Protein AF-A0A212FI56-F1 (afdb_monomer_lite)

Foldseek 3Di:
DLVVVLVLLLLCLQLQVLLVLLLVLLVVQDPDPCLSVVSQVVQLVCCVPVVRCFFDDCVLVVDDPVVSLVVLCVVCVLVQVLAPLNVPFDPVLSSQQSVQKDKDKDAAFDWDCDDPCVQFKKKAWQAAKKFKAFQVVRPHGDFIFGHSAIRNRLCNVPPDPDDGIIMGTRHIIIMIMGTSVSVVVSCVVVVVSVVSSVVVSVVVVVVVVLLVVVCVVCVVPPVPVPDDPVVVVVVVVVVVVVVVVVVVPDDDDDDPSPDPPVCPPSDRPPSCSNTHGDDPLLSPLQDQFSDPDPVTAGECPYPVNVVLLVVLLVLLVVCLVPLLVQLLAPDRDPVVVVSVVVSLVSLVVVLVNQLRYFDQDSSDTDPDSVVSNVVLVPDPLSVLSVQLNDQVLVVCVVVVNNLCNSVSNCSVNSNVVSNQDDDGSVDDSLVSLVVVLVSLVVSLLSNVLSVVSSCVLVDVQFDCCLQPNDQDADPPDDPNNGDRPDDDSSVSSVCLLVVVPDPDDDGDDPVNVVSSVVSNVVSVVSVCSSVVSNVSSVCSNCVLLVVLVVVVVVVVVVCVVVVDDVVVVVQVVLVSVLCCVPPVVVCVVCVCSCVRHDPSSVCSSFQVSQLVLQCLELLNVPPPSVLSSLQSSQKGKDKDGAFDWPADFQAQDFKWKFWAQAKKWKWAADLVRDIDIDIDGGSYTPDDPRLLQVGTDRIIITGNHTTMMIIHGSVSSLVSQVVVVVSVVLSVVVNVVCNVVVVVVRVVSVVSVVCVVVPDDDDDDDDDDPPPDPDPVCVVPDDSNVVSVVVVVCVVVVVVVVVVVVPDDD

Structure (mmCIF, N/CA/C/O backbone):
data_AF-A0A212FI56-F1
#
_entry.id   AF-A0A212FI56-F1
#
loop_
_atom_site.group_PDB
_atom_site.id
_atom_site.type_symbol
_atom_site.label_atom_id
_atom_site.label_alt_id
_atom_site.label_comp_id
_atom_site.label_asym_id
_atom_site.label_entity_id
_atom_site.label_seq_id
_atom_site.pdbx_PDB_ins_code
_atom_site.Cartn_x
_atom_site.Cartn_y
_atom_site.Cartn_z
_atom_site.occupancy
_atom_site.B_iso_or_equiv
_atom_site.auth_seq_id
_atom_site.auth_comp_id
_atom_site.auth_asym_id
_atom_site.auth_atom_id
_atom_site.pdbx_PDB_model_num
ATOM 1 N N . MET A 1 1 ? -1.222 4.341 -26.241 1.00 60.09 1 MET A N 1
ATOM 2 C CA . MET A 1 1 ? 0.041 4.120 -25.494 1.00 60.09 1 MET A CA 1
ATOM 3 C C . MET A 1 1 ? 0.453 5.323 -24.640 1.00 60.09 1 MET A C 1
ATOM 5 O O . MET A 1 1 ? 0.587 5.147 -23.437 1.00 60.09 1 MET A O 1
ATOM 9 N N . VAL A 1 2 ? 0.586 6.540 -25.193 1.00 65.31 2 VAL A N 1
ATOM 10 C CA . VAL A 1 2 ? 0.968 7.745 -24.412 1.00 65.31 2 VAL A CA 1
ATOM 11 C C . VAL A 1 2 ? -0.014 8.051 -23.272 1.00 65.31 2 VAL A C 1
ATOM 13 O O . VAL A 1 2 ? 0.404 8.219 -22.130 1.00 65.31 2 VAL A O 1
ATOM 16 N N . ALA A 1 3 ? -1.323 8.022 -23.544 1.00 72.44 3 ALA A N 1
ATOM 17 C CA . ALA A 1 3 ? -2.349 8.231 -22.517 1.00 72.44 3 ALA A CA 1
ATOM 18 C C . ALA A 1 3 ? -2.266 7.204 -21.372 1.00 72.44 3 ALA A C 1
ATOM 20 O O . ALA A 1 3 ? -2.387 7.552 -20.202 1.00 72.44 3 ALA A O 1
ATOM 21 N N . GLU A 1 4 ? -1.995 5.938 -21.688 1.00 77.00 4 GLU A N 1
ATOM 22 C CA . GLU A 1 4 ? -1.852 4.880 -20.685 1.00 77.00 4 GLU A CA 1
ATOM 23 C C . GLU A 1 4 ? -0.595 5.075 -19.821 1.00 77.00 4 GLU A C 1
ATOM 25 O O . GLU A 1 4 ? -0.636 4.858 -18.610 1.00 77.00 4 GLU A O 1
ATOM 30 N N . ALA A 1 5 ? 0.513 5.524 -20.421 1.00 71.12 5 ALA A N 1
ATOM 31 C CA . ALA A 1 5 ? 1.734 5.869 -19.697 1.00 71.12 5 ALA A CA 1
ATOM 32 C C . ALA A 1 5 ? 1.509 7.049 -18.739 1.00 71.12 5 ALA A C 1
ATOM 34 O O . ALA A 1 5 ? 1.916 6.973 -17.579 1.00 71.12 5 ALA A O 1
ATOM 35 N N . LEU A 1 6 ? 0.787 8.084 -19.180 1.00 77.12 6 LEU A N 1
ATOM 36 C CA . LEU A 1 6 ? 0.404 9.228 -18.347 1.00 77.12 6 LEU A CA 1
ATOM 37 C C . LEU A 1 6 ? -0.535 8.822 -17.204 1.00 77.12 6 LEU A C 1
ATOM 39 O O . LEU A 1 6 ? -0.331 9.233 -16.064 1.00 77.12 6 LEU A O 1
ATOM 43 N N . LEU A 1 7 ? -1.525 7.964 -17.466 1.00 81.00 7 LEU A N 1
ATOM 44 C CA . LEU A 1 7 ? -2.417 7.435 -16.429 1.00 81.00 7 LEU A CA 1
ATOM 45 C C . LEU A 1 7 ? -1.659 6.579 -15.409 1.00 81.00 7 LEU A C 1
ATOM 47 O O . LEU A 1 7 ? -1.900 6.694 -14.207 1.00 81.00 7 LEU A O 1
ATOM 51 N N . LYS A 1 8 ? -0.710 5.754 -15.864 1.00 78.75 8 LYS A N 1
ATOM 52 C CA . LYS A 1 8 ? 0.192 4.999 -14.983 1.00 78.75 8 LYS A CA 1
ATOM 53 C C . LYS A 1 8 ? 1.054 5.937 -14.140 1.00 78.75 8 LYS A C 1
ATOM 55 O O . LYS A 1 8 ? 1.156 5.708 -12.939 1.00 78.75 8 LYS A O 1
ATOM 60 N N . CYS A 1 9 ? 1.611 6.988 -14.748 1.00 80.00 9 CYS A N 1
ATOM 61 C CA . CYS A 1 9 ? 2.371 8.033 -14.059 1.00 80.00 9 CYS A CA 1
ATOM 62 C C . CYS A 1 9 ? 1.546 8.693 -12.960 1.00 80.00 9 CYS A C 1
ATOM 64 O O . CYS A 1 9 ? 1.953 8.722 -11.800 1.00 80.00 9 CYS A O 1
ATOM 66 N N . ARG A 1 10 ? 0.321 9.103 -13.298 1.00 84.56 10 ARG A N 1
ATOM 67 C CA . ARG A 1 10 ? -0.623 9.670 -12.341 1.00 84.56 10 ARG A CA 1
ATOM 68 C C . ARG A 1 10 ? -0.855 8.743 -11.153 1.00 84.56 10 ARG A C 1
ATOM 70 O O . ARG A 1 10 ? -0.747 9.206 -10.028 1.00 84.56 10 ARG A O 1
ATOM 77 N N . ARG A 1 11 ? -1.114 7.453 -11.390 1.00 82.50 11 ARG A N 1
ATOM 78 C CA . ARG A 1 11 ? -1.412 6.484 -10.321 1.00 82.50 11 ARG A CA 1
ATOM 79 C C . ARG A 1 11 ? -0.294 6.356 -9.289 1.00 82.50 11 ARG A C 1
ATOM 81 O O . ARG A 1 11 ? -0.574 6.443 -8.100 1.00 82.50 11 ARG A O 1
ATOM 88 N N . PHE A 1 12 ? 0.958 6.150 -9.708 1.00 83.81 12 PHE A N 1
ATOM 89 C CA . PHE A 1 12 ? 2.040 6.020 -8.724 1.00 83.81 12 PHE A CA 1
ATOM 90 C C . PHE A 1 12 ? 2.403 7.364 -8.080 1.00 83.81 12 PHE A C 1
ATOM 92 O O . PHE A 1 12 ? 2.741 7.391 -6.902 1.00 83.81 12 PHE A O 1
ATOM 99 N N . CYS A 1 13 ? 2.287 8.480 -8.809 1.00 82.31 13 CYS A N 1
ATOM 100 C CA . CYS A 1 13 ? 2.539 9.813 -8.260 1.00 82.31 13 CYS A CA 1
ATOM 101 C C . CYS A 1 13 ? 1.473 10.264 -7.251 1.00 82.31 13 CYS A C 1
ATOM 103 O O . CYS A 1 13 ? 1.797 11.077 -6.395 1.00 82.31 13 CYS A O 1
ATOM 105 N N . THR A 1 14 ? 0.235 9.758 -7.323 1.00 82.62 14 THR A N 1
ATOM 106 C CA . THR A 1 14 ? -0.798 10.017 -6.302 1.00 82.62 14 THR A CA 1
ATOM 107 C C . THR A 1 14 ? -0.684 9.068 -5.115 1.00 82.62 14 THR A C 1
ATOM 109 O O . THR A 1 14 ? -0.765 9.511 -3.980 1.00 82.62 14 THR A O 1
ATOM 112 N N . PHE A 1 15 ? -0.437 7.781 -5.371 1.00 85.00 15 PHE A N 1
ATOM 113 C CA . PHE A 1 15 ? -0.358 6.759 -4.324 1.00 85.00 15 PHE A CA 1
ATOM 114 C C . PHE A 1 15 ? 0.872 6.927 -3.418 1.00 85.00 15 PHE A C 1
ATOM 116 O O . PHE A 1 15 ? 0.784 6.783 -2.204 1.00 85.00 15 PHE A O 1
ATOM 123 N N . TYR A 1 16 ? 2.032 7.253 -3.995 1.00 87.38 16 TYR A N 1
ATOM 124 C CA . TYR A 1 16 ? 3.284 7.383 -3.247 1.00 87.38 16 TYR A CA 1
ATOM 125 C C . TYR A 1 16 ? 3.246 8.412 -2.095 1.00 87.38 16 TYR A C 1
ATOM 127 O O . TYR A 1 16 ? 3.601 8.023 -0.985 1.00 87.38 16 TYR A O 1
ATOM 135 N N . PRO A 1 17 ? 2.839 9.686 -2.289 1.00 83.75 17 PRO A N 1
ATOM 136 C CA . PRO A 1 17 ? 2.844 10.673 -1.205 1.00 83.75 17 PRO A CA 1
ATOM 137 C C . PRO A 1 17 ? 1.861 10.333 -0.077 1.00 83.75 17 PRO A C 1
ATOM 139 O O . PRO A 1 17 ? 2.185 10.564 1.085 1.00 83.75 17 PRO A O 1
ATOM 142 N N . GLU A 1 18 ? 0.697 9.756 -0.395 1.00 83.12 18 GLU A N 1
ATOM 143 C CA . GLU A 1 18 ? -0.282 9.305 0.606 1.00 83.12 18 GLU A CA 1
ATOM 144 C C . GLU A 1 18 ? 0.313 8.205 1.494 1.00 83.12 18 GLU A C 1
ATOM 146 O O . GLU A 1 18 ? 0.299 8.304 2.719 1.00 83.12 18 GLU A O 1
ATOM 151 N N . VAL A 1 19 ? 0.922 7.193 0.877 1.00 87.75 19 VAL A N 1
ATOM 152 C CA . VAL A 1 19 ? 1.544 6.069 1.585 1.00 87.75 19 VAL A CA 1
ATOM 153 C C . VAL A 1 19 ? 2.774 6.503 2.375 1.00 87.75 19 VAL A C 1
ATOM 155 O O . VAL A 1 19 ? 2.936 6.101 3.525 1.00 87.75 19 VAL A O 1
ATOM 158 N N . HIS A 1 20 ? 3.637 7.331 1.782 1.00 86.62 20 HIS A N 1
ATOM 159 C CA . HIS A 1 20 ? 4.832 7.846 2.447 1.00 86.62 20 HIS A CA 1
ATOM 160 C C . HIS A 1 20 ? 4.468 8.605 3.720 1.00 86.62 20 HIS A C 1
ATOM 162 O O . HIS A 1 20 ? 5.085 8.388 4.758 1.00 86.62 20 HIS A O 1
ATOM 168 N N . ARG A 1 21 ? 3.409 9.419 3.667 1.00 84.38 21 ARG A N 1
ATOM 169 C CA . ARG A 1 21 ? 2.883 10.120 4.836 1.00 84.38 21 ARG A CA 1
ATOM 170 C C . ARG A 1 21 ? 2.449 9.151 5.933 1.00 84.38 21 ARG A C 1
ATOM 172 O O . ARG A 1 21 ? 2.842 9.336 7.076 1.00 84.38 21 ARG A O 1
ATOM 179 N N . ILE A 1 22 ? 1.672 8.119 5.600 1.00 87.75 22 ILE A N 1
ATOM 180 C CA . ILE A 1 22 ? 1.220 7.123 6.587 1.00 87.75 22 ILE A CA 1
ATOM 181 C C . ILE A 1 22 ? 2.429 6.412 7.217 1.00 87.75 22 ILE A C 1
ATOM 183 O O . ILE A 1 22 ? 2.459 6.182 8.424 1.00 87.75 22 ILE A O 1
ATOM 187 N N . ILE A 1 23 ? 3.464 6.111 6.427 1.00 88.81 23 ILE A N 1
ATOM 188 C CA . ILE A 1 23 ? 4.712 5.521 6.928 1.00 88.81 23 ILE A CA 1
ATOM 189 C C . ILE A 1 23 ? 5.445 6.498 7.864 1.00 88.81 23 ILE A C 1
ATOM 191 O O . ILE A 1 23 ? 5.864 6.099 8.950 1.00 88.81 23 ILE A O 1
ATOM 195 N N . GLU A 1 24 ? 5.570 7.775 7.505 1.00 86.00 24 GLU A N 1
ATOM 196 C CA . GLU A 1 24 ? 6.185 8.797 8.365 1.00 86.00 24 GLU A CA 1
ATOM 197 C C . GLU A 1 24 ? 5.403 9.016 9.666 1.00 86.00 24 GLU A C 1
ATOM 199 O O . GLU A 1 24 ? 6.006 9.072 10.739 1.00 86.00 24 GLU A O 1
ATOM 204 N N . GLU A 1 25 ? 4.071 9.058 9.596 1.00 84.50 25 GLU A N 1
ATOM 205 C CA . GLU A 1 25 ? 3.181 9.138 10.758 1.00 84.50 25 GLU A CA 1
ATOM 206 C C . GLU A 1 25 ? 3.369 7.925 11.676 1.00 84.50 25 GLU A C 1
ATOM 208 O O . GLU A 1 25 ? 3.594 8.091 12.874 1.00 84.50 25 GLU A O 1
ATOM 213 N N . THR A 1 26 ? 3.396 6.703 11.128 1.00 86.88 26 THR A N 1
ATOM 214 C CA . THR A 1 26 ? 3.641 5.490 11.933 1.00 86.88 26 THR A CA 1
ATOM 215 C C . THR A 1 26 ? 5.013 5.499 12.592 1.00 86.88 26 THR A C 1
ATOM 217 O O . THR A 1 26 ? 5.148 5.045 13.725 1.00 86.88 26 THR A O 1
ATOM 220 N N . LYS A 1 27 ? 6.032 6.034 11.912 1.00 86.44 27 LYS A N 1
ATOM 221 C CA . LYS A 1 27 ? 7.388 6.158 12.453 1.00 86.44 27 LYS A CA 1
ATOM 222 C C . LYS A 1 27 ? 7.463 7.195 13.575 1.00 86.44 27 LYS A C 1
ATOM 224 O O . LYS A 1 27 ? 8.252 7.022 14.498 1.00 86.44 27 LYS A O 1
ATOM 229 N N . ARG A 1 28 ? 6.670 8.267 13.495 1.00 81.50 28 ARG A N 1
ATOM 230 C CA . ARG A 1 28 ? 6.613 9.323 14.514 1.00 81.50 28 ARG A CA 1
ATOM 231 C C . ARG A 1 28 ? 5.836 8.887 15.756 1.00 81.50 28 ARG A C 1
ATOM 233 O O . ARG A 1 28 ? 6.242 9.216 16.866 1.00 81.50 28 ARG A O 1
ATOM 240 N N . HIS A 1 29 ? 4.710 8.207 15.565 1.00 78.81 29 HIS A N 1
ATOM 241 C CA . HIS A 1 29 ? 3.770 7.877 16.637 1.00 78.81 29 HIS A CA 1
ATOM 242 C C . HIS A 1 29 ? 4.125 6.592 17.381 1.00 78.81 29 HIS A C 1
ATOM 244 O O . HIS A 1 29 ? 3.950 6.530 18.599 1.00 78.81 29 HIS A O 1
ATOM 250 N N . ASN A 1 30 ? 4.629 5.569 16.685 1.00 75.19 30 ASN A N 1
ATOM 251 C CA . ASN A 1 30 ? 4.833 4.275 17.319 1.00 75.19 30 ASN A CA 1
ATOM 252 C C . ASN A 1 30 ? 6.200 4.148 17.986 1.00 75.19 30 ASN A C 1
ATOM 254 O O . ASN A 1 30 ? 7.225 4.419 17.360 1.00 75.19 30 ASN A O 1
ATOM 258 N N . PRO A 1 31 ? 6.244 3.608 19.215 1.00 66.88 31 PRO A N 1
ATOM 259 C CA . PRO A 1 31 ? 7.496 3.221 19.849 1.00 66.88 31 PRO A CA 1
ATOM 260 C C . PRO A 1 31 ? 8.081 1.936 19.239 1.00 66.88 31 PRO A C 1
ATOM 262 O O . PRO A 1 31 ? 9.265 1.656 19.415 1.00 66.88 31 PRO A O 1
ATOM 265 N N . SER A 1 32 ? 7.265 1.129 18.546 1.00 75.06 32 SER A N 1
ATOM 266 C CA . SER A 1 32 ? 7.696 -0.138 17.962 1.00 75.06 32 SER A CA 1
ATOM 267 C C . SER A 1 32 ? 8.474 0.104 16.653 1.00 75.06 32 SER A C 1
ATOM 269 O O . SER A 1 32 ? 7.938 0.663 15.692 1.00 75.06 32 SER A O 1
ATOM 271 N N . PRO A 1 33 ? 9.737 -0.357 16.539 1.00 76.62 33 PRO A N 1
ATOM 272 C CA . PRO A 1 33 ? 10.528 -0.149 15.325 1.00 76.62 33 PRO A CA 1
ATOM 273 C C . PRO A 1 33 ? 10.035 -0.996 14.141 1.00 76.62 33 PRO A C 1
ATOM 275 O O . PRO A 1 33 ? 10.517 -0.827 13.030 1.00 76.62 33 PRO A O 1
ATOM 278 N N . ILE A 1 34 ? 9.086 -1.912 14.353 1.00 85.62 34 ILE A N 1
ATOM 279 C CA . ILE A 1 34 ? 8.614 -2.860 13.335 1.00 85.62 34 ILE A CA 1
ATOM 280 C C . ILE A 1 34 ? 7.331 -2.362 12.647 1.00 85.62 34 ILE A C 1
ATOM 282 O O . ILE A 1 34 ? 7.123 -2.653 11.471 1.00 85.62 34 ILE A O 1
ATOM 286 N N . ALA A 1 35 ? 6.492 -1.560 13.317 1.00 82.75 35 ALA A N 1
ATOM 287 C CA . ALA A 1 35 ? 5.176 -1.187 12.789 1.00 82.75 35 ALA A CA 1
ATOM 288 C C . ALA A 1 35 ? 5.246 -0.461 11.435 1.00 82.75 35 ALA A C 1
ATOM 290 O O . ALA A 1 35 ? 4.507 -0.811 10.516 1.00 82.75 35 ALA A O 1
ATOM 291 N N . HIS A 1 36 ? 6.169 0.493 11.276 1.00 86.94 36 HIS A N 1
ATOM 292 C CA . HIS A 1 36 ? 6.341 1.216 10.011 1.00 86.94 36 HIS A CA 1
ATOM 293 C C . HIS A 1 36 ? 6.825 0.300 8.871 1.00 86.94 36 HIS A C 1
ATOM 295 O O . HIS A 1 36 ? 6.389 0.456 7.731 1.00 86.94 36 HIS A O 1
ATOM 301 N N . ILE A 1 37 ? 7.665 -0.696 9.182 1.00 86.94 37 ILE A N 1
ATOM 302 C CA . ILE A 1 37 ? 8.143 -1.703 8.221 1.00 86.94 37 ILE A CA 1
ATOM 303 C C . ILE A 1 37 ? 6.976 -2.577 7.764 1.00 86.94 37 ILE A C 1
ATOM 305 O O . ILE A 1 37 ? 6.851 -2.885 6.581 1.00 86.94 37 ILE A O 1
ATOM 309 N N . ASP A 1 38 ? 6.090 -2.960 8.679 1.00 84.06 38 ASP A N 1
ATOM 310 C CA . ASP A 1 38 ? 4.917 -3.755 8.332 1.00 84.06 38 ASP A CA 1
ATOM 311 C C . ASP A 1 38 ? 3.915 -2.980 7.472 1.00 84.06 38 ASP A C 1
ATOM 313 O O . ASP A 1 38 ? 3.329 -3.555 6.555 1.00 84.06 38 ASP A O 1
ATOM 317 N N . VAL A 1 39 ? 3.724 -1.686 7.746 1.00 87.69 39 VAL A N 1
ATOM 318 C CA . VAL A 1 39 ? 2.876 -0.801 6.933 1.00 87.69 39 VAL A CA 1
ATOM 319 C C . VAL A 1 39 ? 3.489 -0.597 5.544 1.00 87.69 39 VAL A C 1
ATOM 321 O O . VAL A 1 39 ? 2.788 -0.711 4.537 1.00 87.69 39 VAL A O 1
ATOM 324 N N . GLU A 1 40 ? 4.806 -0.399 5.448 1.00 88.31 40 GLU A N 1
ATOM 325 C CA . GLU A 1 40 ? 5.512 -0.356 4.162 1.00 88.31 40 GLU A CA 1
ATOM 326 C C . GLU A 1 40 ? 5.356 -1.685 3.400 1.00 88.31 40 GLU A C 1
ATOM 328 O O . GLU A 1 40 ? 5.001 -1.706 2.217 1.00 88.31 40 GLU A O 1
ATOM 333 N N . ASN A 1 41 ? 5.549 -2.819 4.075 1.00 86.62 41 ASN A N 1
ATOM 334 C CA . ASN A 1 41 ? 5.364 -4.147 3.492 1.00 86.62 41 ASN A CA 1
ATOM 335 C C . ASN A 1 41 ? 3.922 -4.356 3.009 1.00 86.62 41 ASN A C 1
ATOM 337 O O . ASN A 1 41 ? 3.715 -4.901 1.925 1.00 86.62 41 ASN A O 1
ATOM 341 N N . PHE A 1 42 ? 2.928 -3.871 3.753 1.00 85.56 42 PHE A N 1
ATOM 342 C CA . PHE A 1 42 ? 1.533 -3.899 3.326 1.00 85.56 42 PHE A CA 1
ATOM 343 C C . PHE A 1 42 ? 1.335 -3.132 2.015 1.00 85.56 42 PHE A C 1
ATOM 345 O O . PHE A 1 42 ? 0.868 -3.708 1.029 1.00 85.56 42 PHE A O 1
ATOM 352 N N . TYR A 1 43 ? 1.740 -1.862 1.953 1.00 86.88 43 TYR A N 1
ATOM 353 C CA . TYR A 1 43 ? 1.508 -1.045 0.762 1.00 86.88 43 TYR A CA 1
ATOM 354 C C . TYR A 1 43 ? 2.349 -1.489 -0.439 1.00 86.88 43 TYR A C 1
ATOM 356 O O . TYR A 1 43 ? 1.882 -1.408 -1.578 1.00 86.88 43 TYR A O 1
ATOM 364 N N . THR A 1 44 ? 3.554 -2.031 -0.226 1.00 86.50 44 THR A N 1
ATOM 365 C CA . THR A 1 44 ? 4.336 -2.642 -1.315 1.00 86.50 44 THR A CA 1
ATOM 366 C C . THR A 1 44 ? 3.639 -3.870 -1.899 1.00 86.50 44 THR A C 1
ATOM 368 O O . THR A 1 44 ? 3.635 -4.041 -3.121 1.00 86.50 44 THR A O 1
ATOM 371 N N . LEU A 1 45 ? 3.024 -4.712 -1.062 1.00 81.50 45 LEU A N 1
ATOM 372 C CA . LEU A 1 45 ? 2.240 -5.863 -1.509 1.00 81.50 45 LEU A CA 1
ATOM 373 C C . LEU A 1 45 ? 0.970 -5.416 -2.238 1.00 81.50 45 LEU A C 1
ATOM 375 O O . LEU A 1 45 ? 0.719 -5.885 -3.349 1.00 81.50 45 LEU A O 1
ATOM 379 N N . MET A 1 46 ? 0.231 -4.452 -1.686 1.00 83.19 46 MET A N 1
ATOM 380 C CA . MET A 1 46 ? -0.962 -3.894 -2.331 1.00 83.19 46 MET A CA 1
ATOM 381 C C . MET A 1 46 ? -0.644 -3.257 -3.683 1.00 83.19 46 MET A C 1
ATOM 383 O O . MET A 1 46 ? -1.386 -3.443 -4.647 1.00 83.19 46 MET A O 1
ATOM 387 N N . TRP A 1 47 ? 0.493 -2.572 -3.812 1.00 84.75 47 TRP A N 1
ATOM 388 C CA . TRP A 1 47 ? 0.936 -2.039 -5.097 1.00 84.75 47 TRP A CA 1
ATOM 389 C C . TRP A 1 47 ? 1.246 -3.143 -6.114 1.00 84.75 47 TRP A C 1
ATOM 391 O O . TRP A 1 47 ? 0.858 -3.050 -7.281 1.00 84.75 47 TRP A O 1
ATOM 401 N N . LYS A 1 48 ? 1.925 -4.212 -5.681 1.00 79.88 48 LYS A N 1
ATOM 402 C CA . LYS A 1 48 ? 2.259 -5.354 -6.543 1.00 79.88 48 LYS A CA 1
ATOM 403 C C . LYS A 1 48 ? 1.021 -6.119 -7.018 1.00 79.88 48 LYS A C 1
ATOM 405 O O . LYS A 1 48 ? 1.041 -6.617 -8.142 1.00 79.88 48 LYS A O 1
ATOM 410 N N . LYS A 1 49 ? -0.011 -6.236 -6.177 1.00 77.88 49 LYS A N 1
ATOM 411 C CA . LYS A 1 49 ? -1.205 -7.062 -6.428 1.00 77.88 49 LYS A CA 1
ATOM 412 C C . LYS A 1 49 ? -2.346 -6.286 -7.083 1.00 77.88 49 LYS A C 1
ATOM 414 O O . LYS A 1 49 ? -2.877 -6.736 -8.090 1.00 77.88 49 LYS A O 1
ATOM 419 N N . HIS A 1 50 ? -2.660 -5.105 -6.554 1.00 76.94 50 HIS A N 1
ATOM 420 C CA . HIS A 1 50 ? -3.841 -4.306 -6.914 1.00 76.94 50 HIS A CA 1
ATOM 421 C C . HIS A 1 50 ? -3.501 -2.921 -7.467 1.00 76.94 50 HIS A C 1
ATOM 423 O O . HIS A 1 50 ? -4.382 -2.076 -7.605 1.00 76.94 50 HIS A O 1
ATOM 429 N N . HIS A 1 51 ? -2.228 -2.649 -7.774 1.00 76.25 51 HIS A N 1
ATOM 430 C CA . HIS A 1 51 ? -1.783 -1.336 -8.254 1.00 76.25 51 HIS A CA 1
ATOM 431 C C . HIS A 1 51 ? -2.200 -0.173 -7.332 1.00 76.25 51 HIS A C 1
ATOM 433 O O . HIS A 1 51 ? -2.475 0.927 -7.811 1.00 76.25 51 HIS A O 1
ATOM 439 N N . GLY A 1 52 ? -2.242 -0.421 -6.016 1.00 71.00 52 GLY A N 1
ATOM 440 C CA . GLY A 1 52 ? -2.513 0.599 -4.999 1.00 71.00 52 GLY A CA 1
ATOM 441 C C . GLY A 1 52 ? -3.991 0.874 -4.721 1.00 71.00 52 GLY A C 1
ATOM 442 O O . GLY A 1 52 ? -4.295 1.830 -4.019 1.00 71.00 52 GLY A O 1
ATOM 443 N N . ILE A 1 53 ? -4.915 0.061 -5.241 1.00 73.19 53 ILE A N 1
ATOM 444 C CA . ILE A 1 53 ? -6.339 0.168 -4.899 1.00 73.19 53 ILE A CA 1
ATOM 445 C C . ILE A 1 53 ? -6.569 -0.544 -3.559 1.00 73.19 53 ILE A C 1
ATOM 447 O O . ILE A 1 53 ? -6.563 -1.773 -3.503 1.00 73.19 53 ILE A O 1
ATOM 451 N N . THR A 1 54 ? -6.731 0.221 -2.477 1.00 64.62 54 THR A N 1
ATOM 452 C CA . THR A 1 54 ? -6.997 -0.308 -1.124 1.00 64.62 54 THR A CA 1
ATOM 453 C C . THR A 1 54 ? -8.484 -0.492 -0.847 1.00 64.62 54 THR A C 1
ATOM 455 O O . THR A 1 54 ? -8.876 -1.465 -0.205 1.00 64.62 54 THR A O 1
ATOM 458 N N . SER A 1 55 ? -9.325 0.391 -1.385 1.00 65.19 55 SER A N 1
ATOM 459 C CA . SER A 1 55 ? -10.772 0.393 -1.170 1.00 65.19 55 SER A CA 1
ATOM 460 C C . SER A 1 55 ? -11.555 0.473 -2.480 1.00 65.19 55 SER A C 1
ATOM 462 O O . SER A 1 55 ? -11.047 0.866 -3.533 1.00 65.19 55 SER A O 1
ATOM 464 N N . ILE A 1 56 ? -12.816 0.050 -2.409 1.00 68.75 56 ILE A N 1
ATOM 465 C CA . ILE A 1 56 ? -13.770 0.130 -3.514 1.00 68.75 56 ILE A CA 1
ATOM 466 C C . ILE A 1 56 ? -14.059 1.621 -3.771 1.00 68.75 56 ILE A C 1
ATOM 468 O O . ILE A 1 56 ? -14.505 2.298 -2.844 1.00 68.75 56 ILE A O 1
ATOM 472 N N . PRO A 1 57 ? -13.840 2.144 -4.994 1.00 71.62 57 PRO A N 1
ATOM 473 C CA . PRO A 1 57 ? -14.108 3.545 -5.306 1.00 71.62 57 PRO A CA 1
ATOM 474 C C . PRO A 1 57 ? -15.533 3.972 -4.944 1.00 71.62 57 PRO A C 1
ATOM 476 O O . PRO A 1 57 ? -16.491 3.247 -5.224 1.00 71.62 57 PRO A O 1
ATOM 479 N N . GLU A 1 58 ? -15.688 5.191 -4.419 1.00 72.75 58 GLU A N 1
ATOM 480 C CA . GLU A 1 58 ? -16.995 5.744 -4.029 1.00 72.75 58 GLU A CA 1
ATOM 481 C C . GLU A 1 58 ? -18.009 5.750 -5.184 1.00 72.75 58 GLU A C 1
ATOM 483 O O . GLU A 1 58 ? -19.205 5.593 -4.955 1.00 72.75 58 GLU A O 1
ATOM 488 N N . VAL A 1 59 ? -17.549 5.820 -6.437 1.00 81.06 59 VAL A N 1
ATOM 489 C CA . VAL A 1 59 ? -18.401 5.742 -7.637 1.00 81.06 59 VAL A CA 1
ATOM 490 C C . VAL A 1 59 ? -19.252 4.468 -7.660 1.00 81.06 59 VAL A C 1
ATOM 492 O O . VAL A 1 59 ? -20.405 4.507 -8.080 1.00 81.06 59 VAL A O 1
ATOM 495 N N . ILE A 1 60 ? -18.749 3.342 -7.145 1.00 80.00 60 ILE A N 1
ATOM 496 C CA . ILE A 1 60 ? -19.522 2.089 -7.080 1.00 80.00 60 ILE A CA 1
ATOM 497 C C . ILE A 1 60 ? -20.726 2.235 -6.138 1.00 80.00 60 ILE A C 1
ATOM 499 O O . ILE A 1 60 ? -21.776 1.638 -6.380 1.00 80.00 60 ILE A O 1
ATOM 503 N N . SER A 1 61 ? -20.620 3.075 -5.103 1.00 80.06 61 SER A N 1
ATOM 504 C CA . SER A 1 61 ? -21.747 3.398 -4.219 1.00 80.06 61 SER A CA 1
ATOM 505 C C . SER A 1 61 ? -22.803 4.292 -4.884 1.00 80.06 61 SER A C 1
ATOM 507 O O . SER A 1 61 ? -23.959 4.269 -4.463 1.00 80.06 61 SER A O 1
ATOM 509 N N . GLN A 1 62 ? -22.437 5.016 -5.946 1.00 86.50 62 GLN A N 1
ATOM 510 C CA . GLN A 1 62 ? -23.339 5.864 -6.734 1.00 86.50 62 GLN A CA 1
ATOM 511 C C . GLN A 1 62 ? -24.013 5.105 -7.889 1.00 86.50 62 GLN A C 1
ATOM 513 O O . GLN A 1 62 ? -25.037 5.549 -8.401 1.00 86.50 62 GLN A O 1
ATOM 518 N N . MET A 1 63 ? -23.476 3.948 -8.295 1.00 88.00 63 MET A N 1
ATOM 519 C CA . MET A 1 63 ? -24.082 3.116 -9.340 1.00 88.00 63 MET A CA 1
ATOM 520 C C . MET A 1 63 ? -25.471 2.603 -8.924 1.00 88.00 63 MET A C 1
ATOM 522 O O . MET A 1 63 ? -25.677 2.320 -7.735 1.00 88.00 63 MET A O 1
ATOM 526 N N . PRO A 1 64 ? -26.398 2.389 -9.884 1.00 93.00 64 PRO A N 1
ATOM 527 C CA . PRO A 1 64 ? -27.678 1.742 -9.616 1.00 93.00 64 PRO A CA 1
ATOM 528 C C . PRO A 1 64 ? -27.498 0.439 -8.832 1.00 93.00 64 PRO A C 1
ATOM 530 O O . PRO A 1 64 ? -26.594 -0.352 -9.121 1.00 93.00 64 PRO A O 1
ATOM 533 N N . ARG A 1 65 ? -28.366 0.205 -7.839 1.00 88.31 65 ARG A N 1
ATOM 534 C CA . ARG A 1 65 ? -28.252 -0.946 -6.926 1.00 88.31 65 ARG A CA 1
ATOM 535 C C . ARG A 1 65 ? -28.171 -2.277 -7.679 1.00 88.31 65 ARG A C 1
ATOM 537 O O . ARG A 1 65 ? -27.329 -3.096 -7.335 1.00 88.31 65 ARG A O 1
ATOM 544 N N . TYR A 1 66 ? -28.983 -2.459 -8.720 1.00 88.50 66 TYR A N 1
ATOM 545 C CA . TYR A 1 66 ? -28.991 -3.685 -9.526 1.00 88.50 66 TYR A CA 1
ATOM 546 C C . TYR A 1 66 ? -27.640 -3.961 -10.193 1.00 88.50 66 TYR A C 1
ATOM 548 O O . TYR A 1 66 ? -27.065 -5.017 -9.959 1.00 88.50 66 TYR A O 1
ATOM 556 N N . LEU A 1 67 ? -27.062 -2.977 -10.892 1.00 90.25 67 LEU A N 1
ATOM 557 C CA . LEU A 1 67 ? -25.744 -3.123 -11.520 1.00 90.25 67 LEU A CA 1
ATOM 558 C C . LEU A 1 67 ? -24.653 -3.459 -10.491 1.00 90.25 67 LEU A C 1
ATOM 560 O O . LEU A 1 67 ? -23.780 -4.288 -10.736 1.00 90.25 67 LEU A O 1
ATOM 564 N N . ARG A 1 68 ? -24.711 -2.836 -9.309 1.00 88.19 68 ARG A N 1
ATOM 565 C CA . ARG A 1 68 ? -23.776 -3.114 -8.212 1.00 88.19 68 ARG A CA 1
ATOM 566 C C . ARG A 1 68 ? -23.896 -4.551 -7.707 1.00 88.19 68 ARG A C 1
ATOM 568 O O . ARG A 1 68 ? -22.874 -5.172 -7.425 1.00 88.19 68 ARG A O 1
ATOM 575 N N . ILE A 1 69 ? -25.121 -5.055 -7.565 1.00 87.88 69 ILE A N 1
ATOM 576 C CA . ILE A 1 69 ? -25.384 -6.433 -7.139 1.00 87.88 69 ILE A CA 1
ATOM 577 C C . ILE A 1 69 ? -24.905 -7.412 -8.205 1.00 87.88 69 ILE A C 1
ATOM 579 O O . ILE A 1 69 ? -24.239 -8.370 -7.838 1.00 87.88 69 ILE A O 1
ATOM 583 N N . ASP A 1 70 ? -25.152 -7.153 -9.488 1.00 89.12 70 ASP A N 1
ATOM 584 C CA . ASP A 1 70 ? -24.717 -8.036 -10.577 1.00 89.12 70 ASP A CA 1
ATOM 585 C C . ASP A 1 70 ? -23.186 -8.143 -10.635 1.00 89.12 70 ASP A C 1
ATOM 587 O O . ASP A 1 70 ? -22.637 -9.245 -10.668 1.00 89.12 70 ASP A O 1
ATOM 591 N N . ILE A 1 71 ? -22.480 -7.010 -10.528 1.00 88.94 71 ILE A N 1
ATOM 592 C CA . ILE A 1 71 ? -21.009 -6.987 -10.450 1.00 88.94 71 ILE A CA 1
ATOM 593 C C . ILE A 1 71 ? -20.519 -7.761 -9.219 1.00 88.94 71 ILE A C 1
ATOM 595 O O . ILE A 1 71 ? -19.584 -8.556 -9.304 1.00 88.94 71 ILE A O 1
ATOM 599 N N . LYS A 1 72 ? -21.139 -7.541 -8.053 1.00 86.56 72 LYS A N 1
ATOM 600 C CA . LYS A 1 72 ? -20.790 -8.272 -6.827 1.00 86.56 72 LYS A CA 1
ATOM 601 C C . LYS A 1 72 ? -21.075 -9.769 -6.960 1.00 86.56 72 LYS A C 1
ATOM 603 O O . LYS A 1 72 ? -20.269 -10.574 -6.504 1.00 86.56 72 LYS A O 1
ATOM 608 N N . GLN A 1 73 ? -22.191 -10.142 -7.579 1.00 89.06 73 GLN A N 1
ATOM 609 C CA . GLN A 1 73 ? -22.586 -11.528 -7.786 1.00 89.06 73 GLN A CA 1
ATOM 610 C C . GLN A 1 73 ? -21.546 -12.265 -8.624 1.00 89.06 73 GLN A C 1
ATOM 612 O O . GLN A 1 73 ? -21.148 -13.354 -8.224 1.00 89.06 73 GLN A O 1
ATOM 617 N N . ASP A 1 74 ? -21.056 -11.661 -9.706 1.00 88.69 74 ASP A N 1
ATOM 618 C CA . ASP A 1 74 ? -20.007 -12.256 -10.541 1.00 88.69 74 ASP A CA 1
ATOM 619 C C . ASP A 1 74 ? -18.699 -12.471 -9.753 1.00 88.69 74 ASP A C 1
ATOM 621 O O . ASP A 1 74 ? -18.096 -13.544 -9.787 1.00 88.69 74 ASP A O 1
ATOM 625 N N . LEU A 1 75 ? -18.313 -11.496 -8.921 1.00 84.12 75 LEU A N 1
ATOM 626 C CA . LEU A 1 75 ? -17.116 -11.590 -8.075 1.00 84.12 75 LEU A CA 1
ATOM 627 C C . LEU A 1 75 ? -17.221 -12.651 -6.964 1.00 84.12 75 LEU A C 1
ATOM 629 O O . LEU A 1 75 ? -16.207 -13.240 -6.579 1.00 84.12 75 LEU A O 1
ATOM 633 N N . ILE A 1 76 ? -18.418 -12.865 -6.411 1.00 87.81 76 ILE A N 1
ATOM 634 C CA . ILE A 1 76 ? -18.663 -13.711 -5.228 1.00 87.81 76 ILE A CA 1
ATOM 635 C C . ILE A 1 76 ? -19.178 -15.104 -5.619 1.00 87.81 76 ILE A C 1
ATOM 637 O O . ILE A 1 76 ? -19.153 -16.018 -4.795 1.00 87.81 76 ILE A O 1
ATOM 641 N N . TRP A 1 77 ? -19.574 -15.321 -6.876 1.00 86.31 77 TRP A N 1
ATOM 642 C CA . TRP A 1 77 ? -20.131 -16.588 -7.358 1.00 86.31 77 TRP A CA 1
ATOM 643 C C . TRP A 1 77 ? -19.364 -17.851 -6.918 1.00 86.31 77 TRP A C 1
ATOM 645 O O . TRP A 1 77 ? -20.011 -18.808 -6.471 1.00 86.31 77 TRP A O 1
ATOM 655 N N . PRO A 1 78 ? -18.010 -17.875 -6.928 1.00 84.56 78 PRO A N 1
ATOM 656 C CA . PRO A 1 78 ? -17.250 -19.030 -6.453 1.00 84.56 78 PRO A CA 1
ATOM 657 C C . PRO A 1 78 ? -17.570 -19.442 -5.007 1.00 84.56 78 PRO A C 1
ATOM 659 O O . PRO A 1 78 ? -17.545 -20.630 -4.697 1.00 84.56 78 PRO A O 1
ATOM 662 N N . VAL A 1 79 ? -17.933 -18.502 -4.125 1.00 85.00 79 VAL A N 1
ATOM 663 C CA . VAL A 1 79 ? -18.292 -18.784 -2.722 1.00 85.00 79 VAL A CA 1
ATOM 664 C C . VAL A 1 79 ? -19.494 -19.721 -2.640 1.00 85.00 79 VAL A C 1
ATOM 666 O O . VAL A 1 79 ? -19.466 -20.713 -1.909 1.00 85.00 79 VAL A O 1
ATOM 669 N N . PHE A 1 80 ? -20.542 -19.435 -3.416 1.00 86.69 80 PHE A N 1
ATOM 670 C CA . PHE A 1 80 ? -21.752 -20.257 -3.446 1.00 86.69 80 PHE A CA 1
ATOM 671 C C . PHE A 1 80 ? -21.499 -21.595 -4.128 1.00 86.69 80 PHE A C 1
ATOM 673 O O . PHE A 1 80 ? -22.039 -22.612 -3.700 1.00 86.69 80 PHE A O 1
ATOM 680 N N . TYR A 1 81 ? -20.643 -21.617 -5.152 1.00 84.25 81 TYR A N 1
ATOM 681 C CA . TYR A 1 81 ? -20.252 -22.864 -5.794 1.00 84.25 81 TYR A CA 1
ATOM 682 C C . TYR A 1 81 ? -19.477 -23.770 -4.831 1.00 84.25 81 TYR A C 1
ATOM 684 O O . TYR A 1 81 ? -19.799 -24.949 -4.714 1.00 84.25 81 TYR A O 1
ATOM 692 N N . HIS A 1 82 ? -18.495 -23.254 -4.094 1.00 82.69 82 HIS A N 1
ATOM 693 C CA . HIS A 1 82 ? -17.678 -24.065 -3.189 1.00 82.69 82 HIS A CA 1
ATOM 694 C C . HIS A 1 82 ? -18.397 -24.442 -1.887 1.00 82.69 82 HIS A C 1
ATOM 696 O O . HIS A 1 82 ? -18.094 -25.495 -1.331 1.00 82.69 82 HIS A O 1
ATOM 702 N N . SER A 1 83 ? -19.368 -23.650 -1.418 1.00 84.00 83 SER A N 1
ATOM 703 C CA . SER A 1 83 ? -20.103 -23.925 -0.175 1.00 84.00 83 SER A CA 1
ATOM 704 C C . SER A 1 83 ? -21.092 -25.083 -0.327 1.00 84.00 83 SER A C 1
ATOM 706 O O . SER A 1 83 ? -22.073 -24.955 -1.059 1.00 84.00 83 SER A O 1
ATOM 708 N N . PRO A 1 84 ? -20.937 -26.192 0.419 1.00 81.56 84 PRO A N 1
ATOM 709 C CA . PRO A 1 84 ? -21.931 -27.262 0.423 1.00 81.56 84 PRO A CA 1
ATOM 710 C C . PRO A 1 84 ? -23.302 -26.823 0.956 1.00 81.56 84 PRO A C 1
ATOM 712 O O . PRO A 1 84 ? -24.314 -27.380 0.535 1.00 81.56 84 PRO A O 1
ATOM 715 N N . THR A 1 85 ? -23.347 -25.858 1.884 1.00 85.62 85 THR A N 1
ATOM 716 C CA . THR A 1 85 ? -24.604 -25.379 2.485 1.00 85.62 85 THR A CA 1
ATOM 717 C C . THR A 1 85 ? -25.324 -24.374 1.589 1.00 85.62 85 THR A C 1
ATOM 719 O O . THR A 1 85 ? -26.542 -24.453 1.455 1.00 85.62 85 THR A O 1
ATOM 722 N N . LEU A 1 86 ? -24.585 -23.469 0.937 1.00 86.69 86 LEU A N 1
ATOM 723 C CA . LEU A 1 86 ? -25.156 -22.385 0.132 1.00 86.69 86 LEU A CA 1
ATOM 724 C C . LEU A 1 86 ? -25.330 -22.737 -1.354 1.00 86.69 86 LEU A C 1
ATOM 726 O O . LEU A 1 86 ? -26.037 -22.028 -2.059 1.00 86.69 86 LEU A O 1
ATOM 730 N N . ARG A 1 87 ? -24.727 -23.818 -1.871 1.00 86.75 87 ARG A N 1
ATOM 731 C CA . ARG A 1 87 ? -24.828 -24.172 -3.303 1.00 86.75 87 ARG A CA 1
ATOM 732 C C . ARG A 1 87 ? -26.271 -24.385 -3.772 1.00 86.75 87 ARG A C 1
ATOM 734 O O . ARG A 1 87 ? -26.609 -24.021 -4.896 1.00 86.75 87 ARG A O 1
ATOM 741 N N . LYS A 1 88 ? -27.106 -24.984 -2.918 1.00 86.88 88 LYS A N 1
ATOM 742 C CA . LYS A 1 88 ? -28.484 -25.403 -3.230 1.00 86.88 88 LYS A CA 1
ATOM 743 C C . LYS A 1 88 ? -29.560 -24.363 -2.902 1.00 86.88 88 LYS A C 1
ATOM 745 O O . LYS A 1 88 ? -30.734 -24.651 -3.095 1.00 86.88 88 LYS A O 1
ATOM 750 N N . THR A 1 89 ? -29.181 -23.194 -2.396 1.00 91.31 89 THR A N 1
ATOM 751 C CA . THR A 1 89 ? -30.144 -22.129 -2.089 1.00 91.31 89 THR A CA 1
ATOM 752 C C . THR A 1 89 ? -30.634 -21.431 -3.356 1.00 91.31 89 THR A C 1
ATOM 754 O O . THR A 1 89 ? -30.024 -21.550 -4.428 1.00 91.31 89 THR A O 1
ATOM 757 N N . SER A 1 90 ? -31.735 -20.694 -3.229 1.00 93.38 90 SER A N 1
ATOM 758 C CA . SER A 1 90 ? -32.322 -19.903 -4.305 1.00 93.38 90 SER A CA 1
ATOM 759 C C . SER A 1 90 ? -31.380 -18.796 -4.800 1.00 93.38 90 SER A C 1
ATOM 761 O O . SER A 1 90 ? -30.575 -18.234 -4.052 1.00 93.38 90 SER A O 1
ATOM 763 N N . ASP A 1 91 ? -31.491 -18.429 -6.077 1.00 90.25 91 ASP A N 1
ATOM 764 C CA . ASP A 1 91 ? -30.666 -17.352 -6.642 1.00 90.25 91 ASP A CA 1
ATOM 765 C C . ASP A 1 91 ? -31.041 -15.974 -6.081 1.00 90.25 91 ASP A C 1
ATOM 767 O O . ASP A 1 91 ? -30.184 -15.096 -5.966 1.00 90.25 91 ASP A O 1
ATOM 771 N N . ALA A 1 92 ? -32.299 -15.794 -5.661 1.00 90.69 92 ALA A N 1
ATOM 772 C CA . ALA A 1 92 ? -32.747 -14.599 -4.950 1.00 90.69 92 ALA A CA 1
ATOM 773 C C . ALA A 1 92 ? -31.997 -14.432 -3.620 1.00 90.69 92 ALA A C 1
ATOM 775 O O . ALA A 1 92 ? -31.491 -13.348 -3.321 1.00 90.69 92 ALA A O 1
ATOM 776 N N . TYR A 1 93 ? -31.852 -15.523 -2.866 1.00 92.00 93 TYR A N 1
ATOM 777 C CA . TYR A 1 93 ? -31.101 -15.534 -1.619 1.00 92.00 93 TYR A CA 1
ATOM 778 C C . TYR A 1 93 ? -29.608 -15.266 -1.832 1.00 92.00 93 TYR A C 1
ATOM 780 O O . TYR A 1 93 ? -29.017 -14.443 -1.130 1.00 92.00 93 TYR A O 1
ATOM 788 N N . LYS A 1 94 ? -28.996 -15.887 -2.849 1.00 91.12 94 LYS A N 1
ATOM 789 C CA . LYS A 1 94 ? -27.587 -15.637 -3.207 1.00 91.12 94 LYS A CA 1
ATOM 790 C C . LYS A 1 94 ? -27.344 -14.172 -3.568 1.00 91.12 94 LYS A C 1
ATOM 792 O O . LYS A 1 94 ? -26.408 -13.572 -3.048 1.00 91.12 94 LYS A O 1
ATOM 797 N N . ARG A 1 95 ? -28.207 -13.572 -4.399 1.00 90.12 95 ARG A N 1
ATOM 798 C CA . ARG A 1 95 ? -28.141 -12.143 -4.764 1.00 90.12 95 ARG A CA 1
ATOM 799 C C . ARG A 1 95 ? -28.203 -11.232 -3.549 1.00 90.12 95 ARG A C 1
ATOM 801 O O . ARG A 1 95 ? -27.436 -10.277 -3.468 1.00 90.12 95 ARG A O 1
ATOM 808 N N . TRP A 1 96 ? -29.092 -11.543 -2.610 1.00 90.25 96 TRP A N 1
ATOM 809 C CA . TRP A 1 96 ? -29.202 -10.794 -1.366 1.00 90.25 96 TRP A CA 1
ATOM 810 C C . TRP A 1 96 ? -27.915 -10.905 -0.539 1.00 90.25 96 TRP A C 1
ATOM 812 O O . TRP A 1 96 ? -27.355 -9.891 -0.128 1.00 90.25 96 TRP A O 1
ATOM 822 N N . LEU A 1 97 ? -27.381 -12.120 -0.371 1.00 90.38 97 LEU A N 1
ATOM 823 C CA . LEU A 1 97 ? -26.134 -12.350 0.366 1.00 90.38 97 LEU A CA 1
ATOM 824 C C . LEU A 1 97 ? -24.933 -11.617 -0.245 1.00 90.38 97 LEU A C 1
ATOM 826 O O . LEU A 1 97 ? -24.098 -11.115 0.505 1.00 90.38 97 LEU A O 1
ATOM 830 N N . CYS A 1 98 ? -24.847 -11.509 -1.576 1.00 89.44 98 CYS A N 1
ATOM 831 C CA . CYS A 1 98 ? -23.768 -10.783 -2.257 1.00 89.44 98 CYS A CA 1
ATOM 832 C C . CYS A 1 98 ? -23.615 -9.336 -1.774 1.00 89.44 98 CYS A C 1
ATOM 834 O O . CYS A 1 98 ? -22.507 -8.800 -1.773 1.00 89.44 98 CYS A O 1
ATOM 836 N N . GLU A 1 99 ? -24.705 -8.684 -1.366 1.00 85.88 99 GLU A N 1
ATOM 837 C CA . GLU A 1 99 ? -24.671 -7.295 -0.911 1.00 85.88 99 GLU A CA 1
ATOM 838 C C . GLU A 1 99 ? -23.870 -7.133 0.392 1.00 85.88 99 GLU A C 1
ATOM 840 O O . GLU A 1 99 ? -23.124 -6.154 0.513 1.00 85.88 99 GLU A O 1
ATOM 845 N N . TYR A 1 100 ? -23.946 -8.132 1.280 1.00 87.88 100 TYR A N 1
ATOM 846 C CA . TYR A 1 100 ? -23.360 -8.166 2.630 1.00 87.88 100 TYR A CA 1
ATOM 847 C C . TYR A 1 100 ? -22.011 -8.892 2.715 1.00 87.88 100 TYR A C 1
ATOM 849 O O . TYR A 1 100 ? -21.430 -9.024 3.792 1.00 87.88 100 TYR A O 1
ATOM 857 N N . VAL A 1 101 ? -21.492 -9.385 1.592 1.00 87.62 101 VAL A N 1
ATOM 858 C CA . VAL A 1 101 ? -20.147 -9.964 1.547 1.00 87.62 101 VAL A CA 1
ATOM 859 C C . VAL A 1 101 ? -19.123 -8.838 1.479 1.00 87.62 101 VAL A C 1
ATOM 861 O O . VAL A 1 101 ? -19.160 -7.980 0.590 1.00 87.62 101 VAL A O 1
ATOM 864 N N . HIS A 1 102 ? -18.174 -8.876 2.406 1.00 85.38 102 HIS A N 1
ATOM 865 C CA . HIS A 1 102 ? -17.068 -7.935 2.489 1.00 85.38 102 HIS A CA 1
ATOM 866 C C . HIS A 1 102 ? -15.758 -8.596 2.060 1.00 85.38 102 HIS A C 1
ATOM 868 O O . HIS A 1 102 ? -15.548 -9.789 2.275 1.00 85.38 102 HIS A O 1
ATOM 874 N N . ILE A 1 103 ? -14.875 -7.809 1.446 1.00 83.06 103 ILE A N 1
ATOM 875 C CA . ILE A 1 103 ? -13.520 -8.228 1.074 1.00 83.06 103 ILE A CA 1
ATOM 876 C C . ILE A 1 103 ? -12.565 -7.728 2.155 1.00 83.06 103 ILE A C 1
ATOM 878 O O . ILE A 1 103 ? -12.605 -6.552 2.511 1.00 83.06 103 ILE A O 1
ATOM 882 N N . ASP A 1 104 ? -11.718 -8.615 2.660 1.00 81.94 104 ASP A N 1
ATOM 883 C CA . ASP A 1 104 ? -10.665 -8.323 3.626 1.00 81.94 104 ASP A CA 1
ATOM 884 C C . ASP A 1 104 ? -9.315 -8.815 3.099 1.00 81.94 104 ASP A C 1
ATOM 886 O O . ASP A 1 104 ? -9.224 -9.814 2.375 1.00 81.94 104 ASP A O 1
ATOM 890 N N . TYR A 1 105 ? -8.253 -8.120 3.487 1.00 82.56 105 TYR A N 1
ATOM 891 C CA . TYR A 1 105 ? -6.890 -8.404 3.062 1.00 82.56 105 TYR A CA 1
ATOM 892 C C . TYR A 1 105 ? -6.058 -8.776 4.280 1.00 82.56 105 TYR A C 1
ATOM 894 O O . TYR A 1 105 ? -5.886 -7.970 5.193 1.00 82.56 105 TYR A O 1
ATOM 902 N N . LYS A 1 106 ? -5.519 -9.997 4.286 1.00 82.00 106 LYS A N 1
ATOM 903 C CA . LYS A 1 106 ? -4.676 -10.499 5.372 1.00 82.00 106 LYS A CA 1
ATOM 904 C C . LYS A 1 106 ? -3.230 -10.647 4.929 1.00 82.00 106 LYS A C 1
ATOM 906 O O . LYS A 1 106 ? -2.931 -11.200 3.872 1.00 82.00 106 LYS A O 1
ATOM 911 N N . LEU A 1 107 ? -2.321 -10.152 5.758 1.00 81.25 107 LEU A N 1
ATOM 912 C CA . LEU A 1 107 ? -0.882 -10.218 5.531 1.00 81.25 107 LEU A CA 1
ATOM 913 C C . LEU A 1 107 ? -0.295 -11.578 5.941 1.00 81.25 107 LEU A C 1
ATOM 915 O O . LEU A 1 107 ? -0.851 -12.256 6.810 1.00 81.25 107 LEU A O 1
ATOM 919 N N . PRO A 1 108 ? 0.872 -11.956 5.384 1.00 81.50 108 PRO A N 1
ATOM 920 C CA . PRO A 1 108 ? 1.642 -13.097 5.870 1.00 81.50 108 PRO A CA 1
ATOM 921 C C . PRO A 1 108 ? 1.870 -13.035 7.389 1.00 81.50 108 PRO A C 1
ATOM 923 O O . PRO A 1 108 ? 2.231 -11.994 7.931 1.00 81.50 108 PRO A O 1
ATOM 926 N N . GLY A 1 109 ? 1.674 -14.155 8.081 1.00 79.81 109 GLY A N 1
ATOM 927 C CA . GLY A 1 109 ? 1.841 -14.292 9.530 1.00 79.81 109 GLY A CA 1
ATOM 928 C C . GLY A 1 109 ? 0.629 -13.873 10.366 1.00 79.81 109 GLY A C 1
ATOM 929 O O . GLY A 1 109 ? 0.531 -14.294 11.523 1.00 79.81 109 GLY A O 1
ATOM 930 N N . GLN A 1 110 ? -0.319 -13.115 9.804 1.00 80.94 110 GLN A N 1
ATOM 931 C CA . GLN A 1 110 ? -1.539 -12.750 10.519 1.00 80.94 110 GLN A CA 1
ATOM 932 C C . GLN A 1 110 ? -2.395 -13.980 10.812 1.00 80.94 110 GLN A C 1
ATOM 934 O O . GLN A 1 110 ? -2.492 -14.918 10.018 1.00 80.94 110 GLN A O 1
ATOM 939 N N . LYS A 1 111 ? -3.028 -13.963 11.982 1.00 84.94 111 LYS A N 1
ATOM 940 C CA . LYS A 1 111 ? -3.933 -15.013 12.438 1.00 84.94 111 LYS A CA 1
ATOM 941 C C . LYS A 1 111 ? -5.361 -14.508 12.303 1.00 84.94 111 LYS A C 1
ATOM 943 O O . LYS A 1 111 ? -5.667 -13.416 12.771 1.00 84.94 111 LYS A O 1
ATOM 948 N N . PHE A 1 112 ? -6.233 -15.302 11.700 1.00 81.69 112 PHE A N 1
ATOM 949 C CA . PHE A 1 112 ? -7.666 -15.019 11.657 1.00 81.69 112 PHE A CA 1
ATOM 950 C C . PHE A 1 112 ? -8.447 -16.271 12.051 1.00 81.69 112 PHE A C 1
ATOM 952 O O . PHE A 1 112 ? -7.863 -17.341 12.243 1.00 81.69 112 PHE A O 1
ATOM 959 N N . TYR A 1 113 ? -9.759 -16.138 12.256 1.00 78.19 113 TYR A N 1
ATOM 960 C CA . TYR A 1 113 ? -10.611 -17.270 12.633 1.00 78.19 113 TYR A CA 1
ATOM 961 C C . TYR A 1 113 ? -10.077 -18.030 13.873 1.00 78.19 113 TYR A C 1
ATOM 963 O O . TYR A 1 113 ? -9.851 -19.240 13.863 1.00 78.19 113 TYR A O 1
ATOM 971 N N . ALA A 1 114 ? -9.828 -17.271 14.945 1.00 73.69 114 ALA A N 1
ATOM 972 C CA . ALA A 1 114 ? -9.160 -17.708 16.168 1.00 73.69 114 ALA A CA 1
ATOM 973 C C . ALA A 1 114 ? -10.061 -17.546 17.404 1.00 73.69 114 ALA A C 1
ATOM 975 O O . ALA A 1 114 ? -10.813 -16.574 17.504 1.00 73.69 114 ALA A O 1
ATOM 976 N N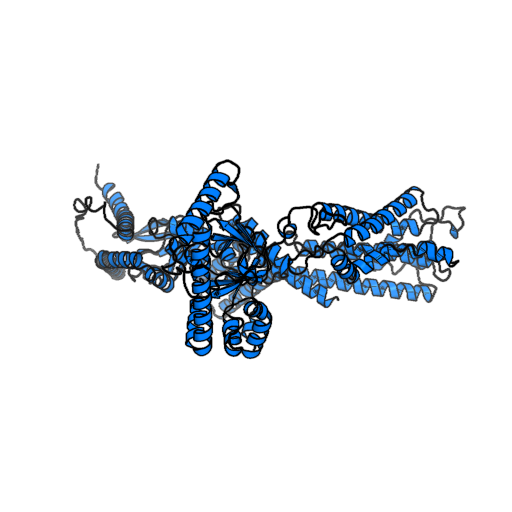 . GLY A 1 115 ? -9.940 -18.458 18.375 1.00 69.25 115 GLY A N 1
ATOM 977 C CA . GLY A 1 115 ? -10.540 -18.309 19.707 1.00 69.25 115 GLY A CA 1
ATOM 978 C C . GLY A 1 115 ? -12.074 -18.136 19.701 1.00 69.25 115 GLY A C 1
ATOM 979 O O . GLY A 1 115 ? -12.757 -18.787 18.904 1.00 69.25 115 GLY A O 1
ATOM 980 N N . PRO A 1 116 ? -12.649 -17.285 20.575 1.00 59.78 116 PRO A N 1
ATOM 981 C CA . PRO A 1 116 ? -14.103 -17.110 20.693 1.00 59.78 116 PRO A CA 1
ATOM 982 C C . PRO A 1 116 ? -14.744 -16.452 19.457 1.00 59.78 116 PRO A C 1
ATOM 984 O O . PRO A 1 116 ? -15.923 -16.679 19.180 1.00 59.78 116 PRO A O 1
ATOM 987 N N . TYR A 1 117 ? -13.962 -15.714 18.661 1.00 62.44 117 TYR A N 1
ATOM 988 C CA . TYR A 1 117 ? -14.420 -14.997 17.464 1.00 62.44 117 TYR A CA 1
ATOM 989 C C . TYR A 1 117 ? -14.568 -15.887 16.219 1.00 62.44 117 TYR A C 1
ATOM 991 O O . TYR A 1 117 ? -15.014 -15.434 15.172 1.00 62.44 117 TYR A O 1
ATOM 999 N N . CYS A 1 118 ? -14.270 -17.188 16.294 1.00 65.56 118 CYS A N 1
ATOM 1000 C CA . CYS A 1 118 ? -14.460 -18.103 15.158 1.00 65.56 118 CYS A CA 1
ATOM 1001 C C . CYS A 1 118 ? -15.935 -18.308 14.741 1.00 65.56 118 CYS A C 1
ATOM 1003 O O . CYS A 1 118 ? -16.210 -18.921 13.711 1.00 65.56 118 CYS A O 1
ATOM 1005 N N . LYS A 1 119 ? -16.891 -17.830 15.546 1.00 69.56 119 LYS A N 1
ATOM 1006 C CA . LYS A 1 119 ? -18.341 -17.992 15.333 1.00 69.56 119 LYS A CA 1
ATOM 1007 C C . LYS A 1 119 ? -18.994 -16.773 14.683 1.00 69.56 119 LYS A C 1
ATOM 1009 O O . LYS A 1 119 ? -20.169 -16.851 14.326 1.00 69.56 119 LYS A O 1
ATOM 1014 N N . THR A 1 120 ? -18.279 -15.653 14.586 1.00 78.50 120 THR A N 1
ATOM 1015 C CA . THR A 1 120 ? -18.858 -14.369 14.170 1.00 78.50 120 THR A CA 1
ATOM 1016 C C . THR A 1 120 ? -18.908 -14.211 12.660 1.00 78.50 120 THR A C 1
ATOM 1018 O O . THR A 1 120 ? -19.781 -13.499 12.171 1.00 78.50 120 THR A O 1
ATOM 1021 N N . HIS A 1 121 ? -18.024 -14.888 11.922 1.00 86.81 121 HIS A N 1
ATOM 1022 C CA . HIS A 1 121 ? -17.911 -14.732 10.476 1.00 86.81 121 HIS A CA 1
ATOM 1023 C C . HIS A 1 121 ? -17.782 -16.071 9.746 1.00 86.81 121 HIS A C 1
ATOM 1025 O O . HIS A 1 121 ? -17.154 -17.016 10.234 1.00 86.81 121 HIS A O 1
ATOM 1031 N N . LEU A 1 122 ? -18.366 -16.123 8.552 1.00 88.00 122 LEU A N 1
ATOM 1032 C CA . LEU A 1 122 ? -18.077 -17.120 7.526 1.00 88.00 122 LEU A CA 1
ATOM 1033 C C . LEU A 1 122 ? -16.976 -16.545 6.634 1.00 88.00 122 LEU A C 1
ATOM 1035 O O . LEU A 1 122 ? -17.169 -15.460 6.094 1.00 88.00 122 LEU A O 1
ATOM 1039 N N . TYR A 1 123 ? -15.855 -17.246 6.481 1.00 89.19 123 TYR A N 1
ATOM 1040 C CA . TYR A 1 123 ? -14.732 -16.806 5.653 1.00 89.19 123 TYR A CA 1
ATOM 1041 C C . TYR A 1 123 ? -14.581 -17.702 4.425 1.00 89.19 123 TYR A C 1
ATOM 1043 O O . TYR A 1 123 ? -14.595 -18.927 4.537 1.00 89.19 123 TYR A O 1
ATOM 1051 N N . TYR A 1 124 ? -14.358 -17.093 3.270 1.00 89.56 124 TYR A N 1
ATOM 1052 C CA . TYR A 1 124 ? -13.967 -17.755 2.037 1.00 89.56 124 TYR A CA 1
ATOM 1053 C C . TYR A 1 124 ? -12.603 -17.239 1.589 1.00 89.56 124 TYR A C 1
ATOM 1055 O O . TYR A 1 124 ? -12.408 -16.036 1.409 1.00 89.56 124 TYR A O 1
ATOM 1063 N N . LEU A 1 125 ? -11.656 -18.149 1.391 1.00 88.88 125 LEU A N 1
ATOM 1064 C CA . LEU A 1 125 ? -10.329 -17.826 0.889 1.00 88.88 125 LEU A CA 1
ATOM 1065 C C . LEU A 1 125 ? -10.385 -17.711 -0.634 1.00 88.88 125 LEU A C 1
ATOM 1067 O O . LEU A 1 125 ? -10.426 -18.716 -1.343 1.00 88.88 125 LEU A O 1
ATOM 1071 N N . LYS A 1 126 ? -10.384 -16.478 -1.141 1.00 84.56 126 LYS A N 1
ATOM 1072 C CA . LYS A 1 126 ? -10.391 -16.205 -2.582 1.00 84.56 126 LYS A CA 1
ATOM 1073 C C . LYS A 1 126 ? -9.016 -16.439 -3.194 1.00 84.56 126 LYS A C 1
ATOM 1075 O O . LYS A 1 126 ? -8.922 -17.050 -4.252 1.00 84.56 126 LYS A O 1
ATOM 1080 N N . SER A 1 127 ? -7.967 -15.967 -2.526 1.00 82.19 127 SER A N 1
ATOM 1081 C CA . SER A 1 127 ? -6.579 -16.098 -2.968 1.00 82.19 127 SER A CA 1
ATOM 1082 C C . SER A 1 127 ? -5.655 -16.199 -1.759 1.00 82.19 127 SER A C 1
ATOM 1084 O O . SER A 1 127 ? -5.930 -15.571 -0.737 1.00 82.19 127 SER A O 1
ATOM 1086 N N . GLY A 1 128 ? -4.577 -16.970 -1.879 1.00 81.38 128 GLY A N 1
ATOM 1087 C CA . GLY A 1 128 ? -3.540 -17.104 -0.856 1.00 81.38 128 GLY A CA 1
ATOM 1088 C C . GLY A 1 128 ? -3.482 -18.485 -0.207 1.00 81.38 128 GLY A C 1
ATOM 1089 O O . GLY A 1 128 ? -4.264 -19.383 -0.523 1.00 81.38 128 GLY A O 1
ATOM 1090 N N . ILE A 1 129 ? -2.513 -18.650 0.695 1.00 84.12 129 ILE A N 1
ATOM 1091 C CA . ILE A 1 129 ? -2.235 -19.894 1.415 1.00 84.12 129 ILE A CA 1
ATOM 1092 C C . ILE A 1 129 ? -2.382 -19.651 2.912 1.00 84.12 129 ILE A C 1
ATOM 1094 O O . ILE A 1 129 ? -1.735 -18.767 3.487 1.00 84.12 129 ILE A O 1
ATOM 1098 N N . VAL A 1 130 ? -3.188 -20.489 3.557 1.00 88.06 130 VAL A N 1
ATOM 1099 C CA . VAL A 1 130 ? -3.473 -20.436 4.991 1.00 88.06 130 VAL A CA 1
ATOM 1100 C C . VAL A 1 130 ? -3.098 -21.764 5.636 1.00 88.06 130 VAL A C 1
ATOM 1102 O O . VAL A 1 130 ? -3.399 -22.838 5.122 1.00 88.06 130 VAL A O 1
ATOM 1105 N N . GLN A 1 131 ? -2.436 -21.690 6.784 1.00 88.62 131 GLN A N 1
ATOM 1106 C CA . GLN A 1 131 ? -2.072 -22.827 7.616 1.00 88.62 131 GLN A CA 1
ATOM 1107 C C . GLN A 1 131 ? -3.028 -22.933 8.801 1.00 88.62 131 GLN A C 1
ATOM 1109 O O . GLN A 1 131 ? -3.220 -21.981 9.560 1.00 88.62 131 GLN A O 1
ATOM 1114 N N . LEU A 1 132 ? -3.615 -24.112 8.963 1.00 87.06 132 LEU A N 1
ATOM 1115 C CA . LEU A 1 132 ? -4.332 -24.519 10.159 1.00 87.06 132 LEU A CA 1
ATOM 1116 C C . LEU A 1 132 ? -3.303 -24.997 11.182 1.00 87.06 132 LEU A C 1
ATOM 1118 O O . LEU A 1 132 ? -2.570 -25.941 10.914 1.00 87.06 132 LEU A O 1
ATOM 1122 N N . ILE A 1 133 ? -3.235 -24.341 12.331 1.00 86.06 133 ILE A N 1
ATOM 1123 C CA . ILE A 1 133 ? -2.260 -24.578 13.395 1.00 86.06 133 ILE A CA 1
ATOM 1124 C C . ILE A 1 133 ? -2.987 -25.137 14.618 1.00 86.06 133 ILE A C 1
ATOM 1126 O O . ILE A 1 133 ? -4.115 -24.722 14.904 1.00 86.06 133 ILE A O 1
ATOM 1130 N N . SER A 1 134 ? -2.353 -26.062 15.341 1.00 81.81 134 SER A N 1
ATOM 1131 C CA . SER A 1 134 ? -2.884 -26.551 16.618 1.00 81.81 134 SER A CA 1
ATOM 1132 C C . SER A 1 134 ? -2.964 -25.423 17.652 1.00 81.81 134 SER A C 1
ATOM 1134 O O . SER A 1 134 ? -2.034 -24.624 17.784 1.00 81.81 134 SER A O 1
ATOM 1136 N N . CYS A 1 135 ? -4.069 -25.344 18.397 1.00 74.50 135 CYS A N 1
ATOM 1137 C CA . CYS A 1 135 ? -4.193 -24.407 19.516 1.00 74.50 135 CYS A CA 1
ATOM 1138 C C . CYS A 1 135 ? -3.278 -24.762 20.696 1.00 74.50 135 CYS A C 1
ATOM 1140 O O . CYS A 1 135 ? -2.965 -23.854 21.460 1.00 74.50 135 CYS A O 1
ATOM 1142 N N . ASP A 1 136 ? -2.863 -26.027 20.833 1.00 73.94 136 ASP A N 1
ATOM 1143 C CA . ASP A 1 136 ? -2.098 -26.498 21.996 1.00 73.94 136 ASP A CA 1
ATOM 1144 C C . ASP A 1 136 ? -0.692 -25.874 22.020 1.00 73.94 136 ASP A C 1
ATOM 1146 O O . ASP A 1 136 ? -0.299 -25.278 23.019 1.00 73.94 136 ASP A O 1
ATOM 1150 N N . ASP A 1 137 ? 0.008 -25.891 20.877 1.00 74.19 137 ASP A N 1
ATOM 1151 C CA . ASP A 1 137 ? 1.346 -25.291 20.747 1.00 74.19 137 ASP A CA 1
ATOM 1152 C C . ASP A 1 137 ? 1.322 -23.899 20.095 1.00 74.19 137 ASP A C 1
ATOM 1154 O O . ASP A 1 137 ? 2.288 -23.141 20.165 1.00 74.19 137 ASP A O 1
ATOM 1158 N N . GLY A 1 138 ? 0.263 -23.562 19.347 1.00 72.75 138 GLY A N 1
ATOM 1159 C CA . GLY A 1 138 ? 0.157 -22.306 18.592 1.00 72.75 138 GLY A CA 1
ATOM 1160 C C . GLY A 1 138 ? 1.174 -22.135 17.449 1.00 72.75 138 GLY A C 1
ATOM 1161 O O . GLY A 1 138 ? 1.203 -21.068 16.812 1.00 72.75 138 GLY A O 1
ATOM 1162 N N . VAL A 1 139 ? 1.984 -23.164 17.165 1.00 75.88 139 VAL A N 1
ATOM 1163 C CA . VAL A 1 139 ? 3.082 -23.156 16.179 1.00 75.88 139 VAL A CA 1
ATOM 1164 C C . VAL A 1 139 ? 2.988 -24.305 15.171 1.00 75.88 139 VAL A C 1
ATOM 1166 O O . VAL A 1 139 ? 3.267 -24.074 13.996 1.00 75.88 139 VAL A O 1
ATOM 1169 N N . THR A 1 140 ? 2.568 -25.502 15.586 1.00 79.94 140 THR A N 1
ATOM 1170 C CA . THR A 1 140 ? 2.564 -26.718 14.756 1.00 79.94 140 THR A CA 1
ATOM 1171 C C . THR A 1 140 ? 1.499 -26.663 13.644 1.00 79.94 140 THR A C 1
ATOM 1173 O O . THR A 1 140 ? 0.299 -26.624 13.944 1.00 79.94 140 THR A O 1
ATOM 1176 N N . PRO A 1 141 ? 1.889 -26.625 12.349 1.00 79.38 141 PRO A N 1
ATOM 1177 C CA . PRO A 1 141 ? 0.934 -26.629 11.246 1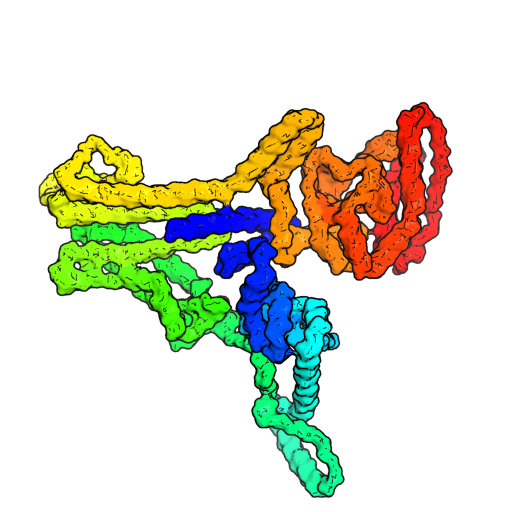.00 79.38 141 PRO A CA 1
ATOM 1178 C C . PRO A 1 141 ? 0.353 -28.037 11.064 1.00 79.38 141 PRO A C 1
ATOM 1180 O O . PRO A 1 141 ? 1.081 -28.998 10.840 1.00 79.38 141 PRO A O 1
ATOM 1183 N N . LEU A 1 142 ? -0.970 -28.149 11.142 1.00 80.69 142 LEU A N 1
ATOM 1184 C CA . LEU A 1 142 ? -1.718 -29.384 10.915 1.00 80.69 142 LEU A CA 1
ATOM 1185 C C . LEU A 1 142 ? -1.957 -29.608 9.420 1.00 80.69 142 LEU A C 1
ATOM 1187 O O . LEU A 1 142 ? -1.685 -30.677 8.888 1.00 80.69 142 LEU A O 1
ATOM 1191 N N . ILE A 1 143 ? -2.515 -28.598 8.746 1.00 83.75 143 ILE A N 1
ATOM 1192 C CA . ILE A 1 143 ? -2.931 -28.675 7.341 1.00 83.75 143 ILE A CA 1
ATOM 1193 C C . ILE A 1 143 ? -2.709 -27.312 6.695 1.00 83.75 143 ILE A C 1
ATOM 1195 O O . ILE A 1 143 ? -3.000 -26.279 7.297 1.00 83.75 143 ILE A O 1
ATOM 1199 N N . SER A 1 144 ? -2.236 -27.306 5.452 1.00 86.00 144 SER A N 1
ATOM 1200 C CA . SER A 1 144 ? -2.142 -26.091 4.645 1.00 86.00 144 SER A CA 1
ATOM 1201 C C . SER A 1 144 ? -3.166 -26.104 3.520 1.00 86.00 144 SER A C 1
ATOM 1203 O O . SER A 1 144 ? -3.386 -27.127 2.872 1.00 86.00 144 SER A O 1
ATOM 1205 N N . VAL A 1 145 ? -3.787 -24.955 3.296 1.00 86.50 145 VAL A N 1
ATOM 1206 C CA . VAL A 1 145 ? -5.010 -24.807 2.514 1.00 86.50 145 VAL A CA 1
ATOM 1207 C C . VAL A 1 145 ? -4.872 -23.617 1.558 1.00 86.50 145 VAL A C 1
ATOM 1209 O O . VAL A 1 145 ? -4.233 -22.623 1.908 1.00 86.50 145 VAL A O 1
ATOM 1212 N N . THR A 1 146 ? -5.452 -23.714 0.362 1.00 85.06 146 THR A N 1
ATOM 1213 C CA . THR A 1 146 ? -5.339 -22.714 -0.719 1.00 85.06 146 THR A CA 1
ATOM 1214 C C . THR A 1 146 ? -6.691 -22.097 -1.104 1.00 85.06 146 THR A C 1
ATOM 1216 O O . THR A 1 146 ? -7.705 -22.295 -0.430 1.00 85.06 146 THR A O 1
ATOM 1219 N N . SER A 1 147 ? -6.711 -21.294 -2.171 1.00 83.75 147 SER A N 1
ATOM 1220 C CA . SER A 1 147 ? -7.909 -20.660 -2.733 1.00 83.75 147 SER A CA 1
ATOM 1221 C C . SER A 1 147 ? -9.067 -21.643 -2.956 1.00 83.75 147 SER A C 1
ATOM 1223 O O . SER A 1 147 ? -8.856 -22.746 -3.459 1.00 83.75 147 SER A O 1
ATOM 1225 N N . GLY A 1 148 ? -10.293 -21.210 -2.660 1.00 82.44 148 GLY A N 1
ATOM 1226 C CA . GLY A 1 148 ? -11.520 -22.003 -2.809 1.00 82.44 148 GLY A CA 1
ATOM 1227 C C . GLY A 1 148 ? -12.039 -22.597 -1.500 1.00 82.44 148 GLY A C 1
ATOM 1228 O O . GLY A 1 148 ? -13.003 -23.360 -1.508 1.00 82.44 148 GLY A O 1
ATOM 1229 N N . THR A 1 149 ? -11.417 -22.264 -0.367 1.00 86.44 149 THR A N 1
ATOM 1230 C CA . THR A 1 149 ? -11.739 -22.870 0.928 1.00 86.44 149 THR A CA 1
ATOM 1231 C C . THR A 1 149 ? -12.644 -22.038 1.798 1.00 86.44 149 THR A C 1
ATOM 1233 O O . THR A 1 149 ? -12.545 -20.814 1.841 1.00 86.44 149 THR A O 1
ATOM 1236 N N . ILE A 1 150 ? -13.542 -22.726 2.506 1.00 87.06 150 ILE A N 1
ATOM 1237 C CA . ILE A 1 150 ? -14.552 -22.093 3.352 1.00 87.06 150 ILE A CA 1
ATOM 1238 C C . ILE A 1 150 ? -14.332 -22.486 4.804 1.00 87.06 150 ILE A C 1
ATOM 1240 O O . ILE A 1 150 ? -14.478 -23.651 5.193 1.00 87.06 150 ILE A O 1
ATOM 1244 N N . PHE A 1 151 ? -14.072 -21.478 5.627 1.00 86.50 151 PHE A N 1
ATOM 1245 C CA . PHE A 1 151 ? -14.031 -21.581 7.076 1.00 86.50 151 PHE A CA 1
ATOM 1246 C C . PHE A 1 151 ? -15.343 -21.054 7.647 1.00 86.50 151 PHE A C 1
ATOM 1248 O O . PHE A 1 151 ? -15.821 -19.997 7.252 1.00 86.50 151 PHE A O 1
ATOM 1255 N N . GLY A 1 152 ? -15.932 -21.764 8.604 1.00 79.75 152 GLY A N 1
ATOM 1256 C CA . GLY A 1 152 ? -17.162 -21.309 9.258 1.00 79.75 152 GLY A CA 1
ATOM 1257 C C . GLY A 1 152 ? -18.415 -22.089 8.891 1.00 79.75 152 GLY A C 1
ATOM 1258 O O . GLY A 1 152 ? -19.346 -22.061 9.678 1.00 79.75 152 GLY A O 1
ATOM 1259 N N . ASP A 1 153 ? -18.426 -22.838 7.787 1.00 79.88 153 ASP A N 1
ATOM 1260 C CA . ASP A 1 153 ? -19.654 -23.338 7.142 1.00 79.88 153 ASP A CA 1
ATOM 1261 C C . ASP A 1 153 ? -20.682 -23.993 8.094 1.00 79.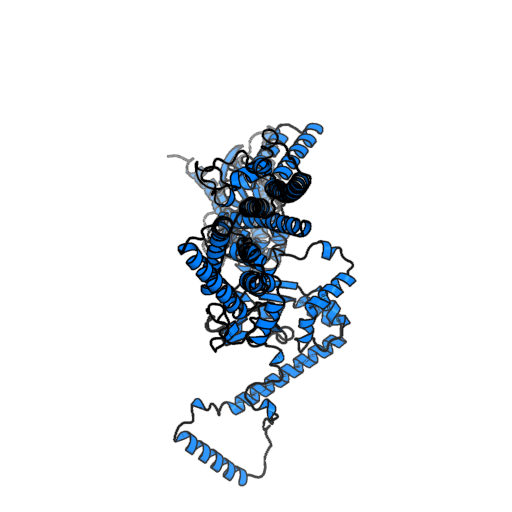88 153 ASP A C 1
ATOM 1263 O O . ASP A 1 153 ? -21.834 -23.585 8.132 1.00 79.88 153 ASP A O 1
ATOM 1267 N N . ILE A 1 154 ? -20.271 -24.945 8.945 1.00 79.75 154 ILE A N 1
ATOM 1268 C CA . ILE A 1 154 ? -21.157 -25.521 9.983 1.00 79.75 154 ILE A CA 1
ATOM 1269 C C . ILE A 1 154 ? -21.117 -24.703 11.278 1.00 79.75 154 ILE A C 1
ATOM 1271 O O . ILE A 1 154 ? -22.154 -24.447 11.891 1.00 79.75 154 ILE A O 1
ATOM 1275 N N . SER A 1 155 ? -19.914 -24.309 11.714 1.00 74.81 155 SER A N 1
ATOM 1276 C CA . SER A 1 155 ? -19.689 -23.665 13.018 1.00 74.81 155 SER A CA 1
ATOM 1277 C C . SER A 1 155 ? -20.416 -22.330 13.167 1.00 74.81 155 SER A C 1
ATOM 1279 O O . SER A 1 155 ? -20.630 -21.842 14.273 1.00 74.81 155 SER A O 1
ATOM 1281 N N . PHE A 1 156 ? -20.770 -21.728 12.040 1.00 76.81 156 PHE A N 1
ATOM 1282 C CA . PHE A 1 156 ? -21.532 -20.507 11.946 1.00 76.81 156 PHE A CA 1
ATOM 1283 C C . PHE A 1 156 ? -23.018 -20.725 12.227 1.00 76.81 156 PHE A C 1
ATOM 1285 O O . PHE A 1 156 ? -23.627 -19.895 12.880 1.00 76.81 156 PHE A O 1
ATOM 1292 N N . TYR A 1 157 ? -23.628 -21.835 11.815 1.00 80.44 157 TYR A N 1
ATOM 1293 C CA . TYR A 1 157 ? -25.024 -22.107 12.173 1.00 80.44 157 TYR A CA 1
ATOM 1294 C C . TYR A 1 157 ? -25.108 -22.687 13.583 1.00 80.44 157 TYR A C 1
ATOM 1296 O O . TYR A 1 157 ? -25.863 -22.186 14.419 1.00 80.44 157 TYR A O 1
ATOM 1304 N N . LEU A 1 158 ? -24.244 -23.663 13.875 1.00 78.50 158 LEU A N 1
ATOM 1305 C CA . LEU A 1 158 ? -24.161 -24.338 15.165 1.00 78.50 158 LEU A CA 1
ATOM 1306 C C . LEU A 1 158 ? -22.769 -24.135 15.789 1.00 78.50 158 LEU A C 1
ATOM 1308 O O . LEU A 1 158 ? -21.817 -24.824 15.413 1.00 78.50 158 LEU A O 1
ATOM 1312 N N . PRO A 1 159 ? -22.619 -23.187 16.730 1.00 70.38 159 PRO A N 1
ATOM 1313 C CA . PRO A 1 159 ? -21.326 -22.884 17.325 1.00 70.38 159 PRO A CA 1
ATOM 1314 C C . PRO A 1 159 ? -20.814 -24.056 18.182 1.00 70.38 159 PRO A C 1
ATOM 1316 O O . PRO A 1 159 ? -21.463 -24.403 19.169 1.00 70.38 159 PRO A O 1
ATOM 1319 N N . PRO A 1 160 ? -19.639 -24.645 17.881 1.00 67.31 160 PRO A N 1
ATOM 1320 C CA . PRO A 1 160 ? -19.079 -25.714 18.704 1.00 67.31 160 PRO A CA 1
ATOM 1321 C C . PRO A 1 160 ? -18.657 -25.186 20.085 1.00 67.31 160 PRO A C 1
ATOM 1323 O O . PRO A 1 160 ? -18.298 -24.012 20.235 1.00 67.31 160 PRO A O 1
ATOM 1326 N N . SER A 1 161 ? -18.693 -26.049 21.103 1.00 59.12 161 SER A N 1
ATOM 1327 C CA . SER A 1 161 ? -18.318 -25.705 22.483 1.00 59.12 161 SER A CA 1
ATOM 1328 C C . SER A 1 161 ? -16.803 -25.586 22.681 1.00 59.12 161 SER A C 1
ATOM 1330 O O . SER A 1 161 ? -16.364 -24.714 23.423 1.00 59.12 161 SER A O 1
ATOM 1332 N N . LYS A 1 162 ? -15.998 -26.404 21.985 1.00 64.31 162 LYS A N 1
ATOM 1333 C CA . LYS A 1 162 ? -14.525 -26.376 22.019 1.00 64.31 162 LYS A CA 1
ATOM 1334 C C . LYS A 1 162 ? -13.953 -26.499 20.606 1.00 64.31 162 LYS A C 1
ATOM 1336 O O . LYS A 1 162 ? -14.440 -27.304 19.812 1.00 64.31 162 LYS A O 1
ATOM 1341 N N . ARG A 1 163 ? -12.941 -25.692 20.281 1.00 66.31 163 ARG A N 1
ATOM 1342 C CA . ARG A 1 163 ? -12.220 -25.746 19.002 1.00 66.31 163 ARG A CA 1
ATOM 1343 C C . ARG A 1 163 ? -10.720 -25.625 19.247 1.00 66.31 163 ARG A C 1
ATOM 1345 O O . ARG A 1 163 ? -10.294 -24.696 19.923 1.00 66.31 163 ARG A O 1
ATOM 1352 N N . ASN A 1 164 ? -9.949 -26.507 18.613 1.00 68.12 164 ASN A N 1
ATOM 1353 C CA . ASN A 1 164 ? -8.505 -26.644 18.843 1.00 68.12 164 ASN A CA 1
ATOM 1354 C C . ASN A 1 164 ? -7.662 -26.227 17.624 1.00 68.12 164 ASN A C 1
ATOM 1356 O O . ASN A 1 164 ? -6.513 -26.636 17.503 1.00 68.12 164 ASN A O 1
ATOM 1360 N N . VAL A 1 165 ? -8.236 -25.469 16.684 1.00 72.69 165 VAL A N 1
ATOM 1361 C CA . VAL A 1 165 ? -7.549 -25.099 15.439 1.00 72.69 165 VAL A CA 1
ATOM 1362 C C . VAL A 1 165 ? -7.605 -23.594 15.229 1.00 72.69 165 VAL A C 1
ATOM 1364 O O . VAL A 1 165 ? -8.689 -23.006 15.205 1.00 72.69 165 VAL A O 1
ATOM 1367 N N . LEU A 1 166 ? -6.427 -23.017 15.030 1.00 82.62 166 LEU A N 1
ATOM 1368 C CA . LEU A 1 166 ? -6.153 -21.627 14.698 1.00 82.62 166 LEU A CA 1
ATOM 1369 C C . LEU A 1 166 ? -5.809 -21.513 13.209 1.00 82.62 166 LEU A C 1
ATOM 1371 O O . LEU A 1 166 ? -5.183 -22.417 12.668 1.00 82.62 166 LEU A O 1
ATOM 1375 N N . THR A 1 167 ? -6.145 -20.409 12.542 1.00 87.50 167 THR A N 1
ATOM 1376 C CA . THR A 1 167 ? -5.697 -20.182 11.155 1.00 87.50 167 THR A CA 1
ATOM 1377 C C . THR A 1 167 ? -4.664 -19.066 11.096 1.00 87.50 167 THR A C 1
ATOM 1379 O O . THR A 1 167 ? -4.807 -18.036 11.758 1.00 87.50 167 THR A O 1
ATOM 1382 N N . ARG A 1 168 ? -3.594 -19.283 10.331 1.00 88.06 168 ARG A N 1
ATOM 1383 C CA . ARG A 1 168 ? -2.509 -18.328 10.097 1.00 88.06 168 ARG A CA 1
ATOM 1384 C C . ARG A 1 168 ? -2.265 -18.203 8.601 1.00 88.06 168 ARG A C 1
ATOM 1386 O O . ARG A 1 168 ? -2.067 -19.205 7.925 1.00 88.06 168 ARG A O 1
ATOM 1393 N N . CYS A 1 169 ? -2.216 -16.986 8.088 1.00 86.88 169 CYS A N 1
ATOM 1394 C CA . CYS A 1 169 ? -1.818 -16.727 6.711 1.00 86.88 169 CYS A CA 1
ATOM 1395 C C . CYS A 1 169 ? -0.328 -17.041 6.530 1.00 86.88 169 CYS A C 1
ATOM 1397 O O . CYS A 1 169 ? 0.506 -16.521 7.270 1.00 86.88 169 CYS A O 1
ATOM 1399 N N . LEU A 1 170 ? 0.028 -17.864 5.546 1.00 82.88 170 LEU A N 1
ATOM 1400 C CA . LEU A 1 170 ? 1.424 -18.049 5.138 1.00 82.88 170 LEU A CA 1
ATOM 1401 C C . LEU A 1 170 ? 1.836 -16.968 4.133 1.00 82.88 170 LEU A C 1
ATOM 1403 O O . LEU A 1 170 ? 2.944 -16.441 4.195 1.00 82.88 170 LEU A O 1
ATOM 1407 N N . THR A 1 171 ? 0.926 -16.630 3.222 1.00 80.12 171 THR A N 1
ATOM 1408 C CA . THR A 1 171 ? 1.107 -15.608 2.188 1.00 80.12 171 THR A CA 1
ATOM 1409 C C . THR A 1 171 ? 0.135 -14.453 2.405 1.00 80.12 171 THR A C 1
ATOM 1411 O O . THR A 1 171 ? -0.692 -14.482 3.314 1.00 80.12 171 THR A O 1
ATOM 1414 N N . TYR A 1 172 ? 0.214 -13.432 1.551 1.00 83.06 172 TYR A N 1
ATOM 1415 C CA . TYR A 1 172 ? -0.894 -12.495 1.393 1.00 83.06 172 TYR A CA 1
ATOM 1416 C C . TYR A 1 172 ? -2.153 -13.289 1.025 1.00 83.06 172 TYR A C 1
ATOM 1418 O O . TYR A 1 172 ? -2.068 -14.201 0.198 1.00 83.06 172 TYR A O 1
ATOM 1426 N N . CYS A 1 173 ? -3.265 -12.999 1.695 1.00 83.31 173 CYS A N 1
ATOM 1427 C CA . CYS A 1 173 ? -4.529 -13.696 1.510 1.00 83.31 173 CYS A CA 1
ATOM 1428 C C . CYS A 1 173 ? -5.660 -12.690 1.281 1.00 83.31 173 CYS A C 1
ATOM 1430 O O . CYS A 1 173 ? -5.852 -11.765 2.072 1.00 83.31 173 CYS A O 1
ATOM 1432 N N . GLU A 1 174 ? -6.436 -12.911 0.225 1.00 86.12 174 GLU A N 1
ATOM 1433 C CA . GLU A 1 174 ? -7.706 -12.228 -0.014 1.00 86.12 174 GLU A CA 1
ATOM 1434 C C . GLU A 1 174 ? -8.824 -13.091 0.552 1.00 86.12 174 GLU A C 1
ATOM 1436 O O . GLU A 1 174 ? -9.057 -14.214 0.086 1.00 86.12 174 GLU A O 1
ATOM 1441 N N . VAL A 1 175 ? -9.521 -12.569 1.554 1.00 88.38 175 VAL A N 1
ATOM 1442 C CA . VAL A 1 175 ? -10.563 -13.304 2.260 1.00 88.38 175 VAL A CA 1
ATOM 1443 C C . VAL A 1 175 ? -11.881 -12.565 2.102 1.00 88.38 175 VAL A C 1
ATOM 1445 O O . VAL A 1 175 ? -11.994 -11.386 2.417 1.00 88.38 175 VAL A O 1
ATOM 1448 N N . LEU A 1 176 ? -12.896 -13.265 1.613 1.00 89.50 176 LEU A N 1
ATOM 1449 C CA . LEU A 1 176 ? -14.270 -12.784 1.635 1.00 89.50 176 LEU A CA 1
ATOM 1450 C C . LEU A 1 176 ? -14.891 -13.199 2.962 1.00 89.50 176 LEU A C 1
ATOM 1452 O O . LEU A 1 176 ? -14.725 -14.348 3.374 1.00 89.50 176 LEU A O 1
ATOM 1456 N N . TYR A 1 177 ? -15.606 -12.303 3.632 1.00 89.56 177 TYR A N 1
ATOM 1457 C CA . TYR A 1 177 ? -16.296 -12.645 4.867 1.00 89.56 177 TYR A CA 1
ATOM 1458 C C . TYR A 1 177 ? -17.723 -12.114 4.915 1.00 89.56 177 TYR A C 1
ATOM 1460 O O . TYR A 1 177 ? -18.047 -11.085 4.325 1.00 89.56 177 TYR A O 1
ATOM 1468 N N . ILE A 1 178 ? -18.571 -12.842 5.638 1.00 90.69 178 ILE A N 1
ATOM 1469 C CA . ILE A 1 178 ? -19.959 -12.466 5.926 1.00 90.69 178 ILE A CA 1
ATOM 1470 C C . ILE A 1 178 ? -20.173 -12.565 7.433 1.00 90.69 178 ILE A C 1
ATOM 1472 O O . ILE A 1 178 ? -19.679 -13.504 8.068 1.00 90.69 178 ILE A O 1
ATOM 1476 N N . THR A 1 179 ? -20.884 -11.607 8.029 1.00 89.19 179 THR A N 1
ATOM 1477 C CA . THR A 1 179 ? -21.152 -11.618 9.471 1.00 89.19 179 THR A CA 1
ATOM 1478 C C . THR A 1 179 ? -22.315 -12.535 9.849 1.00 89.19 179 THR A C 1
ATOM 1480 O O . THR A 1 179 ? -23.220 -12.812 9.060 1.00 89.19 179 THR A O 1
ATOM 1483 N N . ARG A 1 180 ? -22.299 -13.013 11.099 1.00 87.25 180 ARG A N 1
ATOM 1484 C CA . ARG A 1 180 ? -23.347 -13.877 11.653 1.00 87.25 180 ARG A CA 1
ATOM 1485 C C . ARG A 1 180 ? -24.715 -13.244 11.657 1.00 87.25 180 ARG A C 1
ATOM 1487 O O . ARG A 1 180 ? -25.702 -13.914 11.360 1.00 87.25 180 ARG A O 1
ATOM 1494 N N . ILE A 1 181 ? -24.752 -11.971 11.994 1.00 86.94 181 ILE A N 1
ATOM 1495 C CA . ILE A 1 181 ? -25.989 -11.225 12.140 1.00 86.94 181 ILE A CA 1
ATOM 1496 C C . ILE A 1 181 ? -26.681 -11.131 10.777 1.00 86.94 181 ILE A C 1
ATOM 1498 O O . ILE A 1 181 ? -27.851 -11.497 10.679 1.00 86.94 181 ILE A O 1
ATOM 1502 N N . ASP A 1 182 ? -25.934 -10.785 9.725 1.00 89.69 182 ASP A N 1
ATOM 1503 C CA . ASP A 1 182 ? -26.486 -10.582 8.381 1.00 89.69 182 ASP A CA 1
ATOM 1504 C C . ASP A 1 182 ? -27.078 -11.871 7.799 1.00 89.69 182 ASP A C 1
ATOM 1506 O O . ASP A 1 182 ? -28.201 -11.875 7.296 1.00 89.69 182 ASP A O 1
ATOM 1510 N N . VAL A 1 183 ? -26.377 -13.006 7.919 1.00 88.19 183 VAL A N 1
ATOM 1511 C CA . VAL A 1 183 ? -26.910 -14.281 7.405 1.00 88.19 183 VAL A CA 1
ATOM 1512 C C . VAL A 1 183 ? -28.111 -14.740 8.226 1.00 88.19 183 VAL A C 1
ATOM 1514 O O . VAL A 1 183 ? -29.085 -15.210 7.649 1.00 88.19 183 VAL A O 1
ATOM 1517 N N . LEU A 1 184 ? -28.101 -14.612 9.556 1.00 87.75 184 LEU A N 1
ATOM 1518 C CA . LEU A 1 184 ? -29.269 -15.010 10.350 1.00 87.75 184 LEU A CA 1
ATOM 1519 C C . LEU A 1 184 ? -30.497 -14.168 9.992 1.00 87.75 184 LEU A C 1
ATOM 1521 O O . LEU A 1 184 ? -31.567 -14.735 9.780 1.00 87.75 184 LEU A O 1
ATOM 1525 N N . GLN A 1 185 ? -30.336 -12.851 9.840 1.00 89.00 185 GLN A N 1
ATOM 1526 C CA . GLN A 1 185 ? -31.399 -11.967 9.357 1.00 89.00 185 GLN A CA 1
ATOM 1527 C C . GLN A 1 185 ? -31.891 -12.389 7.968 1.00 89.00 185 GLN A C 1
ATOM 1529 O O . GLN A 1 185 ? -33.096 -12.506 7.752 1.00 89.00 185 GLN A O 1
ATOM 1534 N N . SER A 1 186 ? -30.975 -12.719 7.056 1.00 90.12 186 SER A N 1
ATOM 1535 C CA . SER A 1 186 ? -31.315 -13.209 5.717 1.00 90.12 186 SER A CA 1
ATOM 1536 C C . SER A 1 186 ? -32.153 -14.486 5.750 1.00 90.12 186 SER A C 1
ATOM 1538 O O . SER A 1 186 ? -33.152 -14.595 5.050 1.00 90.12 186 SER A O 1
ATOM 1540 N N . LEU A 1 187 ? -31.806 -15.438 6.619 1.00 90.31 187 LEU A N 1
ATOM 1541 C CA . LEU A 1 187 ? -32.530 -16.699 6.755 1.00 90.31 187 LEU A CA 1
ATOM 1542 C C . LEU A 1 187 ? -33.919 -16.500 7.368 1.00 90.31 187 LEU A C 1
ATOM 1544 O O . LEU A 1 187 ? -34.822 -17.289 7.110 1.00 90.31 187 LEU A O 1
ATOM 1548 N N . HIS A 1 188 ? -34.114 -15.456 8.175 1.00 90.94 188 HIS A N 1
ATOM 1549 C CA . HIS A 1 188 ? -35.450 -15.079 8.632 1.00 90.94 188 HIS A CA 1
ATOM 1550 C C . HIS A 1 188 ? -36.312 -14.508 7.500 1.00 90.94 188 HIS A C 1
ATOM 1552 O O . HIS A 1 188 ? -37.513 -14.758 7.494 1.00 90.94 188 HIS A O 1
ATOM 1558 N N . MET A 1 189 ? -35.716 -13.797 6.537 1.00 91.88 189 MET A N 1
ATOM 1559 C CA . MET A 1 189 ? -36.440 -13.268 5.373 1.00 91.88 189 MET A CA 1
ATOM 1560 C C . MET A 1 189 ? -36.736 -14.328 4.303 1.00 91.88 189 MET A C 1
ATOM 1562 O O . MET A 1 189 ? -37.751 -14.228 3.621 1.00 91.88 189 MET A O 1
ATOM 1566 N N . PHE A 1 190 ? -35.881 -15.346 4.167 1.00 94.12 190 PHE A N 1
ATOM 1567 C CA . PHE A 1 190 ? -36.025 -16.438 3.197 1.00 94.12 190 PHE A CA 1
ATOM 1568 C C . PHE A 1 190 ? -36.257 -17.784 3.918 1.00 94.12 190 PHE A C 1
ATOM 1570 O O . PHE A 1 190 ? -35.306 -18.543 4.139 1.00 94.12 190 PHE A O 1
ATOM 1577 N N . PRO A 1 191 ? -37.506 -18.104 4.316 1.00 93.69 191 PRO A N 1
ATOM 1578 C CA . PRO A 1 191 ? -37.797 -19.265 5.161 1.00 93.69 191 PRO A CA 1
ATOM 1579 C C . PRO A 1 191 ? -37.518 -20.610 4.474 1.00 93.69 191 PRO A C 1
ATOM 1581 O O . PRO A 1 191 ? -36.989 -21.516 5.117 1.00 93.69 191 PRO A O 1
ATOM 1584 N N . GLU A 1 192 ? -37.795 -20.738 3.175 1.00 93.19 192 GLU A N 1
ATOM 1585 C CA . GLU A 1 192 ? -37.525 -21.967 2.409 1.00 93.19 192 GLU A CA 1
ATOM 1586 C C . GLU A 1 192 ? -36.027 -22.303 2.382 1.00 93.19 192 GLU A C 1
ATOM 1588 O O . GLU A 1 192 ? -35.607 -23.410 2.733 1.00 93.19 192 GLU A O 1
ATOM 1593 N N . ASP A 1 193 ? -35.194 -21.305 2.071 1.00 93.12 193 ASP A N 1
ATOM 1594 C CA . ASP A 1 193 ? -33.737 -21.444 2.088 1.00 93.12 193 ASP A CA 1
ATOM 1595 C C . ASP A 1 193 ? -33.221 -21.753 3.501 1.00 93.12 193 ASP A C 1
ATOM 1597 O O . ASP A 1 193 ? -32.303 -22.558 3.673 1.00 93.12 193 ASP A O 1
ATOM 1601 N N . ARG A 1 194 ? -33.852 -21.197 4.544 1.00 92.38 194 ARG A N 1
ATOM 1602 C CA . ARG A 1 194 ? -33.551 -21.534 5.942 1.00 92.38 194 ARG A CA 1
ATOM 1603 C C . ARG A 1 194 ? -33.824 -22.991 6.270 1.00 92.38 194 ARG A C 1
ATOM 1605 O O . ARG A 1 194 ? -32.977 -23.615 6.914 1.00 92.38 194 ARG A O 1
ATOM 1612 N N . HIS A 1 195 ? -34.959 -23.545 5.857 1.00 92.12 195 HIS A N 1
ATOM 1613 C CA . HIS A 1 195 ? -35.248 -24.963 6.069 1.00 92.12 195 HIS A CA 1
ATOM 1614 C C . HIS A 1 195 ? -34.213 -25.846 5.367 1.00 92.12 195 HIS A C 1
ATOM 1616 O O . HIS A 1 195 ? -33.676 -26.770 5.984 1.00 92.12 195 HIS A O 1
ATOM 1622 N N . LEU A 1 196 ? -33.858 -25.508 4.127 1.00 91.81 196 LEU A N 1
ATOM 1623 C CA . LEU A 1 196 ? -32.860 -26.229 3.341 1.00 91.81 196 LEU A CA 1
ATOM 1624 C C . LEU A 1 196 ? -31.469 -26.195 3.995 1.00 91.81 196 LEU A C 1
ATOM 1626 O O . LEU A 1 196 ? -30.853 -27.244 4.206 1.00 91.81 196 LEU A O 1
ATOM 1630 N N . VAL A 1 197 ? -30.992 -25.009 4.383 1.00 90.88 197 VAL A N 1
ATOM 1631 C CA . VAL A 1 197 ? -29.685 -24.831 5.035 1.00 90.88 197 VAL A CA 1
ATOM 1632 C C . VAL A 1 197 ? -29.638 -25.573 6.372 1.00 90.88 197 VAL A C 1
ATOM 1634 O O . VAL A 1 197 ? -28.683 -26.306 6.638 1.00 90.88 197 VAL A O 1
ATOM 1637 N N . LEU A 1 198 ? -30.672 -25.447 7.212 1.00 89.75 198 LEU A N 1
ATOM 1638 C CA . LEU A 1 198 ? -30.709 -26.108 8.520 1.00 89.75 198 LEU A CA 1
ATOM 1639 C C . LEU A 1 198 ? -30.787 -27.633 8.408 1.00 89.75 198 LEU A C 1
ATOM 1641 O O . LEU A 1 198 ? -30.144 -28.322 9.202 1.00 89.75 198 LEU A O 1
ATOM 1645 N N . ASN A 1 199 ? -31.527 -28.168 7.435 1.00 90.88 199 ASN A N 1
ATOM 1646 C CA . ASN A 1 199 ? -31.578 -29.609 7.187 1.00 90.88 199 ASN A CA 1
ATOM 1647 C C . ASN A 1 199 ? -30.204 -30.135 6.753 1.00 90.88 199 ASN A C 1
ATOM 1649 O O . ASN A 1 199 ? -29.696 -31.074 7.362 1.00 90.88 199 ASN A O 1
ATOM 1653 N N . HIS A 1 200 ? -29.525 -29.450 5.827 1.00 87.62 200 HIS A N 1
ATOM 1654 C CA . HIS A 1 200 ? -28.160 -29.812 5.440 1.00 87.62 200 HIS A CA 1
ATOM 1655 C C . HIS A 1 200 ? -27.167 -29.767 6.606 1.00 87.62 200 HIS A C 1
ATOM 1657 O O . HIS A 1 200 ? -26.315 -30.650 6.731 1.00 87.62 200 HIS A O 1
ATOM 1663 N N . VAL A 1 201 ? -27.271 -28.771 7.487 1.00 87.62 201 VAL A N 1
ATOM 1664 C CA . VAL A 1 201 ? -26.433 -28.692 8.693 1.00 87.62 201 VAL A CA 1
ATOM 1665 C C . VAL A 1 201 ? -26.714 -29.869 9.634 1.00 87.62 201 VAL A C 1
ATOM 1667 O O . VAL A 1 201 ? -25.768 -30.501 10.111 1.00 87.62 201 VAL A O 1
ATOM 1670 N N . LYS A 1 202 ? -27.989 -30.208 9.873 1.00 88.62 202 LYS A N 1
ATOM 1671 C CA . LYS A 1 202 ? -28.385 -31.357 10.707 1.00 88.62 202 LYS A CA 1
ATOM 1672 C C . LYS A 1 202 ? -27.851 -32.675 10.148 1.00 88.62 202 LYS A C 1
ATOM 1674 O O . LYS A 1 202 ? -27.264 -33.447 10.907 1.00 88.62 202 LYS A O 1
ATOM 1679 N N . ASP A 1 203 ? -27.980 -32.899 8.844 1.00 87.06 203 ASP A N 1
ATOM 1680 C CA . ASP A 1 203 ? -27.515 -34.121 8.180 1.00 87.06 203 ASP A CA 1
ATOM 1681 C C . ASP A 1 203 ? -25.999 -34.288 8.296 1.00 87.06 203 ASP A C 1
ATOM 1683 O O . ASP A 1 203 ? -25.506 -35.366 8.635 1.00 87.06 203 ASP A O 1
ATOM 1687 N N . ARG A 1 204 ? -25.243 -33.201 8.099 1.00 83.25 204 ARG A N 1
ATOM 1688 C CA . ARG A 1 204 ? -23.780 -33.210 8.243 1.00 83.25 204 ARG A CA 1
ATOM 1689 C C . ARG A 1 204 ? -23.343 -33.494 9.675 1.00 83.25 204 ARG A C 1
ATOM 1691 O O . ARG A 1 204 ? -22.385 -34.237 9.881 1.00 83.25 204 ARG A O 1
ATOM 1698 N N . ILE A 1 205 ? -24.040 -32.942 10.669 1.00 83.38 205 ILE A N 1
ATOM 1699 C CA . ILE A 1 205 ? -23.760 -33.223 12.085 1.00 83.38 205 ILE A CA 1
ATOM 1700 C C . ILE A 1 205 ? -24.098 -34.677 12.421 1.00 83.38 205 ILE A C 1
ATOM 1702 O O . ILE A 1 205 ? -23.298 -35.341 13.080 1.00 83.38 205 ILE A O 1
ATOM 1706 N N . LYS A 1 206 ? -25.244 -35.192 11.957 1.00 86.56 206 LYS A N 1
ATOM 1707 C CA . LYS A 1 206 ? -25.634 -36.597 12.144 1.00 86.56 206 LYS A CA 1
ATOM 1708 C C . LYS A 1 206 ? -24.578 -37.529 11.551 1.00 86.56 206 LYS A C 1
ATOM 1710 O O . LYS A 1 206 ? -24.103 -38.422 12.244 1.00 86.56 206 LYS A O 1
ATOM 1715 N N . HIS A 1 207 ? -24.146 -37.265 10.322 1.00 83.06 207 HIS A N 1
ATOM 1716 C CA . HIS A 1 207 ? -23.098 -38.034 9.659 1.00 83.06 207 HIS A CA 1
ATOM 1717 C C . HIS A 1 207 ? -21.747 -37.945 10.392 1.00 83.06 207 HIS A C 1
ATOM 1719 O O . HIS A 1 207 ? -21.102 -38.964 10.606 1.00 83.06 207 HIS A O 1
ATOM 1725 N N . SER A 1 208 ? -21.345 -36.758 10.859 1.00 77.88 208 SER A N 1
ATOM 1726 C CA . SER A 1 208 ? -20.129 -36.581 11.670 1.00 77.88 208 SER A CA 1
ATOM 1727 C C . SER A 1 208 ? -20.169 -37.379 12.981 1.00 77.88 208 SER A C 1
ATOM 1729 O O . SER A 1 208 ? -19.181 -38.013 13.347 1.00 77.88 208 SER A O 1
ATOM 1731 N N . ARG A 1 209 ? -21.319 -37.410 13.670 1.00 82.56 209 ARG A N 1
ATOM 1732 C CA . ARG A 1 209 ? -21.507 -38.228 14.880 1.00 82.56 209 ARG A CA 1
ATOM 1733 C C . ARG A 1 209 ? -21.364 -39.715 14.581 1.00 82.56 209 ARG A C 1
ATOM 1735 O O . ARG A 1 209 ? -20.651 -40.380 15.319 1.00 82.56 209 ARG A O 1
ATOM 1742 N N . ILE A 1 210 ? -21.973 -40.192 13.493 1.00 81.81 210 ILE A N 1
ATOM 1743 C CA . ILE A 1 210 ? -21.852 -41.585 13.039 1.00 81.81 210 ILE A CA 1
ATOM 1744 C C . ILE A 1 210 ? -20.383 -41.922 12.759 1.00 81.81 210 ILE A C 1
ATOM 1746 O O . ILE A 1 210 ? -19.863 -42.899 13.285 1.00 81.81 210 ILE A O 1
ATOM 1750 N N . LEU A 1 211 ? -19.666 -41.078 12.012 1.00 74.44 211 LEU A N 1
ATOM 1751 C CA . LEU A 1 211 ? -18.238 -41.284 11.755 1.00 74.44 211 LEU A CA 1
ATOM 1752 C C . LEU A 1 211 ? -17.412 -41.307 13.045 1.00 74.44 211 LEU A C 1
ATOM 1754 O O . LEU A 1 211 ? -16.518 -42.137 13.188 1.00 74.44 211 LEU A O 1
ATOM 1758 N N . HIS A 1 212 ? -17.703 -40.418 13.997 1.00 75.25 212 HIS A N 1
ATOM 1759 C CA . HIS A 1 212 ? -17.015 -40.390 15.284 1.00 75.25 212 HIS A CA 1
ATOM 1760 C C . HIS A 1 212 ? -17.276 -41.660 16.101 1.00 75.25 212 HIS A C 1
ATOM 1762 O O . HIS A 1 212 ? -16.331 -42.236 16.639 1.00 75.25 212 HIS A O 1
ATOM 1768 N N . THR A 1 213 ? -18.528 -42.122 16.175 1.00 76.88 213 THR A N 1
ATOM 1769 C CA . THR A 1 213 ? -18.868 -43.369 16.868 1.00 76.88 213 THR A CA 1
ATOM 1770 C C . THR A 1 213 ? -18.202 -44.555 16.190 1.00 76.88 213 THR A C 1
ATOM 1772 O O . THR A 1 213 ? -17.534 -45.325 16.873 1.00 76.88 213 THR A O 1
ATOM 1775 N N . CYS A 1 214 ? -18.262 -44.669 14.861 1.00 70.19 214 CYS A N 1
ATOM 1776 C CA . CYS A 1 214 ? -17.589 -45.756 14.150 1.00 70.19 214 CYS A CA 1
ATOM 1777 C C . CYS A 1 214 ? -16.060 -45.687 14.348 1.00 70.19 214 CYS A C 1
ATOM 1779 O O . CYS A 1 214 ? -15.429 -46.709 14.594 1.00 70.19 214 CYS A O 1
ATOM 1781 N N . LYS A 1 215 ? -15.454 -44.488 14.367 1.00 65.81 215 LYS A N 1
ATOM 1782 C CA . LYS A 1 215 ? -14.025 -44.310 14.682 1.00 65.81 215 LYS A CA 1
ATOM 1783 C C . LYS A 1 215 ? -13.670 -44.779 16.093 1.00 65.81 215 LYS A C 1
ATOM 1785 O O . LYS A 1 215 ? -12.607 -45.359 16.274 1.00 65.81 215 LYS A O 1
ATOM 1790 N N . GLN A 1 216 ? -14.519 -44.535 17.091 1.00 64.44 216 GLN A N 1
ATOM 1791 C CA . GLN A 1 216 ? -14.298 -45.044 18.449 1.00 64.44 216 GLN A CA 1
ATOM 1792 C C . GLN A 1 216 ? -14.357 -46.574 18.505 1.00 64.44 216 GLN A C 1
ATOM 1794 O O . GLN A 1 216 ? -13.550 -47.169 19.207 1.00 64.44 216 GLN A O 1
ATOM 1799 N N . HIS A 1 217 ? -15.243 -47.198 17.724 1.00 63.59 217 HIS A N 1
ATOM 1800 C CA . HIS A 1 217 ? -15.316 -48.658 17.616 1.00 63.59 217 HIS A CA 1
ATOM 1801 C C . HIS A 1 217 ? -14.096 -49.246 16.884 1.00 63.59 217 HIS A C 1
ATOM 1803 O O . HIS A 1 217 ? -13.643 -50.332 17.223 1.00 63.59 217 HIS A O 1
ATOM 1809 N N . ILE A 1 218 ? -13.527 -48.516 15.916 1.00 53.31 218 ILE A N 1
ATOM 1810 C CA . ILE A 1 218 ? -12.359 -48.946 15.125 1.00 53.31 218 ILE A CA 1
ATOM 1811 C C . ILE A 1 218 ? -11.025 -48.610 15.817 1.00 53.31 218 ILE A C 1
ATOM 1813 O O . ILE A 1 218 ? -10.004 -49.194 15.482 1.00 53.31 218 ILE A O 1
ATOM 1817 N N . ARG A 1 219 ? -10.986 -47.713 16.810 1.00 45.12 219 ARG A N 1
ATOM 1818 C CA . ARG A 1 219 ? -9.750 -47.233 17.472 1.00 45.12 219 ARG A CA 1
ATOM 1819 C C . ARG A 1 219 ? -8.915 -48.302 18.202 1.00 45.12 219 ARG A C 1
ATOM 1821 O O . ARG A 1 219 ? -7.884 -47.963 18.761 1.00 45.12 219 ARG A O 1
ATOM 1828 N N . GLY A 1 220 ? -9.325 -49.571 18.175 1.00 44.66 220 GLY A N 1
ATOM 1829 C CA . GLY A 1 220 ? -8.477 -50.715 18.526 1.00 44.66 220 GLY A CA 1
ATOM 1830 C C . GLY A 1 220 ? -7.548 -51.211 17.402 1.00 44.66 220 GLY A C 1
ATOM 1831 O O . GLY A 1 220 ? -6.857 -52.199 17.628 1.00 44.66 220 GLY A O 1
ATOM 1832 N N . LEU A 1 221 ? -7.551 -50.568 16.224 1.00 45.75 221 LEU A N 1
ATOM 1833 C CA . LEU A 1 221 ? -6.822 -50.939 14.995 1.00 45.75 221 LEU A CA 1
ATOM 1834 C C . LEU A 1 221 ? -5.737 -49.909 14.593 1.00 45.75 221 LEU A C 1
ATOM 1836 O O . LEU A 1 221 ? -5.516 -49.666 13.404 1.00 45.75 221 LEU A O 1
ATOM 1840 N N . ASP A 1 222 ? -5.062 -49.270 15.555 1.00 41.09 222 ASP A N 1
ATOM 1841 C CA . ASP A 1 222 ? -3.830 -48.528 15.246 1.00 41.09 222 ASP A CA 1
ATOM 1842 C C . ASP A 1 222 ? -2.718 -49.539 14.913 1.00 41.09 222 ASP A C 1
ATOM 1844 O O . ASP A 1 222 ? -2.080 -50.122 15.785 1.00 41.09 222 ASP A O 1
ATOM 1848 N N . ARG A 1 223 ? -2.491 -49.743 13.608 1.00 48.53 223 ARG A N 1
ATOM 1849 C CA . ARG A 1 223 ? -1.486 -50.654 13.022 1.00 48.53 223 ARG A CA 1
ATOM 1850 C C . ARG A 1 223 ? -0.046 -50.432 13.505 1.00 48.53 223 ARG A C 1
ATOM 1852 O O . ARG A 1 223 ? 0.816 -51.242 13.190 1.00 48.53 223 ARG A O 1
ATOM 1859 N N . SER A 1 224 ? 0.241 -49.344 14.218 1.00 46.84 224 SER A N 1
ATOM 1860 C CA . SER A 1 224 ? 1.580 -49.043 14.730 1.00 46.84 224 SER A CA 1
ATOM 1861 C C . SER A 1 224 ? 1.965 -49.822 15.994 1.00 46.84 224 SER A C 1
ATOM 1863 O O . SER A 1 224 ? 3.125 -49.755 16.380 1.00 46.84 224 SER A O 1
ATOM 1865 N N . GLU A 1 225 ? 1.041 -50.559 16.626 1.00 45.41 225 GLU A N 1
ATOM 1866 C CA . GLU A 1 225 ? 1.343 -51.428 17.784 1.00 45.41 225 GLU A CA 1
ATOM 1867 C C . GLU A 1 225 ? 1.352 -52.936 17.451 1.00 45.41 225 GLU A C 1
ATOM 1869 O O . GLU A 1 225 ? 1.616 -53.762 18.324 1.00 45.41 225 GLU A O 1
ATOM 1874 N N . ASP A 1 226 ? 1.114 -53.321 16.193 1.00 46.09 226 ASP A N 1
ATOM 1875 C CA . ASP A 1 226 ? 0.935 -54.724 15.791 1.00 46.09 226 ASP A CA 1
ATOM 1876 C C . ASP A 1 226 ? 2.216 -55.370 15.221 1.00 46.09 226 ASP A C 1
ATOM 1878 O O . ASP A 1 226 ? 2.213 -55.934 14.126 1.00 46.09 226 ASP A O 1
ATOM 1882 N N . GLU A 1 227 ? 3.311 -55.362 15.985 1.00 51.38 227 GLU A N 1
ATOM 1883 C CA . GLU A 1 227 ? 4.421 -56.302 15.769 1.00 51.38 227 GLU A CA 1
ATOM 1884 C C . GLU A 1 227 ? 4.620 -57.186 17.012 1.00 51.38 227 GLU A C 1
ATOM 1886 O O . GLU A 1 227 ? 4.976 -56.719 18.093 1.00 51.38 227 GLU A O 1
ATOM 1891 N N . GLY A 1 228 ? 4.379 -58.497 16.862 1.00 63.00 228 GLY A N 1
ATOM 1892 C CA . GLY A 1 228 ? 4.744 -59.519 17.850 1.00 63.00 228 GLY A CA 1
ATOM 1893 C C . GLY A 1 228 ? 3.604 -60.403 18.379 1.00 63.00 228 GLY A C 1
ATOM 1894 O O . GLY A 1 228 ? 2.517 -60.511 17.813 1.00 63.00 228 GLY A O 1
ATOM 1895 N N . ILE A 1 229 ? 3.876 -61.074 19.505 1.00 57.41 229 ILE A N 1
ATOM 1896 C CA . ILE A 1 229 ? 3.044 -62.123 20.140 1.00 57.41 229 ILE A CA 1
ATOM 1897 C C . ILE A 1 229 ? 1.637 -61.628 20.542 1.00 57.41 229 ILE A C 1
ATOM 1899 O O . ILE A 1 229 ? 0.705 -62.427 20.673 1.00 57.41 229 ILE A O 1
ATOM 1903 N N . ALA A 1 230 ? 1.454 -60.315 20.705 1.00 55.69 230 ALA A N 1
ATOM 1904 C CA . ALA A 1 230 ? 0.160 -59.705 21.007 1.00 55.69 230 ALA A CA 1
ATOM 1905 C C . ALA A 1 230 ? -0.859 -59.890 19.867 1.00 55.69 230 ALA A C 1
ATOM 1907 O O . ALA A 1 230 ? -2.020 -60.194 20.144 1.00 55.69 230 ALA A O 1
ATOM 1908 N N . TRP A 1 231 ? -0.420 -59.822 18.604 1.00 59.03 231 TRP A N 1
ATOM 1909 C CA . TRP A 1 231 ? -1.266 -60.071 17.431 1.00 59.03 231 TRP A CA 1
ATOM 1910 C C . TRP A 1 231 ? -1.798 -61.510 17.414 1.00 59.03 231 TRP A C 1
ATOM 1912 O O . TRP A 1 231 ? -2.994 -61.739 17.234 1.00 59.03 231 TRP A O 1
ATOM 1922 N N . VAL A 1 232 ? -0.927 -62.483 17.709 1.00 61.84 232 VAL A N 1
ATOM 1923 C CA . VAL A 1 232 ? -1.285 -63.909 17.794 1.00 61.84 232 VAL A CA 1
ATOM 1924 C C . VAL A 1 232 ? -2.302 -64.147 18.909 1.00 61.84 232 VAL A C 1
ATOM 1926 O O . VAL A 1 232 ? -3.316 -64.806 18.684 1.00 61.84 232 VAL A O 1
ATOM 1929 N N . LYS A 1 233 ? -2.086 -63.561 20.097 1.00 62.34 233 LYS A N 1
ATOM 1930 C CA . LYS A 1 233 ? -3.046 -63.638 21.211 1.00 62.34 233 LYS A CA 1
ATOM 1931 C C . LYS A 1 233 ? -4.395 -63.020 20.851 1.00 62.34 233 LYS A C 1
ATOM 1933 O O . LYS A 1 233 ? -5.424 -63.595 21.195 1.00 62.34 233 LYS A O 1
ATOM 1938 N N . ARG A 1 234 ? -4.406 -61.885 20.148 1.00 59.53 234 ARG A N 1
ATOM 1939 C CA . ARG A 1 234 ? -5.636 -61.193 19.738 1.00 59.53 234 ARG A CA 1
ATOM 1940 C C . ARG A 1 234 ? -6.413 -61.992 18.697 1.00 59.53 234 ARG A C 1
ATOM 1942 O O . ARG A 1 234 ? -7.620 -62.148 18.838 1.00 59.53 234 ARG A O 1
ATOM 1949 N N . ARG A 1 235 ? -5.722 -62.601 17.729 1.00 60.50 235 ARG A N 1
ATOM 1950 C CA . ARG A 1 235 ? -6.344 -63.480 16.731 1.00 60.50 235 ARG A CA 1
ATOM 1951 C C . ARG A 1 235 ? -6.900 -64.758 17.354 1.00 60.50 235 ARG A C 1
ATOM 1953 O O . ARG A 1 235 ? -7.977 -65.201 16.970 1.00 60.50 235 ARG A O 1
ATOM 1960 N N . TRP A 1 236 ? -6.220 -65.303 18.363 1.00 65.50 236 TRP A N 1
ATOM 1961 C CA . TRP A 1 236 ? -6.746 -66.414 19.159 1.00 65.50 236 TRP A CA 1
ATOM 1962 C C . TRP A 1 236 ? -7.980 -66.021 19.970 1.00 65.50 236 TRP A C 1
ATOM 1964 O O . TRP A 1 236 ? -8.908 -66.818 20.069 1.00 65.50 236 TRP A O 1
ATOM 1974 N N . TRP A 1 237 ? -8.018 -64.801 20.513 1.00 62.22 237 TRP A N 1
ATOM 1975 C CA . TRP A 1 237 ? -9.194 -64.259 21.194 1.00 62.22 237 TRP A CA 1
ATOM 1976 C C . TRP A 1 237 ? -10.375 -64.077 20.243 1.00 62.22 237 TRP A C 1
ATOM 1978 O O . TRP A 1 237 ? -11.466 -64.512 20.581 1.00 62.22 237 TRP A O 1
ATOM 1988 N N . GLU A 1 238 ? -10.158 -63.543 19.040 1.00 64.12 238 GLU A N 1
ATOM 1989 C CA . GLU A 1 238 ? -11.200 -63.407 18.012 1.00 64.12 238 GLU A CA 1
ATOM 1990 C C . GLU A 1 238 ? -11.719 -64.764 17.520 1.00 64.12 238 GLU A C 1
ATOM 1992 O O . GLU A 1 238 ? -12.918 -64.923 17.313 1.00 64.12 238 GLU A O 1
ATOM 1997 N N . ILE A 1 239 ? -10.844 -65.765 17.370 1.00 67.44 239 ILE A N 1
ATOM 1998 C CA . ILE A 1 239 ? -11.250 -67.142 17.048 1.00 67.44 239 ILE A CA 1
ATOM 1999 C C . ILE A 1 239 ? -12.037 -67.746 18.217 1.00 67.44 239 ILE A C 1
ATOM 2001 O O . ILE A 1 239 ? -13.068 -68.374 17.999 1.00 67.44 239 ILE A O 1
ATOM 2005 N N . CYS A 1 240 ? -11.604 -67.525 19.459 1.00 65.31 240 CYS A N 1
ATOM 2006 C CA . CYS A 1 240 ? -12.311 -67.988 20.651 1.00 65.31 240 CYS A CA 1
ATOM 2007 C C . CYS A 1 240 ? -13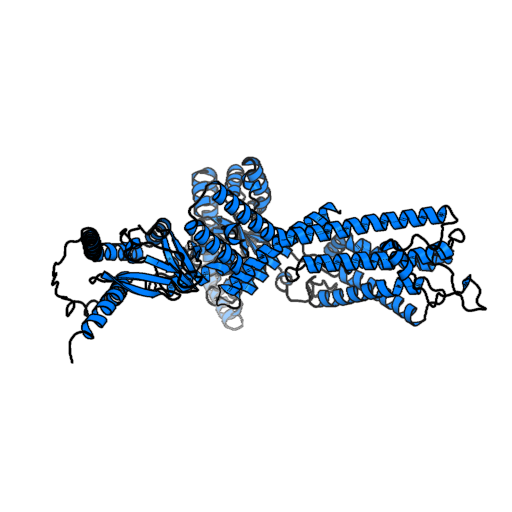.684 -67.305 20.795 1.00 65.31 240 CYS A C 1
ATOM 2009 O O . CYS A 1 240 ? -14.670 -67.962 21.116 1.00 65.31 240 CYS A O 1
ATOM 2011 N N . GLU A 1 241 ? -13.796 -66.012 20.481 1.00 63.56 241 GLU A N 1
ATOM 2012 C CA . GLU A 1 241 ? -15.063 -65.275 20.419 1.00 63.56 241 GLU A CA 1
ATOM 2013 C C . GLU A 1 241 ? -15.949 -65.731 19.256 1.00 63.56 241 GLU A C 1
ATOM 2015 O O . GLU A 1 241 ? -17.161 -65.851 19.428 1.00 63.56 241 GLU A O 1
ATOM 2020 N N . ALA A 1 242 ? -15.378 -66.045 18.091 1.00 61.44 242 ALA A N 1
ATOM 2021 C CA . ALA A 1 242 ? -16.104 -66.608 16.955 1.00 61.44 242 ALA A CA 1
ATOM 2022 C C . ALA A 1 242 ? -16.667 -68.001 17.285 1.00 61.44 242 ALA A C 1
ATOM 2024 O O . ALA A 1 242 ? -17.820 -68.292 16.982 1.00 61.44 242 ALA A O 1
ATOM 2025 N N . VAL A 1 243 ? -15.899 -68.836 17.988 1.00 65.06 243 VAL A N 1
ATOM 2026 C CA . VAL A 1 243 ? -16.347 -70.150 18.479 1.00 65.06 243 VAL A CA 1
ATOM 2027 C C . VAL A 1 243 ? -17.394 -69.999 19.594 1.00 65.06 243 VAL A C 1
ATOM 2029 O O . VAL A 1 243 ? -18.412 -70.691 19.591 1.00 65.06 243 VAL A O 1
ATOM 2032 N N . ASN A 1 244 ? -17.217 -69.044 20.510 1.00 59.25 244 ASN A N 1
ATOM 2033 C CA . ASN A 1 244 ? -18.177 -68.771 21.586 1.00 59.25 244 ASN A CA 1
ATOM 2034 C C . ASN A 1 244 ? -19.484 -68.131 21.086 1.00 59.25 244 ASN A C 1
ATOM 2036 O O . ASN A 1 244 ? -20.543 -68.368 21.669 1.00 59.25 244 ASN A O 1
ATOM 2040 N N . SER A 1 245 ? -19.432 -67.336 20.015 1.00 53.06 245 SER A N 1
ATOM 2041 C CA . SER A 1 245 ? -20.610 -66.750 19.361 1.00 53.06 245 SER A CA 1
ATOM 2042 C C . SER A 1 245 ? -21.327 -67.742 18.445 1.00 53.06 245 SER A C 1
ATOM 2044 O O . SER A 1 245 ? -22.550 -67.671 18.342 1.00 53.06 245 SER A O 1
ATOM 2046 N N . TRP A 1 246 ? -20.623 -68.737 17.890 1.00 51.25 246 TRP A N 1
ATOM 2047 C CA . TRP A 1 246 ? -21.244 -69.887 17.219 1.00 51.25 246 TRP A CA 1
ATOM 2048 C C . TRP A 1 246 ? -22.150 -70.675 18.178 1.00 51.25 246 TRP A C 1
ATOM 2050 O O . TRP A 1 246 ? -23.259 -71.060 17.816 1.00 51.25 246 TRP A O 1
ATOM 2060 N N . ASN A 1 247 ? -21.728 -70.825 19.438 1.00 53.28 247 ASN A N 1
ATOM 2061 C CA . ASN A 1 247 ? -22.509 -71.486 20.491 1.00 53.28 247 ASN A CA 1
ATOM 2062 C C . ASN A 1 247 ? -23.579 -70.589 21.149 1.00 53.28 247 ASN A C 1
ATOM 2064 O O . ASN A 1 247 ? -24.329 -71.050 22.008 1.00 53.28 247 ASN A O 1
ATOM 2068 N N . LYS A 1 248 ? -23.691 -69.318 20.745 1.00 46.44 248 LYS A N 1
ATOM 2069 C CA . LYS A 1 248 ? -24.736 -68.379 21.184 1.00 46.44 248 LYS A CA 1
ATOM 2070 C C . LYS A 1 248 ? -25.462 -67.791 19.976 1.00 46.44 248 LYS A C 1
ATOM 2072 O O . LYS A 1 248 ? -25.538 -66.576 19.799 1.00 46.44 248 LYS A O 1
ATOM 2077 N N . SER A 1 249 ? -26.063 -68.655 19.163 1.00 45.06 249 SER A N 1
ATOM 2078 C CA . SER A 1 249 ? -27.050 -68.261 18.156 1.00 45.06 249 SER A CA 1
ATOM 2079 C C . SER A 1 249 ? -28.367 -67.831 18.822 1.00 45.06 249 SER A C 1
ATOM 2081 O O . SER A 1 249 ? -29.368 -68.535 18.816 1.00 45.06 249 SER A O 1
ATOM 2083 N N . SER A 1 250 ? -28.354 -66.663 19.464 1.00 44.69 250 SER A N 1
ATOM 2084 C CA . SER A 1 250 ? -29.487 -65.734 19.604 1.00 44.69 250 SER A CA 1
ATOM 2085 C C . SER A 1 250 ? -29.186 -64.711 20.699 1.00 44.69 250 SER A C 1
ATOM 2087 O O . SER A 1 250 ? -29.395 -64.966 21.882 1.00 44.69 250 SER A O 1
ATOM 2089 N N . ARG A 1 251 ? -28.730 -63.512 20.309 1.00 34.25 251 ARG A N 1
ATOM 2090 C CA . ARG A 1 251 ? -29.234 -62.228 20.842 1.00 34.25 251 ARG A CA 1
ATOM 2091 C C . ARG A 1 251 ? -28.485 -61.023 20.257 1.00 34.25 251 ARG A C 1
ATOM 2093 O O . ARG A 1 251 ? -27.313 -60.823 20.534 1.00 34.25 251 ARG A O 1
ATOM 2100 N N . ARG A 1 252 ? -29.285 -60.191 19.575 1.00 39.94 252 ARG A N 1
ATOM 2101 C CA . ARG A 1 252 ? -29.154 -58.750 19.284 1.00 39.94 252 ARG A CA 1
ATOM 2102 C C . ARG A 1 252 ? -27.990 -58.319 18.383 1.00 39.94 252 ARG A C 1
ATOM 2104 O O . ARG A 1 252 ? -26.870 -58.121 18.835 1.00 39.94 252 ARG A O 1
ATOM 2111 N N . GLU A 1 253 ? -28.338 -58.044 17.123 1.00 39.28 253 GLU A N 1
ATOM 2112 C CA . GLU A 1 253 ? -27.647 -57.072 16.271 1.00 39.28 253 GLU A CA 1
ATOM 2113 C C . GLU A 1 253 ? -27.600 -55.715 16.990 1.00 39.28 253 GLU A C 1
ATOM 2115 O O . GLU A 1 253 ? -28.553 -54.941 16.975 1.00 39.28 253 GLU A O 1
ATOM 2120 N N . GLY A 1 254 ? -26.499 -55.454 17.690 1.00 39.31 254 GLY A N 1
ATOM 2121 C CA . GLY A 1 254 ? -26.060 -54.096 17.978 1.00 39.31 254 GLY A CA 1
ATOM 2122 C C . GLY A 1 254 ? -25.311 -53.586 16.754 1.00 39.31 254 GLY A C 1
ATOM 2123 O O . GLY A 1 254 ? -24.338 -54.219 16.348 1.00 39.31 254 GLY A O 1
ATOM 2124 N N . ASP A 1 255 ? -25.815 -52.500 16.164 1.00 44.38 255 ASP A N 1
ATOM 2125 C CA . ASP A 1 255 ? -25.272 -51.722 15.044 1.00 44.38 255 ASP A CA 1
ATOM 2126 C C . ASP A 1 255 ? -23.808 -52.034 14.686 1.00 44.38 255 ASP A C 1
ATOM 2128 O O . ASP A 1 255 ? -22.865 -51.373 15.133 1.00 44.38 255 ASP A O 1
ATOM 2132 N N . LYS A 1 256 ? -23.598 -53.003 13.789 1.00 46.78 256 LYS A N 1
ATOM 2133 C CA . LYS A 1 256 ? -22.379 -52.999 12.981 1.00 46.78 256 LYS A CA 1
ATOM 2134 C C . LYS A 1 256 ? -22.481 -51.758 12.100 1.00 46.78 256 LYS A C 1
ATOM 2136 O O . LYS A 1 256 ? -23.314 -51.731 11.201 1.00 46.78 256 LYS A O 1
ATOM 2141 N N . CYS A 1 257 ? -21.664 -50.737 12.373 1.00 49.34 257 CYS A N 1
ATOM 2142 C CA . CYS A 1 257 ? -21.473 -49.580 11.493 1.00 49.34 257 CYS A CA 1
ATOM 2143 C C . CYS A 1 257 ? -21.109 -50.069 10.077 1.00 49.34 257 CYS A C 1
ATOM 2145 O O . CYS A 1 257 ? -19.932 -50.224 9.754 1.00 49.34 257 CYS A O 1
ATOM 2147 N N . GLN A 1 258 ? -22.099 -50.331 9.225 1.00 45.59 258 GLN A N 1
ATOM 2148 C CA . GLN A 1 258 ? -21.881 -50.579 7.807 1.00 45.59 258 GLN A CA 1
ATOM 2149 C C . GLN A 1 258 ? -21.701 -49.217 7.139 1.00 45.59 258 GLN A C 1
ATOM 2151 O O . GLN A 1 258 ? -22.656 -48.575 6.708 1.00 45.59 258 GLN A O 1
ATOM 2156 N N . LEU A 1 259 ? -20.461 -48.735 7.125 1.00 50.16 259 LEU A N 1
ATOM 2157 C CA . LEU A 1 259 ? -20.068 -47.662 6.220 1.00 50.16 259 LEU A CA 1
ATOM 2158 C C . LEU A 1 259 ? -19.958 -48.263 4.808 1.00 50.16 259 LEU A C 1
ATOM 2160 O O . LEU A 1 259 ? -19.409 -49.361 4.672 1.00 50.16 259 LEU A O 1
ATOM 2164 N N . PRO A 1 260 ? -20.463 -47.593 3.758 1.00 48.31 260 PRO A N 1
ATOM 2165 C CA . PRO A 1 260 ? -20.220 -48.026 2.387 1.00 48.31 260 PRO A CA 1
ATOM 2166 C C . PRO A 1 260 ? -18.710 -48.141 2.136 1.00 48.31 260 PRO A C 1
ATOM 2168 O O . PRO A 1 260 ? -17.925 -47.381 2.701 1.00 48.31 260 PRO A O 1
ATOM 2171 N N . ALA A 1 261 ? -18.289 -49.100 1.304 1.00 47.66 261 ALA A N 1
ATOM 2172 C CA . ALA A 1 261 ? -16.871 -49.432 1.111 1.00 47.66 261 ALA A CA 1
ATOM 2173 C C . ALA A 1 261 ? -16.007 -48.217 0.706 1.00 47.66 261 ALA A C 1
ATOM 2175 O O . ALA A 1 261 ? -14.856 -48.118 1.126 1.00 47.66 261 ALA A O 1
ATOM 2176 N N . GLU A 1 262 ? -16.585 -47.247 -0.006 1.00 46.41 262 GLU A N 1
ATOM 2177 C CA . GLU A 1 262 ? -15.948 -45.976 -0.390 1.00 46.41 262 GLU A CA 1
ATOM 2178 C C . GLU A 1 262 ? -15.661 -45.031 0.801 1.00 46.41 262 GLU A C 1
ATOM 2180 O O . GLU A 1 262 ? -14.774 -44.184 0.728 1.00 46.41 262 GLU A O 1
ATOM 2185 N N . GLU A 1 263 ? -16.379 -45.178 1.920 1.00 44.34 263 GLU A N 1
ATOM 2186 C CA . GLU A 1 263 ? -16.245 -44.381 3.153 1.00 44.34 263 GLU A CA 1
ATOM 2187 C C . GLU A 1 263 ? -15.452 -45.118 4.258 1.00 44.34 263 GLU A C 1
ATOM 2189 O O . GLU A 1 263 ? -15.226 -44.562 5.335 1.00 44.34 263 GLU A O 1
ATOM 2194 N N . SER A 1 264 ? -15.026 -46.364 3.998 1.00 41.50 264 SER A N 1
ATOM 2195 C CA . SER A 1 264 ? -14.297 -47.232 4.942 1.00 41.50 264 SER A CA 1
ATOM 2196 C C . SER A 1 264 ? -12.792 -46.940 5.024 1.00 41.50 264 SER A C 1
ATOM 2198 O O . SER A 1 264 ? -12.145 -47.229 6.031 1.00 41.50 264 SER A O 1
ATOM 2200 N N . SER A 1 265 ? -12.227 -46.302 3.997 1.00 39.03 265 SER A N 1
ATOM 2201 C CA . SER A 1 265 ? -10.910 -45.672 4.070 1.00 39.03 265 SER A CA 1
ATOM 2202 C C . SER A 1 265 ? -11.004 -44.431 4.959 1.00 39.03 265 SER A C 1
ATOM 2204 O O . SER A 1 265 ? -11.866 -43.591 4.732 1.00 39.03 265 SER A O 1
ATOM 2206 N N . TYR A 1 266 ? -10.112 -44.315 5.947 1.00 41.00 266 TYR A N 1
ATOM 2207 C CA . TYR A 1 266 ? -10.059 -43.370 7.084 1.00 41.00 266 TYR A CA 1
ATOM 2208 C C . TYR A 1 266 ? -10.201 -41.846 6.804 1.00 41.00 266 TYR A C 1
ATOM 2210 O O . TYR A 1 266 ? -10.002 -41.026 7.704 1.00 41.00 266 TYR A O 1
ATOM 2218 N N . HIS A 1 267 ? -10.589 -41.441 5.595 1.00 42.62 267 HIS A N 1
ATOM 2219 C CA . HIS A 1 267 ? -10.824 -40.072 5.157 1.00 42.62 267 HIS A CA 1
ATOM 2220 C C . HIS A 1 267 ? -12.179 -39.964 4.438 1.00 42.62 267 HIS A C 1
ATOM 2222 O O . HIS A 1 267 ? -12.371 -40.499 3.352 1.00 42.62 267 HIS A O 1
ATOM 2228 N N . CYS A 1 268 ? -13.132 -39.234 5.027 1.00 43.91 268 CYS A N 1
ATOM 2229 C CA . CYS A 1 268 ? -14.443 -39.004 4.419 1.00 43.91 268 CYS A CA 1
ATOM 2230 C C . CYS A 1 268 ? -14.314 -38.093 3.179 1.00 43.91 268 CYS A C 1
ATOM 2232 O O . CYS A 1 268 ? -14.286 -36.867 3.307 1.00 43.91 268 CYS A O 1
ATOM 2234 N N . ALA A 1 269 ? -14.253 -38.682 1.979 1.00 50.91 269 ALA A N 1
ATOM 2235 C CA . ALA A 1 269 ? -14.118 -37.959 0.708 1.00 50.91 269 ALA A CA 1
ATOM 2236 C C . ALA A 1 269 ? -15.293 -37.010 0.407 1.00 50.91 269 ALA A C 1
ATOM 2238 O O . ALA A 1 269 ? -15.131 -35.990 -0.263 1.00 50.91 269 ALA A O 1
ATOM 2239 N N . LYS A 1 270 ? -16.467 -37.294 0.983 1.00 57.31 270 LYS A N 1
ATOM 2240 C CA . LYS A 1 270 ? -17.734 -36.589 0.746 1.00 57.31 270 LYS A CA 1
ATOM 2241 C C . LYS A 1 270 ? -17.693 -35.078 1.007 1.00 57.31 270 LYS A C 1
ATOM 2243 O O . LYS A 1 270 ? -18.405 -34.330 0.344 1.00 57.31 270 LYS A O 1
ATOM 2248 N N . TYR A 1 271 ? -16.865 -34.617 1.950 1.00 64.25 271 TYR A N 1
ATOM 2249 C CA . TYR A 1 271 ? -16.738 -33.191 2.295 1.00 64.25 271 TYR A CA 1
ATOM 2250 C C . TYR A 1 271 ? -15.340 -32.617 2.036 1.00 64.25 271 TYR A C 1
ATOM 2252 O O . TYR A 1 271 ? -15.091 -31.461 2.383 1.00 64.25 271 TYR A O 1
ATOM 2260 N N . ILE A 1 272 ? -14.443 -33.382 1.398 1.00 58.47 272 ILE A N 1
ATOM 2261 C CA . ILE A 1 272 ? -13.091 -32.917 1.039 1.00 58.47 272 ILE A CA 1
ATOM 2262 C C . ILE A 1 272 ? -13.155 -31.691 0.122 1.00 58.47 272 ILE A C 1
ATOM 2264 O O . ILE A 1 272 ? -12.328 -30.798 0.249 1.00 58.47 272 ILE A O 1
ATOM 2268 N N . GLY A 1 273 ? -14.197 -31.563 -0.707 1.00 60.38 273 GLY A N 1
ATOM 2269 C CA . GLY A 1 273 ? -14.400 -30.396 -1.574 1.00 60.38 273 GLY A CA 1
ATOM 2270 C C . GLY A 1 273 ? -14.556 -29.046 -0.853 1.00 60.38 273 GLY A C 1
ATOM 2271 O O . GLY A 1 273 ? -14.528 -28.016 -1.519 1.00 60.38 273 GLY A O 1
ATOM 2272 N N . GLN A 1 274 ? -14.710 -29.023 0.479 1.00 72.00 274 GLN A N 1
ATOM 2273 C CA . GLN A 1 274 ? -14.712 -27.785 1.271 1.00 72.00 274 GLN A CA 1
ATOM 2274 C C . GLN A 1 274 ? -13.292 -27.247 1.529 1.00 72.00 274 GLN A C 1
ATOM 2276 O O . GLN A 1 274 ? -13.112 -26.039 1.711 1.00 72.00 274 GLN A O 1
ATOM 2281 N N . LEU A 1 275 ? -12.295 -28.138 1.585 1.00 77.44 275 LEU A N 1
ATOM 2282 C CA . LEU A 1 275 ? -10.903 -27.800 1.853 1.00 77.44 275 LEU A CA 1
ATOM 2283 C C . LEU A 1 275 ? -10.021 -28.199 0.666 1.00 77.44 275 LEU A C 1
ATOM 2285 O O . LEU A 1 275 ? -9.689 -29.362 0.472 1.00 77.44 275 LEU A O 1
ATOM 2289 N N . VAL A 1 276 ? -9.598 -27.206 -0.105 1.00 76.50 276 VAL A N 1
ATOM 2290 C CA . VAL A 1 276 ? -8.584 -27.331 -1.146 1.00 76.50 276 VAL A CA 1
ATOM 2291 C C . VAL A 1 276 ? -7.214 -27.391 -0.474 1.00 76.50 276 VAL A C 1
ATOM 2293 O O . VAL A 1 276 ? -6.712 -26.395 0.050 1.00 76.50 276 VAL A O 1
ATOM 2296 N N . LEU A 1 277 ? -6.641 -28.592 -0.432 1.00 79.75 277 LEU A N 1
ATOM 2297 C CA . LEU A 1 277 ? -5.318 -28.826 0.137 1.00 79.75 277 LEU A CA 1
ATOM 2298 C C . LEU A 1 277 ? -4.240 -28.160 -0.721 1.00 79.75 277 LEU A C 1
ATOM 2300 O O . LEU A 1 277 ? -4.299 -28.163 -1.951 1.00 79.75 277 LEU A O 1
ATOM 2304 N N . CYS A 1 278 ? -3.245 -27.593 -0.047 1.00 73.19 278 CYS A N 1
ATOM 2305 C CA . CYS A 1 278 ? -2.079 -27.014 -0.696 1.00 73.19 278 CYS A CA 1
ATOM 2306 C C . CYS A 1 278 ? -1.179 -28.114 -1.272 1.00 73.19 278 CYS A C 1
ATOM 2308 O O . CYS A 1 278 ? -0.965 -29.143 -0.630 1.00 73.19 278 CYS A O 1
ATOM 2310 N N . SER A 1 279 ? -0.615 -27.877 -2.457 1.00 69.31 279 SER A N 1
ATOM 2311 C CA . SER A 1 279 ? 0.452 -28.731 -2.989 1.00 69.31 279 SER A CA 1
ATOM 2312 C C . SER A 1 279 ? 1.783 -28.430 -2.287 1.00 69.31 279 SER A C 1
ATOM 2314 O O . SER A 1 279 ? 2.035 -27.301 -1.861 1.00 69.31 279 SER A O 1
ATOM 2316 N N . ASN A 1 280 ? 2.671 -29.424 -2.187 1.00 65.81 280 ASN A N 1
ATOM 2317 C CA . ASN A 1 280 ? 3.979 -29.249 -1.535 1.00 65.81 280 ASN A CA 1
ATOM 2318 C C . ASN A 1 280 ? 4.834 -28.145 -2.193 1.00 65.81 280 ASN A C 1
ATOM 2320 O O . ASN A 1 280 ? 5.591 -27.461 -1.508 1.00 65.81 280 ASN A O 1
ATOM 2324 N N . VAL A 1 281 ? 4.662 -27.915 -3.500 1.00 60.47 281 VAL A N 1
ATOM 2325 C CA . VAL A 1 281 ? 5.350 -26.863 -4.268 1.00 60.47 281 VAL A CA 1
ATOM 2326 C C . VAL A 1 281 ? 4.963 -25.460 -3.790 1.00 60.47 281 VAL A C 1
ATOM 2328 O O . VAL A 1 281 ? 5.816 -24.597 -3.583 1.00 60.47 281 VAL A O 1
ATOM 2331 N N . GLN A 1 282 ? 3.673 -25.235 -3.542 1.00 62.25 282 GLN A N 1
ATOM 2332 C CA . GLN A 1 282 ? 3.138 -23.938 -3.118 1.00 62.25 282 GLN A CA 1
ATOM 2333 C C . GLN A 1 282 ? 3.585 -23.537 -1.700 1.00 62.25 282 GLN A C 1
ATOM 2335 O O . GLN A 1 282 ? 3.644 -22.347 -1.386 1.00 62.25 282 GLN A O 1
ATOM 2340 N N . LEU A 1 283 ? 3.941 -24.503 -0.847 1.00 63.69 283 LEU A N 1
ATOM 2341 C CA . LEU A 1 283 ? 4.444 -24.246 0.509 1.00 63.69 283 LEU A CA 1
ATOM 2342 C C . LEU A 1 283 ? 5.886 -23.728 0.518 1.00 63.69 283 LEU A C 1
ATOM 2344 O O . LEU A 1 283 ? 6.248 -22.915 1.372 1.00 63.69 283 LEU A O 1
ATOM 2348 N N . ASN A 1 284 ? 6.688 -24.119 -0.473 1.00 62.19 284 ASN A N 1
ATOM 2349 C CA . ASN A 1 284 ? 8.102 -23.774 -0.572 1.00 62.19 284 ASN A CA 1
ATOM 2350 C C . ASN A 1 284 ? 8.349 -22.516 -1.426 1.00 62.19 284 ASN A C 1
ATOM 2352 O O . ASN A 1 284 ? 9.268 -22.475 -2.238 1.00 62.19 284 ASN A O 1
ATOM 2356 N N . MET A 1 285 ? 7.606 -21.429 -1.189 1.00 56.25 285 MET A N 1
ATOM 2357 C CA . MET A 1 285 ? 7.787 -20.134 -1.886 1.00 56.25 285 MET A CA 1
ATOM 2358 C C . MET A 1 285 ? 9.201 -19.524 -1.745 1.00 56.25 285 MET A C 1
ATOM 2360 O O . MET A 1 285 ? 9.576 -18.647 -2.520 1.00 56.25 285 MET A O 1
ATOM 2364 N N . LYS A 1 286 ? 9.986 -19.947 -0.741 1.00 56.66 286 LYS A N 1
ATOM 2365 C CA . LYS A 1 286 ? 11.378 -19.497 -0.526 1.00 56.66 286 LYS A CA 1
ATOM 2366 C C . LYS A 1 286 ? 12.419 -20.321 -1.288 1.00 56.66 286 LYS A C 1
ATOM 2368 O O . LYS A 1 286 ? 13.588 -19.933 -1.310 1.00 56.66 286 LYS A O 1
ATOM 2373 N N . SER A 1 287 ? 12.024 -21.456 -1.855 1.00 65.69 287 SER A N 1
ATOM 2374 C CA . SER A 1 287 ? 12.924 -22.303 -2.629 1.00 65.69 287 SER A CA 1
ATOM 2375 C C . SER A 1 287 ? 13.208 -21.680 -4.002 1.00 65.69 287 SER A C 1
ATOM 2377 O O . SER A 1 287 ? 12.449 -20.852 -4.510 1.00 65.69 287 SER A O 1
ATOM 2379 N N . MET A 1 288 ? 14.356 -22.026 -4.587 1.00 65.44 288 MET A N 1
ATOM 2380 C CA . MET A 1 288 ? 14.744 -21.537 -5.915 1.00 65.44 288 MET A CA 1
ATOM 2381 C C . MET A 1 288 ? 13.897 -22.189 -7.028 1.00 65.44 288 MET A C 1
ATOM 2383 O O . MET A 1 288 ? 13.674 -21.569 -8.071 1.00 65.44 288 MET A O 1
ATOM 2387 N N . PHE A 1 289 ? 13.394 -23.402 -6.778 1.00 69.38 289 PHE A N 1
ATOM 2388 C CA . PHE A 1 289 ? 12.700 -24.256 -7.737 1.00 69.38 289 PHE A CA 1
ATOM 2389 C C . PHE A 1 289 ? 11.264 -24.533 -7.288 1.00 69.38 289 PHE A C 1
ATOM 2391 O O . PHE A 1 289 ? 11.038 -24.967 -6.167 1.00 69.38 289 PHE A O 1
ATOM 2398 N N . ALA A 1 290 ? 10.299 -24.323 -8.180 1.00 67.62 290 ALA A N 1
ATOM 2399 C CA . ALA A 1 290 ? 8.930 -24.793 -8.005 1.00 67.62 290 ALA A CA 1
ATOM 2400 C C . ALA A 1 290 ? 8.841 -26.307 -8.259 1.00 67.62 290 ALA A C 1
ATOM 2402 O O . ALA A 1 290 ? 8.233 -27.037 -7.488 1.00 67.62 290 ALA A O 1
ATOM 2403 N N . ASN A 1 291 ? 9.508 -26.797 -9.306 1.00 72.50 291 ASN A N 1
ATOM 2404 C CA . ASN A 1 291 ? 9.644 -28.227 -9.558 1.00 72.50 291 ASN A CA 1
ATOM 2405 C C . ASN A 1 291 ? 11.122 -28.614 -9.514 1.00 72.50 291 ASN A C 1
ATOM 2407 O O . ASN A 1 291 ? 11.927 -28.095 -10.291 1.00 72.50 291 ASN A O 1
ATOM 2411 N N . GLU A 1 292 ? 11.462 -29.511 -8.592 1.00 70.38 292 GLU A N 1
ATOM 2412 C CA . GLU A 1 292 ? 12.820 -30.034 -8.412 1.00 70.38 292 GLU A CA 1
ATOM 2413 C C . GLU A 1 292 ? 13.168 -31.095 -9.470 1.00 70.38 292 GLU A C 1
ATOM 2415 O O . GLU A 1 292 ? 14.341 -31.310 -9.776 1.00 70.38 292 GLU A O 1
ATOM 2420 N N . LYS A 1 293 ? 12.160 -31.736 -10.079 1.00 76.62 293 LYS A N 1
ATOM 2421 C CA . LYS A 1 293 ? 12.362 -32.724 -11.146 1.00 76.62 293 LYS A CA 1
ATOM 2422 C C . LYS A 1 293 ? 12.540 -32.024 -12.487 1.00 76.62 293 LYS A C 1
ATOM 2424 O O . LYS A 1 293 ? 11.803 -31.097 -12.805 1.00 76.62 293 LYS A O 1
ATOM 2429 N N . PHE A 1 294 ? 13.494 -32.496 -13.289 1.00 75.56 294 PHE A N 1
ATOM 2430 C CA . PHE A 1 294 ? 13.704 -31.980 -14.639 1.00 75.56 294 PHE A CA 1
ATOM 2431 C C . PHE A 1 294 ? 12.443 -32.198 -15.504 1.00 75.56 294 PHE A C 1
ATOM 2433 O O . PHE A 1 294 ? 11.916 -33.315 -15.509 1.00 75.56 294 PHE A O 1
ATOM 2440 N N . PRO A 1 295 ? 11.956 -31.180 -16.244 1.00 76.12 295 PRO A N 1
ATOM 2441 C CA . PRO A 1 295 ? 12.524 -29.837 -16.420 1.00 76.12 295 PRO A CA 1
ATOM 2442 C C . PRO A 1 295 ? 12.359 -28.928 -15.190 1.00 76.12 295 PRO A C 1
ATOM 2444 O O . PRO A 1 295 ? 11.267 -28.796 -14.642 1.00 76.12 295 PRO A O 1
ATOM 2447 N N . TRP A 1 296 ? 13.450 -28.264 -14.791 1.00 83.44 296 TRP A N 1
ATOM 2448 C CA . TRP A 1 296 ? 13.460 -27.360 -13.638 1.00 83.44 296 TRP A CA 1
ATOM 2449 C C . TRP A 1 296 ? 12.563 -26.151 -13.873 1.00 83.44 296 TRP A C 1
ATOM 2451 O O . TRP A 1 296 ? 12.703 -25.459 -14.878 1.00 83.44 296 TRP A O 1
ATOM 2461 N N . ILE A 1 297 ? 11.682 -25.852 -12.920 1.00 81.69 297 ILE A N 1
ATOM 2462 C CA . ILE A 1 297 ? 10.819 -24.671 -13.003 1.00 81.69 297 ILE A CA 1
ATOM 2463 C C . ILE A 1 297 ? 11.251 -23.666 -11.944 1.00 81.69 297 ILE A C 1
ATOM 2465 O O . ILE A 1 297 ? 11.193 -23.956 -10.753 1.00 81.69 297 ILE A O 1
ATOM 2469 N N . PHE A 1 298 ? 11.663 -22.472 -12.361 1.00 80.75 298 PHE A N 1
ATOM 2470 C CA . PHE A 1 298 ? 12.105 -21.406 -11.466 1.00 80.75 298 PHE A CA 1
ATOM 2471 C C . PHE A 1 298 ? 10.940 -20.554 -10.959 1.00 80.75 298 PHE A C 1
ATOM 2473 O O . PHE A 1 298 ? 9.979 -20.265 -11.682 1.00 80.75 298 PHE A O 1
ATOM 2480 N N . VAL A 1 299 ? 11.066 -20.068 -9.725 1.00 77.62 299 VAL A N 1
ATOM 2481 C CA . VAL A 1 299 ? 10.181 -19.035 -9.167 1.00 77.62 299 VAL A CA 1
ATOM 2482 C C . VAL A 1 299 ? 10.660 -17.645 -9.638 1.00 77.62 299 VAL A C 1
ATOM 2484 O O . VAL A 1 299 ? 11.853 -17.346 -9.509 1.00 77.62 299 VAL A O 1
ATOM 2487 N N . PRO A 1 300 ? 9.778 -16.767 -10.166 1.00 70.25 300 PRO A N 1
ATOM 2488 C CA . PRO A 1 300 ? 10.176 -15.520 -10.836 1.00 70.25 300 PRO A CA 1
ATOM 2489 C C . PRO A 1 300 ? 10.853 -14.477 -9.931 1.00 70.25 300 PRO A C 1
ATOM 2491 O O . PRO A 1 300 ? 11.678 -13.714 -10.422 1.00 70.25 300 PRO A O 1
ATOM 2494 N N . ASP A 1 301 ? 10.563 -14.467 -8.624 1.00 72.12 301 ASP A N 1
ATOM 2495 C CA . ASP A 1 301 ? 11.178 -13.550 -7.643 1.00 72.12 301 ASP A CA 1
ATOM 2496 C C . ASP A 1 301 ? 12.322 -14.206 -6.834 1.00 72.12 301 ASP A C 1
ATOM 2498 O O . ASP A 1 301 ? 12.770 -13.666 -5.817 1.00 72.12 301 ASP A O 1
ATOM 2502 N N . SER A 1 302 ? 12.820 -15.366 -7.274 1.00 81.38 302 SER A N 1
ATOM 2503 C CA . SER A 1 302 ? 13.929 -16.067 -6.618 1.00 81.38 302 SER A CA 1
ATOM 2504 C C . SER A 1 302 ? 15.234 -15.259 -6.644 1.00 81.38 302 SER A C 1
ATOM 2506 O O . SER A 1 302 ? 15.462 -14.413 -7.514 1.00 81.38 302 SER A O 1
ATOM 2508 N N . LYS A 1 303 ? 16.150 -15.555 -5.707 1.00 83.38 303 LYS A N 1
ATOM 2509 C CA . LYS A 1 303 ? 17.497 -14.950 -5.695 1.00 83.38 303 LYS A CA 1
ATOM 2510 C C . LYS A 1 303 ? 18.228 -15.169 -7.027 1.00 83.38 303 LYS A C 1
ATOM 2512 O O . LYS A 1 303 ? 18.892 -14.253 -7.502 1.00 83.38 303 LYS A O 1
ATOM 2517 N N . PHE A 1 304 ? 18.053 -16.342 -7.643 1.00 86.00 304 PHE A N 1
ATOM 2518 C CA . PHE A 1 304 ? 18.584 -16.642 -8.973 1.00 86.00 304 PHE A CA 1
ATOM 2519 C C . PHE A 1 304 ? 18.018 -15.706 -10.036 1.00 86.00 304 PHE A C 1
ATOM 2521 O O . PHE A 1 304 ? 18.788 -15.036 -10.713 1.00 86.00 304 PHE A O 1
ATOM 2528 N N . GLY A 1 305 ? 16.687 -15.600 -10.130 1.00 83.31 305 GLY A N 1
ATOM 2529 C CA . GLY A 1 305 ? 16.029 -14.732 -11.107 1.00 83.31 305 GLY A CA 1
ATOM 2530 C C . GLY A 1 305 ? 16.459 -13.269 -10.981 1.00 83.31 305 GLY A C 1
ATOM 2531 O O . GLY A 1 305 ? 16.667 -12.595 -11.986 1.00 83.31 305 GLY A O 1
ATOM 2532 N N . GLN A 1 306 ? 16.688 -12.784 -9.756 1.00 84.31 306 GLN A N 1
ATOM 2533 C CA . GLN A 1 306 ? 17.199 -11.430 -9.521 1.00 84.31 306 GLN A CA 1
ATOM 2534 C C . GLN A 1 306 ? 18.650 -11.245 -9.987 1.00 84.31 306 GLN A C 1
ATOM 2536 O O . GLN A 1 306 ? 18.974 -10.206 -10.561 1.00 84.31 306 GLN A O 1
ATOM 2541 N N . ILE A 1 307 ? 19.530 -12.220 -9.735 1.00 89.69 307 ILE A N 1
ATOM 2542 C CA . ILE A 1 307 ? 20.933 -12.173 -10.179 1.00 89.69 307 ILE A CA 1
ATOM 2543 C C . ILE A 1 307 ? 21.006 -12.300 -11.702 1.00 89.69 307 ILE A C 1
ATOM 2545 O O . ILE A 1 307 ? 21.652 -11.478 -12.346 1.00 89.69 307 ILE A O 1
ATOM 2549 N N . TRP A 1 308 ? 20.291 -13.265 -12.280 1.00 90.81 308 TRP A N 1
ATOM 2550 C CA . TRP A 1 308 ? 20.208 -13.468 -13.723 1.00 90.81 308 TRP A CA 1
ATOM 2551 C C . TRP A 1 308 ? 19.664 -12.227 -14.432 1.00 90.81 308 TRP A C 1
ATOM 2553 O O . TRP A 1 308 ? 20.285 -11.720 -15.361 1.00 90.81 308 TRP A O 1
ATOM 2563 N N . GLY A 1 309 ? 18.571 -11.654 -13.921 1.00 88.50 309 GLY A N 1
ATOM 2564 C CA . GLY A 1 309 ? 18.022 -10.403 -14.434 1.00 88.50 309 GLY A CA 1
ATOM 2565 C C . GLY A 1 309 ? 19.041 -9.260 -14.409 1.00 88.50 309 GLY A C 1
ATOM 2566 O O . GLY A 1 309 ? 19.139 -8.522 -15.384 1.00 88.50 309 GLY A O 1
ATOM 2567 N N . LYS A 1 310 ? 19.857 -9.140 -13.349 1.00 90.19 310 LYS A N 1
ATOM 2568 C CA . LYS A 1 310 ? 20.945 -8.147 -13.294 1.00 90.19 310 LYS A CA 1
ATOM 2569 C C . LYS A 1 310 ? 22.009 -8.393 -14.363 1.00 90.19 310 LYS A C 1
ATOM 2571 O O . LYS A 1 310 ? 22.406 -7.433 -15.021 1.00 90.19 310 LYS A O 1
ATOM 2576 N N . ILE A 1 311 ? 22.426 -9.646 -14.563 1.00 92.81 311 ILE A N 1
ATOM 2577 C CA . ILE A 1 311 ? 23.381 -10.026 -15.616 1.00 92.81 311 ILE A CA 1
ATOM 2578 C C . ILE A 1 311 ? 22.828 -9.602 -16.977 1.00 92.81 311 ILE A C 1
ATOM 2580 O O . ILE A 1 311 ? 23.478 -8.835 -17.681 1.00 92.81 311 ILE A O 1
ATOM 2584 N N . VAL A 1 312 ? 21.591 -9.989 -17.303 1.00 91.81 312 VAL A N 1
ATOM 2585 C CA . VAL A 1 312 ? 20.943 -9.621 -18.570 1.00 91.81 312 VAL A CA 1
ATOM 2586 C C . VAL A 1 312 ? 20.846 -8.100 -18.716 1.00 91.81 312 VAL A C 1
ATOM 2588 O O . VAL A 1 312 ? 21.235 -7.571 -19.753 1.00 91.81 312 VAL A O 1
ATOM 2591 N N . THR A 1 313 ? 20.430 -7.356 -17.686 1.00 91.56 313 THR A N 1
ATOM 2592 C CA . THR A 1 313 ? 20.381 -5.883 -17.774 1.00 91.56 313 THR A CA 1
ATOM 2593 C C . THR A 1 313 ? 21.754 -5.246 -17.993 1.00 91.56 313 THR A C 1
ATOM 2595 O O . THR A 1 313 ? 21.856 -4.302 -18.772 1.00 91.56 313 THR A O 1
ATOM 2598 N N . ALA A 1 314 ? 22.813 -5.776 -17.372 1.00 93.44 314 ALA A N 1
ATOM 2599 C CA . ALA A 1 314 ? 24.177 -5.307 -17.598 1.00 93.44 314 ALA A CA 1
ATOM 2600 C C . ALA A 1 314 ? 24.624 -5.592 -19.039 1.00 93.44 314 ALA A C 1
ATOM 2602 O O . ALA A 1 314 ? 25.199 -4.724 -19.688 1.00 93.44 314 ALA A O 1
ATOM 2603 N N . THR A 1 315 ? 24.284 -6.767 -19.578 1.00 93.00 315 THR A N 1
ATOM 2604 C CA . THR A 1 315 ? 24.597 -7.119 -20.972 1.00 93.00 315 THR A CA 1
ATOM 2605 C C . THR A 1 315 ? 23.904 -6.193 -21.959 1.00 93.00 315 THR A C 1
ATOM 2607 O O . THR A 1 315 ? 24.545 -5.692 -22.872 1.00 93.00 315 THR A O 1
ATOM 2610 N N . VAL A 1 316 ? 22.622 -5.889 -21.740 1.00 93.06 316 VAL A N 1
ATOM 2611 C CA . VAL A 1 316 ? 21.842 -4.978 -22.586 1.00 93.06 316 VAL A CA 1
ATOM 2612 C C . VAL A 1 316 ? 22.397 -3.554 -22.509 1.00 93.06 316 VAL A C 1
ATOM 2614 O O . VAL A 1 316 ? 22.439 -2.860 -23.521 1.00 93.06 316 VAL A O 1
ATOM 2617 N N . PHE A 1 317 ? 22.867 -3.123 -21.335 1.00 93.06 317 PHE A N 1
ATOM 2618 C CA . PHE A 1 317 ? 23.538 -1.833 -21.184 1.00 93.06 317 PHE A CA 1
ATOM 2619 C C . PHE A 1 317 ? 24.833 -1.765 -22.008 1.00 93.06 317 PHE A C 1
ATOM 2621 O O . PHE A 1 317 ? 25.026 -0.811 -22.759 1.00 93.06 317 PHE A O 1
ATOM 2628 N N . PHE A 1 318 ? 25.680 -2.798 -21.943 1.00 93.12 318 PHE A N 1
ATOM 2629 C CA . PHE A 1 318 ? 26.887 -2.877 -22.771 1.00 93.12 318 PHE A CA 1
ATOM 2630 C C . PHE A 1 318 ? 26.575 -3.009 -24.264 1.00 93.12 318 PHE A C 1
ATOM 2632 O O . PHE A 1 318 ? 27.278 -2.425 -25.081 1.00 93.12 318 PHE A O 1
ATOM 2639 N N . VAL A 1 319 ? 25.507 -3.721 -24.633 1.00 92.00 319 VAL A N 1
ATOM 2640 C CA . VAL A 1 319 ? 25.027 -3.797 -26.018 1.00 92.00 319 VAL A CA 1
ATOM 2641 C C . VAL A 1 319 ? 24.666 -2.404 -26.524 1.00 92.00 319 VAL A C 1
ATOM 2643 O O . VAL A 1 319 ? 25.151 -2.004 -27.573 1.00 92.00 319 VAL A O 1
ATOM 2646 N N . MET A 1 320 ? 23.899 -1.627 -25.756 1.00 90.62 320 MET A N 1
ATOM 2647 C CA . MET A 1 320 ? 23.523 -0.265 -26.141 1.00 90.62 320 MET A CA 1
ATOM 2648 C C . MET A 1 320 ? 24.742 0.651 -26.341 1.00 90.62 320 MET A C 1
ATOM 2650 O O . MET A 1 320 ? 24.728 1.457 -27.264 1.00 90.62 320 MET A O 1
ATOM 2654 N N . LEU A 1 321 ? 25.800 0.490 -25.539 1.00 88.75 321 LEU A N 1
ATOM 2655 C CA . LEU A 1 321 ? 27.003 1.326 -25.600 1.00 88.75 321 LEU A CA 1
ATOM 2656 C C . LEU A 1 321 ? 28.026 0.875 -26.656 1.00 88.75 321 LEU A C 1
ATOM 2658 O O . LEU A 1 321 ? 28.696 1.712 -27.246 1.00 88.75 321 LEU A O 1
ATOM 2662 N N . PHE A 1 322 ? 28.184 -0.428 -26.898 1.00 88.56 322 PHE A N 1
ATOM 2663 C CA . PHE A 1 322 ? 29.230 -0.936 -27.791 1.00 88.56 322 PHE A CA 1
ATOM 2664 C C . PHE A 1 322 ? 28.721 -1.320 -29.182 1.00 88.56 322 PHE A C 1
ATOM 2666 O O . PHE A 1 322 ? 29.458 -1.155 -30.147 1.00 88.56 322 PHE A O 1
ATOM 2673 N N . TYR A 1 323 ? 27.484 -1.799 -29.346 1.00 88.12 323 TYR A N 1
ATOM 2674 C CA . TYR A 1 323 ? 27.029 -2.249 -30.669 1.00 88.12 323 TYR A CA 1
ATOM 2675 C C . TYR A 1 323 ? 27.010 -1.128 -31.717 1.00 88.12 323 TYR A C 1
ATOM 2677 O O . TYR A 1 323 ? 27.645 -1.308 -32.756 1.00 88.12 323 TYR A O 1
ATOM 2685 N N . PRO A 1 324 ? 26.347 0.022 -31.477 1.00 87.88 324 PRO A N 1
ATOM 2686 C CA . PRO A 1 324 ? 26.256 1.074 -32.484 1.00 87.88 324 PRO A CA 1
ATOM 2687 C C . PRO A 1 324 ? 27.618 1.547 -33.032 1.00 87.88 324 PRO A C 1
ATOM 2689 O O . PRO A 1 324 ? 27.782 1.475 -34.244 1.00 87.88 324 PRO A O 1
ATOM 2692 N N . PRO A 1 325 ? 28.630 1.924 -32.221 1.00 84.06 325 PRO A N 1
ATOM 2693 C CA . PRO A 1 325 ? 29.895 2.435 -32.756 1.00 84.06 325 PRO A CA 1
ATOM 2694 C C . PRO A 1 325 ? 30.738 1.382 -33.480 1.00 84.06 325 PRO A C 1
ATOM 2696 O O . PRO A 1 325 ? 31.390 1.706 -34.468 1.00 84.06 325 PRO A O 1
ATOM 2699 N N . TYR A 1 326 ? 30.765 0.130 -33.014 1.00 84.12 326 TYR A N 1
ATOM 2700 C CA . TYR A 1 326 ? 31.631 -0.894 -33.615 1.00 84.12 326 TYR A CA 1
ATOM 2701 C C . TYR A 1 326 ? 31.046 -1.507 -34.887 1.00 84.12 326 TYR A C 1
ATOM 2703 O O . TYR A 1 326 ? 31.809 -1.936 -35.745 1.00 84.12 326 TYR A O 1
ATOM 2711 N N . ILE A 1 327 ? 29.720 -1.503 -35.043 1.00 81.88 327 ILE A N 1
ATOM 2712 C CA . ILE A 1 327 ? 29.052 -1.948 -36.276 1.00 81.88 327 ILE A CA 1
ATOM 2713 C C . ILE A 1 327 ? 29.270 -0.954 -37.420 1.00 81.88 327 ILE A C 1
ATOM 2715 O O . ILE A 1 327 ? 29.327 -1.354 -38.580 1.00 81.88 327 ILE A O 1
ATOM 2719 N N . THR A 1 328 ? 29.385 0.338 -37.108 1.00 76.25 328 THR A N 1
ATOM 2720 C CA . THR A 1 328 ? 29.557 1.381 -38.124 1.00 76.25 328 THR A CA 1
ATOM 2721 C C . THR A 1 328 ? 30.988 1.526 -38.644 1.00 76.25 328 THR A C 1
ATOM 2723 O O . THR A 1 328 ? 31.208 2.180 -39.665 1.00 76.25 328 THR A O 1
ATOM 2726 N N . ARG A 1 329 ? 31.970 0.942 -37.947 1.00 74.12 329 ARG A N 1
ATOM 2727 C CA . ARG A 1 329 ? 33.381 0.972 -38.350 1.00 74.12 329 ARG A CA 1
ATOM 2728 C C . ARG A 1 329 ? 33.673 -0.080 -39.411 1.00 74.12 329 ARG A C 1
ATOM 2730 O O . ARG A 1 329 ? 33.037 -1.127 -39.458 1.00 74.12 329 ARG A O 1
ATOM 2737 N N . ASN A 1 330 ? 34.679 0.197 -40.235 1.00 67.69 330 ASN A N 1
ATOM 2738 C CA . ASN A 1 330 ? 35.193 -0.779 -41.199 1.00 67.69 330 ASN A CA 1
ATOM 2739 C C . ASN A 1 330 ? 35.897 -1.947 -40.531 1.00 67.69 330 ASN A C 1
ATOM 2741 O O . ASN A 1 330 ? 35.657 -3.104 -40.871 1.00 67.69 330 ASN A O 1
ATOM 2745 N N . ASP A 1 331 ? 36.748 -1.623 -39.561 1.00 72.12 331 ASP A N 1
ATOM 2746 C CA . ASP A 1 331 ? 37.591 -2.602 -38.906 1.00 72.12 331 ASP A CA 1
ATOM 2747 C C . ASP A 1 331 ? 36.954 -3.013 -37.584 1.00 72.12 331 ASP A C 1
ATOM 2749 O O . ASP A 1 331 ? 36.957 -2.278 -36.594 1.00 72.12 331 ASP A O 1
ATOM 2753 N N . ILE A 1 332 ? 36.382 -4.217 -37.578 1.00 77.06 332 ILE A N 1
ATOM 2754 C CA . ILE A 1 332 ? 35.775 -4.799 -36.384 1.00 77.06 332 ILE A CA 1
ATOM 2755 C C . ILE A 1 332 ? 36.892 -5.403 -35.519 1.00 77.06 332 ILE A C 1
ATOM 2757 O O . ILE A 1 332 ? 37.495 -6.407 -35.925 1.00 77.06 332 ILE A O 1
ATOM 2761 N N . PRO A 1 333 ? 37.165 -4.860 -34.317 1.00 83.69 333 PRO A N 1
ATOM 2762 C CA . PRO A 1 333 ? 38.230 -5.373 -33.471 1.00 83.69 333 PRO A CA 1
ATOM 2763 C C . PRO A 1 333 ? 37.916 -6.792 -32.981 1.00 83.69 333 PRO A C 1
ATOM 2765 O O . PRO A 1 333 ? 36.764 -7.164 -32.747 1.00 83.69 333 PRO A O 1
ATOM 2768 N N . THR A 1 334 ? 38.961 -7.596 -32.782 1.00 85.94 334 THR A N 1
ATOM 2769 C CA . THR A 1 334 ? 38.840 -9.008 -32.377 1.00 85.94 334 THR A CA 1
ATOM 2770 C C . THR A 1 334 ? 38.104 -9.180 -31.050 1.00 85.94 334 THR A C 1
ATOM 2772 O O . THR A 1 334 ? 37.266 -10.072 -30.932 1.00 85.94 334 THR A O 1
ATOM 2775 N N . TRP A 1 335 ? 38.333 -8.292 -30.077 1.00 88.50 335 TRP A N 1
ATOM 2776 C CA . TRP A 1 335 ? 37.634 -8.333 -28.789 1.00 88.50 335 TRP A CA 1
ATOM 2777 C C . TRP A 1 335 ? 36.114 -8.135 -28.936 1.00 88.50 335 TRP A C 1
ATOM 2779 O O . TRP A 1 335 ? 35.344 -8.734 -28.186 1.00 88.50 335 TRP A O 1
ATOM 2789 N N . PHE A 1 336 ? 35.662 -7.341 -29.915 1.00 88.94 336 PHE A N 1
ATOM 2790 C CA . PHE A 1 336 ? 34.236 -7.093 -30.136 1.00 88.94 336 PHE A CA 1
ATOM 2791 C C . PHE A 1 336 ? 33.534 -8.322 -30.720 1.00 88.94 336 PHE A C 1
ATOM 2793 O O . PHE A 1 336 ? 32.400 -8.606 -30.349 1.00 88.94 336 PHE A O 1
ATOM 2800 N N . LYS A 1 337 ? 34.222 -9.127 -31.542 1.00 86.25 337 LYS A N 1
ATOM 2801 C CA . LYS A 1 337 ? 33.702 -10.438 -31.975 1.00 86.25 337 LYS A CA 1
ATOM 2802 C C . LYS A 1 337 ? 33.482 -11.374 -30.781 1.00 86.25 337 LYS A C 1
ATOM 2804 O O . LYS A 1 337 ? 32.447 -12.030 -30.696 1.00 86.25 337 LYS A O 1
ATOM 2809 N N . SER A 1 338 ? 34.400 -11.381 -29.810 1.00 89.50 338 SER A N 1
ATOM 2810 C CA . SER A 1 338 ? 34.208 -12.119 -28.551 1.00 89.50 338 SER A CA 1
ATOM 2811 C C . SER A 1 338 ? 33.012 -11.591 -27.752 1.00 89.50 338 SER A C 1
ATOM 2813 O O . SER A 1 338 ? 32.265 -12.369 -27.161 1.00 89.50 338 SER A O 1
ATOM 2815 N N . PHE A 1 339 ? 32.794 -10.273 -27.762 1.00 91.56 339 PHE A N 1
ATOM 2816 C CA . PHE A 1 339 ? 31.628 -9.659 -27.134 1.00 91.56 339 PHE A CA 1
ATOM 2817 C C . PHE A 1 339 ? 30.312 -10.048 -27.829 1.00 91.56 339 PHE A C 1
ATOM 2819 O O . PHE A 1 339 ? 29.349 -10.362 -27.135 1.00 91.56 339 PHE A O 1
ATOM 2826 N N . GLN A 1 340 ? 30.271 -10.116 -29.165 1.00 89.19 340 GLN A N 1
ATOM 2827 C CA . GLN A 1 340 ? 29.100 -10.589 -29.920 1.00 89.19 340 GLN A CA 1
ATOM 2828 C C . GLN A 1 340 ? 28.708 -12.020 -29.524 1.00 89.19 340 GLN A C 1
ATOM 2830 O O . GLN A 1 340 ? 27.557 -12.270 -29.161 1.00 89.19 340 GLN A O 1
ATOM 2835 N N . LEU A 1 341 ? 29.687 -12.930 -29.468 1.00 90.25 341 LEU A N 1
ATOM 2836 C CA . LEU A 1 341 ? 29.467 -14.307 -29.014 1.00 90.25 341 LEU A CA 1
ATOM 2837 C C . LEU A 1 341 ? 28.923 -14.363 -27.579 1.00 90.25 341 LEU A C 1
ATOM 2839 O O . LEU A 1 341 ? 28.003 -15.126 -27.287 1.00 90.25 341 LEU A O 1
ATOM 2843 N N . TRP A 1 342 ? 29.456 -13.530 -26.681 1.00 92.12 342 TRP A N 1
ATOM 2844 C CA . TRP A 1 342 ? 28.978 -13.442 -25.301 1.00 92.12 342 TRP A CA 1
ATOM 2845 C C . TRP A 1 342 ? 27.531 -12.940 -25.214 1.00 92.12 342 TRP A C 1
ATOM 2847 O O . TRP A 1 342 ? 26.728 -13.486 -24.453 1.00 92.12 342 TRP A O 1
ATOM 2857 N N . THR A 1 343 ? 27.170 -11.931 -26.009 1.00 92.19 343 THR A N 1
ATOM 2858 C CA . THR A 1 343 ? 25.798 -11.411 -26.037 1.00 92.19 343 THR A CA 1
ATOM 2859 C C . THR A 1 343 ? 24.810 -12.421 -26.601 1.00 92.19 343 THR A C 1
ATOM 2861 O O . THR A 1 343 ? 23.750 -12.605 -26.003 1.00 92.19 343 THR A O 1
ATOM 2864 N N . ASP A 1 344 ? 25.171 -13.132 -27.672 1.00 90.81 344 ASP A N 1
ATOM 2865 C CA . ASP A 1 344 ? 24.322 -14.166 -28.266 1.00 90.81 344 ASP A CA 1
ATOM 2866 C C . ASP A 1 344 ? 24.113 -15.322 -27.277 1.00 90.81 344 ASP A C 1
ATOM 2868 O O . ASP A 1 344 ? 22.981 -15.755 -27.053 1.00 90.81 344 ASP A O 1
ATOM 2872 N N . PHE A 1 345 ? 25.178 -15.751 -26.589 1.00 93.06 345 PHE A N 1
ATOM 2873 C CA . PHE A 1 345 ? 25.098 -16.768 -25.541 1.00 93.06 345 PHE A CA 1
ATOM 2874 C C . PHE A 1 345 ? 24.127 -16.372 -24.423 1.00 93.06 345 PHE A C 1
ATOM 2876 O O . PHE A 1 345 ? 23.247 -17.153 -24.054 1.00 93.06 345 PHE A O 1
ATOM 2883 N N . ILE A 1 346 ? 24.244 -15.151 -23.894 1.00 94.25 346 ILE A N 1
ATOM 2884 C CA . ILE A 1 346 ? 23.377 -14.691 -22.802 1.00 94.25 346 ILE A CA 1
ATOM 2885 C C . ILE A 1 346 ? 21.937 -14.520 -23.267 1.00 94.25 346 ILE A C 1
ATOM 2887 O O . ILE A 1 346 ? 21.012 -14.834 -22.520 1.00 94.25 346 ILE A O 1
ATOM 2891 N N . TYR A 1 347 ? 21.723 -14.057 -24.494 1.00 93.19 347 TYR A N 1
ATOM 2892 C CA . TYR A 1 347 ? 20.387 -13.874 -25.044 1.00 93.19 347 TYR A CA 1
ATOM 2893 C C . TYR A 1 347 ? 19.672 -15.215 -25.259 1.00 93.19 347 TYR A C 1
ATOM 2895 O O . TYR A 1 347 ? 18.502 -15.334 -24.888 1.00 93.19 347 TYR A O 1
ATOM 2903 N N . ILE A 1 348 ? 20.376 -16.238 -25.754 1.00 93.06 348 ILE A N 1
ATOM 2904 C CA . ILE A 1 348 ? 19.859 -17.611 -25.868 1.00 93.06 348 ILE A CA 1
ATOM 2905 C C . ILE A 1 348 ? 19.574 -18.192 -24.479 1.00 93.06 348 ILE A C 1
ATOM 2907 O O . ILE A 1 348 ? 18.487 -18.722 -24.236 1.00 93.06 348 ILE A O 1
ATOM 2911 N N . CYS A 1 349 ? 20.511 -18.046 -23.537 1.00 92.25 349 CYS A N 1
ATOM 2912 C CA . CYS A 1 349 ? 20.315 -18.511 -22.165 1.00 92.25 349 CYS A CA 1
ATOM 2913 C C . CYS A 1 349 ? 19.110 -17.836 -21.501 1.00 92.25 349 CYS A C 1
ATOM 2915 O O . CYS A 1 349 ? 18.384 -18.482 -20.751 1.00 92.25 349 CYS A O 1
ATOM 2917 N N . ASP A 1 350 ? 18.857 -16.560 -21.791 1.00 91.44 350 ASP A N 1
ATOM 2918 C CA . ASP A 1 350 ? 17.717 -15.833 -21.243 1.00 91.44 350 ASP A CA 1
ATOM 2919 C C . ASP A 1 350 ? 16.376 -16.347 -21.786 1.00 91.44 350 ASP A C 1
ATOM 2921 O O . ASP A 1 350 ? 15.424 -16.470 -21.018 1.00 91.44 350 ASP A O 1
ATOM 2925 N N . ILE A 1 351 ? 16.300 -16.748 -23.062 1.00 90.38 351 ILE A N 1
ATOM 2926 C CA . ILE A 1 351 ? 15.121 -17.449 -23.600 1.00 90.38 351 ILE A CA 1
ATOM 2927 C C . ILE A 1 351 ? 14.899 -18.763 -22.843 1.00 90.38 351 ILE A C 1
ATOM 2929 O O . ILE A 1 351 ? 13.778 -19.032 -22.403 1.00 90.38 351 ILE A O 1
ATOM 2933 N N . CYS A 1 352 ? 15.956 -19.552 -22.633 1.00 89.38 352 CYS A N 1
ATOM 2934 C CA . CYS A 1 352 ? 15.876 -20.807 -21.884 1.00 89.38 352 CYS A CA 1
ATOM 2935 C C . CYS A 1 352 ? 15.396 -20.579 -20.444 1.00 89.38 352 CYS A C 1
ATOM 2937 O O . CYS A 1 352 ? 14.443 -21.218 -20.000 1.00 89.38 352 CYS A O 1
ATOM 2939 N N . VAL A 1 353 ? 15.995 -19.628 -19.721 1.00 88.38 353 VAL A N 1
ATOM 2940 C CA . VAL A 1 353 ? 15.585 -19.279 -18.352 1.00 88.38 353 VAL A CA 1
ATOM 2941 C C . VAL A 1 353 ? 14.147 -18.759 -18.338 1.00 88.38 353 VAL A C 1
ATOM 2943 O O . VAL A 1 353 ? 13.361 -19.172 -17.491 1.00 88.38 353 VAL A O 1
ATOM 2946 N N . SER A 1 354 ? 13.749 -17.924 -19.297 1.00 85.38 354 SER A N 1
ATOM 2947 C CA . SER A 1 354 ? 12.383 -17.399 -19.409 1.00 85.38 354 SER A CA 1
ATOM 2948 C C . SER A 1 354 ? 11.344 -18.512 -19.594 1.00 85.38 354 SER A C 1
ATOM 2950 O O . SER A 1 354 ? 10.319 -18.504 -18.907 1.00 85.38 354 SER A O 1
ATOM 2952 N N . LEU A 1 355 ? 11.632 -19.514 -20.435 1.00 87.12 355 LEU A N 1
ATOM 2953 C CA . LEU A 1 355 ? 10.784 -20.700 -20.628 1.00 87.12 355 LEU A CA 1
ATOM 2954 C C . LEU A 1 355 ? 10.696 -21.581 -19.374 1.00 87.12 355 LEU A C 1
ATOM 2956 O O . LEU A 1 355 ? 9.645 -22.165 -19.113 1.00 87.12 355 LEU A O 1
ATOM 2960 N N . LEU A 1 356 ? 11.767 -21.638 -18.580 1.00 85.25 356 LEU A N 1
ATOM 2961 C CA . LEU A 1 356 ? 11.820 -22.376 -17.316 1.00 85.25 356 LEU A CA 1
ATOM 2962 C C . LEU A 1 356 ? 11.259 -21.571 -16.130 1.00 85.25 356 LEU A C 1
ATOM 2964 O O . LEU A 1 356 ? 11.010 -22.130 -15.066 1.00 85.25 356 LEU A O 1
ATOM 2968 N N . THR A 1 357 ? 11.025 -20.263 -16.264 1.00 82.56 357 THR A N 1
ATOM 2969 C CA . THR A 1 357 ? 10.445 -19.450 -15.183 1.00 82.56 357 THR A CA 1
ATOM 2970 C C . THR A 1 357 ? 8.921 -19.524 -15.164 1.00 82.56 357 THR A C 1
ATOM 2972 O O . THR A 1 357 ? 8.231 -19.061 -16.082 1.00 82.56 357 THR A O 1
ATOM 2975 N N . SER A 1 358 ? 8.379 -20.023 -14.053 1.00 74.81 358 SER A N 1
ATOM 2976 C CA . SER A 1 358 ? 6.936 -20.079 -13.816 1.00 74.81 358 SER A CA 1
ATOM 2977 C C . SER A 1 358 ? 6.278 -18.701 -13.932 1.00 74.81 358 SER A C 1
ATOM 2979 O O . SER A 1 358 ? 6.856 -17.654 -13.617 1.00 74.81 358 SER A O 1
ATOM 2981 N N . ILE A 1 359 ? 5.030 -18.700 -14.400 1.00 72.31 359 ILE A N 1
ATOM 2982 C CA . ILE A 1 359 ? 4.173 -17.516 -14.397 1.00 72.31 359 ILE A CA 1
ATOM 2983 C C . ILE A 1 359 ? 3.249 -17.626 -13.192 1.00 72.31 359 ILE A C 1
ATOM 2985 O O . ILE A 1 359 ? 2.507 -18.599 -13.060 1.00 72.31 359 ILE A O 1
ATOM 2989 N N . VAL A 1 360 ? 3.257 -16.602 -12.341 1.00 67.00 360 VAL A N 1
ATOM 2990 C CA . VAL A 1 360 ? 2.295 -16.483 -11.242 1.00 67.00 360 VAL A CA 1
ATOM 2991 C C . VAL A 1 360 ? 0.954 -16.042 -11.832 1.00 67.00 360 VAL A C 1
ATOM 2993 O O . VAL A 1 360 ? 0.804 -14.885 -12.229 1.00 67.00 360 VAL A O 1
ATOM 2996 N N . ARG A 1 361 ? -0.022 -16.953 -11.909 1.00 60.47 361 ARG A N 1
ATOM 2997 C CA . ARG A 1 361 ? -1.419 -16.630 -12.249 1.00 60.47 361 ARG A CA 1
ATOM 2998 C C . ARG A 1 361 ? -2.250 -16.705 -10.977 1.00 60.47 361 ARG A C 1
ATOM 3000 O O . ARG A 1 361 ? -2.360 -17.784 -10.413 1.00 60.47 361 ARG A O 1
ATOM 3007 N N . HIS A 1 362 ? -2.811 -15.577 -10.535 1.00 56.28 362 HIS A N 1
ATOM 3008 C CA . HIS A 1 362 ? -3.668 -15.510 -9.338 1.00 56.28 362 HIS A CA 1
ATOM 3009 C C . HIS A 1 362 ? -3.111 -16.327 -8.155 1.00 56.28 362 HIS A C 1
ATOM 3011 O O . HIS A 1 362 ? -3.808 -17.135 -7.560 1.00 56.28 362 HIS A O 1
ATOM 3017 N N . GLU A 1 363 ? -1.812 -16.149 -7.877 1.00 56.28 363 GLU A N 1
ATOM 3018 C CA . GLU A 1 363 ? -1.068 -16.770 -6.762 1.00 56.28 363 GLU A CA 1
ATOM 3019 C C . GLU A 1 363 ? -0.816 -18.280 -6.839 1.00 56.28 363 GLU A C 1
ATOM 3021 O O . GLU A 1 363 ? 0.014 -18.782 -6.083 1.00 56.28 363 GLU A O 1
ATOM 3026 N N . ASN A 1 364 ? -1.397 -18.977 -7.815 1.00 58.41 364 ASN A N 1
ATOM 3027 C CA . ASN A 1 364 ? -1.021 -20.348 -8.120 1.00 58.41 364 ASN A CA 1
ATOM 3028 C C . ASN A 1 364 ? 0.205 -20.347 -9.041 1.00 58.41 364 ASN A C 1
ATOM 3030 O O . ASN A 1 364 ? 0.189 -19.813 -10.157 1.00 58.41 364 ASN A O 1
ATOM 3034 N N . VAL A 1 365 ? 1.290 -20.940 -8.544 1.00 61.75 365 VAL A N 1
ATOM 3035 C CA . VAL A 1 365 ? 2.438 -21.312 -9.370 1.00 61.75 365 VAL A CA 1
ATOM 3036 C C . VAL A 1 365 ? 1.999 -22.493 -10.230 1.00 61.75 365 VAL A C 1
ATOM 3038 O O . VAL A 1 365 ? 1.346 -23.415 -9.748 1.00 61.75 365 VAL A O 1
ATOM 3041 N N . SER A 1 366 ? 2.253 -22.399 -11.532 1.00 63.12 366 SER A N 1
ATOM 3042 C CA . SER A 1 366 ? 1.984 -23.499 -12.452 1.00 63.12 366 SER A CA 1
ATOM 3043 C C . SER A 1 366 ? 3.186 -24.433 -12.464 1.00 63.12 366 SER A C 1
ATOM 3045 O O . SER A 1 366 ? 4.290 -24.011 -12.801 1.00 63.12 366 SER A O 1
ATOM 3047 N N . ASP A 1 367 ? 2.940 -25.697 -12.130 1.00 65.88 367 ASP A N 1
ATOM 3048 C CA . ASP A 1 367 ? 3.990 -26.719 -12.020 1.00 65.88 367 ASP A CA 1
ATOM 3049 C C . ASP A 1 367 ? 4.201 -27.477 -13.343 1.00 65.88 367 ASP A C 1
ATOM 3051 O O . ASP A 1 367 ? 5.162 -28.226 -13.508 1.00 65.88 367 ASP A O 1
ATOM 3055 N N . ASN A 1 368 ? 3.314 -27.268 -14.322 1.00 78.69 368 ASN A N 1
ATOM 3056 C CA . ASN A 1 368 ? 3.369 -27.937 -15.618 1.00 78.69 368 ASN A CA 1
ATOM 3057 C C . ASN A 1 368 ? 4.176 -27.117 -16.631 1.00 78.69 368 ASN A C 1
ATOM 3059 O O . ASN A 1 368 ? 3.757 -26.038 -17.047 1.00 78.69 368 ASN A O 1
ATOM 3063 N N . PHE A 1 369 ? 5.282 -27.677 -17.124 1.00 82.56 369 PHE A N 1
ATOM 3064 C CA . PHE A 1 369 ? 6.136 -27.030 -18.127 1.00 82.56 369 PHE A CA 1
ATOM 3065 C C . PHE A 1 369 ? 5.370 -26.599 -19.392 1.00 82.56 369 PHE A C 1
ATOM 3067 O O . PHE A 1 369 ? 5.506 -25.466 -19.848 1.00 82.56 369 PHE A O 1
ATOM 3074 N N . ALA A 1 370 ? 4.496 -27.463 -19.923 1.00 82.88 370 ALA A N 1
ATOM 3075 C CA . ALA A 1 370 ? 3.729 -27.164 -21.135 1.00 82.88 370 ALA A CA 1
ATOM 3076 C C . ALA A 1 370 ? 2.805 -25.942 -20.972 1.00 82.88 370 ALA A C 1
ATOM 3078 O O . ALA A 1 370 ? 2.668 -25.131 -21.891 1.00 82.88 370 ALA A O 1
ATOM 3079 N N . SER A 1 371 ? 2.193 -25.767 -19.794 1.00 80.00 371 SER A N 1
ATOM 3080 C CA . SER A 1 371 ? 1.326 -24.614 -19.542 1.00 80.00 371 SER A CA 1
ATOM 3081 C C . SER A 1 371 ? 2.132 -23.326 -19.359 1.00 80.00 371 SER A C 1
ATOM 3083 O O . SER A 1 371 ? 1.687 -22.272 -19.823 1.00 80.00 371 SER A O 1
ATOM 3085 N N . VAL A 1 372 ? 3.332 -23.409 -18.769 1.00 81.81 372 VAL A N 1
ATOM 3086 C CA . VAL A 1 372 ? 4.281 -22.289 -18.667 1.00 81.81 372 VAL A CA 1
ATOM 3087 C C . VAL A 1 372 ? 4.748 -21.852 -20.056 1.00 81.81 372 VAL A C 1
ATOM 3089 O O . VAL A 1 372 ? 4.612 -20.674 -20.392 1.00 81.81 372 VAL A O 1
ATOM 3092 N N . MET A 1 373 ? 5.206 -22.786 -20.893 1.00 83.00 373 MET A N 1
ATOM 3093 C CA . MET A 1 373 ? 5.671 -22.507 -22.256 1.00 83.00 373 MET A CA 1
ATOM 3094 C C . MET A 1 373 ? 4.581 -21.827 -23.097 1.00 83.00 373 MET A C 1
ATOM 3096 O O . MET A 1 373 ? 4.797 -20.733 -23.619 1.00 83.00 373 MET A O 1
ATOM 3100 N N . LEU A 1 374 ? 3.374 -22.402 -23.159 1.00 84.31 374 LEU A N 1
ATOM 3101 C CA . LEU A 1 374 ? 2.255 -21.828 -23.922 1.00 84.31 374 LEU A CA 1
ATOM 3102 C C . LEU A 1 374 ? 1.855 -20.435 -23.426 1.00 84.31 374 LEU A C 1
ATOM 3104 O O . LEU A 1 374 ? 1.483 -19.562 -24.212 1.00 84.31 374 LEU A O 1
ATOM 3108 N N . ALA A 1 375 ? 1.915 -20.209 -22.115 1.00 81.50 375 ALA A N 1
ATOM 3109 C CA . ALA A 1 375 ? 1.612 -18.911 -21.535 1.00 81.50 375 ALA A CA 1
ATOM 3110 C C . ALA A 1 375 ? 2.701 -17.866 -21.839 1.00 81.50 375 ALA A C 1
ATOM 3112 O O . ALA A 1 375 ? 2.369 -16.697 -22.045 1.00 81.50 375 ALA A O 1
ATOM 3113 N N . ARG A 1 376 ? 3.976 -18.271 -21.911 1.00 83.12 376 ARG A N 1
ATOM 3114 C CA . ARG A 1 376 ? 5.106 -17.399 -22.271 1.00 83.12 376 ARG A CA 1
ATOM 3115 C C . ARG A 1 376 ? 5.107 -17.031 -23.748 1.00 83.12 376 ARG A C 1
ATOM 3117 O O . ARG A 1 376 ? 5.261 -15.849 -24.047 1.00 83.12 376 ARG A O 1
ATOM 3124 N N . CYS A 1 377 ? 4.842 -17.977 -24.648 1.00 83.25 377 CYS A N 1
ATOM 3125 C CA . CYS A 1 377 ? 4.784 -17.715 -26.090 1.00 83.25 377 CYS A CA 1
ATOM 3126 C C . CYS A 1 377 ? 3.700 -16.693 -26.472 1.00 83.25 377 CYS A C 1
ATOM 3128 O O . CYS A 1 377 ? 3.850 -15.978 -27.455 1.00 83.25 377 CYS A O 1
ATOM 3130 N N . LYS A 1 378 ? 2.633 -16.566 -25.669 1.00 85.50 378 LYS A N 1
ATOM 3131 C CA . LYS A 1 378 ? 1.599 -15.529 -25.847 1.00 85.50 378 LYS A CA 1
ATOM 3132 C C . LYS A 1 378 ? 2.028 -14.136 -25.372 1.00 85.50 378 LYS A C 1
ATOM 3134 O O . LYS A 1 378 ? 1.343 -13.157 -25.654 1.00 85.50 378 LYS A O 1
ATOM 3139 N N . SER A 1 379 ? 3.112 -14.026 -24.605 1.00 84.75 379 SER A N 1
ATOM 3140 C CA . SER A 1 379 ? 3.556 -12.747 -24.053 1.00 84.75 379 SER A CA 1
ATOM 3141 C C . SER A 1 379 ? 4.355 -11.943 -25.081 1.00 84.75 379 SER A C 1
ATOM 3143 O O . SER A 1 379 ? 5.286 -12.448 -25.701 1.00 84.75 379 SER A O 1
ATOM 3145 N N . THR A 1 380 ? 4.039 -10.655 -25.224 1.00 84.88 380 THR A N 1
ATOM 3146 C CA . THR A 1 380 ? 4.719 -9.761 -26.179 1.00 84.88 380 THR A CA 1
ATOM 3147 C C . THR A 1 380 ? 6.209 -9.595 -25.887 1.00 84.88 380 THR A C 1
ATOM 3149 O O . THR A 1 380 ? 7.006 -9.452 -26.804 1.00 84.88 380 THR A O 1
ATOM 3152 N N . LYS A 1 381 ? 6.601 -9.667 -24.610 1.00 85.12 381 LYS A N 1
ATOM 3153 C CA . LYS A 1 381 ? 8.008 -9.605 -24.189 1.00 85.12 381 LYS A CA 1
ATOM 3154 C C . LYS A 1 381 ? 8.826 -10.763 -24.746 1.00 85.12 381 LYS A C 1
ATOM 3156 O O . LYS A 1 381 ? 9.900 -10.534 -25.275 1.00 85.12 381 LYS A O 1
ATOM 3161 N N . PHE A 1 382 ? 8.271 -11.974 -24.700 1.00 87.94 382 PHE A N 1
ATOM 3162 C CA . PHE A 1 382 ? 8.936 -13.155 -25.239 1.00 87.94 382 PHE A CA 1
ATOM 3163 C C . PHE A 1 382 ? 9.135 -13.057 -26.757 1.00 87.94 382 PHE A C 1
ATOM 3165 O O . PHE A 1 382 ? 10.184 -13.436 -27.264 1.00 87.94 382 PHE A O 1
ATOM 3172 N N . VAL A 1 383 ? 8.159 -12.497 -27.481 1.00 88.69 383 VAL A N 1
ATOM 3173 C CA . VAL A 1 383 ? 8.289 -12.250 -28.927 1.00 88.69 383 VAL A CA 1
ATOM 3174 C C . VAL A 1 383 ? 9.414 -11.252 -29.218 1.00 88.69 383 VAL A C 1
ATOM 3176 O O . VAL A 1 383 ? 10.209 -11.479 -30.125 1.00 88.69 383 VAL A O 1
ATOM 3179 N N . LEU A 1 384 ? 9.521 -10.174 -28.433 1.00 89.12 384 LEU A N 1
ATOM 3180 C CA . LEU A 1 384 ? 10.623 -9.213 -28.554 1.00 89.12 384 LEU A CA 1
ATOM 3181 C C . LEU A 1 384 ? 11.982 -9.846 -28.230 1.00 89.12 384 LEU A C 1
ATOM 3183 O O . LEU A 1 384 ? 12.951 -9.582 -28.939 1.00 89.12 384 LEU A O 1
ATOM 3187 N N . ASP A 1 385 ? 12.047 -10.698 -27.204 1.00 89.06 385 ASP A N 1
ATOM 3188 C CA . ASP A 1 385 ? 13.267 -11.437 -26.872 1.00 89.06 385 ASP A CA 1
ATOM 3189 C C . ASP A 1 385 ? 13.681 -12.335 -28.040 1.00 89.06 385 ASP A C 1
ATOM 3191 O O . ASP A 1 385 ? 14.822 -12.250 -28.484 1.00 89.06 385 ASP A O 1
ATOM 3195 N N . LEU A 1 386 ? 12.747 -13.095 -28.619 1.00 91.00 386 LEU A N 1
ATOM 3196 C CA . LEU A 1 386 ? 13.015 -13.936 -29.784 1.00 91.00 386 LEU A CA 1
ATOM 3197 C C . LEU A 1 386 ? 13.560 -13.113 -30.959 1.00 91.00 386 LEU A C 1
ATOM 3199 O O . LEU A 1 386 ? 14.633 -13.431 -31.466 1.00 91.00 386 LEU A O 1
ATOM 3203 N N . LEU A 1 387 ? 12.890 -12.019 -31.338 1.00 90.06 387 LEU A N 1
ATOM 3204 C CA . LEU A 1 387 ? 13.325 -11.138 -32.434 1.00 90.06 387 LEU A CA 1
ATOM 3205 C C . LEU A 1 387 ? 14.727 -10.554 -32.213 1.00 90.06 387 LEU A C 1
ATOM 3207 O O . LEU A 1 387 ? 15.488 -10.406 -33.170 1.00 90.06 387 LEU A O 1
ATOM 3211 N N . SER A 1 388 ? 15.084 -10.264 -30.958 1.00 89.06 388 SER A N 1
ATOM 3212 C CA . SER A 1 388 ? 16.413 -9.755 -30.605 1.00 89.06 388 SER A CA 1
ATOM 3213 C C . SER A 1 388 ? 17.535 -10.791 -30.734 1.00 89.06 388 SER A C 1
ATOM 3215 O O . SER A 1 388 ? 18.699 -10.409 -30.815 1.00 89.06 388 SER A O 1
ATOM 3217 N N . THR A 1 389 ? 17.197 -12.086 -30.761 1.00 89.00 389 THR A N 1
ATOM 3218 C CA . THR A 1 389 ? 18.168 -13.197 -30.808 1.00 89.00 389 THR A CA 1
ATOM 3219 C C . THR A 1 389 ? 18.401 -13.774 -32.198 1.00 89.00 389 THR A C 1
ATOM 3221 O O . THR A 1 389 ? 19.379 -14.486 -32.400 1.00 89.00 389 THR A O 1
ATOM 3224 N N . VAL A 1 390 ? 17.519 -13.494 -33.163 1.00 88.62 390 VAL A N 1
ATOM 3225 C CA . VAL A 1 390 ? 17.627 -14.071 -34.511 1.00 88.62 390 VAL A CA 1
ATOM 3226 C C . VAL A 1 390 ? 18.882 -13.548 -35.215 1.00 88.62 390 VAL A C 1
ATOM 3228 O O . VAL A 1 390 ? 19.100 -12.343 -35.298 1.00 88.62 390 VAL A O 1
ATOM 3231 N N . TRP A 1 391 ? 19.687 -14.441 -35.786 1.00 87.75 391 TRP A N 1
ATOM 3232 C CA . TRP A 1 391 ? 20.892 -14.092 -36.551 1.00 87.75 391 TRP A CA 1
ATOM 3233 C C . TRP A 1 391 ? 20.557 -13.670 -37.991 1.00 87.75 391 TRP A C 1
ATOM 3235 O O . TRP A 1 391 ? 20.860 -14.372 -38.959 1.00 87.75 391 TRP A O 1
ATOM 3245 N N . ILE A 1 392 ? 19.876 -12.530 -38.143 1.00 83.81 392 ILE A N 1
ATOM 3246 C CA . ILE A 1 392 ? 19.408 -12.009 -39.443 1.00 83.81 392 ILE A CA 1
ATOM 3247 C C . ILE A 1 392 ? 20.586 -11.712 -40.386 1.00 83.81 392 ILE A C 1
ATOM 3249 O O . ILE A 1 392 ? 20.470 -11.868 -41.597 1.00 83.81 392 ILE A O 1
ATOM 3253 N N . GLU A 1 393 ? 21.741 -11.335 -39.852 1.00 84.06 393 GLU A N 1
ATOM 3254 C CA . GLU A 1 393 ? 22.966 -11.069 -40.606 1.00 84.06 393 GLU A CA 1
ATOM 3255 C C . GLU A 1 393 ? 23.489 -12.299 -41.359 1.00 84.06 393 GLU A C 1
ATOM 3257 O O . GLU A 1 393 ? 23.928 -12.171 -42.500 1.00 84.06 393 GLU A O 1
ATOM 3262 N N . ASN A 1 394 ? 23.368 -13.496 -40.775 1.00 84.56 394 ASN A N 1
ATOM 3263 C CA . ASN A 1 394 ? 23.753 -14.736 -41.448 1.00 84.56 394 ASN A CA 1
ATOM 3264 C C . ASN A 1 394 ? 22.759 -15.077 -42.563 1.00 84.56 394 ASN A C 1
ATOM 3266 O O . ASN A 1 394 ? 23.165 -15.519 -43.635 1.00 84.56 394 ASN A O 1
ATOM 3270 N N . LEU A 1 395 ? 21.467 -14.801 -42.354 1.00 83.56 395 LEU A N 1
ATOM 3271 C CA . LEU A 1 395 ? 20.449 -14.935 -43.400 1.00 83.56 395 LEU A CA 1
ATOM 3272 C C . LEU A 1 395 ? 20.695 -13.961 -44.562 1.00 83.56 395 LEU A C 1
ATOM 3274 O O . LEU A 1 395 ? 20.552 -14.356 -45.714 1.00 83.56 395 LEU A O 1
ATOM 3278 N N . ALA A 1 396 ? 21.106 -12.722 -44.273 1.00 82.56 396 ALA A N 1
ATOM 3279 C CA . ALA A 1 396 ? 21.455 -11.724 -45.288 1.00 82.56 396 ALA A CA 1
ATOM 3280 C C . ALA A 1 396 ? 22.701 -12.117 -46.102 1.00 82.56 396 ALA A C 1
ATOM 3282 O O . ALA A 1 396 ? 22.795 -11.826 -47.294 1.00 82.56 396 ALA A O 1
ATOM 3283 N N . LEU A 1 397 ? 23.655 -12.805 -45.469 1.00 84.12 397 LEU A N 1
ATOM 3284 C CA . LEU A 1 397 ? 24.834 -13.338 -46.147 1.00 84.12 397 LEU A CA 1
ATOM 3285 C C . LEU A 1 397 ? 24.468 -14.513 -47.065 1.00 84.12 397 LEU A C 1
ATOM 3287 O O . LEU A 1 397 ? 24.926 -14.565 -48.204 1.00 84.12 397 LEU A O 1
ATOM 3291 N N . ILE A 1 398 ? 23.586 -15.406 -46.604 1.00 87.38 398 ILE A N 1
ATOM 3292 C CA . ILE A 1 398 ? 23.068 -16.531 -47.399 1.00 87.38 398 ILE A CA 1
ATOM 3293 C C . ILE A 1 398 ? 22.232 -16.037 -48.591 1.00 87.38 398 ILE A C 1
ATOM 3295 O O . ILE A 1 398 ? 22.291 -16.631 -49.663 1.00 87.38 398 ILE A O 1
ATOM 3299 N N . SER A 1 399 ? 21.485 -14.940 -48.437 1.00 83.25 399 SER A N 1
ATOM 3300 C CA . SER A 1 399 ? 20.682 -14.347 -49.516 1.00 83.25 399 SER A CA 1
ATOM 3301 C C . SER A 1 399 ? 21.482 -13.498 -50.514 1.00 83.25 399 SER A C 1
ATOM 3303 O O . SER A 1 399 ? 20.894 -12.952 -51.446 1.00 83.25 399 SER A O 1
ATOM 3305 N N . GLY A 1 400 ? 22.807 -13.392 -50.351 1.00 82.94 400 GLY A N 1
ATOM 3306 C CA . GLY A 1 400 ? 23.690 -12.697 -51.292 1.00 82.94 400 GLY A CA 1
ATOM 3307 C C . GLY A 1 400 ? 23.769 -11.176 -51.113 1.00 82.94 400 GLY A C 1
ATOM 3308 O O . GLY A 1 400 ? 24.190 -10.484 -52.035 1.00 82.94 400 GLY A O 1
ATOM 3309 N N . LEU A 1 401 ? 23.395 -10.636 -49.945 1.00 78.50 401 LEU A N 1
ATOM 3310 C CA . LEU A 1 401 ? 23.420 -9.196 -49.636 1.00 78.50 401 LEU A CA 1
ATOM 3311 C C . LEU A 1 401 ? 24.452 -8.867 -48.532 1.00 78.50 401 LEU A C 1
ATOM 3313 O O . LEU A 1 401 ? 24.076 -8.462 -47.425 1.00 78.50 401 LEU A O 1
ATOM 3317 N N . PRO A 1 402 ? 25.770 -8.972 -48.808 1.00 75.12 402 PRO A N 1
ATOM 3318 C CA . PRO A 1 402 ? 26.817 -8.765 -47.800 1.00 75.12 402 PRO A CA 1
ATOM 3319 C C . PRO A 1 402 ? 26.847 -7.327 -47.260 1.00 75.12 402 PRO A C 1
ATOM 3321 O O . PRO A 1 402 ? 27.200 -7.098 -46.106 1.00 75.12 402 PRO A O 1
ATOM 3324 N N . HIS A 1 403 ? 26.394 -6.349 -48.052 1.00 74.12 403 HIS A N 1
ATOM 3325 C CA . HIS A 1 403 ? 26.331 -4.938 -47.657 1.00 74.12 403 HIS A CA 1
ATOM 3326 C C . HIS A 1 403 ? 25.377 -4.683 -46.476 1.00 74.12 403 HIS A C 1
ATOM 3328 O O . HIS A 1 403 ? 25.541 -3.713 -45.731 1.00 74.12 403 HIS A O 1
ATOM 3334 N N . LEU A 1 404 ? 24.367 -5.535 -46.274 1.00 77.38 404 LEU A N 1
ATOM 3335 C CA . LEU A 1 404 ? 23.381 -5.394 -45.197 1.00 77.38 404 LEU A CA 1
ATOM 3336 C C . LEU A 1 404 ? 23.793 -6.088 -43.897 1.00 77.38 404 LEU A C 1
ATOM 3338 O O . LEU A 1 404 ? 23.166 -5.822 -42.873 1.00 77.38 404 LEU A O 1
ATOM 3342 N N . TYR A 1 405 ? 24.876 -6.871 -43.901 1.00 80.81 405 TYR A N 1
ATOM 3343 C CA . TYR A 1 405 ? 25.348 -7.642 -42.747 1.00 80.81 405 TYR A CA 1
ATOM 3344 C C . TYR A 1 405 ? 25.409 -6.804 -41.458 1.00 80.81 405 TYR A C 1
ATOM 3346 O O . TYR A 1 405 ? 24.777 -7.146 -40.462 1.00 80.81 405 TYR A O 1
ATOM 3354 N N . ALA A 1 406 ? 26.070 -5.642 -41.507 1.00 75.69 406 ALA A N 1
ATOM 3355 C CA . ALA A 1 406 ? 26.180 -4.722 -40.372 1.00 75.69 406 ALA A CA 1
ATOM 3356 C C . ALA A 1 406 ? 24.824 -4.118 -39.942 1.00 75.69 406 ALA A C 1
ATOM 3358 O O . ALA A 1 406 ? 24.545 -3.973 -38.756 1.00 75.69 406 ALA A O 1
ATOM 3359 N N . ALA A 1 407 ? 23.937 -3.802 -40.892 1.00 78.94 407 ALA A N 1
ATOM 3360 C CA . ALA A 1 407 ? 22.641 -3.189 -40.583 1.00 78.94 407 ALA A CA 1
ATOM 3361 C C . ALA A 1 407 ? 21.670 -4.175 -39.912 1.00 78.94 407 ALA A C 1
ATOM 3363 O O . ALA A 1 407 ? 20.902 -3.796 -39.030 1.00 78.94 407 ALA A O 1
ATOM 3364 N N . CYS A 1 408 ? 21.726 -5.454 -40.281 1.00 82.19 408 CYS A N 1
ATOM 3365 C CA . CYS A 1 408 ? 20.894 -6.485 -39.668 1.00 82.19 408 CYS A CA 1
ATOM 3366 C C . CYS A 1 408 ? 21.220 -6.703 -38.182 1.00 82.19 408 CYS A C 1
ATOM 3368 O O . CYS A 1 408 ? 20.347 -7.149 -37.441 1.00 82.19 408 CYS A O 1
ATOM 3370 N N . GLN A 1 409 ? 22.417 -6.316 -37.721 1.00 84.38 409 GLN A N 1
ATOM 3371 C CA . GLN A 1 409 ? 22.829 -6.473 -36.325 1.00 84.38 409 GLN A CA 1
ATOM 3372 C C . GLN A 1 409 ? 22.174 -5.491 -35.341 1.00 84.38 409 GLN A C 1
ATOM 3374 O O . GLN A 1 409 ? 22.226 -5.701 -34.127 1.00 84.38 409 GLN A O 1
ATOM 3379 N N . PHE A 1 410 ? 21.470 -4.466 -35.832 1.00 85.75 410 PHE A N 1
ATOM 3380 C CA . PHE A 1 410 ? 20.686 -3.562 -34.983 1.00 85.75 410 PHE A CA 1
ATOM 3381 C C . PHE A 1 410 ? 19.519 -4.261 -34.267 1.00 85.75 410 PHE A C 1
ATOM 3383 O O . PHE A 1 410 ? 19.014 -3.738 -33.272 1.00 85.75 410 PHE A O 1
ATOM 3390 N N . ASN A 1 411 ? 19.112 -5.460 -34.701 1.00 89.00 411 ASN A N 1
ATOM 3391 C CA . ASN A 1 411 ? 18.050 -6.225 -34.047 1.00 89.00 411 ASN A CA 1
ATOM 3392 C C . ASN A 1 411 ? 18.355 -6.564 -32.572 1.00 89.00 411 ASN A C 1
ATOM 3394 O O . ASN A 1 411 ? 17.424 -6.630 -31.767 1.00 89.00 411 ASN A O 1
ATOM 3398 N N . ARG A 1 412 ? 19.632 -6.666 -32.167 1.00 89.25 412 ARG A N 1
ATOM 3399 C CA . ARG A 1 412 ? 20.009 -6.864 -30.751 1.00 89.25 412 ARG A CA 1
ATOM 3400 C C . ARG A 1 412 ? 19.547 -5.714 -29.850 1.00 89.25 412 ARG A C 1
ATOM 3402 O O . ARG A 1 412 ? 19.233 -5.935 -28.681 1.00 89.25 412 ARG A O 1
ATOM 3409 N N . LEU A 1 413 ? 19.438 -4.494 -30.385 1.00 89.19 413 LEU A N 1
ATOM 3410 C CA . LEU A 1 413 ? 18.997 -3.315 -29.629 1.00 89.19 413 LEU A CA 1
ATOM 3411 C C . LEU A 1 413 ? 17.512 -3.369 -29.245 1.00 89.19 413 LEU A C 1
ATOM 3413 O O . LEU A 1 413 ? 17.090 -2.628 -28.357 1.00 89.19 413 LEU A O 1
ATOM 3417 N N . ILE A 1 414 ? 16.712 -4.265 -29.837 1.00 89.81 414 ILE A N 1
ATOM 3418 C CA . ILE A 1 414 ? 15.298 -4.446 -29.465 1.00 89.81 414 ILE A CA 1
ATOM 3419 C C . ILE A 1 414 ? 15.169 -4.721 -27.958 1.00 89.81 414 ILE A C 1
ATOM 3421 O O . ILE A 1 414 ? 14.233 -4.238 -27.319 1.00 89.81 414 ILE A O 1
ATOM 3425 N N . LYS A 1 415 ? 16.148 -5.410 -27.352 1.00 89.81 415 LYS A N 1
ATOM 3426 C CA . LYS A 1 415 ? 16.139 -5.789 -25.931 1.00 89.81 415 LYS A CA 1
ATOM 3427 C C . LYS A 1 415 ? 16.381 -4.630 -24.948 1.00 89.81 415 LYS A C 1
ATOM 3429 O O . LYS A 1 415 ? 16.267 -4.829 -23.737 1.00 89.81 415 LYS A O 1
ATOM 3434 N N . ILE A 1 416 ? 16.616 -3.399 -25.425 1.00 89.38 416 ILE A N 1
ATOM 3435 C CA . ILE A 1 416 ? 16.756 -2.182 -24.591 1.00 89.38 416 ILE A CA 1
ATOM 3436 C C . ILE A 1 416 ? 15.560 -1.978 -23.652 1.00 89.38 416 ILE A C 1
ATOM 3438 O O . ILE A 1 416 ? 15.717 -1.405 -22.573 1.00 89.38 416 ILE A O 1
ATOM 3442 N N . TYR A 1 417 ? 14.378 -2.503 -23.993 1.00 87.31 417 TYR A N 1
ATOM 3443 C CA . TYR A 1 417 ? 13.198 -2.413 -23.133 1.00 87.31 417 TYR A CA 1
ATOM 3444 C C . TYR A 1 417 ? 13.429 -2.971 -21.708 1.00 87.31 417 TYR A C 1
ATOM 3446 O O . TYR A 1 417 ? 12.770 -2.523 -20.766 1.00 87.31 417 TYR A O 1
ATOM 3454 N N . MET A 1 418 ? 14.377 -3.902 -21.523 1.00 86.44 418 MET A N 1
ATOM 3455 C CA . MET A 1 418 ? 14.755 -4.453 -20.212 1.00 86.44 418 MET A CA 1
ATOM 3456 C C . MET A 1 418 ? 15.430 -3.427 -19.288 1.00 86.44 418 MET A C 1
ATOM 3458 O O . MET A 1 418 ? 15.344 -3.563 -18.067 1.00 86.44 418 MET A O 1
ATOM 3462 N N . LEU A 1 419 ? 16.046 -2.371 -19.836 1.00 87.50 419 LEU A N 1
ATOM 3463 C CA . LEU A 1 419 ? 16.652 -1.281 -19.056 1.00 87.50 419 LEU A CA 1
ATOM 3464 C C . LEU A 1 419 ? 15.613 -0.387 -18.366 1.00 87.50 419 LEU A C 1
ATOM 3466 O O . LEU A 1 419 ? 15.976 0.455 -17.549 1.00 87.50 419 LEU A O 1
ATOM 3470 N N . PHE A 1 420 ? 14.322 -0.563 -18.662 1.00 86.31 420 PHE A N 1
ATOM 3471 C CA . PHE A 1 420 ? 13.234 0.167 -18.020 1.00 86.31 420 PHE A CA 1
ATOM 3472 C C . PHE A 1 420 ? 12.614 -0.655 -16.880 1.00 86.31 420 PHE A C 1
ATOM 3474 O O . PHE A 1 420 ? 11.610 -1.350 -17.089 1.00 86.31 420 PHE A O 1
ATOM 3481 N N . PRO A 1 421 ? 13.137 -0.562 -15.640 1.00 79.75 421 PRO A N 1
ATOM 3482 C CA . PRO A 1 421 ? 12.581 -1.299 -14.521 1.00 79.75 421 PRO A CA 1
ATOM 3483 C C . PRO A 1 421 ? 11.153 -0.843 -14.201 1.00 79.75 421 PRO A C 1
ATOM 3485 O O . PRO A 1 421 ? 10.742 0.310 -14.415 1.00 79.75 421 PRO A O 1
ATOM 3488 N N . LYS A 1 422 ? 10.382 -1.767 -13.621 1.00 80.31 422 LYS A N 1
ATOM 3489 C CA . LYS A 1 422 ? 9.117 -1.428 -12.963 1.00 80.31 422 LYS A CA 1
ATOM 3490 C C . LYS A 1 422 ? 9.400 -0.533 -11.751 1.00 80.31 422 LYS A C 1
ATOM 3492 O O . LYS A 1 422 ? 10.445 -0.646 -11.116 1.00 80.31 422 LYS A O 1
ATOM 3497 N N . TRP A 1 423 ? 8.473 0.377 -11.462 1.00 82.06 423 TRP A N 1
ATOM 3498 C CA . TRP A 1 423 ? 8.585 1.252 -10.296 1.00 82.06 423 TRP A CA 1
ATOM 3499 C C . TRP A 1 423 ? 8.378 0.459 -8.999 1.00 82.06 423 TRP A C 1
ATOM 3501 O O . TRP A 1 423 ? 7.510 -0.415 -8.947 1.00 82.06 423 TRP A O 1
ATOM 3511 N N . ASN A 1 424 ? 9.153 0.805 -7.970 1.00 79.38 424 ASN A N 1
ATOM 3512 C CA . ASN A 1 424 ? 9.062 0.256 -6.620 1.00 79.38 424 ASN A CA 1
ATOM 3513 C C . ASN A 1 424 ? 8.763 1.389 -5.636 1.00 79.38 424 ASN A C 1
ATOM 3515 O O . ASN A 1 424 ? 9.364 2.453 -5.759 1.00 79.38 424 ASN A O 1
ATOM 3519 N N . LEU A 1 425 ? 7.944 1.112 -4.615 1.00 78.62 425 LEU A N 1
ATOM 3520 C CA . LEU A 1 425 ? 7.545 2.088 -3.589 1.00 78.62 425 LEU A CA 1
ATOM 3521 C C . LEU A 1 425 ? 8.739 2.763 -2.896 1.00 78.62 425 LEU A C 1
ATOM 3523 O O . LEU A 1 425 ? 8.657 3.928 -2.553 1.00 78.62 425 LEU A O 1
ATOM 3527 N N . LYS A 1 426 ? 9.870 2.061 -2.742 1.00 77.75 426 LYS A N 1
ATOM 3528 C CA . LYS A 1 426 ? 11.079 2.592 -2.085 1.00 77.75 426 LYS A CA 1
ATOM 3529 C C . LYS A 1 426 ? 11.765 3.736 -2.832 1.00 77.75 426 LYS A C 1
ATOM 3531 O O . LYS A 1 426 ? 12.637 4.384 -2.269 1.00 77.75 426 LYS A O 1
ATOM 3536 N N . ARG A 1 427 ? 11.471 3.920 -4.121 1.00 81.88 427 ARG A N 1
ATOM 3537 C CA . ARG A 1 427 ? 12.101 4.954 -4.946 1.00 81.88 427 ARG A CA 1
ATOM 3538 C C . ARG A 1 427 ? 11.101 6.051 -5.233 1.00 81.88 427 ARG A C 1
ATOM 3540 O O . ARG A 1 427 ? 10.015 5.769 -5.738 1.00 81.88 427 ARG A O 1
ATOM 3547 N N . ASP A 1 428 ? 11.527 7.289 -5.042 1.00 85.12 428 ASP A N 1
ATOM 3548 C CA . ASP A 1 428 ? 10.729 8.449 -5.402 1.00 85.12 428 ASP A CA 1
ATOM 3549 C C . ASP A 1 428 ? 10.258 8.356 -6.861 1.00 85.12 428 ASP A C 1
ATOM 3551 O O . ASP A 1 428 ? 11.062 8.100 -7.773 1.00 85.12 428 ASP A O 1
ATOM 3555 N N . PRO A 1 429 ? 8.961 8.585 -7.117 1.00 86.38 429 PRO A N 1
ATOM 3556 C CA . PRO A 1 429 ? 8.394 8.466 -8.453 1.00 86.38 429 PRO A CA 1
ATOM 3557 C C . PRO A 1 429 ? 8.986 9.494 -9.423 1.00 86.38 429 PRO A C 1
ATOM 3559 O O . PRO A 1 429 ? 9.117 9.213 -10.615 1.00 86.38 429 PRO A O 1
ATOM 3562 N N . LEU A 1 430 ? 9.412 10.654 -8.915 1.00 87.25 430 LEU A N 1
ATOM 3563 C CA . LEU A 1 430 ? 10.124 11.661 -9.698 1.00 87.25 430 LEU A CA 1
ATOM 3564 C C . LEU A 1 430 ? 11.497 11.181 -10.140 1.00 87.25 430 LEU A C 1
ATOM 3566 O O . LEU A 1 430 ? 11.772 11.205 -11.331 1.00 87.25 430 LEU A O 1
ATOM 3570 N N . CYS A 1 431 ? 12.329 10.689 -9.220 1.00 88.00 431 CYS A N 1
ATOM 3571 C CA . CYS A 1 431 ? 13.653 10.165 -9.559 1.00 88.00 431 CYS A CA 1
ATOM 3572 C C . CYS A 1 431 ? 13.549 9.023 -10.576 1.00 88.00 431 CYS A C 1
ATOM 3574 O O . CYS A 1 431 ? 14.315 8.966 -11.534 1.00 88.00 431 CYS A O 1
ATOM 3576 N N . HIS A 1 432 ? 12.547 8.153 -10.422 1.00 87.00 432 HIS A N 1
ATOM 3577 C CA . HIS A 1 432 ? 12.253 7.100 -11.393 1.00 87.00 432 HIS A CA 1
ATOM 3578 C C . HIS A 1 432 ? 11.842 7.645 -12.765 1.00 87.00 432 HIS A C 1
ATOM 3580 O O . HIS A 1 432 ? 12.289 7.138 -13.792 1.00 87.00 432 HIS A O 1
ATOM 3586 N N . THR A 1 433 ? 11.004 8.680 -12.797 1.00 87.06 433 THR A N 1
ATOM 3587 C CA . THR A 1 433 ? 10.564 9.320 -14.044 1.00 87.06 433 THR A CA 1
ATOM 3588 C C . THR A 1 433 ? 11.722 10.048 -14.726 1.00 87.06 433 THR A C 1
ATOM 3590 O O . THR A 1 433 ? 11.921 9.860 -15.923 1.00 87.06 433 THR A O 1
ATOM 3593 N N . CYS A 1 434 ? 12.547 10.781 -13.975 1.00 90.00 434 CYS A N 1
ATOM 3594 C CA . CYS A 1 434 ? 13.754 11.437 -14.477 1.00 90.00 434 CYS A CA 1
ATOM 3595 C C . CYS A 1 434 ? 14.758 10.424 -15.034 1.00 90.00 434 CYS A C 1
ATOM 3597 O O . CYS A 1 434 ? 15.257 10.617 -16.137 1.00 90.00 434 CYS A O 1
ATOM 3599 N N . TYR A 1 435 ? 14.995 9.312 -14.330 1.00 90.56 435 TYR A N 1
ATOM 3600 C CA . TYR A 1 435 ? 15.842 8.223 -14.823 1.00 90.56 435 TYR A CA 1
ATOM 3601 C C . TYR A 1 435 ? 15.331 7.666 -16.156 1.00 90.56 435 TYR A C 1
ATOM 3603 O O . TYR A 1 435 ? 16.101 7.503 -17.100 1.00 90.56 435 TYR A O 1
ATOM 3611 N N . LYS A 1 436 ? 14.020 7.417 -16.265 1.00 89.31 436 LYS A N 1
ATOM 3612 C CA . LYS A 1 436 ? 13.411 6.943 -17.514 1.00 89.31 436 LYS A CA 1
ATOM 3613 C C . LYS A 1 436 ? 13.552 7.948 -18.648 1.00 89.31 436 LYS A C 1
ATOM 3615 O O . LYS A 1 436 ? 13.877 7.542 -19.755 1.00 89.31 436 LYS A O 1
ATOM 3620 N N . ILE A 1 437 ? 13.306 9.229 -18.382 1.00 89.81 437 ILE A N 1
ATOM 3621 C CA . ILE A 1 437 ? 13.432 10.299 -19.377 1.00 89.81 437 ILE A CA 1
ATOM 3622 C C . ILE A 1 437 ? 14.880 10.411 -19.857 1.00 89.81 437 ILE A C 1
ATOM 3624 O O . ILE A 1 437 ? 15.114 10.407 -21.062 1.00 89.81 437 ILE A O 1
ATOM 3628 N N . ALA A 1 438 ? 15.842 10.433 -18.931 1.00 91.00 438 ALA A N 1
ATOM 3629 C CA . ALA A 1 438 ? 17.262 10.481 -19.257 1.00 91.00 438 ALA A CA 1
ATOM 3630 C C . ALA A 1 438 ? 17.681 9.278 -20.115 1.00 91.00 438 ALA A C 1
ATOM 3632 O O . ALA A 1 438 ? 18.353 9.454 -21.126 1.00 91.00 438 ALA A O 1
ATOM 3633 N N . LEU A 1 439 ? 17.222 8.069 -19.770 1.00 91.38 439 LEU A N 1
ATOM 3634 C CA . LEU A 1 439 ? 17.544 6.859 -20.525 1.00 91.38 439 LEU A CA 1
ATOM 3635 C C . LEU A 1 439 ? 16.891 6.837 -21.914 1.00 91.38 439 LEU A C 1
ATOM 3637 O O . LEU A 1 439 ? 17.553 6.453 -22.871 1.00 91.38 439 LEU A O 1
ATOM 3641 N N . ILE A 1 440 ? 15.629 7.269 -22.047 1.00 90.06 440 ILE A N 1
ATOM 3642 C CA . ILE A 1 440 ? 14.951 7.389 -23.353 1.00 90.06 440 ILE A CA 1
ATOM 3643 C C . ILE A 1 440 ? 15.696 8.381 -24.239 1.00 90.06 440 ILE A C 1
ATOM 3645 O O . ILE A 1 440 ? 15.991 8.065 -25.387 1.00 90.06 440 ILE A O 1
ATOM 3649 N N . HIS A 1 441 ? 16.010 9.564 -23.707 1.00 88.31 441 HIS A N 1
ATOM 3650 C CA . HIS A 1 441 ? 16.664 10.606 -24.484 1.00 88.31 441 HIS A CA 1
ATOM 3651 C C . HIS A 1 441 ? 18.077 10.190 -24.903 1.00 88.31 441 HIS A C 1
ATOM 3653 O O . HIS A 1 441 ? 18.419 10.331 -26.076 1.00 88.31 441 HIS A O 1
ATOM 3659 N N . PHE A 1 442 ? 18.855 9.620 -23.976 1.00 88.94 442 PHE A N 1
ATOM 3660 C CA . PHE A 1 442 ? 20.194 9.110 -24.252 1.00 88.94 442 PHE A CA 1
ATOM 3661 C C . PHE A 1 442 ? 20.165 7.989 -25.293 1.00 88.94 442 PHE A C 1
ATOM 3663 O O . PHE A 1 442 ? 20.850 8.090 -26.303 1.00 88.94 442 PHE A O 1
ATOM 3670 N N . ALA A 1 443 ? 19.335 6.958 -25.096 1.00 89.81 443 ALA A N 1
ATOM 3671 C CA . ALA A 1 443 ? 19.241 5.841 -26.033 1.00 89.81 443 ALA A CA 1
ATOM 3672 C C . ALA A 1 443 ? 18.779 6.299 -27.424 1.00 89.81 443 ALA A C 1
ATOM 3674 O O . ALA A 1 443 ? 19.309 5.827 -28.425 1.00 89.81 443 ALA A O 1
ATOM 3675 N N . PHE A 1 444 ? 17.830 7.236 -27.499 1.00 88.94 444 PHE A N 1
ATOM 3676 C CA . PHE A 1 444 ? 17.349 7.760 -28.775 1.00 88.94 444 PHE A CA 1
ATOM 3677 C C . PHE A 1 444 ? 18.431 8.548 -29.522 1.00 88.94 444 PHE A C 1
ATOM 3679 O O . PHE A 1 444 ? 18.730 8.214 -30.664 1.00 88.94 444 PHE A O 1
ATOM 3686 N N . VAL A 1 445 ? 19.063 9.534 -28.872 1.00 87.81 445 VAL A N 1
ATOM 3687 C CA . VAL A 1 445 ? 20.153 10.331 -29.472 1.00 87.81 445 VAL A CA 1
ATOM 3688 C C . VAL A 1 445 ? 21.297 9.424 -29.918 1.00 87.81 445 VAL A C 1
ATOM 3690 O O . VAL A 1 445 ? 21.779 9.541 -31.043 1.00 87.81 445 VAL A O 1
ATOM 3693 N N . TYR A 1 446 ? 21.688 8.478 -29.060 1.00 88.50 446 TYR A N 1
ATOM 3694 C CA . TYR A 1 446 ? 22.768 7.542 -29.340 1.00 88.50 446 TYR A CA 1
ATOM 3695 C C . TYR A 1 446 ? 22.458 6.676 -30.566 1.00 88.50 446 TYR A C 1
ATOM 3697 O O . TYR A 1 446 ? 23.219 6.684 -31.528 1.00 88.50 446 TYR A O 1
ATOM 3705 N N . ILE A 1 447 ? 21.313 5.990 -30.600 1.00 88.12 447 ILE A N 1
ATOM 3706 C CA . ILE A 1 447 ? 20.958 5.100 -31.717 1.00 88.12 447 ILE A CA 1
ATOM 3707 C C . ILE A 1 447 ? 20.784 5.881 -33.024 1.00 88.12 447 ILE A C 1
ATOM 3709 O O . ILE A 1 447 ? 21.295 5.447 -34.054 1.00 88.12 447 ILE A O 1
ATOM 3713 N N . VAL A 1 448 ? 20.110 7.035 -32.989 1.00 87.25 448 VAL A N 1
ATOM 3714 C CA . VAL A 1 448 ? 19.879 7.858 -34.187 1.00 87.25 448 VAL A CA 1
ATOM 3715 C C . VAL A 1 448 ? 21.192 8.385 -34.762 1.00 87.25 448 VAL A C 1
ATOM 3717 O O . VAL A 1 448 ? 21.342 8.380 -35.977 1.00 87.25 448 VAL A O 1
ATOM 3720 N N . SER A 1 449 ? 22.167 8.759 -33.926 1.00 84.62 449 SER A N 1
ATOM 3721 C CA . SER A 1 449 ? 23.479 9.228 -34.402 1.00 84.62 449 SER A CA 1
ATOM 3722 C C . SER A 1 449 ? 24.230 8.211 -35.255 1.00 84.62 449 SER A C 1
ATOM 3724 O O . SER A 1 449 ? 24.656 8.524 -36.365 1.00 84.62 449 SER A O 1
ATOM 3726 N N . TYR A 1 450 ? 24.333 6.970 -34.785 1.00 84.75 450 TYR A N 1
ATOM 3727 C CA . TYR A 1 450 ? 25.004 5.911 -35.535 1.00 84.75 450 TYR A CA 1
ATOM 3728 C C . TYR A 1 450 ? 24.150 5.391 -36.693 1.00 84.75 450 TYR A C 1
ATOM 3730 O O . TYR A 1 450 ? 24.690 4.950 -37.704 1.00 84.75 450 TYR A O 1
ATOM 3738 N N . PHE A 1 451 ? 22.822 5.465 -36.585 1.00 84.88 451 PHE A N 1
ATOM 3739 C CA . PHE A 1 451 ? 21.931 5.126 -37.690 1.00 84.88 451 PHE A CA 1
ATOM 3740 C C . PHE A 1 451 ? 22.032 6.135 -38.844 1.00 84.88 451 PHE A C 1
ATOM 3742 O O . PHE A 1 451 ? 22.133 5.725 -39.997 1.00 84.88 451 PHE A O 1
ATOM 3749 N N . LEU A 1 452 ? 22.078 7.436 -38.541 1.00 82.56 452 LEU A N 1
ATOM 3750 C CA . LEU A 1 452 ? 22.331 8.493 -39.522 1.00 82.56 452 LEU A CA 1
ATOM 3751 C C . LEU A 1 452 ? 23.687 8.279 -40.204 1.00 82.56 452 LEU A C 1
ATOM 3753 O O . LEU A 1 452 ? 23.763 8.288 -41.427 1.00 82.56 452 LEU A O 1
ATOM 3757 N N . PHE A 1 453 ? 24.726 7.997 -39.417 1.00 80.19 453 PHE A N 1
ATOM 3758 C CA . PHE A 1 453 ? 26.063 7.706 -39.931 1.00 80.19 453 PHE A CA 1
ATOM 3759 C C . PHE A 1 453 ? 26.095 6.471 -40.855 1.00 80.19 453 PHE A C 1
ATOM 3761 O O . PHE A 1 453 ? 26.756 6.470 -41.890 1.00 80.19 453 PHE A O 1
ATOM 3768 N N . MET A 1 454 ? 25.333 5.421 -40.532 1.00 79.56 454 MET A N 1
ATOM 3769 C CA . MET A 1 454 ? 25.175 4.252 -41.409 1.00 79.56 454 MET A CA 1
ATOM 3770 C C . MET A 1 454 ? 24.483 4.582 -42.733 1.00 79.56 454 MET A C 1
ATOM 3772 O O . MET A 1 454 ? 24.830 3.993 -43.756 1.00 79.56 454 MET A O 1
ATOM 3776 N N . ILE A 1 455 ? 23.472 5.455 -42.707 1.00 80.38 455 ILE A N 1
ATOM 3777 C CA . ILE A 1 455 ? 22.725 5.863 -43.903 1.00 80.38 455 ILE A CA 1
ATOM 3778 C C . ILE A 1 455 ? 23.616 6.687 -44.825 1.00 80.38 455 ILE A C 1
ATOM 3780 O O . ILE A 1 455 ? 23.698 6.372 -46.009 1.00 80.38 455 ILE A O 1
ATOM 3784 N N . ASP A 1 456 ? 24.297 7.686 -44.269 1.00 77.75 456 ASP A N 1
ATOM 3785 C CA . ASP A 1 456 ? 25.230 8.563 -44.979 1.00 77.75 456 ASP A CA 1
ATOM 3786 C C . ASP A 1 456 ? 26.292 7.750 -45.733 1.00 77.75 456 ASP A C 1
ATOM 3788 O O . ASP A 1 456 ? 26.504 7.911 -46.930 1.00 77.75 456 ASP A O 1
ATOM 3792 N N . ARG A 1 457 ? 26.854 6.736 -45.072 1.00 74.12 457 ARG A N 1
ATOM 3793 C CA . ARG A 1 457 ? 27.895 5.894 -45.660 1.00 74.12 457 ARG A CA 1
ATOM 3794 C C . ARG A 1 457 ? 27.426 4.937 -46.758 1.00 74.12 457 ARG A C 1
ATOM 3796 O O . ARG A 1 457 ? 28.222 4.522 -47.598 1.00 74.12 457 ARG A O 1
ATOM 3803 N N . LYS A 1 458 ? 26.165 4.507 -46.710 1.00 74.56 458 LYS A N 1
ATOM 3804 C CA . LYS A 1 458 ? 25.607 3.527 -47.657 1.00 74.56 458 LYS A CA 1
ATOM 3805 C C . LYS A 1 458 ? 24.918 4.174 -48.849 1.00 74.56 458 LYS A C 1
ATOM 3807 O O . LYS A 1 458 ? 24.843 3.544 -49.901 1.00 74.56 458 LYS A O 1
ATOM 3812 N N . ASN A 1 459 ? 24.412 5.391 -48.682 1.00 76.31 459 ASN A N 1
ATOM 3813 C CA . ASN A 1 459 ? 23.696 6.115 -49.717 1.00 76.31 459 ASN A CA 1
ATOM 3814 C C . ASN A 1 459 ? 24.580 7.245 -50.260 1.00 76.31 459 ASN A C 1
ATOM 3816 O O . ASN A 1 459 ? 24.644 8.301 -49.638 1.00 76.31 459 ASN A O 1
ATOM 3820 N N . PRO A 1 460 ? 25.174 7.093 -51.456 1.00 70.81 460 PRO A N 1
ATOM 3821 C CA . PRO A 1 460 ? 26.032 8.124 -52.048 1.00 70.81 460 PRO A CA 1
ATOM 3822 C C . PRO A 1 460 ? 25.277 9.412 -52.422 1.00 70.81 460 PRO A C 1
ATOM 3824 O O . PRO A 1 460 ? 25.887 10.391 -52.832 1.00 70.81 460 PRO A O 1
ATOM 3827 N N . SER A 1 461 ? 23.943 9.410 -52.325 1.00 74.38 461 SER A N 1
ATOM 3828 C CA . SER A 1 461 ? 23.088 10.572 -52.567 1.00 74.38 461 SER A CA 1
ATOM 3829 C C . SER A 1 461 ? 22.968 11.519 -51.370 1.00 74.38 461 SER A C 1
ATOM 3831 O O . SER A 1 461 ? 22.378 12.581 -51.535 1.00 74.38 461 SER A O 1
ATOM 3833 N N . LEU A 1 462 ? 23.420 11.120 -50.174 1.00 76.38 462 LEU A N 1
ATOM 3834 C CA . LEU A 1 462 ? 23.459 12.006 -49.010 1.00 76.38 462 LEU A CA 1
ATOM 3835 C C . LEU A 1 462 ? 24.753 12.819 -49.008 1.00 76.38 462 LEU A C 1
ATOM 3837 O O . LEU A 1 462 ? 25.823 12.293 -49.314 1.00 76.38 462 LEU A O 1
ATOM 3841 N N . THR A 1 463 ? 24.657 14.099 -48.648 1.00 73.19 463 THR A N 1
ATOM 3842 C CA . THR A 1 463 ? 25.851 14.936 -48.489 1.00 73.19 463 THR A CA 1
ATOM 3843 C C . THR A 1 463 ? 26.406 14.855 -47.070 1.00 73.19 463 THR A C 1
ATOM 3845 O O . THR A 1 463 ? 25.831 15.379 -46.115 1.00 73.19 463 THR A O 1
ATOM 3848 N N . THR A 1 464 ? 27.591 14.253 -46.950 1.00 72.69 464 THR A N 1
ATOM 3849 C CA . THR A 1 464 ? 28.333 14.077 -45.690 1.00 72.69 464 THR A CA 1
ATOM 3850 C C . THR A 1 464 ? 28.599 15.412 -44.985 1.00 72.69 464 THR A C 1
ATOM 3852 O O . THR A 1 464 ? 28.475 15.513 -43.763 1.00 72.69 464 THR A O 1
ATOM 3855 N N . SER A 1 465 ? 28.887 16.467 -45.756 1.00 71.62 465 SER A N 1
ATOM 3856 C CA . SER A 1 465 ? 29.170 17.817 -45.258 1.00 71.62 465 SER A CA 1
ATOM 3857 C C . SER A 1 465 ? 27.987 18.463 -44.540 1.00 71.62 465 SER A C 1
ATOM 3859 O O . SER A 1 465 ? 28.192 19.254 -43.625 1.00 71.62 465 SER A O 1
ATOM 3861 N N . TYR A 1 466 ? 26.752 18.138 -44.935 1.00 73.62 466 TYR A N 1
ATOM 3862 C CA . TYR A 1 466 ? 25.555 18.719 -44.326 1.00 73.62 466 TYR A CA 1
ATOM 3863 C C . TYR A 1 466 ? 25.330 18.198 -42.900 1.00 73.62 466 TYR A C 1
ATOM 3865 O O . TYR A 1 466 ? 24.976 18.967 -42.007 1.00 73.62 466 TYR A O 1
ATOM 3873 N N . PHE A 1 467 ? 25.574 16.906 -42.666 1.00 72.19 467 PHE A N 1
ATOM 3874 C CA . PHE A 1 467 ? 25.387 16.298 -41.350 1.00 72.19 467 PHE A CA 1
ATOM 3875 C C . PHE A 1 467 ? 26.648 16.366 -40.483 1.00 72.19 467 PHE A C 1
ATOM 3877 O O . PHE A 1 467 ? 26.549 16.677 -39.302 1.00 72.19 467 PHE A O 1
ATOM 3884 N N . PHE A 1 468 ? 27.830 16.094 -41.036 1.00 72.12 468 PHE A N 1
ATOM 3885 C CA . PHE A 1 468 ? 29.061 15.902 -40.257 1.00 72.12 468 PHE A CA 1
ATOM 3886 C C . PHE A 1 468 ? 30.110 17.017 -40.430 1.00 72.12 468 PHE A C 1
ATOM 3888 O O . PHE A 1 468 ? 31.143 16.964 -39.760 1.00 72.12 468 PHE A O 1
ATOM 3895 N N . GLY A 1 469 ? 29.840 18.042 -41.250 1.00 68.06 469 GLY A N 1
ATOM 3896 C CA . GLY A 1 469 ? 30.772 19.142 -41.540 1.00 68.06 469 GLY A CA 1
ATOM 3897 C C . GLY A 1 469 ? 31.957 18.723 -42.421 1.00 68.06 469 GLY A C 1
ATOM 3898 O O . GLY A 1 469 ? 31.931 17.664 -43.051 1.00 68.06 469 GLY A O 1
ATOM 3899 N N . GLU A 1 470 ? 33.011 19.546 -42.486 1.00 59.22 470 GLU A N 1
ATOM 3900 C CA . GLU A 1 470 ? 34.246 19.185 -43.202 1.00 59.22 470 GLU A CA 1
ATOM 3901 C C . GLU A 1 470 ? 34.967 18.010 -42.515 1.00 59.22 470 GLU A C 1
ATOM 3903 O O . GLU A 1 470 ? 35.461 18.100 -41.387 1.00 59.22 470 GLU A O 1
ATOM 3908 N N . VAL A 1 471 ? 35.027 16.874 -43.211 1.00 55.91 471 VAL A N 1
ATOM 3909 C CA . VAL A 1 471 ? 35.680 15.654 -42.730 1.00 55.91 471 VAL A CA 1
ATOM 3910 C C . VAL A 1 471 ? 37.201 15.802 -42.849 1.00 55.91 471 VAL A C 1
ATOM 3912 O O . VAL A 1 471 ? 37.763 15.707 -43.936 1.00 55.91 471 VAL A O 1
ATOM 3915 N N . PHE A 1 472 ? 37.904 15.989 -41.728 1.00 49.59 472 PHE A N 1
ATOM 3916 C CA . PHE A 1 472 ? 39.371 15.941 -41.705 1.00 49.59 472 PHE A CA 1
ATOM 3917 C C . PHE A 1 472 ? 39.871 14.489 -41.711 1.00 49.59 472 PHE A C 1
ATOM 3919 O O . PHE A 1 472 ? 40.139 13.904 -40.659 1.00 49.59 472 PHE A O 1
ATOM 3926 N N . CYS A 1 473 ? 40.022 13.905 -42.898 1.00 54.72 473 CYS A N 1
ATOM 3927 C CA . CYS A 1 473 ? 40.779 12.666 -43.072 1.00 54.72 473 CYS A CA 1
ATOM 3928 C C . CYS A 1 473 ? 42.286 12.937 -42.951 1.00 54.72 473 CYS A C 1
ATOM 3930 O O . CYS A 1 473 ? 42.780 13.981 -43.381 1.00 54.72 473 CYS A O 1
ATOM 3932 N N . LYS A 1 474 ? 43.048 11.994 -42.374 1.00 48.41 474 LYS A N 1
ATOM 3933 C CA . LYS A 1 474 ? 44.521 12.036 -42.442 1.00 48.41 474 LYS A CA 1
ATOM 3934 C C . LYS A 1 474 ? 44.944 12.072 -43.915 1.00 48.41 474 LYS A C 1
ATOM 3936 O O . LYS A 1 474 ? 44.443 11.285 -44.718 1.00 48.41 474 LYS A O 1
ATOM 3941 N N . SER A 1 475 ? 45.870 12.965 -44.263 1.00 43.12 475 SER A N 1
ATOM 3942 C CA . SER A 1 475 ? 46.397 13.084 -45.623 1.00 43.12 475 SER A CA 1
ATOM 3943 C C . SER A 1 475 ? 46.976 11.741 -46.094 1.00 43.12 475 SER A C 1
ATOM 3945 O O . SER A 1 475 ? 47.894 11.202 -45.479 1.00 43.12 475 SER A O 1
ATOM 3947 N N . GLY A 1 476 ? 46.414 11.185 -47.174 1.00 51.66 476 GLY A N 1
ATOM 3948 C CA . GLY A 1 476 ? 46.856 9.921 -47.785 1.00 51.66 476 GLY A CA 1
ATOM 3949 C C . GLY A 1 476 ? 45.916 8.715 -47.629 1.00 51.66 476 GLY A C 1
ATOM 3950 O O . GLY A 1 476 ? 46.260 7.635 -48.104 1.00 51.66 476 GLY A O 1
ATOM 3951 N N . VAL A 1 477 ? 44.740 8.864 -47.007 1.00 56.50 477 VAL A N 1
ATOM 3952 C CA . VAL A 1 477 ? 43.712 7.805 -46.920 1.00 56.50 477 VAL A CA 1
ATOM 3953 C C . VAL A 1 477 ? 42.526 8.157 -47.827 1.00 56.50 477 VAL A C 1
ATOM 3955 O O . VAL A 1 477 ? 42.043 9.280 -47.782 1.00 56.50 477 VAL A O 1
ATOM 3958 N N . SER A 1 478 ? 42.064 7.208 -48.653 1.00 55.09 478 SER A N 1
ATOM 3959 C CA . SER A 1 478 ? 40.868 7.358 -49.504 1.00 55.09 478 SER A CA 1
ATOM 3960 C C . SER A 1 478 ? 39.606 7.611 -48.670 1.00 55.09 478 SER A C 1
ATOM 3962 O O . SER A 1 478 ? 39.446 6.949 -47.641 1.00 55.09 478 SER A O 1
ATOM 3964 N N . ASP A 1 479 ? 38.682 8.449 -49.154 1.00 54.06 479 ASP A N 1
ATOM 3965 C CA . ASP A 1 479 ? 37.422 8.814 -48.472 1.00 54.06 479 ASP A CA 1
ATOM 3966 C C . ASP A 1 479 ? 36.631 7.597 -47.943 1.00 54.06 479 ASP A C 1
ATOM 3968 O O . ASP A 1 479 ? 36.056 7.638 -46.858 1.00 54.06 479 ASP A O 1
ATOM 3972 N N . GLU A 1 480 ? 36.694 6.452 -48.632 1.00 52.94 480 GLU A N 1
ATOM 3973 C CA . GLU A 1 480 ? 36.025 5.201 -48.234 1.00 52.94 480 GLU A CA 1
ATOM 3974 C C . GLU A 1 480 ? 36.574 4.542 -46.946 1.00 52.94 480 GLU A C 1
ATOM 3976 O O . GLU A 1 480 ? 35.875 3.747 -46.303 1.00 52.94 480 GLU A O 1
ATOM 3981 N N . LYS A 1 481 ? 37.821 4.851 -46.562 1.00 55.94 481 LYS A N 1
ATOM 3982 C CA . LYS A 1 481 ? 38.559 4.260 -45.423 1.00 55.94 481 LYS A CA 1
ATOM 3983 C C . LYS A 1 481 ? 38.758 5.229 -44.256 1.00 55.94 481 LYS A C 1
ATOM 3985 O O . LYS A 1 481 ? 39.448 4.895 -43.295 1.00 55.94 481 LYS A O 1
ATOM 3990 N N . CYS A 1 482 ? 38.191 6.425 -44.344 1.00 59.00 482 CYS A N 1
ATOM 3991 C CA . CYS A 1 482 ? 38.374 7.455 -43.340 1.00 59.00 482 CYS A CA 1
ATOM 3992 C C . CYS A 1 482 ? 37.509 7.186 -42.096 1.00 59.00 482 CYS A C 1
ATOM 3994 O O . CYS A 1 482 ? 36.293 7.364 -42.112 1.00 59.00 482 CYS A O 1
ATOM 3996 N N . ASP A 1 483 ? 38.144 6.750 -41.007 1.00 56.94 483 ASP A N 1
ATOM 3997 C CA . ASP A 1 483 ? 37.536 6.731 -39.675 1.00 56.94 483 ASP A CA 1
ATOM 3998 C C . ASP A 1 483 ? 37.694 8.134 -39.046 1.00 56.94 483 ASP A C 1
ATOM 4000 O O . ASP A 1 483 ? 38.808 8.647 -38.923 1.00 56.94 483 ASP A O 1
ATOM 4004 N N . PHE A 1 484 ? 36.588 8.765 -38.630 1.00 56.62 484 PHE A N 1
ATOM 4005 C CA . PHE A 1 484 ? 36.607 10.054 -37.926 1.00 56.62 484 PHE A CA 1
ATOM 4006 C C . PHE A 1 484 ? 37.399 9.947 -36.609 1.00 56.62 484 PHE A C 1
ATOM 4008 O O . PHE A 1 484 ? 36.978 9.257 -35.682 1.00 56.62 484 PHE A O 1
ATOM 4015 N N . GLU A 1 485 ? 38.520 10.667 -36.490 1.00 52.41 485 GLU A N 1
ATOM 4016 C CA . GLU A 1 485 ? 39.351 10.673 -35.269 1.00 52.41 485 GLU A CA 1
ATOM 4017 C C . GLU A 1 485 ? 38.992 11.809 -34.283 1.00 52.41 485 GLU A C 1
ATOM 4019 O O . GLU A 1 485 ? 39.401 11.749 -33.125 1.00 52.41 485 GLU A O 1
ATOM 4024 N N . LYS A 1 486 ? 38.231 12.844 -34.694 1.00 49.75 486 LYS A N 1
ATOM 4025 C CA . LYS A 1 486 ? 37.978 14.042 -33.851 1.00 49.75 486 LYS A CA 1
ATOM 4026 C C . LYS A 1 486 ? 36.510 14.430 -33.611 1.00 49.75 486 LYS A C 1
ATOM 4028 O O . LYS A 1 486 ? 36.228 15.040 -32.583 1.00 49.75 486 LYS A O 1
ATOM 4033 N N . GLY A 1 487 ? 35.572 14.076 -34.491 1.00 56.72 487 GLY A N 1
ATOM 4034 C CA . GLY A 1 487 ? 34.145 14.380 -34.317 1.00 56.72 487 GLY A CA 1
ATOM 4035 C C . GLY A 1 487 ? 33.333 13.118 -34.044 1.00 56.72 487 GLY A C 1
ATOM 4036 O O . GLY A 1 487 ? 33.125 12.320 -34.951 1.00 56.72 487 GLY A O 1
ATOM 4037 N N . HIS A 1 488 ? 32.862 12.912 -32.810 1.00 67.19 488 HIS A N 1
ATOM 4038 C CA . HIS A 1 488 ? 31.946 11.802 -32.539 1.00 67.19 488 HIS A CA 1
ATOM 4039 C C . HIS A 1 488 ? 30.581 12.072 -33.209 1.00 67.19 488 HIS A C 1
ATOM 4041 O O . HIS A 1 488 ? 30.029 13.149 -32.978 1.00 67.19 488 HIS A O 1
ATOM 4047 N N . PRO A 1 489 ? 29.979 11.106 -33.943 1.00 73.69 489 PRO A N 1
ATOM 4048 C CA . PRO A 1 489 ? 28.643 11.241 -34.558 1.00 73.69 489 PRO A CA 1
ATOM 4049 C C . PRO A 1 489 ? 27.549 11.698 -33.583 1.00 73.69 489 PRO A C 1
ATOM 4051 O O . PRO A 1 489 ? 26.560 12.329 -33.951 1.00 73.69 489 PRO A O 1
ATOM 4054 N N . LEU A 1 490 ? 27.759 11.403 -32.303 1.00 75.88 490 LEU A N 1
ATOM 4055 C CA . LEU A 1 490 ? 26.928 11.836 -31.192 1.00 75.88 490 LEU A CA 1
ATOM 4056 C C . LEU A 1 490 ? 26.849 13.367 -31.053 1.00 75.88 490 LEU A C 1
ATOM 4058 O O . LEU A 1 490 ? 25.779 13.875 -30.735 1.00 75.88 490 LEU A O 1
ATOM 4062 N N . ASN A 1 491 ? 27.935 14.102 -31.314 1.00 74.12 491 ASN A N 1
ATOM 4063 C CA . ASN A 1 491 ? 27.972 15.565 -31.189 1.00 74.12 491 ASN A CA 1
ATOM 4064 C C . ASN A 1 491 ? 27.048 16.241 -32.206 1.00 74.12 491 ASN A C 1
ATOM 4066 O O . ASN A 1 491 ? 26.351 17.192 -31.864 1.00 74.12 491 ASN A O 1
ATOM 4070 N N . VAL A 1 492 ? 27.004 15.703 -33.425 1.00 72.44 492 VAL A N 1
ATOM 4071 C CA . VAL A 1 492 ? 26.133 16.176 -34.505 1.00 72.44 492 VAL A CA 1
ATOM 4072 C C . VAL A 1 492 ? 24.673 16.052 -34.095 1.00 72.44 492 VAL A C 1
ATOM 4074 O O . VAL A 1 492 ? 23.940 17.035 -34.052 1.00 72.44 492 VAL A O 1
ATOM 4077 N N . VAL A 1 493 ? 24.244 14.846 -33.722 1.00 75.19 493 VAL A N 1
ATOM 4078 C CA . VAL A 1 493 ? 22.839 14.606 -33.371 1.00 75.19 493 VAL A CA 1
ATOM 4079 C C . VAL A 1 493 ? 22.454 15.263 -32.044 1.00 75.19 493 VAL A C 1
ATOM 4081 O O . VAL A 1 493 ? 21.310 15.684 -31.891 1.00 75.19 493 VAL A O 1
ATOM 4084 N N . LEU A 1 494 ? 23.393 15.430 -31.107 1.00 77.12 494 LEU A N 1
ATOM 4085 C CA . LEU A 1 494 ? 23.184 16.278 -29.931 1.00 77.12 494 LEU A CA 1
ATOM 4086 C C . LEU A 1 494 ? 22.897 17.723 -30.332 1.00 77.12 494 LEU A C 1
ATOM 4088 O O . LEU A 1 494 ? 21.937 18.302 -29.828 1.00 77.12 494 LEU A O 1
ATOM 4092 N N . ALA A 1 495 ? 23.673 18.289 -31.253 1.00 74.44 495 ALA A N 1
ATOM 4093 C CA . ALA A 1 495 ? 23.448 19.640 -31.745 1.00 74.44 495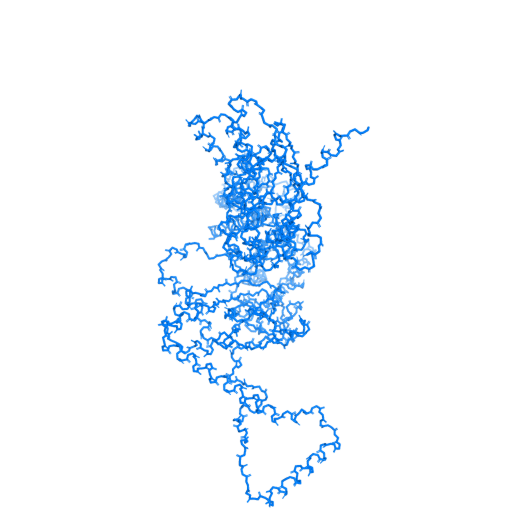 ALA A CA 1
ATOM 4094 C C . ALA A 1 495 ? 22.112 19.769 -32.502 1.00 74.44 495 ALA A C 1
ATOM 4096 O O . ALA A 1 495 ? 21.407 20.752 -32.285 1.00 74.44 495 ALA A O 1
ATOM 4097 N N . PHE A 1 496 ? 21.697 18.756 -33.277 1.00 72.44 496 PHE A N 1
ATOM 4098 C CA . PHE A 1 496 ? 20.340 18.681 -33.846 1.00 72.44 496 PHE A CA 1
ATOM 4099 C C . PHE A 1 496 ? 19.258 18.622 -32.759 1.00 72.44 496 PHE A C 1
ATOM 4101 O O . PHE A 1 496 ? 18.248 19.311 -32.854 1.00 72.44 496 PHE A O 1
ATOM 4108 N N . SER A 1 497 ? 19.463 17.826 -31.706 1.00 73.44 497 SER A N 1
ATOM 4109 C CA . SER A 1 497 ? 18.492 17.675 -30.613 1.00 73.44 497 SER A CA 1
ATOM 4110 C C . SER A 1 497 ? 18.335 18.930 -29.751 1.00 73.44 497 SER A C 1
ATOM 4112 O O . SER A 1 497 ? 17.292 19.126 -29.133 1.00 73.44 497 SER A O 1
ATOM 4114 N N . LEU A 1 498 ? 19.376 19.763 -29.708 1.00 73.69 498 LEU A N 1
ATOM 4115 C CA . LEU A 1 498 ? 19.417 21.031 -28.988 1.00 73.69 498 LEU A CA 1
ATOM 4116 C C . LEU A 1 498 ? 19.130 22.235 -29.902 1.00 73.69 498 LEU A C 1
ATOM 4118 O O . LEU A 1 498 ? 19.235 23.367 -29.441 1.00 73.69 498 LEU A O 1
ATOM 4122 N N . GLU A 1 499 ? 18.798 21.993 -31.176 1.00 68.56 499 GLU A N 1
ATOM 4123 C CA . GLU A 1 499 ? 18.541 23.020 -32.199 1.00 68.56 499 GLU A CA 1
ATOM 4124 C C . GLU A 1 499 ? 19.715 24.005 -32.415 1.00 68.56 499 GLU A C 1
ATOM 4126 O O . GLU A 1 499 ? 19.535 25.086 -32.969 1.00 68.56 499 GLU A O 1
ATOM 4131 N N . TYR A 1 500 ? 20.943 23.635 -32.024 1.00 65.50 500 TYR A N 1
ATOM 4132 C CA . TYR A 1 500 ? 22.142 24.475 -32.183 1.00 65.50 500 TYR A CA 1
ATOM 4133 C C . TYR A 1 500 ? 22.668 24.518 -33.625 1.00 65.50 500 TYR A C 1
ATOM 4135 O O . TYR A 1 500 ? 23.436 25.413 -33.974 1.00 65.50 500 TYR A O 1
ATOM 4143 N N . LEU A 1 501 ? 22.288 23.553 -34.463 1.00 58.12 501 LEU A N 1
ATOM 4144 C CA . LEU A 1 501 ? 22.888 23.336 -35.777 1.00 58.12 501 LEU A CA 1
ATOM 4145 C C . LEU A 1 501 ? 21.989 23.913 -36.875 1.00 58.12 501 LEU A C 1
ATOM 4147 O O . LEU A 1 501 ? 21.222 23.188 -37.499 1.00 58.12 501 LEU A O 1
ATOM 4151 N N . PHE A 1 502 ? 22.049 25.230 -37.083 1.00 53.59 502 PHE A N 1
ATOM 4152 C CA . PHE A 1 502 ? 21.293 25.862 -38.173 1.00 53.59 502 PHE A CA 1
ATOM 4153 C C . PHE A 1 502 ? 22.066 26.824 -39.077 1.00 53.59 502 PHE A C 1
ATOM 4155 O O . PHE A 1 502 ? 21.429 27.424 -39.935 1.00 53.59 502 PHE A O 1
ATOM 4162 N N . TYR A 1 503 ? 23.395 26.965 -38.973 1.00 51.78 503 TYR A N 1
ATOM 4163 C CA . TYR A 1 503 ? 24.062 28.010 -39.772 1.00 51.78 503 TYR A CA 1
ATOM 4164 C C . TYR A 1 503 ? 25.397 27.706 -40.456 1.00 51.78 503 TYR A C 1
ATOM 4166 O O . TYR A 1 503 ? 25.845 28.561 -41.214 1.00 51.78 503 TYR A O 1
ATOM 4174 N N . GLU A 1 504 ? 26.014 26.534 -40.284 1.00 58.50 504 GLU A N 1
ATOM 4175 C CA . GLU A 1 504 ? 27.319 26.291 -40.933 1.00 58.50 504 GLU A CA 1
ATOM 4176 C C . GLU A 1 504 ? 27.227 25.561 -42.286 1.00 58.50 504 GLU A C 1
ATOM 4178 O O . GLU A 1 504 ? 28.001 25.883 -43.183 1.00 58.50 504 GLU A O 1
ATOM 4183 N N . TYR A 1 505 ? 26.257 24.656 -42.497 1.00 66.88 505 TYR A N 1
ATOM 4184 C CA . TYR A 1 505 ? 26.158 23.864 -43.736 1.00 66.88 505 TYR A CA 1
ATOM 4185 C C . TYR A 1 505 ? 24.711 23.752 -44.243 1.00 66.88 505 TYR A C 1
ATOM 4187 O O . TYR A 1 505 ? 23.800 23.398 -43.495 1.00 66.88 505 TYR A O 1
ATOM 4195 N N . LEU A 1 506 ? 24.495 24.057 -45.527 1.00 70.62 506 LEU A N 1
ATOM 4196 C CA . LEU A 1 506 ? 23.190 23.985 -46.200 1.00 70.62 506 LEU A CA 1
ATOM 4197 C C . LEU A 1 506 ? 22.968 22.600 -46.841 1.00 70.62 506 LEU A C 1
ATOM 4199 O O . LEU A 1 506 ? 23.932 22.004 -47.324 1.00 70.62 506 LEU A O 1
ATOM 4203 N N . PRO A 1 507 ? 21.722 22.085 -46.878 1.00 77.31 507 PRO A N 1
ATOM 4204 C CA . PRO A 1 507 ? 21.414 20.831 -47.557 1.00 77.31 507 PRO A CA 1
ATOM 4205 C C . PRO A 1 507 ? 21.472 21.016 -49.077 1.00 77.31 507 PRO A C 1
ATOM 4207 O O . PRO A 1 507 ? 20.898 21.965 -49.613 1.00 77.31 507 PRO A O 1
ATOM 4210 N N . TYR A 1 508 ? 22.120 20.084 -49.777 1.00 77.56 508 TYR A N 1
ATOM 4211 C CA . TYR A 1 508 ? 22.265 20.141 -51.237 1.00 77.56 508 TYR A CA 1
ATOM 4212 C C . TYR A 1 508 ? 21.266 19.247 -51.980 1.00 77.56 508 TYR A C 1
ATOM 4214 O O . TYR A 1 508 ? 20.933 19.532 -53.131 1.00 77.56 508 TYR A O 1
ATOM 4222 N N . THR A 1 509 ? 20.765 18.179 -51.348 1.00 85.06 509 THR A N 1
ATOM 4223 C CA . THR A 1 509 ? 19.867 17.213 -51.997 1.00 85.06 509 THR A CA 1
ATOM 4224 C C . THR A 1 509 ? 18.489 17.138 -51.338 1.00 85.06 509 THR A C 1
ATOM 4226 O O . THR A 1 509 ? 18.316 17.391 -50.146 1.00 85.06 509 THR A O 1
ATOM 4229 N N . LEU A 1 510 ? 17.478 16.723 -52.112 1.00 85.19 510 LEU A N 1
ATOM 4230 C CA . LEU A 1 510 ? 16.132 16.448 -51.586 1.00 85.19 510 LEU A CA 1
ATOM 4231 C C . LEU A 1 510 ? 16.129 15.304 -50.559 1.00 85.19 510 LEU A C 1
ATOM 4233 O O . LEU A 1 510 ? 15.275 15.277 -49.671 1.00 85.19 510 LEU A O 1
ATOM 4237 N N . VAL A 1 511 ? 17.078 14.370 -50.671 1.00 84.81 511 VAL A N 1
ATOM 4238 C CA . VAL A 1 511 ? 17.231 13.252 -49.733 1.00 84.81 511 VAL A CA 1
ATOM 4239 C C . VAL A 1 511 ? 17.694 13.766 -48.370 1.00 84.81 511 VAL A C 1
ATOM 4241 O O . VAL A 1 511 ? 17.122 13.350 -47.366 1.00 84.81 511 VAL A O 1
ATOM 4244 N N . ASP A 1 512 ? 18.629 14.720 -48.333 1.00 82.94 512 ASP A N 1
ATOM 4245 C CA . ASP A 1 512 ? 19.105 15.357 -47.095 1.00 82.94 512 ASP A CA 1
ATOM 4246 C C . ASP A 1 512 ? 17.978 16.098 -46.366 1.00 82.94 512 ASP A C 1
ATOM 4248 O O . ASP A 1 512 ? 17.809 15.970 -45.152 1.00 82.94 512 ASP A O 1
ATOM 4252 N N . ILE A 1 513 ? 17.146 16.827 -47.119 1.00 84.56 513 ILE A N 1
ATOM 4253 C CA . ILE A 1 513 ? 15.972 17.519 -46.570 1.00 84.56 513 ILE A CA 1
ATOM 4254 C C . ILE A 1 513 ? 14.979 16.496 -46.002 1.00 84.56 513 ILE A C 1
ATOM 4256 O O . ILE A 1 513 ? 14.476 16.660 -44.889 1.00 84.56 513 ILE A O 1
ATOM 4260 N N . GLY A 1 514 ? 14.706 15.417 -46.741 1.00 86.88 514 GLY A N 1
ATOM 4261 C CA . GLY A 1 514 ? 13.789 14.362 -46.313 1.00 86.88 514 GLY A CA 1
ATOM 4262 C C . GLY A 1 514 ? 14.243 13.648 -45.035 1.00 86.88 514 GLY A C 1
ATOM 4263 O O . GLY A 1 514 ? 13.440 13.464 -44.117 1.00 86.88 514 GLY A O 1
ATOM 4264 N N . THR A 1 515 ? 15.522 13.273 -44.940 1.00 82.94 515 THR A N 1
ATOM 4265 C CA . THR A 1 515 ? 16.081 12.589 -43.762 1.00 82.94 515 THR A CA 1
ATOM 4266 C C . THR A 1 515 ? 16.147 13.514 -42.549 1.00 82.94 515 THR A C 1
ATOM 4268 O O . THR A 1 515 ? 15.753 13.098 -41.456 1.00 82.94 515 THR A O 1
ATOM 4271 N N . ALA A 1 516 ? 16.544 14.777 -42.725 1.00 81.62 516 ALA A N 1
ATOM 4272 C CA . ALA A 1 516 ? 16.558 15.769 -41.653 1.00 81.62 516 ALA A CA 1
ATOM 4273 C C . ALA A 1 516 ? 15.148 16.070 -41.118 1.00 81.62 516 ALA A C 1
ATOM 4275 O O . ALA A 1 516 ? 14.949 16.100 -39.901 1.00 81.62 516 ALA A O 1
ATOM 4276 N N . MET A 1 517 ? 14.145 16.224 -41.995 1.00 85.38 517 MET A N 1
ATOM 4277 C CA . MET A 1 517 ? 12.742 16.399 -41.583 1.00 85.38 517 MET A CA 1
ATOM 4278 C C . MET A 1 517 ? 12.197 15.176 -40.841 1.00 85.38 517 MET A C 1
ATOM 4280 O O . MET A 1 517 ? 11.489 15.314 -39.844 1.00 85.38 517 MET A O 1
ATOM 4284 N N . PHE A 1 518 ? 12.528 13.969 -41.302 1.00 87.25 518 PHE A N 1
ATOM 4285 C CA . PHE A 1 518 ? 12.105 12.742 -40.633 1.00 87.25 518 PHE A CA 1
ATOM 4286 C C . PHE A 1 518 ? 12.695 12.656 -39.222 1.00 87.25 518 PHE A C 1
ATOM 4288 O O . PHE A 1 518 ? 11.971 12.440 -38.252 1.00 87.25 518 PHE A O 1
ATOM 4295 N N . ILE A 1 519 ? 14.002 12.880 -39.085 1.00 84.25 519 ILE A N 1
ATOM 4296 C CA . ILE A 1 519 ? 14.701 12.812 -37.799 1.00 84.25 519 ILE A CA 1
ATOM 4297 C C . ILE A 1 519 ? 14.188 13.889 -36.836 1.00 84.25 519 ILE A C 1
ATOM 4299 O O . ILE A 1 519 ? 13.871 13.571 -35.686 1.00 84.25 519 ILE A O 1
ATOM 4303 N N . SER A 1 520 ? 14.035 15.133 -37.298 1.00 84.00 520 SER A N 1
ATOM 4304 C CA . SER A 1 520 ? 13.518 16.231 -36.473 1.00 84.00 520 SER A CA 1
ATOM 4305 C C . SER A 1 520 ? 12.083 15.978 -35.998 1.00 84.00 520 SER A C 1
ATOM 4307 O O . SER A 1 520 ? 11.773 16.229 -34.832 1.00 84.00 520 SER A O 1
ATOM 4309 N N . TYR A 1 521 ? 11.229 15.371 -36.830 1.00 88.00 521 TYR A N 1
ATOM 4310 C CA . TYR A 1 521 ? 9.877 14.971 -36.433 1.00 88.00 521 TYR A CA 1
ATOM 4311 C C . TYR A 1 521 ? 9.873 13.959 -35.273 1.00 88.00 521 TYR A C 1
ATOM 4313 O O . TYR A 1 521 ? 9.124 14.121 -34.304 1.00 88.00 521 TYR A O 1
ATOM 4321 N N . PHE A 1 522 ? 10.737 12.938 -35.307 1.00 87.00 522 PHE A N 1
ATOM 4322 C CA . PHE A 1 522 ? 10.848 11.988 -34.191 1.00 87.00 522 PHE A CA 1
ATOM 4323 C C . PHE A 1 522 ? 11.444 12.623 -32.932 1.00 87.00 522 PHE A C 1
ATOM 4325 O O . PHE A 1 522 ? 10.961 12.340 -31.829 1.00 87.00 522 PHE A O 1
ATOM 4332 N N . PHE A 1 523 ? 12.438 13.507 -33.076 1.00 86.25 523 PHE A N 1
ATOM 4333 C CA . PHE A 1 523 ? 12.959 14.296 -31.956 1.00 86.25 523 PHE A CA 1
ATOM 4334 C C . PHE A 1 523 ? 11.857 15.114 -31.290 1.00 86.25 523 PHE A C 1
ATOM 4336 O O . PHE A 1 523 ? 11.714 15.057 -30.069 1.00 86.25 523 PHE A O 1
ATOM 4343 N N . PHE A 1 524 ? 11.024 15.791 -32.079 1.00 86.75 524 PHE A N 1
ATOM 4344 C CA . PHE A 1 524 ? 9.898 16.575 -31.584 1.00 86.75 524 PHE A CA 1
ATOM 4345 C C . PHE A 1 524 ? 8.892 15.724 -30.793 1.00 86.75 524 PHE A C 1
ATOM 4347 O O . PHE A 1 524 ? 8.509 16.093 -29.679 1.00 86.75 524 PHE A O 1
ATOM 4354 N N . ILE A 1 525 ? 8.509 14.546 -31.304 1.00 88.44 525 ILE A N 1
ATOM 4355 C CA . ILE A 1 525 ? 7.594 13.629 -30.598 1.00 88.44 525 ILE A CA 1
ATOM 4356 C C . ILE A 1 525 ? 8.175 13.199 -29.247 1.00 88.44 525 ILE A C 1
ATOM 4358 O O . ILE A 1 525 ? 7.478 13.225 -28.226 1.00 88.44 525 ILE A O 1
ATOM 4362 N N . ILE A 1 526 ? 9.446 12.793 -29.223 1.00 87.81 526 ILE A N 1
ATOM 4363 C CA . ILE A 1 526 ? 10.102 12.306 -28.004 1.00 87.81 526 ILE A CA 1
ATOM 4364 C C . ILE A 1 526 ? 10.302 13.444 -27.008 1.00 87.81 526 ILE A C 1
ATOM 4366 O O . ILE A 1 526 ? 10.048 13.260 -25.816 1.00 87.81 526 ILE A O 1
ATOM 4370 N N . TYR A 1 527 ? 10.674 14.630 -27.483 1.00 86.94 527 TYR A N 1
ATOM 4371 C CA . TYR A 1 527 ? 10.785 15.830 -26.666 1.00 86.94 527 TYR A CA 1
ATOM 4372 C C . TYR A 1 527 ? 9.450 16.169 -25.990 1.00 86.94 527 TYR A C 1
ATOM 4374 O O . TYR A 1 527 ? 9.406 16.321 -24.766 1.00 86.94 527 TYR A O 1
ATOM 4382 N N . ILE A 1 528 ? 8.339 16.192 -26.739 1.00 88.50 528 ILE A N 1
ATOM 4383 C CA . ILE A 1 528 ? 6.997 16.421 -26.178 1.00 88.50 528 ILE A CA 1
ATOM 4384 C C . ILE A 1 528 ? 6.639 15.348 -25.150 1.00 88.50 528 ILE A C 1
ATOM 4386 O O . ILE A 1 528 ? 6.128 15.663 -24.071 1.00 88.50 528 ILE A O 1
ATOM 4390 N N . TYR A 1 529 ? 6.910 14.078 -25.448 1.00 88.00 529 TYR A N 1
ATOM 4391 C CA . TYR A 1 529 ? 6.637 12.977 -24.529 1.00 88.00 529 TYR A CA 1
ATOM 4392 C C . TYR A 1 529 ? 7.433 13.105 -23.218 1.00 88.00 529 TYR A C 1
ATOM 4394 O O . TYR A 1 529 ? 6.876 12.957 -22.128 1.00 88.00 529 TYR A O 1
ATOM 4402 N N . CYS A 1 530 ? 8.725 13.414 -23.291 1.00 88.31 530 CYS A N 1
ATOM 4403 C CA . CYS A 1 530 ? 9.578 13.601 -22.118 1.00 88.31 530 CYS A CA 1
ATOM 4404 C C . CYS A 1 530 ? 9.155 14.831 -21.303 1.00 88.31 530 CYS A C 1
ATOM 4406 O O . CYS A 1 530 ? 8.971 14.733 -20.087 1.00 88.31 530 CYS A O 1
ATOM 4408 N N . LYS A 1 531 ? 8.924 15.967 -21.972 1.00 88.00 531 LYS A N 1
ATOM 4409 C CA . LYS A 1 531 ? 8.507 17.227 -21.343 1.00 88.00 531 LYS A CA 1
ATOM 4410 C C . LYS A 1 531 ? 7.155 17.092 -20.650 1.00 88.00 531 LYS A C 1
ATOM 4412 O O . LYS A 1 531 ? 7.029 17.474 -19.490 1.00 88.00 531 LYS A O 1
ATOM 4417 N N . SER A 1 532 ? 6.163 16.504 -21.320 1.00 88.56 532 SER A N 1
ATOM 4418 C CA . SER A 1 532 ? 4.824 16.307 -20.748 1.00 88.56 532 SER A CA 1
ATOM 4419 C C . SER A 1 532 ? 4.849 15.417 -19.504 1.00 88.56 532 SER A C 1
ATOM 4421 O O . SER A 1 532 ? 4.234 15.765 -18.497 1.00 88.56 532 SER A O 1
ATOM 4423 N N . ASN A 1 533 ? 5.611 14.319 -19.523 1.00 86.19 533 ASN A N 1
ATOM 4424 C CA . ASN A 1 533 ? 5.763 13.445 -18.357 1.00 86.19 533 ASN A CA 1
ATOM 4425 C C . ASN A 1 533 ? 6.479 14.134 -17.189 1.00 86.19 533 ASN A C 1
ATOM 4427 O O . ASN A 1 533 ? 6.073 13.952 -16.041 1.00 86.19 533 ASN A O 1
ATOM 4431 N N . LEU A 1 534 ? 7.518 14.930 -17.466 1.00 89.00 534 LEU A N 1
ATOM 4432 C CA . LEU A 1 534 ? 8.247 15.676 -16.440 1.00 89.00 534 LEU A CA 1
ATOM 4433 C C . LEU A 1 534 ? 7.348 16.720 -15.768 1.00 89.00 534 LEU A C 1
ATOM 4435 O O . LEU A 1 534 ? 7.258 16.755 -14.541 1.00 89.00 534 LEU A O 1
ATOM 4439 N N . VAL A 1 535 ? 6.644 17.530 -16.565 1.00 89.81 535 VAL A N 1
ATOM 4440 C CA . VAL A 1 535 ? 5.719 18.559 -16.065 1.00 89.81 535 VAL A CA 1
ATOM 4441 C C . VAL A 1 535 ? 4.593 17.922 -15.254 1.00 89.81 535 VAL A C 1
ATOM 4443 O O . VAL A 1 535 ? 4.303 18.377 -14.148 1.00 89.81 535 VAL A O 1
ATOM 4446 N N . ALA A 1 536 ? 4.000 16.833 -15.750 1.00 87.12 536 ALA A N 1
ATOM 4447 C CA . ALA A 1 536 ? 2.953 16.113 -15.032 1.00 87.12 536 ALA A CA 1
ATOM 4448 C C . ALA A 1 536 ? 3.453 15.559 -13.689 1.00 87.12 536 ALA A C 1
ATOM 4450 O O . ALA A 1 536 ? 2.768 15.689 -12.674 1.00 87.12 536 ALA A O 1
ATOM 4451 N N . ALA A 1 537 ? 4.651 14.970 -13.656 1.00 87.12 537 ALA A N 1
ATOM 4452 C CA . ALA A 1 537 ? 5.219 14.426 -12.430 1.00 87.12 537 ALA A CA 1
ATOM 4453 C C . ALA A 1 537 ? 5.558 15.531 -11.412 1.00 87.12 537 ALA A C 1
ATOM 4455 O O . ALA A 1 537 ? 5.277 15.368 -10.222 1.00 87.12 537 ALA A O 1
ATOM 4456 N N . LEU A 1 538 ? 6.105 16.668 -11.864 1.00 89.19 538 LEU A N 1
ATOM 4457 C CA . LEU A 1 538 ? 6.366 17.835 -11.014 1.00 89.19 538 LEU A CA 1
ATOM 4458 C C . LEU A 1 538 ? 5.069 18.398 -10.430 1.00 89.19 538 LEU A C 1
ATOM 4460 O O . LEU A 1 538 ? 4.977 18.578 -9.216 1.00 89.19 538 LEU A O 1
ATOM 4464 N N . TYR A 1 539 ? 4.049 18.601 -11.267 1.00 89.31 539 TYR A N 1
ATOM 4465 C CA . TYR A 1 539 ? 2.741 19.069 -10.818 1.00 89.31 539 TYR A CA 1
ATOM 4466 C C . TYR A 1 539 ? 2.152 18.140 -9.752 1.00 89.31 539 TYR A C 1
ATOM 4468 O O . TYR A 1 539 ? 1.766 18.603 -8.683 1.00 89.31 539 TYR A O 1
ATOM 4476 N N . LEU A 1 540 ? 2.140 16.824 -9.992 1.00 87.62 540 LEU A N 1
ATOM 4477 C CA . LEU A 1 540 ? 1.567 15.858 -9.051 1.00 87.62 540 LEU A CA 1
ATOM 4478 C C . LEU A 1 540 ? 2.317 15.801 -7.715 1.00 87.62 540 LEU A C 1
ATOM 4480 O O . LEU A 1 540 ? 1.671 15.642 -6.683 1.00 87.62 540 LEU A O 1
ATOM 4484 N N . LYS A 1 541 ? 3.646 15.984 -7.706 1.00 85.50 541 LYS A N 1
ATOM 4485 C CA . LYS A 1 541 ? 4.433 16.024 -6.461 1.00 85.50 541 LYS A CA 1
ATOM 4486 C C . LYS A 1 541 ? 4.072 17.223 -5.583 1.00 85.50 541 LYS A C 1
ATOM 4488 O O . LYS A 1 541 ? 4.029 17.103 -4.362 1.00 85.50 541 LYS A O 1
ATOM 4493 N N . TYR A 1 542 ? 3.860 18.386 -6.198 1.00 87.44 542 TYR A N 1
ATOM 4494 C CA . TYR A 1 542 ? 3.630 19.642 -5.478 1.00 87.44 542 TYR A CA 1
ATOM 4495 C C . TYR A 1 542 ? 2.149 20.019 -5.344 1.00 87.44 542 TYR A C 1
ATOM 4497 O O . TYR A 1 542 ? 1.837 20.959 -4.617 1.00 87.44 542 TYR A O 1
ATOM 4505 N N . ARG A 1 543 ? 1.236 19.262 -5.966 1.00 88.69 543 ARG A N 1
ATOM 4506 C CA . ARG A 1 543 ? -0.207 19.538 -6.003 1.00 88.69 543 ARG A CA 1
ATOM 4507 C C . ARG A 1 543 ? -0.800 19.829 -4.628 1.00 88.69 543 ARG A C 1
ATOM 4509 O O . ARG A 1 543 ? -1.450 20.852 -4.463 1.00 88.69 543 ARG A O 1
ATOM 4516 N N . GLU A 1 544 ? -0.559 18.967 -3.642 1.00 83.81 544 GLU A N 1
ATOM 4517 C CA . GLU A 1 544 ? -1.151 19.132 -2.304 1.00 83.81 544 GLU A CA 1
ATOM 4518 C C . GLU A 1 544 ? -0.627 20.390 -1.592 1.00 83.81 544 GLU A C 1
ATOM 4520 O O . GLU A 1 544 ? -1.398 21.119 -0.971 1.00 83.81 544 GLU A O 1
ATOM 4525 N N . LYS A 1 545 ? 0.664 20.711 -1.758 1.00 88.62 545 LYS A N 1
ATOM 4526 C CA . LYS A 1 545 ? 1.265 21.931 -1.196 1.00 88.62 545 LYS A CA 1
ATOM 4527 C C . LYS A 1 545 ? 0.677 23.186 -1.834 1.00 88.62 545 LYS A C 1
ATOM 4529 O O . LYS A 1 545 ? 0.325 24.123 -1.123 1.00 88.62 545 LYS A O 1
ATOM 4534 N N . CYS A 1 546 ? 0.537 23.190 -3.160 1.00 90.94 546 CYS A N 1
ATOM 4535 C CA . CYS A 1 546 ? -0.098 24.289 -3.881 1.00 90.94 546 CYS A CA 1
ATOM 4536 C C . CYS A 1 546 ? -1.567 24.444 -3.471 1.00 90.94 546 CYS A C 1
ATOM 4538 O O . CYS A 1 546 ? -1.997 25.553 -3.171 1.00 90.94 546 CYS A O 1
ATOM 4540 N N . ASN A 1 547 ? -2.324 23.346 -3.385 1.00 91.00 547 ASN A N 1
ATOM 4541 C CA . ASN A 1 547 ? -3.726 23.369 -2.964 1.00 91.00 547 ASN A CA 1
ATOM 4542 C C . ASN A 1 547 ? -3.892 23.958 -1.560 1.00 91.00 547 ASN A C 1
ATOM 4544 O O . ASN A 1 547 ? -4.786 24.774 -1.347 1.00 91.00 547 ASN A O 1
ATOM 4548 N N . TYR A 1 548 ? -3.012 23.603 -0.621 1.00 92.00 548 TYR A N 1
ATOM 4549 C CA . TYR A 1 548 ? -3.025 24.196 0.712 1.00 92.00 548 TYR A CA 1
ATOM 4550 C C . TYR A 1 548 ? -2.706 25.696 0.687 1.00 92.00 548 TYR A C 1
ATOM 4552 O O . TYR A 1 548 ? -3.383 26.483 1.342 1.00 92.00 548 TYR A O 1
ATOM 4560 N N . GLN A 1 549 ? -1.715 26.128 -0.098 1.00 91.56 549 GLN A N 1
ATOM 4561 C CA . GLN A 1 549 ? -1.402 27.553 -0.248 1.00 91.56 549 GLN A CA 1
ATOM 4562 C C . GLN A 1 549 ? -2.589 28.341 -0.815 1.00 91.56 549 GLN A C 1
ATOM 4564 O O . GLN A 1 549 ? -2.926 29.397 -0.277 1.00 91.56 549 GLN A O 1
ATOM 4569 N N . TYR A 1 550 ? -3.264 27.807 -1.839 1.00 93.88 550 TYR A N 1
ATOM 4570 C CA . TYR A 1 550 ? -4.497 28.387 -2.374 1.00 93.88 550 TYR A CA 1
ATOM 4571 C C . TYR A 1 550 ? -5.608 28.435 -1.323 1.00 93.88 550 TYR A C 1
ATOM 4573 O O . TYR A 1 550 ? -6.263 29.462 -1.171 1.00 93.88 550 TYR A O 1
ATOM 4581 N N . PHE A 1 551 ? -5.791 27.362 -0.553 1.00 93.94 551 PHE A N 1
ATOM 4582 C CA . PHE A 1 551 ? -6.763 27.308 0.537 1.00 93.94 551 PHE A CA 1
ATOM 4583 C C . PHE A 1 551 ? -6.500 28.390 1.594 1.00 93.94 551 PHE A C 1
ATOM 4585 O O . PHE A 1 551 ? -7.405 29.151 1.938 1.00 93.94 551 PHE A O 1
ATOM 4592 N N . VAL A 1 552 ? -5.254 28.530 2.053 1.00 93.31 552 VAL A N 1
ATOM 4593 C CA . VAL A 1 552 ? -4.857 29.560 3.025 1.00 93.31 552 VAL A CA 1
ATOM 4594 C C . VAL A 1 552 ? -5.049 30.967 2.456 1.00 93.31 552 VAL A C 1
ATOM 4596 O O . VAL A 1 552 ? -5.545 31.844 3.164 1.00 93.31 552 VAL A O 1
ATOM 4599 N N . ALA A 1 553 ? -4.681 31.199 1.192 1.00 93.19 553 ALA A N 1
ATOM 4600 C CA . ALA A 1 553 ? -4.866 32.489 0.531 1.00 93.19 553 ALA A CA 1
ATOM 4601 C C . ALA A 1 553 ? -6.352 32.863 0.425 1.00 93.19 553 ALA A C 1
ATOM 4603 O O . ALA A 1 553 ? -6.728 33.977 0.793 1.00 93.19 553 ALA A O 1
ATOM 4604 N N . ASN A 1 554 ? -7.201 31.917 0.019 1.00 93.94 554 ASN A N 1
ATOM 4605 C CA . ASN A 1 554 ? -8.644 32.117 -0.098 1.00 93.94 554 ASN A CA 1
ATOM 4606 C C . ASN A 1 554 ? -9.292 32.404 1.258 1.00 93.94 554 ASN A C 1
ATOM 4608 O O . ASN A 1 554 ? -10.091 33.330 1.369 1.00 93.94 554 ASN A O 1
ATOM 4612 N N . ILE A 1 555 ? -8.916 31.662 2.303 1.00 92.12 555 ILE A N 1
ATOM 4613 C CA . ILE A 1 555 ? -9.411 31.892 3.666 1.00 92.12 555 ILE A CA 1
ATOM 4614 C C . ILE A 1 555 ? -9.019 33.279 4.168 1.00 92.12 555 ILE A C 1
ATOM 4616 O O . ILE A 1 555 ? -9.857 34.007 4.698 1.00 92.12 555 ILE A O 1
ATOM 4620 N N . LYS A 1 556 ? -7.754 33.672 3.982 1.00 90.00 556 LYS A N 1
ATOM 4621 C CA . LYS A 1 556 ? -7.284 35.006 4.368 1.00 90.00 556 LYS A CA 1
ATOM 4622 C C . LYS A 1 556 ? -8.051 36.091 3.626 1.00 90.00 556 LYS A C 1
ATOM 4624 O O . LYS A 1 556 ? -8.553 37.003 4.271 1.00 90.00 556 LYS A O 1
ATOM 4629 N N . HIS A 1 557 ? -8.188 35.958 2.307 1.00 92.25 557 HIS A N 1
ATOM 4630 C CA . HIS A 1 557 ? -8.925 36.910 1.483 1.00 92.25 557 HIS A CA 1
ATOM 4631 C C . HIS A 1 557 ? -10.386 37.042 1.941 1.00 92.25 557 HIS A C 1
ATOM 4633 O O . HIS A 1 557 ? -10.865 38.150 2.191 1.00 92.25 557 HIS A O 1
ATOM 4639 N N . HIS A 1 558 ? -11.061 35.912 2.163 1.00 91.75 558 HIS A N 1
ATOM 4640 C CA . HIS A 1 558 ? -12.433 35.869 2.658 1.00 91.75 558 HIS A CA 1
ATOM 4641 C C . HIS A 1 558 ? -12.578 36.577 4.015 1.00 91.75 558 HIS A C 1
ATOM 4643 O O . HIS A 1 558 ? -13.451 37.424 4.194 1.00 91.75 558 HIS A O 1
ATOM 4649 N N . TYR A 1 559 ? -11.680 36.316 4.965 1.00 89.50 559 TYR A N 1
ATOM 4650 C CA . TYR A 1 559 ? -11.743 36.947 6.284 1.00 89.50 559 TYR A CA 1
ATOM 4651 C C . TYR A 1 559 ? -11.361 38.425 6.292 1.00 89.50 559 TYR A C 1
ATOM 4653 O O . TYR A 1 559 ? -11.931 39.190 7.072 1.00 89.50 559 TYR A O 1
ATOM 4661 N N . THR A 1 560 ? -10.461 38.852 5.404 1.00 87.94 560 THR A N 1
ATOM 4662 C CA . THR A 1 560 ? -10.189 40.281 5.206 1.00 87.94 560 THR A CA 1
ATOM 4663 C C . THR A 1 560 ? -11.393 41.007 4.615 1.00 87.94 560 THR A C 1
ATOM 4665 O O . THR A 1 560 ? -11.722 42.098 5.076 1.00 87.94 560 THR A O 1
ATOM 4668 N N . HIS A 1 561 ? -12.108 40.380 3.674 1.00 93.31 561 HIS A N 1
ATOM 4669 C CA . HIS A 1 561 ? -13.330 40.932 3.090 1.00 93.31 561 HIS A CA 1
ATOM 4670 C C . HIS A 1 561 ? -14.429 41.122 4.149 1.00 93.31 561 HIS A C 1
ATOM 4672 O O . HIS A 1 561 ? -15.081 42.162 4.195 1.00 93.31 561 HIS A O 1
ATOM 4678 N N . HIS A 1 562 ? -14.578 40.160 5.066 1.00 93.12 562 HIS A N 1
ATOM 4679 C CA . HIS A 1 562 ? -15.537 40.233 6.173 1.00 93.12 562 HIS A CA 1
ATOM 4680 C C . HIS A 1 562 ? -15.064 41.047 7.394 1.00 93.12 562 HIS A C 1
ATOM 4682 O O . HIS A 1 562 ? -15.777 41.088 8.394 1.00 93.12 562 HIS A O 1
ATOM 4688 N N . LYS A 1 563 ? -13.895 41.708 7.337 1.00 92.12 563 LYS A N 1
ATOM 4689 C CA . LYS A 1 563 ? -13.343 42.559 8.415 1.00 92.12 563 LYS A CA 1
ATOM 4690 C C . LYS A 1 563 ? -13.320 41.884 9.798 1.00 92.12 563 LYS A C 1
ATOM 4692 O O . LYS A 1 563 ? -13.673 42.492 10.808 1.00 92.12 563 LYS A O 1
ATOM 4697 N N . ILE A 1 564 ? -12.898 40.620 9.859 1.00 90.75 564 ILE A N 1
ATOM 4698 C CA . ILE A 1 564 ? -12.770 39.892 11.131 1.00 90.75 564 ILE A CA 1
ATOM 4699 C C . ILE A 1 564 ? -11.724 40.548 12.046 1.00 90.75 564 ILE A C 1
ATOM 4701 O O . ILE A 1 564 ? -10.702 41.055 11.586 1.00 90.75 564 ILE A O 1
ATOM 4705 N N . HIS A 1 565 ? -11.959 40.489 13.361 1.00 91.25 565 HIS A N 1
ATOM 4706 C CA . HIS A 1 565 ? -11.061 41.037 14.375 1.00 91.25 565 HIS A CA 1
ATOM 4707 C C . HIS A 1 565 ? -9.607 40.519 14.231 1.00 91.25 565 HIS A C 1
ATOM 4709 O O . HIS A 1 565 ? -9.392 39.300 14.162 1.00 91.25 565 HIS A O 1
ATOM 4715 N N . PRO A 1 566 ? -8.584 41.398 14.282 1.00 88.50 566 PRO A N 1
ATOM 4716 C CA . PRO A 1 566 ? -7.194 41.040 13.975 1.00 88.50 566 PRO A CA 1
ATOM 4717 C C . PRO A 1 566 ? -6.619 39.947 14.888 1.00 88.50 566 PRO A C 1
ATOM 4719 O O . PRO A 1 566 ? -5.927 39.052 14.409 1.00 88.50 566 PRO A O 1
ATOM 4722 N N . LYS A 1 567 ? -6.975 39.933 16.183 1.00 88.50 567 LYS A N 1
ATOM 4723 C CA . LYS A 1 567 ? -6.534 38.872 17.117 1.00 88.50 567 LYS A CA 1
ATOM 4724 C C . LYS A 1 567 ? -7.031 37.471 16.723 1.00 88.50 567 LYS A C 1
ATOM 4726 O O . LYS A 1 567 ? -6.338 36.483 16.960 1.00 88.50 567 LYS A O 1
ATOM 4731 N N . LEU A 1 568 ? -8.221 37.363 16.120 1.00 88.31 568 LEU A N 1
ATOM 4732 C CA . LEU A 1 568 ? -8.741 36.073 15.653 1.00 88.31 568 LEU A CA 1
ATOM 4733 C C . LEU A 1 568 ? -7.987 35.613 14.402 1.00 88.31 568 LEU A C 1
ATOM 4735 O O . LEU A 1 568 ? -7.629 34.440 14.302 1.00 88.31 568 LEU A O 1
ATOM 4739 N N . LEU A 1 569 ? -7.680 36.543 13.494 1.00 89.62 569 LEU A N 1
ATOM 4740 C CA . LEU A 1 569 ? -6.858 36.268 12.317 1.00 89.62 569 LEU A CA 1
ATOM 4741 C C . LEU A 1 569 ? -5.446 35.810 12.713 1.00 89.62 569 LEU A C 1
ATOM 4743 O O . LEU A 1 569 ? -4.915 34.869 12.131 1.00 89.62 569 LEU A O 1
ATOM 4747 N N . GLU A 1 570 ? -4.854 36.415 13.743 1.00 89.81 570 GLU A N 1
ATOM 4748 C CA . GLU A 1 570 ? -3.564 35.993 14.294 1.00 89.81 570 GLU A CA 1
ATOM 4749 C C . GLU A 1 570 ? -3.627 34.578 14.898 1.00 89.81 570 GLU A C 1
ATOM 4751 O O . GLU A 1 570 ? -2.749 33.748 14.652 1.00 89.81 570 GLU A O 1
ATOM 4756 N N . ARG A 1 571 ? -4.691 34.256 15.648 1.00 90.00 571 ARG A N 1
ATOM 4757 C CA . ARG A 1 571 ? -4.928 32.897 16.169 1.00 90.00 571 ARG A CA 1
ATOM 4758 C C . ARG A 1 571 ? -5.065 31.875 15.038 1.00 90.00 571 ARG A C 1
ATOM 4760 O O . ARG A 1 571 ? -4.443 30.817 15.104 1.00 90.00 571 ARG A O 1
ATOM 4767 N N . LEU A 1 572 ? -5.830 32.199 14.000 1.00 89.88 572 LEU A N 1
ATOM 4768 C CA . LEU A 1 572 ? -5.987 31.345 12.825 1.00 89.88 572 LEU A CA 1
ATOM 4769 C C . LEU A 1 572 ? -4.662 31.161 12.074 1.00 89.88 572 LEU A C 1
ATOM 4771 O O . LEU A 1 572 ? -4.328 30.050 11.678 1.00 89.88 572 LEU A O 1
ATOM 4775 N N . ASN A 1 573 ? -3.880 32.228 11.906 1.00 90.75 573 ASN A N 1
ATOM 4776 C CA . ASN A 1 573 ? -2.569 32.147 11.266 1.00 90.75 573 ASN A CA 1
ATOM 4777 C C . ASN A 1 573 ? -1.628 31.221 12.034 1.00 90.75 573 ASN A C 1
ATOM 4779 O O . ASN A 1 573 ? -0.970 30.391 11.414 1.00 90.75 573 ASN A O 1
ATOM 4783 N N . ARG A 1 574 ? -1.598 31.303 13.370 1.00 91.88 574 ARG A N 1
ATOM 4784 C CA . ARG A 1 574 ? -0.818 30.372 14.203 1.00 91.88 574 ARG A CA 1
ATOM 4785 C C . ARG A 1 574 ? -1.256 28.925 14.002 1.00 91.88 574 ARG A C 1
ATOM 4787 O O . ARG A 1 574 ? -0.402 28.058 13.848 1.00 91.88 574 ARG A O 1
ATOM 4794 N N . TYR A 1 575 ? -2.563 28.679 13.937 1.00 91.19 575 TYR A N 1
ATOM 4795 C CA . TYR A 1 575 ? -3.116 27.358 13.640 1.00 91.19 575 TYR A CA 1
ATOM 4796 C C . TYR A 1 575 ? -2.646 26.836 12.270 1.00 91.19 575 TYR A C 1
ATOM 4798 O O . TYR A 1 575 ? -2.022 25.780 12.193 1.00 91.19 575 TYR A O 1
ATOM 4806 N N . LEU A 1 576 ? -2.840 27.607 11.196 1.00 92.31 576 LEU A N 1
ATOM 4807 C CA . LEU A 1 576 ? -2.449 27.211 9.835 1.00 92.31 576 LEU A CA 1
ATOM 4808 C C . LEU A 1 576 ? -0.926 27.039 9.678 1.00 92.31 576 LEU A C 1
ATOM 4810 O O . LEU A 1 576 ? -0.468 26.146 8.963 1.00 92.31 576 LEU A O 1
ATOM 4814 N N . LEU A 1 577 ? -0.122 27.865 10.350 1.00 92.62 577 LEU A N 1
ATOM 4815 C CA . LEU A 1 577 ? 1.337 27.729 10.354 1.00 92.62 577 LEU A CA 1
ATOM 4816 C C . LEU A 1 577 ? 1.792 26.478 11.114 1.00 92.62 577 LEU A C 1
ATOM 4818 O O . LEU A 1 577 ? 2.719 25.805 10.668 1.00 92.62 577 LEU A O 1
ATOM 4822 N N . CYS A 1 578 ? 1.128 26.135 12.220 1.00 92.00 578 CYS A N 1
ATOM 4823 C CA . CYS A 1 578 ? 1.402 24.912 12.972 1.00 92.00 578 CYS A CA 1
ATOM 4824 C C . CYS A 1 578 ? 1.135 23.664 12.111 1.00 92.00 578 CYS A C 1
ATOM 4826 O O . CYS A 1 578 ? 2.004 22.804 11.970 1.00 92.00 578 CYS A O 1
ATOM 4828 N N . HIS A 1 579 ? -0.012 23.620 11.431 1.00 89.94 579 HIS A N 1
ATOM 4829 C CA . HIS A 1 579 ? -0.360 22.534 10.509 1.00 89.94 579 HIS A CA 1
ATOM 4830 C C . HIS A 1 579 ? 0.583 22.443 9.298 1.00 89.94 579 HIS A C 1
ATOM 4832 O O . HIS A 1 579 ? 0.948 21.350 8.857 1.00 89.94 579 HIS A O 1
ATOM 4838 N N . TRP A 1 580 ? 1.062 23.582 8.791 1.00 91.25 580 TRP A N 1
ATOM 4839 C CA . TRP A 1 580 ? 2.096 23.604 7.755 1.00 91.25 580 TRP A CA 1
ATOM 4840 C C . TRP A 1 580 ? 3.430 23.028 8.249 1.00 91.25 580 TRP A C 1
ATOM 4842 O O . TRP A 1 580 ? 4.047 22.233 7.545 1.00 91.25 580 TRP A O 1
ATOM 4852 N N . LYS A 1 581 ? 3.852 23.377 9.470 1.00 90.25 581 LYS A N 1
ATOM 4853 C CA . LYS A 1 581 ? 5.117 22.930 10.072 1.00 90.25 581 LYS A CA 1
ATOM 4854 C C . LYS A 1 581 ? 5.192 21.409 10.242 1.00 90.25 581 LYS A C 1
ATOM 4856 O O . LYS A 1 581 ? 6.249 20.843 9.985 1.00 90.25 581 LYS A O 1
ATOM 4861 N N . TYR A 1 582 ? 4.108 20.759 10.675 1.00 85.00 582 TYR A N 1
ATOM 4862 C CA . TYR A 1 582 ? 4.116 19.315 10.956 1.00 85.00 582 TYR A CA 1
ATOM 4863 C C . TYR A 1 582 ? 3.656 18.448 9.780 1.00 85.00 582 TYR A C 1
ATOM 4865 O O . TYR A 1 582 ? 4.246 17.397 9.550 1.00 85.00 582 TYR A O 1
ATOM 4873 N N . TYR A 1 583 ? 2.637 18.877 9.027 1.00 82.00 583 TYR A N 1
ATOM 4874 C CA . TYR A 1 583 ? 1.981 18.044 8.008 1.00 82.00 583 TYR A CA 1
ATOM 4875 C C . TYR A 1 583 ? 1.909 18.701 6.628 1.00 82.00 583 TYR A C 1
ATOM 4877 O O . TYR A 1 583 ? 1.182 18.228 5.753 1.00 82.00 583 TYR A O 1
ATOM 4885 N N . ASN A 1 584 ? 2.630 19.809 6.408 1.00 85.56 584 ASN A N 1
ATOM 4886 C CA . ASN A 1 584 ? 2.521 20.620 5.190 1.00 85.56 584 ASN A CA 1
ATOM 4887 C C . ASN A 1 584 ? 1.053 20.971 4.838 1.00 85.56 584 ASN A C 1
ATOM 4889 O O . ASN A 1 584 ? 0.720 21.123 3.664 1.00 85.56 584 ASN A O 1
ATOM 4893 N N . GLY A 1 585 ? 0.170 21.070 5.846 1.00 81.56 585 GLY A N 1
ATOM 4894 C CA . GLY A 1 585 ? -1.247 21.419 5.693 1.00 81.56 585 GLY A CA 1
ATOM 4895 C C . GLY A 1 585 ? -2.170 20.315 5.157 1.00 81.56 585 GLY A C 1
ATOM 4896 O O . GLY A 1 585 ? -3.342 20.573 4.876 1.00 81.56 585 GLY A O 1
ATOM 4897 N N . MET A 1 586 ? -1.679 19.084 4.991 1.00 79.88 586 MET A N 1
ATOM 4898 C CA . MET A 1 586 ? -2.470 17.987 4.417 1.00 79.88 586 MET A CA 1
ATOM 4899 C C . MET A 1 586 ? -3.549 17.435 5.355 1.00 79.88 586 MET A C 1
ATOM 4901 O O . MET A 1 586 ? -4.527 16.850 4.899 1.00 79.88 586 MET A O 1
ATOM 4905 N N . ASP A 1 587 ? -3.365 17.563 6.659 1.00 80.00 587 ASP A N 1
ATOM 4906 C CA . ASP A 1 587 ? -4.330 17.189 7.693 1.00 80.00 587 ASP A CA 1
ATOM 4907 C C . ASP A 1 587 ? -5.584 18.070 7.684 1.00 80.00 587 ASP A C 1
ATOM 4909 O O . ASP A 1 587 ? -6.688 17.564 7.874 1.00 80.00 587 ASP A O 1
ATOM 4913 N N . VAL A 1 588 ? -5.426 19.359 7.383 1.00 85.75 588 VAL A N 1
ATOM 4914 C CA . VAL A 1 588 ? -6.546 20.289 7.190 1.00 85.75 588 VAL A CA 1
ATOM 4915 C C . VAL A 1 588 ? -7.313 19.968 5.905 1.00 85.75 588 VAL A C 1
ATOM 4917 O O . VAL A 1 588 ? -8.541 20.008 5.897 1.00 85.75 588 VAL A O 1
ATOM 4920 N N . MET A 1 589 ? -6.604 19.620 4.826 1.00 85.50 589 MET A N 1
ATOM 4921 C CA . MET A 1 589 ? -7.226 19.294 3.535 1.00 85.50 589 MET A CA 1
ATOM 4922 C C . MET A 1 589 ? -7.922 17.926 3.545 1.00 85.50 589 MET A C 1
ATOM 4924 O O . MET A 1 589 ? -9.011 17.790 2.991 1.00 85.50 589 MET A O 1
ATOM 4928 N N . HIS A 1 590 ? -7.314 16.921 4.188 1.00 82.00 590 HIS A N 1
ATOM 4929 C CA . HIS A 1 590 ? -7.781 15.529 4.198 1.00 82.00 590 HIS A CA 1
ATOM 4930 C C . HIS A 1 590 ? -7.861 14.966 5.632 1.00 82.00 590 HIS A C 1
ATOM 4932 O O . HIS A 1 590 ? -7.074 14.089 6.001 1.00 82.00 590 HIS A O 1
ATOM 4938 N N . PRO A 1 591 ? -8.832 15.405 6.455 1.00 78.38 591 PRO A N 1
ATOM 4939 C CA . PRO A 1 591 ? -8.939 15.011 7.867 1.00 78.38 591 PRO A CA 1
ATOM 4940 C C . PRO A 1 591 ? -9.356 13.545 8.087 1.00 78.38 591 PRO A C 1
ATOM 4942 O O . PRO A 1 591 ? -9.372 13.056 9.216 1.00 78.38 591 PRO A O 1
ATOM 4945 N N . HIS A 1 592 ? -9.747 12.832 7.027 1.00 78.69 592 HIS A N 1
ATOM 4946 C CA . HIS A 1 592 ? -10.280 11.468 7.092 1.00 78.69 592 HIS A CA 1
ATOM 4947 C C . HIS A 1 592 ? -9.452 10.447 6.308 1.00 78.69 592 HIS A C 1
ATOM 4949 O O . HIS A 1 592 ? -9.984 9.401 5.946 1.00 78.69 592 HIS A O 1
ATOM 4955 N N . LEU A 1 593 ? -8.162 10.719 6.076 1.00 77.38 593 LEU A N 1
ATOM 4956 C CA . LEU A 1 593 ? -7.276 9.870 5.268 1.00 77.38 593 LEU A CA 1
ATOM 4957 C C . LEU A 1 593 ? -7.356 8.379 5.647 1.00 77.38 593 LEU A C 1
ATOM 4959 O O . LEU A 1 593 ? -7.524 7.527 4.784 1.00 77.38 593 LEU A O 1
ATOM 4963 N N . LEU A 1 594 ? -7.331 8.066 6.944 1.00 80.62 594 LEU A N 1
ATOM 4964 C CA . LEU A 1 594 ? -7.317 6.685 7.437 1.00 80.62 594 LEU A CA 1
ATOM 4965 C C . LEU A 1 594 ? -8.703 6.029 7.537 1.00 80.62 594 LEU A C 1
ATOM 4967 O O . LEU A 1 594 ? -8.795 4.859 7.893 1.00 80.62 594 LEU A O 1
ATOM 4971 N N . LYS A 1 595 ? -9.795 6.750 7.247 1.00 76.56 595 LYS A N 1
ATOM 4972 C CA . LYS A 1 595 ? -11.163 6.212 7.377 1.00 76.56 595 LYS A CA 1
ATOM 4973 C C . LYS A 1 595 ? -11.419 5.047 6.417 1.00 76.56 595 LYS A C 1
ATOM 4975 O O . LYS A 1 595 ? -12.196 4.154 6.742 1.00 76.56 595 LYS A O 1
ATOM 4980 N N . ASN A 1 596 ? -10.785 5.087 5.247 1.00 74.38 596 ASN A N 1
ATOM 4981 C CA . ASN A 1 596 ? -10.945 4.082 4.198 1.00 74.38 596 ASN A CA 1
ATOM 4982 C C . ASN A 1 596 ? -9.880 2.979 4.271 1.00 74.38 596 ASN A C 1
ATOM 4984 O O . ASN A 1 596 ? -9.943 2.028 3.492 1.00 74.38 596 ASN A O 1
ATOM 4988 N N . GLU A 1 597 ? -8.914 3.101 5.185 1.00 81.88 597 GLU A N 1
ATOM 4989 C CA . GLU A 1 597 ? -7.849 2.119 5.336 1.00 81.88 597 GLU A CA 1
ATOM 4990 C C . GLU A 1 597 ? -8.305 0.913 6.176 1.00 81.88 597 GLU A C 1
ATOM 4992 O O . GLU A 1 597 ? -9.150 1.050 7.067 1.00 81.88 597 GLU A O 1
ATOM 4997 N N . PRO A 1 598 ? -7.753 -0.287 5.919 1.00 78.88 598 PRO A N 1
ATOM 4998 C CA . PRO A 1 598 ? -8.005 -1.469 6.732 1.00 78.88 598 PRO A CA 1
ATOM 4999 C C . PRO A 1 598 ? -7.740 -1.239 8.223 1.00 78.88 598 PRO A C 1
ATOM 5001 O O . PRO A 1 598 ? -6.786 -0.555 8.606 1.00 78.88 598 PRO A O 1
ATOM 5004 N N . TYR A 1 599 ? -8.534 -1.910 9.065 1.00 79.44 599 TYR A N 1
ATOM 5005 C CA . TYR A 1 599 ? -8.428 -1.835 10.526 1.00 79.44 599 TYR A CA 1
ATOM 5006 C C . TYR A 1 599 ? -7.000 -2.082 11.026 1.00 79.44 599 TYR A C 1
ATOM 5008 O O . TYR A 1 599 ? -6.527 -1.344 11.880 1.00 79.44 599 TYR A O 1
ATOM 5016 N N . ASP A 1 600 ? -6.288 -3.061 10.464 1.00 80.38 600 ASP A N 1
ATOM 5017 C CA . ASP A 1 600 ? -4.929 -3.401 10.900 1.00 80.38 600 ASP A CA 1
ATOM 5018 C C . ASP A 1 600 ? -3.926 -2.259 10.661 1.00 80.38 600 ASP A C 1
ATOM 5020 O O . ASP A 1 600 ? -3.023 -2.050 11.471 1.00 80.38 600 ASP A O 1
ATOM 5024 N N . ILE A 1 601 ? -4.075 -1.503 9.566 1.00 84.88 601 ILE A N 1
ATOM 5025 C CA . ILE A 1 601 ? -3.220 -0.341 9.284 1.00 84.88 601 ILE A CA 1
ATOM 5026 C C . ILE A 1 601 ? -3.596 0.793 10.216 1.00 84.88 601 ILE A C 1
ATOM 5028 O O . ILE A 1 601 ? -2.719 1.368 10.851 1.00 84.88 601 ILE A O 1
ATOM 5032 N N . TYR A 1 602 ? -4.892 1.087 10.334 1.00 87.12 602 TYR A N 1
ATOM 5033 C CA . TYR A 1 602 ? -5.384 2.096 11.265 1.00 87.12 602 TYR A CA 1
ATOM 5034 C C . TYR A 1 602 ? -4.883 1.822 12.691 1.00 87.12 602 TYR A C 1
ATOM 5036 O O . TYR A 1 602 ? -4.391 2.722 13.373 1.00 87.12 602 TYR A O 1
ATOM 5044 N N . TRP A 1 603 ? -4.946 0.560 13.119 1.00 86.25 603 TRP A N 1
ATOM 5045 C CA . TRP A 1 603 ? -4.485 0.121 14.427 1.00 86.25 603 TRP A CA 1
ATOM 5046 C C . TRP A 1 603 ? -2.991 0.359 14.609 1.00 86.25 603 TRP A C 1
ATOM 5048 O O . TRP A 1 603 ? -2.584 0.915 15.625 1.00 86.25 603 TRP A O 1
ATOM 5058 N N . LYS A 1 604 ? -2.179 0.019 13.603 1.00 86.88 604 LYS A N 1
ATOM 5059 C CA . LYS A 1 604 ? -0.747 0.317 13.638 1.00 86.88 604 LYS A CA 1
ATOM 5060 C C . LYS A 1 604 ? -0.473 1.814 13.641 1.00 86.88 604 LYS A C 1
ATOM 5062 O O . LYS A 1 604 ? 0.421 2.228 14.344 1.00 86.88 604 LYS A O 1
ATOM 5067 N N . VAL A 1 605 ? -1.189 2.640 12.884 1.00 86.50 605 VAL A N 1
ATOM 5068 C CA . VAL A 1 605 ? -0.894 4.086 12.785 1.00 86.50 605 VAL A CA 1
ATOM 5069 C C . VAL A 1 605 ? -1.307 4.846 14.051 1.00 86.50 605 VAL A C 1
ATOM 5071 O O . VAL A 1 605 ? -0.566 5.704 14.528 1.00 86.50 605 VAL A O 1
ATOM 5074 N N . HIS A 1 606 ? -2.495 4.550 14.577 1.00 87.50 606 HIS A N 1
ATOM 5075 C CA . HIS A 1 606 ? -3.128 5.316 15.653 1.00 87.50 606 HIS A CA 1
ATOM 5076 C C . HIS A 1 606 ? -3.517 4.471 16.866 1.00 87.50 606 HIS A C 1
ATOM 5078 O O . HIS A 1 606 ? -3.402 4.946 17.996 1.00 87.50 606 HIS A O 1
ATOM 5084 N N . GLY A 1 607 ? -3.974 3.237 16.646 1.00 88.31 607 GLY A N 1
ATOM 5085 C CA . GLY A 1 607 ? -4.506 2.367 17.698 1.00 88.31 607 GLY A CA 1
ATOM 5086 C C . GLY A 1 607 ? -3.491 2.018 18.787 1.00 88.31 607 GLY A C 1
ATOM 5087 O O . GLY A 1 607 ? -3.809 2.181 19.959 1.00 88.31 607 GLY A O 1
ATOM 5088 N N . GLU A 1 608 ? -2.270 1.604 18.427 1.00 87.69 608 GLU A N 1
ATOM 5089 C CA . GLU A 1 608 ? -1.225 1.219 19.397 1.00 87.69 608 GLU A CA 1
ATOM 5090 C C . GLU A 1 608 ? -0.845 2.377 20.334 1.00 87.69 608 GLU A C 1
ATOM 5092 O O . GLU A 1 608 ? -0.748 2.199 21.550 1.00 87.69 608 GLU A O 1
ATOM 5097 N N . LEU A 1 609 ? -0.673 3.583 19.781 1.00 88.62 609 LEU A N 1
ATOM 5098 C CA . LEU A 1 609 ? -0.376 4.783 20.564 1.00 88.62 609 LEU A CA 1
ATOM 5099 C C . LEU A 1 609 ? -1.556 5.175 21.463 1.00 88.62 609 LEU A C 1
ATOM 5101 O O . LEU A 1 609 ? -1.359 5.473 22.641 1.00 88.62 609 LEU A O 1
ATOM 5105 N N . ALA A 1 610 ? -2.778 5.159 20.929 1.00 90.56 610 ALA A N 1
ATOM 5106 C CA . ALA A 1 610 ? -3.975 5.493 21.692 1.00 90.56 610 ALA A CA 1
ATOM 5107 C C . ALA A 1 610 ? -4.235 4.488 22.828 1.00 90.56 610 ALA A C 1
ATOM 5109 O O . ALA A 1 610 ? -4.519 4.902 23.950 1.00 90.56 610 ALA A O 1
ATOM 5110 N N . GLU A 1 611 ? -4.080 3.184 22.575 1.00 90.06 611 GLU A N 1
ATOM 5111 C CA . GLU A 1 611 ? -4.180 2.129 23.594 1.00 90.06 611 GLU A CA 1
ATOM 5112 C C . GLU A 1 611 ? -3.150 2.357 24.702 1.00 90.06 611 GLU A C 1
ATOM 5114 O O . GLU A 1 611 ? -3.505 2.306 25.879 1.00 90.06 611 GLU A O 1
ATOM 5119 N N . LYS A 1 612 ? -1.899 2.674 24.340 1.00 88.62 612 LYS A N 1
ATOM 5120 C CA . LYS A 1 612 ? -0.838 2.977 25.305 1.00 88.62 612 LYS A CA 1
ATOM 5121 C C . LYS A 1 612 ? -1.198 4.173 26.190 1.00 88.62 612 LYS A C 1
ATOM 5123 O O . LYS A 1 612 ? -1.157 4.046 27.408 1.00 88.62 612 LYS A O 1
ATOM 5128 N N . ILE A 1 613 ? -1.594 5.299 25.596 1.00 88.94 613 ILE A N 1
ATOM 5129 C CA . ILE A 1 613 ? -1.903 6.537 26.332 1.00 88.94 613 ILE A CA 1
ATOM 5130 C C . ILE A 1 613 ? -3.113 6.358 27.244 1.00 88.94 613 ILE A C 1
ATOM 5132 O O . ILE A 1 613 ? -3.083 6.773 28.401 1.00 88.94 613 ILE A O 1
ATOM 5136 N N . ILE A 1 614 ? -4.177 5.724 26.745 1.00 89.06 614 ILE A N 1
ATOM 5137 C CA . ILE A 1 614 ? -5.375 5.485 27.552 1.00 89.06 614 ILE A CA 1
ATOM 5138 C C . ILE A 1 614 ? -5.022 4.545 28.706 1.00 89.06 614 ILE A C 1
ATOM 5140 O O . ILE A 1 614 ? -5.347 4.861 29.844 1.00 89.06 614 ILE A O 1
ATOM 5144 N N . LYS A 1 615 ? -4.292 3.454 28.456 1.00 87.12 615 LYS A N 1
ATOM 5145 C CA . LYS A 1 615 ? -3.887 2.497 29.496 1.00 87.12 615 LYS A CA 1
ATOM 5146 C C . LYS A 1 615 ? -2.963 3.100 30.562 1.00 87.12 615 LYS A C 1
ATOM 5148 O O . LYS A 1 615 ? -3.084 2.746 31.729 1.00 87.12 615 LYS A O 1
ATOM 5153 N N . GLU A 1 616 ? -2.041 3.978 30.169 1.00 85.06 616 GLU A N 1
ATOM 5154 C CA . GLU A 1 616 ? -1.133 4.680 31.091 1.00 85.06 616 GLU A CA 1
ATOM 5155 C C . GLU A 1 616 ? -1.849 5.755 31.915 1.00 85.06 616 GLU A C 1
ATOM 5157 O O . GLU A 1 616 ? -1.382 6.126 32.993 1.00 85.06 616 GLU A O 1
ATOM 5162 N N . SER A 1 617 ? -2.991 6.253 31.437 1.00 81.19 617 SER A N 1
ATOM 5163 C CA . SER A 1 617 ? -3.742 7.264 32.167 1.00 81.19 617 SER A CA 1
ATOM 5164 C C . SER A 1 617 ? -4.303 6.698 33.474 1.00 81.19 617 SER A C 1
ATOM 5166 O O . SER A 1 617 ? -4.850 5.594 33.522 1.00 81.19 617 SER A O 1
ATOM 5168 N N . GLN A 1 618 ? -4.203 7.489 34.546 1.00 72.19 618 GLN A N 1
ATOM 5169 C CA . GLN A 1 618 ? -4.597 7.063 35.894 1.00 72.19 618 GLN A CA 1
ATOM 5170 C C . GLN A 1 618 ? -6.033 6.536 35.950 1.00 72.19 618 GLN A C 1
ATOM 5172 O O . GLN A 1 618 ? -6.315 5.596 36.685 1.00 72.19 618 GLN A O 1
ATOM 5177 N N . ALA A 1 619 ? -6.920 7.099 35.128 1.00 71.44 619 ALA A N 1
ATOM 5178 C CA . ALA A 1 619 ? -8.317 6.709 35.080 1.00 71.44 619 ALA A CA 1
ATOM 5179 C C . ALA A 1 619 ? -8.571 5.304 34.517 1.00 71.44 619 ALA A C 1
ATOM 5181 O O . ALA A 1 619 ? -9.643 4.778 34.778 1.00 71.44 619 ALA A O 1
ATOM 5182 N N . PHE A 1 620 ? -7.634 4.696 33.777 1.00 77.69 620 PHE A N 1
ATOM 5183 C CA . PHE A 1 620 ? -7.842 3.421 33.070 1.00 77.69 620 PHE A CA 1
ATOM 5184 C C . PHE A 1 620 ? -6.840 2.310 33.425 1.00 77.69 620 PHE A C 1
ATOM 5186 O O . PHE A 1 620 ? -6.802 1.283 32.752 1.00 77.69 620 PHE A O 1
ATOM 5193 N N . LEU A 1 621 ? -6.098 2.454 34.531 1.00 74.69 621 LEU A N 1
ATOM 5194 C CA . LEU A 1 621 ? -5.085 1.486 34.988 1.00 74.69 621 LEU A CA 1
ATOM 5195 C C . LEU A 1 621 ? -5.604 0.045 35.168 1.00 74.69 621 LEU A C 1
ATOM 5197 O O . LEU A 1 621 ? -4.886 -0.898 34.838 1.00 74.69 621 LEU A O 1
ATOM 5201 N N . PHE A 1 622 ? -6.829 -0.133 35.680 1.00 77.31 622 PHE A N 1
ATOM 5202 C CA . PHE A 1 622 ? -7.443 -1.456 35.901 1.00 77.31 622 PHE A CA 1
ATOM 5203 C C . PHE A 1 622 ? -8.669 -1.723 35.017 1.00 77.31 622 PHE A C 1
ATOM 5205 O O . PHE A 1 622 ? -9.423 -2.651 35.303 1.00 77.31 622 PHE A O 1
ATOM 5212 N N . ALA A 1 623 ? -8.876 -0.919 33.971 1.00 78.56 623 ALA A N 1
ATOM 5213 C CA . ALA A 1 623 ? -9.981 -1.124 33.043 1.00 78.56 623 ALA A CA 1
ATOM 5214 C C . ALA A 1 623 ? -9.785 -2.416 32.248 1.00 78.56 623 ALA A C 1
ATOM 5216 O O . ALA A 1 623 ? -8.650 -2.823 31.965 1.00 78.56 623 ALA A O 1
ATOM 5217 N N . ASP A 1 624 ? -10.887 -3.014 31.794 1.00 82.06 624 ASP A N 1
ATOM 5218 C CA . ASP A 1 624 ? -10.789 -4.089 30.812 1.00 82.06 624 ASP A CA 1
ATOM 5219 C C . ASP A 1 624 ? -10.037 -3.618 29.548 1.00 82.06 624 ASP A C 1
ATOM 5221 O O . ASP A 1 624 ? -10.364 -2.615 28.909 1.00 82.06 624 ASP A O 1
ATOM 5225 N N . THR A 1 625 ? -9.020 -4.384 29.153 1.00 85.56 625 THR A N 1
ATOM 5226 C CA . THR A 1 625 ? -8.218 -4.137 27.948 1.00 85.56 625 THR A CA 1
ATOM 5227 C C . THR A 1 625 ? -9.062 -4.082 26.674 1.00 85.56 625 THR A C 1
ATOM 5229 O O . THR A 1 625 ? -8.715 -3.363 25.738 1.00 85.56 625 THR A O 1
ATOM 5232 N N . THR A 1 626 ? -10.185 -4.804 26.620 1.00 86.12 626 THR A N 1
ATOM 5233 C CA . THR A 1 626 ? -11.087 -4.782 25.459 1.00 86.12 626 THR A CA 1
ATOM 5234 C C . THR A 1 626 ? -11.826 -3.446 25.333 1.00 86.12 626 THR A C 1
ATOM 5236 O O . THR A 1 626 ? -11.868 -2.877 24.239 1.00 86.12 626 THR A O 1
ATOM 5239 N N . LEU A 1 627 ? -12.284 -2.883 26.457 1.00 87.94 627 LEU A N 1
ATOM 5240 C CA . LEU A 1 627 ? -12.859 -1.541 26.535 1.00 87.94 627 LEU A CA 1
ATOM 5241 C C . LEU A 1 627 ? -11.846 -0.486 26.072 1.00 87.94 627 LEU A C 1
ATOM 5243 O O . LEU A 1 627 ? -12.172 0.354 25.231 1.00 87.94 627 LEU A O 1
ATOM 5247 N N . ILE A 1 628 ? -10.606 -0.552 26.572 1.00 89.69 628 ILE A N 1
ATOM 5248 C CA . ILE A 1 628 ? -9.532 0.379 26.183 1.00 89.69 628 ILE A CA 1
ATOM 5249 C C . ILE A 1 628 ? -9.305 0.333 24.671 1.00 89.69 628 ILE A C 1
ATOM 5251 O O . ILE A 1 628 ? -9.158 1.378 24.039 1.00 89.69 628 ILE A O 1
ATOM 5255 N N . ARG A 1 629 ? -9.328 -0.858 24.065 1.00 89.25 629 ARG A N 1
ATOM 5256 C CA . ARG A 1 629 ? -9.158 -0.999 22.615 1.00 89.25 629 ARG A CA 1
ATOM 5257 C C . ARG A 1 629 ? -10.306 -0.401 21.809 1.00 89.25 629 ARG A C 1
ATOM 5259 O O . ARG A 1 629 ? -10.053 0.230 20.782 1.00 89.25 629 ARG A O 1
ATOM 5266 N N . GLU A 1 630 ? -11.551 -0.560 22.255 1.00 88.00 630 GLU A N 1
ATOM 5267 C CA . GLU A 1 630 ? -12.700 0.094 21.610 1.00 88.00 630 GLU A CA 1
ATOM 5268 C C . GLU A 1 630 ? -12.624 1.622 21.719 1.00 88.00 630 GLU A C 1
ATOM 5270 O O . GLU A 1 630 ? -12.898 2.325 20.741 1.00 88.00 630 GLU A O 1
ATOM 5275 N N . LEU A 1 631 ? -12.209 2.140 22.879 1.00 91.06 631 LEU A N 1
ATOM 5276 C CA . LEU A 1 631 ? -11.991 3.572 23.091 1.00 91.06 631 LEU A CA 1
ATOM 5277 C C . LEU A 1 631 ? -10.860 4.103 22.204 1.00 91.06 631 LEU A C 1
ATOM 5279 O O . LEU A 1 631 ? -11.043 5.112 21.519 1.00 91.06 631 LEU A O 1
ATOM 5283 N N . ALA A 1 632 ? -9.733 3.392 22.143 1.00 91.69 632 ALA A N 1
ATOM 5284 C CA . ALA A 1 632 ? -8.608 3.712 21.270 1.00 91.69 632 ALA A CA 1
ATOM 5285 C C . ALA A 1 632 ? -9.038 3.764 19.797 1.00 91.69 632 ALA A C 1
ATOM 5287 O O . ALA A 1 632 ? -8.686 4.704 19.089 1.00 91.69 632 ALA A O 1
ATOM 5288 N N . TYR A 1 633 ? -9.884 2.837 19.342 1.00 89.56 633 TYR A N 1
ATOM 5289 C CA . TYR A 1 633 ? -10.388 2.841 17.966 1.00 89.56 633 TYR A CA 1
ATOM 5290 C C . TYR A 1 633 ? -11.291 4.042 17.627 1.00 89.56 633 TYR A C 1
ATOM 5292 O O . TYR A 1 633 ? -11.341 4.481 16.479 1.00 89.56 633 TYR A O 1
ATOM 5300 N N . LYS A 1 634 ? -12.040 4.583 18.596 1.00 89.69 634 LYS A N 1
ATOM 5301 C CA . LYS A 1 634 ? -12.869 5.787 18.379 1.00 89.69 634 LYS A CA 1
ATOM 5302 C C . LYS A 1 634 ? -12.125 7.099 18.595 1.00 89.69 634 LYS A C 1
ATOM 5304 O O . LYS A 1 634 ? -12.659 8.153 18.235 1.00 89.69 634 LYS A O 1
ATOM 5309 N N . SER A 1 635 ? -10.930 7.042 19.167 1.00 89.75 635 SER A N 1
ATOM 5310 C CA . SER A 1 635 ? -10.118 8.215 19.457 1.00 89.75 635 SER A CA 1
ATOM 5311 C C . SER A 1 635 ? -9.628 8.922 18.191 1.00 89.75 635 SER A C 1
ATOM 5313 O O . SER A 1 635 ? -9.478 8.333 17.117 1.00 89.75 635 SER A O 1
ATOM 5315 N N . ARG A 1 636 ? -9.441 10.238 18.301 1.00 88.62 636 ARG A N 1
ATOM 5316 C CA . ARG A 1 636 ? -8.967 11.102 17.219 1.00 88.62 636 ARG A CA 1
ATOM 5317 C C . ARG A 1 636 ? -7.842 11.991 17.714 1.00 88.62 636 ARG A C 1
ATOM 5319 O O . ARG A 1 636 ? -7.884 12.460 18.846 1.00 88.62 636 ARG A O 1
ATOM 5326 N N . PHE A 1 637 ? -6.888 12.264 16.837 1.00 88.38 637 PHE A N 1
ATOM 5327 C CA . PHE A 1 637 ? -5.780 13.168 17.119 1.00 88.38 637 PHE A CA 1
ATOM 5328 C C . PHE A 1 637 ? -6.136 14.598 16.694 1.00 88.38 637 PHE A C 1
ATOM 5330 O O . PHE A 1 637 ? -6.834 14.816 15.699 1.00 88.38 637 PHE A O 1
ATOM 5337 N N . LEU A 1 638 ? -5.687 15.574 17.476 1.00 89.31 638 LEU A N 1
ATOM 5338 C CA . LEU A 1 638 ? -5.835 17.005 17.235 1.00 89.31 638 LEU A CA 1
ATOM 5339 C C . LEU A 1 638 ? -4.515 17.703 17.545 1.00 89.31 638 LEU A C 1
ATOM 5341 O O . LEU A 1 638 ? -3.946 17.503 18.614 1.00 89.31 638 LEU A O 1
ATOM 5345 N N . ILE A 1 639 ? -4.069 18.572 16.644 1.00 90.19 639 ILE A N 1
ATOM 5346 C CA . ILE A 1 639 ? -2.878 19.395 16.856 1.00 90.19 639 ILE A CA 1
ATOM 5347 C C . ILE A 1 639 ? -3.323 20.780 17.305 1.00 90.19 639 ILE A C 1
ATOM 5349 O O . ILE A 1 639 ? -4.218 21.389 16.716 1.00 90.19 639 ILE A O 1
ATOM 5353 N N . LEU A 1 640 ? -2.682 21.274 18.353 1.00 91.06 640 LEU A N 1
ATOM 5354 C CA . LEU A 1 640 ? -2.879 22.598 18.905 1.00 91.06 640 LEU A CA 1
ATOM 5355 C C . LEU A 1 640 ? -1.597 23.411 18.766 1.00 91.06 640 LEU A C 1
ATOM 5357 O O . LEU A 1 640 ? -0.523 22.991 19.191 1.00 91.06 640 LEU A O 1
ATOM 5361 N N . ALA A 1 641 ? -1.728 24.614 18.214 1.00 93.69 641 ALA A N 1
ATOM 5362 C CA . ALA A 1 641 ? -0.641 25.582 18.198 1.00 93.69 641 ALA A CA 1
ATOM 5363 C C . ALA A 1 641 ? -0.392 26.143 19.605 1.00 93.69 641 ALA A C 1
ATOM 5365 O O . ALA A 1 641 ? -1.322 26.252 20.413 1.00 93.69 641 ALA A O 1
ATOM 5366 N N . LYS A 1 642 ? 0.835 26.589 19.872 1.00 91.12 642 LYS A N 1
ATOM 5367 C CA . LYS A 1 642 ? 1.164 27.332 21.095 1.00 91.12 642 LYS A CA 1
ATOM 5368 C C . LYS A 1 642 ? 0.188 28.495 21.365 1.00 91.12 642 LYS A C 1
ATOM 5370 O O . LYS A 1 642 ? -0.188 29.240 20.456 1.00 91.12 642 LYS A O 1
ATOM 5375 N N . ASN A 1 643 ? -0.180 28.669 22.633 1.00 88.81 643 ASN A N 1
ATOM 5376 C CA . ASN A 1 643 ? -1.136 29.647 23.165 1.00 88.81 643 ASN A CA 1
ATOM 5377 C C . ASN A 1 643 ? -2.571 29.492 22.627 1.00 88.81 643 ASN A C 1
ATOM 5379 O O . ASN A 1 643 ? -3.365 30.433 22.693 1.00 88.81 643 ASN A O 1
ATOM 5383 N N . SER A 1 644 ? -2.925 28.334 22.066 1.00 89.88 644 SER A N 1
ATOM 5384 C CA . SER A 1 644 ? -4.317 28.039 21.727 1.00 89.88 644 SER A CA 1
ATOM 5385 C C . SER A 1 644 ? -5.065 27.496 22.945 1.00 89.88 644 SER A C 1
ATOM 5387 O O . SER A 1 644 ? -4.556 26.656 23.684 1.00 89.88 644 SER A O 1
ATOM 5389 N N . THR A 1 645 ? -6.277 28.001 23.169 1.00 87.62 645 THR A N 1
ATOM 5390 C CA . THR A 1 645 ? -7.163 27.519 24.233 1.00 87.62 645 THR A CA 1
ATOM 5391 C C . THR A 1 645 ? -7.874 26.249 23.767 1.00 87.62 645 THR A C 1
ATOM 5393 O O . THR A 1 645 ? -8.528 26.259 22.720 1.00 87.62 645 THR A O 1
ATOM 5396 N N . LEU A 1 646 ? -7.736 25.164 24.532 1.00 86.56 646 LEU A N 1
ATOM 5397 C CA . LEU A 1 646 ? -8.482 23.919 24.338 1.00 86.56 646 LEU A CA 1
ATOM 5398 C C . LEU A 1 646 ? -9.852 24.013 25.014 1.00 86.56 646 LEU A C 1
ATOM 5400 O O . LEU A 1 646 ? -10.874 23.723 24.397 1.00 86.56 646 LEU A O 1
ATOM 5404 N N . ILE A 1 647 ? -9.855 24.429 26.281 1.00 85.56 647 ILE A N 1
ATOM 5405 C CA . ILE A 1 647 ? -11.043 24.550 27.128 1.00 85.56 647 ILE A CA 1
ATOM 5406 C C . ILE A 1 647 ? -10.976 25.907 27.803 1.00 85.56 647 ILE A C 1
ATOM 5408 O O . ILE A 1 647 ? -9.921 26.296 28.300 1.00 85.56 647 ILE A O 1
ATOM 5412 N N . LEU A 1 648 ? -12.086 26.630 27.785 1.00 84.12 648 LEU A N 1
ATOM 5413 C CA . LEU A 1 648 ? -12.232 27.895 28.492 1.00 84.12 648 LEU A CA 1
ATOM 5414 C C . LEU A 1 648 ? -13.059 27.658 29.745 1.00 84.12 648 LEU A C 1
ATOM 5416 O O . LEU A 1 648 ? -14.025 26.898 29.702 1.00 84.12 648 LEU A O 1
ATOM 5420 N N . PHE A 1 649 ? -12.706 28.353 30.819 1.00 81.44 649 PHE A N 1
ATOM 5421 C CA . PHE A 1 649 ? -13.509 28.415 32.030 1.00 81.44 649 PHE A CA 1
ATOM 5422 C C . PHE A 1 649 ? -15.002 28.676 31.731 1.00 81.44 649 PHE A C 1
ATOM 5424 O O . PHE A 1 649 ? -15.340 29.480 30.860 1.00 81.44 649 PHE A O 1
ATOM 5431 N N . GLY A 1 650 ? -15.894 27.978 32.440 1.00 75.44 650 GLY A N 1
ATOM 5432 C CA . GLY A 1 650 ? -17.347 28.153 32.336 1.00 75.44 650 GLY A CA 1
ATOM 5433 C C . GLY A 1 650 ? -18.011 27.491 31.121 1.00 75.44 650 GLY A C 1
ATOM 5434 O O . GLY A 1 650 ? -19.231 27.558 30.987 1.00 75.44 650 GLY A O 1
ATOM 5435 N N . ILE A 1 651 ? -17.256 26.826 30.238 1.00 82.12 651 ILE A N 1
ATOM 5436 C CA . ILE A 1 651 ? -17.812 26.127 29.069 1.00 82.12 651 ILE A CA 1
ATOM 5437 C C . ILE A 1 651 ? -17.998 24.635 29.369 1.00 82.12 651 ILE A C 1
ATOM 5439 O O . ILE A 1 651 ? -17.183 23.998 30.032 1.00 82.12 651 ILE A O 1
ATOM 5443 N N . LEU A 1 652 ? -19.078 24.048 28.846 1.00 82.38 652 LEU A N 1
ATOM 5444 C CA . LEU A 1 652 ? -19.314 22.609 28.939 1.00 82.38 652 LEU A CA 1
ATOM 5445 C C . LEU A 1 652 ? -18.398 21.827 27.984 1.00 82.38 652 LEU A C 1
ATOM 5447 O O . LEU A 1 652 ? -18.419 22.012 26.761 1.00 82.38 652 LEU A O 1
ATOM 5451 N N . CYS A 1 653 ? -17.626 20.902 28.546 1.00 80.56 653 CYS A N 1
ATOM 5452 C CA . CYS A 1 653 ? -16.711 20.051 27.798 1.00 80.56 653 CYS A CA 1
ATOM 5453 C C . CYS A 1 653 ? -17.466 18.938 27.059 1.00 80.56 653 CYS A C 1
ATOM 5455 O O . CYS A 1 653 ? -18.153 18.123 27.664 1.00 80.56 653 CYS A O 1
ATOM 5457 N N . LYS A 1 654 ? -17.293 18.856 25.734 1.00 83.88 654 LYS A N 1
ATOM 5458 C CA . LYS A 1 654 ? -17.926 17.816 24.894 1.00 83.88 654 LYS A CA 1
ATOM 5459 C C . LYS A 1 654 ? -17.013 16.630 24.575 1.00 83.88 654 LYS A C 1
ATOM 5461 O O . LYS A 1 654 ? -17.481 15.627 24.032 1.00 83.88 654 LYS A O 1
ATOM 5466 N N . ASN A 1 655 ? -15.724 16.750 24.887 1.00 89.19 655 ASN A N 1
ATOM 5467 C CA . ASN A 1 655 ? -14.698 15.786 24.513 1.00 89.19 655 ASN A CA 1
ATOM 5468 C C . ASN A 1 655 ? -13.904 15.351 25.749 1.00 89.19 655 ASN A C 1
ATOM 5470 O O . ASN A 1 655 ? -13.480 16.200 26.529 1.00 89.19 655 ASN A O 1
ATOM 5474 N N . VAL A 1 656 ? -13.665 14.046 25.877 1.00 87.94 656 VAL A N 1
ATOM 5475 C CA . VAL A 1 656 ? -12.644 13.486 26.768 1.00 87.94 656 VAL A CA 1
ATOM 5476 C C . VAL A 1 656 ? -11.304 13.583 26.041 1.00 87.94 656 VAL A C 1
ATOM 5478 O O . VAL A 1 656 ? -11.235 13.161 24.889 1.00 87.94 656 VAL A O 1
ATOM 5481 N N . SER A 1 657 ? -10.265 14.148 26.656 1.00 90.06 657 SER A N 1
ATOM 5482 C CA . SER A 1 657 ? -8.985 14.421 25.998 1.00 90.06 657 SER A CA 1
ATOM 5483 C C . SER A 1 657 ? -7.753 14.089 26.845 1.00 90.06 657 SER A C 1
ATOM 5485 O O . SER A 1 657 ? -7.761 14.254 28.064 1.00 90.06 657 SER A O 1
ATOM 5487 N N . TRP A 1 658 ? -6.683 13.653 26.178 1.00 90.62 658 TRP A N 1
ATOM 5488 C CA . TRP A 1 658 ? -5.383 13.294 26.752 1.00 90.62 658 TRP A CA 1
ATOM 5489 C C . TRP A 1 658 ? -4.250 14.006 26.014 1.00 90.62 658 TRP A C 1
ATOM 5491 O O . TRP A 1 658 ? -4.332 14.221 24.802 1.00 90.62 658 TRP A O 1
ATOM 5501 N N . VAL A 1 659 ? -3.165 14.318 26.723 1.00 90.94 659 VAL A N 1
ATOM 5502 C CA . VAL A 1 659 ? -1.939 14.855 26.107 1.00 90.94 659 VAL A CA 1
ATOM 5503 C C . VAL A 1 659 ? -1.126 13.715 25.497 1.00 90.94 659 VAL A C 1
ATOM 5505 O O . VAL A 1 659 ? -0.732 12.793 26.206 1.00 90.94 659 VAL A O 1
ATOM 5508 N N . VAL A 1 660 ? -0.835 13.794 24.199 1.00 88.69 660 VAL A N 1
ATOM 5509 C CA . VAL A 1 660 ? 0.039 12.842 23.489 1.00 88.69 660 VAL A CA 1
ATOM 5510 C C . VAL A 1 660 ? 1.475 13.357 23.504 1.00 88.69 660 VAL A C 1
ATOM 5512 O O . VAL A 1 660 ? 2.382 12.687 23.990 1.00 88.69 660 VAL A O 1
ATOM 5515 N N . GLN A 1 661 ? 1.674 14.570 22.986 1.00 88.75 661 GLN A N 1
ATOM 5516 C CA . GLN A 1 661 ? 2.963 15.254 22.904 1.00 88.75 661 GLN A CA 1
ATOM 5517 C C . GLN A 1 661 ? 2.788 16.727 23.265 1.00 88.75 661 GLN A C 1
ATOM 5519 O O . GLN A 1 661 ? 1.743 17.321 22.994 1.00 88.75 661 GLN A O 1
ATOM 5524 N N . GLY A 1 662 ? 3.834 17.322 23.833 1.00 89.88 662 GLY A N 1
ATOM 5525 C CA . GLY A 1 662 ? 3.816 18.707 24.293 1.00 89.88 662 GLY A CA 1
ATOM 5526 C C . GLY A 1 662 ? 3.311 18.847 25.727 1.00 89.88 662 GLY A C 1
ATOM 5527 O O . GLY A 1 662 ? 3.230 17.879 26.485 1.00 89.88 662 GLY A O 1
ATOM 5528 N N . SER A 1 663 ? 3.028 20.086 26.106 1.00 91.88 663 SER A N 1
ATOM 5529 C CA . SER A 1 663 ? 2.632 20.463 27.457 1.00 91.88 663 SER A CA 1
ATOM 5530 C C . SER A 1 663 ? 1.495 21.473 27.441 1.00 91.88 663 SER A C 1
ATOM 5532 O O . SER A 1 663 ? 1.504 22.452 26.688 1.00 91.88 663 SER A O 1
ATOM 5534 N N . ILE A 1 664 ? 0.510 21.232 28.301 1.00 90.81 664 ILE A N 1
ATOM 5535 C CA . ILE A 1 664 ? -0.679 22.073 28.434 1.00 90.81 664 ILE A CA 1
ATOM 5536 C C . ILE A 1 664 ? -0.626 22.780 29.775 1.00 90.81 664 ILE A C 1
ATOM 5538 O O . ILE A 1 664 ? -0.382 22.162 30.807 1.00 90.81 664 ILE A O 1
ATOM 5542 N N . LEU A 1 665 ? -0.855 24.081 29.741 1.00 90.62 665 LEU A N 1
ATOM 5543 C CA . LEU A 1 665 ? -1.014 24.921 30.906 1.00 90.62 665 LEU A CA 1
ATOM 5544 C C . LEU A 1 665 ? -2.484 24.907 31.326 1.00 90.62 665 LEU A C 1
ATOM 5546 O O . LEU A 1 665 ? -3.385 25.091 30.511 1.00 90.62 665 LEU A O 1
ATOM 5550 N N . SER A 1 666 ? -2.720 24.665 32.604 1.00 86.81 666 SER A N 1
ATOM 5551 C CA . SER A 1 666 ? -4.028 24.716 33.232 1.00 86.81 666 SER A CA 1
ATOM 5552 C C . SER A 1 666 ? -4.048 25.856 34.228 1.00 86.81 666 SER A C 1
ATOM 5554 O O . SER A 1 666 ? -3.344 25.797 35.234 1.00 86.81 666 SER A O 1
ATOM 5556 N N . GLU A 1 667 ? -4.888 26.841 33.960 1.00 84.38 667 GLU A N 1
ATOM 5557 C CA . GLU A 1 667 ? -5.048 28.059 34.747 1.00 84.38 667 GLU A CA 1
ATOM 5558 C C . GLU A 1 667 ? -6.388 28.011 35.489 1.00 84.38 667 GLU A C 1
ATOM 5560 O O . GLU A 1 667 ? -7.430 27.700 34.896 1.00 84.38 667 GLU A O 1
ATOM 5565 N N . TYR A 1 668 ? -6.362 28.292 36.788 1.00 79.19 668 TYR A N 1
ATOM 5566 C CA . TYR A 1 668 ? -7.550 28.492 37.615 1.00 79.19 668 TYR A CA 1
ATOM 5567 C C . TYR A 1 668 ? -7.259 29.535 38.697 1.00 79.19 668 TYR A C 1
ATOM 5569 O O . TYR A 1 668 ? -6.104 29.776 39.031 1.00 79.19 668 TYR A O 1
ATOM 5577 N N . HIS A 1 669 ? -8.298 30.177 39.221 1.00 71.38 669 HIS A N 1
ATOM 5578 C CA . HIS A 1 669 ? -8.166 31.102 40.346 1.00 71.38 669 HIS A CA 1
ATOM 5579 C C . HIS A 1 669 ? -8.277 30.323 41.661 1.00 71.38 669 HIS A C 1
ATOM 5581 O O . HIS A 1 669 ? -9.158 29.472 41.816 1.00 71.38 669 HIS A O 1
ATOM 5587 N N . ASN A 1 670 ? -7.370 30.582 42.595 1.00 68.19 670 ASN A N 1
ATOM 5588 C CA . ASN A 1 670 ? -7.476 30.107 43.970 1.00 68.19 670 ASN A CA 1
ATOM 5589 C C . ASN A 1 670 ? -8.580 30.876 44.719 1.00 68.19 670 ASN A C 1
ATOM 5591 O O . ASN A 1 670 ? -9.027 31.926 44.268 1.00 68.19 670 ASN A O 1
ATOM 5595 N N . TYR A 1 671 ? -8.967 30.403 45.909 1.00 63.31 671 TYR A N 1
ATOM 5596 C CA . TYR A 1 671 ? -9.938 31.086 46.784 1.00 63.31 671 TYR A CA 1
ATOM 5597 C C . TYR A 1 671 ? -9.532 32.520 47.180 1.00 63.31 671 TYR A C 1
ATOM 5599 O O . TYR A 1 671 ? -10.379 33.304 47.590 1.00 63.31 671 TYR A O 1
ATOM 5607 N N . ALA A 1 672 ? -8.246 32.864 47.052 1.00 62.94 672 ALA A N 1
ATOM 5608 C CA . ALA A 1 672 ? -7.713 34.208 47.279 1.00 62.94 672 ALA A CA 1
ATOM 5609 C C . ALA A 1 672 ? -7.744 35.116 46.027 1.00 62.94 672 ALA A C 1
ATOM 5611 O O . ALA A 1 672 ? -7.204 36.217 46.070 1.00 62.94 672 ALA A O 1
ATOM 5612 N N . GLY A 1 673 ? -8.302 34.649 44.902 1.00 64.44 673 GLY A N 1
ATOM 5613 C CA . GLY A 1 673 ? -8.329 35.373 43.622 1.00 64.44 673 GLY A CA 1
ATOM 5614 C C . GLY A 1 673 ? -7.023 35.296 42.815 1.00 64.44 673 GLY A C 1
ATOM 5615 O O . GLY A 1 673 ? -6.946 35.793 41.694 1.00 64.44 673 GLY A O 1
ATOM 5616 N N . GLU A 1 674 ? -5.979 34.646 43.338 1.00 72.62 674 GLU A N 1
ATOM 5617 C CA . GLU A 1 674 ? -4.699 34.488 42.636 1.00 72.62 674 GLU A CA 1
ATOM 5618 C C . GLU A 1 674 ? -4.761 33.391 41.561 1.00 72.62 674 GLU A C 1
ATOM 5620 O O . GLU A 1 674 ? -5.275 32.295 41.796 1.00 72.62 674 GLU A O 1
ATOM 5625 N N . LEU A 1 675 ? -4.209 33.668 40.375 1.00 76.69 675 LEU A N 1
ATOM 5626 C CA . LEU A 1 675 ? -4.185 32.726 39.256 1.00 76.69 675 LEU A CA 1
ATOM 5627 C C . LEU A 1 675 ? -3.068 31.690 39.442 1.00 76.69 675 LEU A C 1
ATOM 5629 O O . LEU A 1 675 ? -1.884 31.991 39.276 1.00 76.69 675 LEU A O 1
ATOM 5633 N N . THR A 1 676 ? -3.440 30.447 39.735 1.00 77.12 676 THR A N 1
ATOM 5634 C CA . THR A 1 676 ? -2.513 29.317 39.783 1.00 77.12 676 THR A CA 1
ATOM 5635 C C . THR A 1 676 ? -2.443 28.615 38.436 1.00 77.12 676 THR A C 1
ATOM 5637 O O . THR A 1 676 ? -3.447 28.356 37.767 1.00 77.12 676 THR A O 1
ATOM 5640 N N . SER A 1 677 ? -1.215 28.295 38.019 1.00 82.50 677 SER A N 1
ATOM 5641 C CA . SER A 1 677 ? -0.951 27.634 36.745 1.00 82.50 677 SER A CA 1
ATOM 5642 C C . SER A 1 677 ? -0.240 26.298 36.961 1.00 82.50 677 SER A C 1
ATOM 5644 O O . SER A 1 677 ? 0.758 26.192 37.672 1.00 82.50 677 SER A O 1
ATOM 5646 N N . THR A 1 678 ? -0.786 25.236 36.373 1.00 85.06 678 THR A N 1
ATOM 5647 C CA . THR A 1 678 ? -0.244 23.874 36.463 1.00 85.06 678 THR A CA 1
ATOM 5648 C C . THR A 1 678 ? 0.054 23.341 35.072 1.00 85.06 678 THR A C 1
ATOM 5650 O O . THR A 1 678 ? -0.737 23.522 34.151 1.00 85.06 678 THR A O 1
ATOM 5653 N N . ILE A 1 679 ? 1.208 22.696 34.898 1.00 87.44 679 ILE A N 1
ATOM 5654 C CA . ILE A 1 679 ? 1.628 22.159 33.600 1.00 87.44 679 ILE A CA 1
ATOM 5655 C C . ILE A 1 679 ? 1.349 20.657 33.562 1.00 87.44 679 ILE A C 1
ATOM 5657 O O . ILE A 1 679 ? 1.877 19.894 34.371 1.00 87.44 679 ILE A O 1
ATOM 5661 N N . TYR A 1 680 ? 0.546 20.233 32.592 1.00 86.44 680 TYR A N 1
ATOM 5662 C CA . TYR A 1 680 ? 0.287 18.836 32.277 1.00 86.44 680 TYR A CA 1
ATOM 5663 C C . TYR A 1 680 ? 1.242 18.348 31.188 1.00 86.44 680 TYR A C 1
ATOM 5665 O O . TYR A 1 680 ? 1.287 18.902 30.088 1.00 86.44 680 TYR A O 1
ATOM 5673 N N . GLY A 1 681 ? 1.998 17.298 31.511 1.00 85.69 681 GLY A N 1
ATOM 5674 C CA . GLY A 1 681 ? 2.841 16.564 30.565 1.00 85.69 681 GLY A CA 1
ATOM 5675 C C . GLY A 1 681 ? 2.089 15.460 29.801 1.00 85.69 681 GLY A C 1
ATOM 5676 O O . GLY A 1 681 ? 0.890 15.265 30.035 1.00 85.69 681 GLY A O 1
ATOM 5677 N N . PRO A 1 682 ? 2.787 14.720 28.921 1.00 86.94 682 PRO A N 1
ATOM 5678 C CA . PRO A 1 682 ? 2.209 13.643 28.114 1.00 86.94 682 PRO A CA 1
ATOM 5679 C C . PRO A 1 682 ? 1.658 12.497 28.978 1.00 86.94 682 PRO A C 1
ATOM 5681 O O . PRO A 1 682 ? 2.168 12.230 30.063 1.00 86.94 682 PRO A O 1
ATOM 5684 N N . GLY A 1 683 ? 0.603 11.832 28.501 1.00 82.12 683 GLY A N 1
ATOM 5685 C CA . GLY A 1 683 ? -0.090 10.728 29.182 1.00 82.12 683 GLY A CA 1
ATOM 5686 C C . GLY A 1 683 ? -1.180 11.163 30.170 1.00 82.12 683 GLY A C 1
ATOM 5687 O O . GLY A 1 683 ? -2.041 10.363 30.539 1.00 82.12 683 GLY A O 1
ATOM 5688 N N . ASN A 1 684 ? -1.203 12.438 30.568 1.00 83.38 684 ASN A N 1
ATOM 5689 C CA . ASN A 1 684 ? -2.212 12.942 31.494 1.00 83.38 684 ASN A CA 1
ATOM 5690 C C . ASN A 1 684 ? -3.575 13.126 30.814 1.00 83.38 684 ASN A C 1
ATOM 5692 O O . ASN A 1 684 ? -3.679 13.650 29.699 1.00 83.38 684 ASN A O 1
ATOM 5696 N N . LEU A 1 685 ? -4.628 12.735 31.533 1.00 83.62 685 LEU A N 1
ATOM 5697 C CA . LEU A 1 685 ? -6.014 13.030 31.187 1.00 83.62 685 LEU A CA 1
ATOM 5698 C C . LEU A 1 685 ? -6.314 14.495 31.538 1.00 83.62 685 LEU A C 1
ATOM 5700 O O . LEU A 1 685 ? -6.168 14.905 32.687 1.00 83.62 685 LEU A O 1
ATOM 5704 N N . LEU A 1 686 ? -6.746 15.276 30.551 1.00 75.25 686 LEU A N 1
ATOM 5705 C CA . LEU A 1 686 ? -7.002 16.716 30.691 1.00 75.25 686 LEU A CA 1
ATOM 5706 C C . LEU A 1 686 ? -8.408 17.021 31.205 1.00 75.25 686 LEU A C 1
ATOM 5708 O O . LEU A 1 686 ? -8.647 18.048 31.833 1.00 75.25 686 LEU A O 1
ATOM 5712 N N . THR A 1 687 ? -9.354 16.137 30.902 1.00 65.31 687 THR A N 1
ATOM 5713 C CA . THR A 1 687 ? -10.781 16.352 31.138 1.00 65.31 687 THR A CA 1
ATOM 5714 C C . THR A 1 687 ? -11.363 15.192 31.919 1.00 65.31 687 THR A C 1
ATOM 5716 O O . THR A 1 687 ? -11.789 14.198 31.329 1.00 65.31 687 THR A O 1
ATOM 5719 N N . SER A 1 688 ? -11.391 15.319 33.240 1.00 60.62 688 SER A N 1
ATOM 5720 C CA . SER A 1 688 ? -12.083 14.366 34.102 1.00 60.62 688 SER A CA 1
ATOM 5721 C C . SER A 1 688 ? -13.374 14.962 34.667 1.00 60.62 688 SER A C 1
ATOM 5723 O O . SER A 1 688 ? -14.455 14.480 34.351 1.00 60.62 688 SER A O 1
ATOM 5725 N N . PHE A 1 689 ? -13.312 16.068 35.408 1.00 62.66 689 PHE A N 1
ATOM 5726 C CA . PHE A 1 689 ? -14.472 16.542 36.179 1.00 62.66 689 PHE A CA 1
ATOM 5727 C C . PHE A 1 689 ? -15.664 17.034 35.328 1.00 62.66 689 PHE A C 1
ATOM 5729 O O . PHE A 1 689 ? -16.730 16.431 35.372 1.00 62.66 689 PHE A O 1
ATOM 5736 N N . GLY A 1 690 ? -15.503 18.057 34.482 1.00 65.75 690 GLY A N 1
ATOM 5737 C CA . GLY A 1 690 ? -16.648 18.618 33.734 1.00 65.75 690 GLY A CA 1
ATOM 5738 C C . GLY A 1 690 ? -17.311 17.651 32.739 1.00 65.75 690 GLY A C 1
ATOM 5739 O O . GLY A 1 690 ? -18.487 17.779 32.417 1.00 65.75 690 GLY A O 1
ATOM 5740 N N . VAL A 1 691 ? -16.574 16.643 32.255 1.00 70.69 691 VAL A N 1
ATOM 5741 C CA . VAL A 1 691 ? -17.098 15.689 31.263 1.00 70.69 691 VAL A CA 1
ATOM 5742 C C . VAL A 1 691 ? -17.887 14.561 31.924 1.00 70.69 691 VAL A C 1
ATOM 5744 O O . VAL A 1 691 ? -18.954 14.216 31.428 1.00 70.69 691 VAL A O 1
ATOM 5747 N N . PHE A 1 692 ? -17.396 13.986 33.027 1.00 73.00 692 PHE A N 1
ATOM 5748 C CA . PHE A 1 692 ? -18.083 12.865 33.680 1.00 73.00 692 PHE A CA 1
ATOM 5749 C C . PHE A 1 692 ? -19.330 13.303 34.458 1.00 73.00 692 PHE A C 1
ATOM 5751 O O . PHE A 1 692 ? -20.310 12.564 34.467 1.00 73.00 692 PHE A O 1
ATOM 5758 N N . PHE A 1 693 ? -19.319 14.505 35.043 1.00 73.31 693 PHE A N 1
ATOM 5759 C CA . PHE A 1 693 ? -20.432 15.033 35.847 1.00 73.31 693 PHE A CA 1
ATOM 5760 C C . PHE A 1 693 ? -21.376 15.960 35.074 1.00 73.31 693 PHE A C 1
ATOM 5762 O O . PHE A 1 693 ? -22.381 16.402 35.614 1.00 73.31 693 PHE A O 1
ATOM 5769 N N . GLY A 1 694 ? -21.063 16.286 33.815 1.00 72.25 694 GLY A N 1
ATOM 5770 C CA . GLY A 1 694 ? -21.869 17.221 33.022 1.00 72.25 694 GLY A CA 1
ATOM 5771 C C . GLY A 1 694 ? -21.834 18.667 33.533 1.00 72.25 694 GLY A C 1
ATOM 5772 O O . GLY A 1 694 ? -22.700 19.460 33.168 1.00 72.25 694 GLY A O 1
ATOM 5773 N N . THR A 1 695 ? -20.846 19.017 34.357 1.00 74.88 695 THR A N 1
ATOM 5774 C CA . THR A 1 695 ? -20.639 20.371 34.878 1.00 74.88 695 THR A CA 1
ATOM 5775 C C . THR A 1 695 ? -19.754 21.202 33.945 1.00 74.88 695 THR A C 1
ATOM 5777 O O . THR A 1 695 ? -19.081 20.695 33.041 1.00 74.88 695 THR A O 1
ATOM 5780 N N . VAL A 1 696 ? -19.756 22.521 34.132 1.00 78.56 696 VAL A N 1
ATOM 5781 C CA . VAL A 1 696 ? -18.847 23.412 33.397 1.00 78.56 696 VAL A CA 1
ATOM 5782 C C . VAL A 1 696 ? -17.390 23.172 33.801 1.00 78.56 696 VAL A C 1
ATOM 5784 O O . VAL A 1 696 ? -17.092 22.721 34.909 1.00 78.56 696 VAL A O 1
ATOM 5787 N N . SER A 1 697 ? -16.443 23.498 32.924 1.00 78.19 697 SER A N 1
ATOM 5788 C CA . SER A 1 697 ? -15.029 23.445 33.291 1.00 78.19 697 SER A CA 1
ATOM 5789 C C . SER A 1 697 ? -14.647 24.577 34.243 1.00 78.19 697 SER A C 1
ATOM 5791 O O . SER A 1 697 ? -14.751 25.751 33.893 1.00 78.19 697 SER A O 1
ATOM 5793 N N . LEU A 1 698 ? -14.093 24.211 35.399 1.00 76.38 698 LEU A N 1
ATOM 5794 C CA . LEU A 1 698 ? -13.542 25.148 36.388 1.00 76.38 698 LEU A CA 1
ATOM 5795 C C . LEU A 1 698 ? -12.129 25.650 36.045 1.00 76.38 698 LEU A C 1
ATOM 5797 O O . LEU A 1 698 ? -11.554 26.439 36.784 1.00 76.38 698 LEU A O 1
ATOM 5801 N N . ARG A 1 699 ? -11.536 25.175 34.944 1.00 79.69 699 ARG A N 1
ATOM 5802 C CA . ARG A 1 699 ? -10.158 25.494 34.549 1.00 79.69 699 ARG A CA 1
ATOM 5803 C C . ARG A 1 699 ? -10.097 25.911 33.090 1.00 79.69 699 ARG A C 1
ATOM 5805 O O . ARG A 1 699 ? -10.814 25.351 32.257 1.00 79.69 699 ARG A O 1
ATOM 5812 N N . THR A 1 700 ? -9.197 26.836 32.782 1.00 85.25 700 THR A N 1
ATOM 5813 C CA . THR A 1 700 ? -8.836 27.185 31.408 1.00 85.25 700 THR A CA 1
ATOM 5814 C C . THR A 1 700 ? -7.595 26.397 31.012 1.00 85.25 700 THR A C 1
ATOM 5816 O O . THR A 1 700 ? -6.567 26.463 31.679 1.00 85.25 700 THR A O 1
ATOM 5819 N N . LEU A 1 701 ? -7.689 25.625 29.930 1.00 87.88 701 LEU A N 1
ATOM 5820 C CA . LEU A 1 701 ? -6.583 24.829 29.402 1.00 87.88 701 LEU A CA 1
ATOM 5821 C C . LEU A 1 701 ? -6.026 25.496 28.146 1.00 87.88 701 LEU A C 1
ATOM 5823 O O . LEU A 1 701 ? -6.724 25.601 27.131 1.00 87.88 701 LEU A O 1
ATOM 5827 N N . THR A 1 702 ? -4.765 25.912 28.193 1.00 90.38 702 THR A N 1
ATOM 5828 C CA . THR A 1 702 ? -4.047 26.547 27.084 1.00 90.38 702 THR A CA 1
ATOM 5829 C C . THR A 1 702 ? -2.805 25.746 26.708 1.00 90.38 702 THR A C 1
ATOM 5831 O O . THR A 1 702 ? -2.111 25.182 27.546 1.00 90.38 702 THR A O 1
ATOM 5834 N N . ALA A 1 703 ? -2.514 25.636 25.416 1.00 92.56 703 ALA A N 1
ATOM 5835 C CA . ALA A 1 703 ? -1.322 24.936 24.951 1.00 92.56 703 ALA A CA 1
ATOM 5836 C C . ALA A 1 703 ? -0.065 25.774 25.254 1.00 92.56 703 ALA A C 1
ATOM 5838 O O . ALA A 1 703 ? 0.079 26.877 24.726 1.00 92.56 703 ALA A O 1
ATOM 5839 N N . TYR A 1 704 ? 0.859 25.261 26.072 1.00 90.69 704 TYR A N 1
ATOM 5840 C CA . TYR A 1 704 ? 2.116 25.954 26.390 1.00 90.69 704 TYR A CA 1
ATOM 5841 C C . TYR A 1 704 ? 3.155 25.786 25.270 1.00 90.69 704 TYR A C 1
ATOM 5843 O O . TYR A 1 704 ? 3.889 26.715 24.919 1.00 90.69 704 TYR A O 1
ATOM 5851 N N . THR A 1 705 ? 3.182 24.598 24.665 1.00 91.56 705 THR A N 1
ATOM 5852 C CA . THR A 1 705 ? 3.955 24.259 23.459 1.00 91.56 705 THR A CA 1
ATOM 5853 C C . THR A 1 705 ? 3.018 23.872 22.312 1.00 91.56 705 THR A C 1
ATOM 5855 O O . THR A 1 705 ? 1.803 23.835 22.492 1.00 91.56 705 THR A O 1
ATOM 5858 N N . ASP A 1 706 ? 3.555 23.610 21.116 1.00 92.31 706 ASP A N 1
ATOM 5859 C CA . ASP A 1 706 ? 2.769 22.928 20.081 1.00 92.31 706 ASP A CA 1
ATOM 5860 C C . ASP A 1 706 ? 2.422 21.526 20.606 1.00 92.31 706 ASP A C 1
ATOM 5862 O O . ASP A 1 706 ? 3.323 20.728 20.870 1.00 92.31 706 ASP A O 1
ATOM 5866 N N . CYS A 1 707 ? 1.134 21.252 20.802 1.00 90.88 707 CYS A N 1
ATOM 5867 C CA . CYS A 1 707 ? 0.666 20.035 21.456 1.00 90.88 707 CYS A CA 1
ATOM 5868 C C . CYS A 1 707 ? -0.093 19.141 20.486 1.00 90.88 707 CYS A C 1
ATOM 5870 O O . CYS A 1 707 ? -0.834 19.616 19.628 1.00 90.88 707 CYS A O 1
ATOM 5872 N N . GLU A 1 708 ? 0.027 17.838 20.690 1.00 90.88 708 GLU A N 1
ATOM 5873 C CA . GLU A 1 708 ? -0.837 16.843 20.074 1.00 90.88 708 GLU A CA 1
ATOM 5874 C C . GLU A 1 708 ? -1.721 16.221 21.153 1.00 90.88 708 GLU A C 1
ATOM 5876 O O . GLU A 1 708 ? -1.247 15.825 22.221 1.00 90.88 708 GLU A O 1
ATOM 5881 N N . ILE A 1 709 ? -3.020 16.174 20.884 1.00 91.69 709 ILE A N 1
ATOM 5882 C CA . ILE A 1 709 ? -4.054 15.775 21.831 1.00 91.69 709 ILE A CA 1
ATOM 5883 C C . ILE A 1 709 ? -4.863 14.639 21.235 1.00 91.69 709 ILE A C 1
ATOM 5885 O O . ILE A 1 709 ? -5.316 14.706 20.095 1.00 91.69 709 ILE A O 1
ATOM 5889 N N . LEU A 1 710 ? -5.097 13.621 22.049 1.00 92.50 710 LEU A N 1
ATOM 5890 C CA . LEU A 1 710 ? -6.033 12.551 21.760 1.00 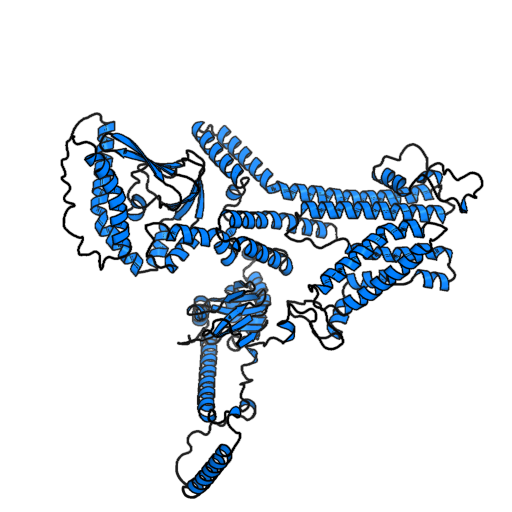92.50 710 LEU A CA 1
ATOM 5891 C C . LEU A 1 710 ? -7.391 12.950 22.322 1.00 92.50 710 LEU A C 1
ATOM 5893 O O . LEU A 1 710 ? -7.459 13.335 23.485 1.00 92.50 710 LEU A O 1
ATOM 5897 N N . TYR A 1 711 ? -8.471 12.857 21.552 1.00 92.00 711 TYR A N 1
ATOM 5898 C CA . TYR A 1 711 ? -9.812 13.141 22.056 1.00 92.00 711 TYR A CA 1
ATOM 5899 C C . TYR A 1 711 ? -10.865 12.132 21.593 1.00 92.00 711 TYR A C 1
ATOM 5901 O O . TYR A 1 711 ? -10.790 11.564 20.502 1.00 92.00 711 TYR A O 1
ATOM 5909 N N . ILE A 1 712 ? -11.881 11.938 22.432 1.00 92.56 712 ILE A N 1
ATOM 5910 C CA . ILE A 1 712 ? -13.076 11.128 22.180 1.00 92.56 712 ILE A CA 1
ATOM 5911 C C . ILE A 1 712 ? -14.297 11.994 22.495 1.00 92.56 712 ILE A C 1
ATOM 5913 O O . ILE A 1 712 ? -14.339 12.670 23.521 1.00 92.56 712 ILE A O 1
ATOM 5917 N N . LYS A 1 713 ? -15.312 11.990 21.626 1.00 91.06 713 LYS A N 1
ATOM 5918 C CA . LYS A 1 713 ? -16.575 12.686 21.913 1.00 91.06 713 LYS A CA 1
ATOM 5919 C C . LYS A 1 713 ? -17.306 11.992 23.059 1.00 91.06 713 LYS A C 1
ATOM 5921 O O . LYS A 1 713 ? -17.392 10.767 23.075 1.00 91.06 713 LYS A O 1
ATOM 5926 N N . ILE A 1 714 ? -17.912 12.759 23.963 1.00 88.00 714 ILE A N 1
ATOM 5927 C CA . ILE A 1 714 ? -18.603 12.207 25.139 1.00 88.00 714 ILE A CA 1
ATOM 5928 C C . ILE A 1 714 ? -19.713 11.206 24.769 1.00 88.00 714 ILE A C 1
ATOM 5930 O O . ILE A 1 714 ? -19.860 10.177 25.418 1.00 88.00 714 ILE A O 1
ATOM 5934 N N . GLN A 1 715 ? -20.454 11.460 23.685 1.00 89.88 715 GLN A N 1
ATOM 5935 C CA . GLN A 1 715 ? -21.517 10.567 23.208 1.00 89.88 715 GLN A CA 1
ATOM 5936 C C . GLN A 1 715 ? -20.970 9.190 22.812 1.00 89.88 715 GLN A C 1
ATOM 5938 O O . GLN A 1 715 ? -21.529 8.166 23.203 1.00 89.88 715 GLN A O 1
ATOM 5943 N N . ASP A 1 716 ? -19.852 9.175 22.082 1.00 91.31 716 ASP A N 1
ATOM 5944 C CA . ASP A 1 716 ? -19.185 7.946 21.652 1.00 91.31 716 ASP A CA 1
ATOM 5945 C C . ASP A 1 716 ? -18.577 7.212 22.853 1.00 91.31 716 ASP A C 1
ATOM 5947 O O . ASP A 1 716 ? -18.709 5.994 22.966 1.00 91.31 716 ASP A O 1
ATOM 5951 N N . PHE A 1 717 ? -17.971 7.959 23.782 1.00 89.56 717 PHE A N 1
ATOM 5952 C CA . PHE A 1 717 ? -17.410 7.423 25.020 1.00 89.56 717 PHE A CA 1
ATOM 5953 C C . PHE A 1 717 ? -18.479 6.707 25.858 1.00 89.56 717 PHE A C 1
ATOM 5955 O O . PHE A 1 717 ? -18.339 5.524 26.163 1.00 89.56 717 PHE A O 1
ATOM 5962 N N . LEU A 1 718 ? -19.586 7.390 26.167 1.00 88.12 718 LEU A N 1
ATOM 5963 C CA . LEU A 1 718 ? -20.680 6.823 26.960 1.00 88.12 718 LEU A CA 1
ATOM 5964 C C . LEU A 1 718 ? -21.332 5.631 26.254 1.00 88.12 718 LEU A C 1
ATOM 5966 O O . LEU A 1 718 ? -21.685 4.653 26.907 1.00 88.12 718 LEU A O 1
ATOM 5970 N N . HIS A 1 719 ? -21.483 5.682 24.928 1.00 91.12 719 HIS A N 1
ATOM 5971 C CA . HIS A 1 719 ? -22.023 4.558 24.166 1.00 91.12 719 HIS A CA 1
ATOM 5972 C C . HIS A 1 719 ? -21.129 3.313 24.253 1.00 91.12 719 HIS A C 1
ATOM 5974 O O . HIS A 1 719 ? -21.653 2.207 24.359 1.00 91.12 719 HIS A O 1
ATOM 5980 N N . ILE A 1 720 ? -19.802 3.477 24.238 1.00 89.06 720 ILE A N 1
ATOM 5981 C CA . ILE A 1 720 ? -18.860 2.362 24.390 1.00 89.06 720 ILE A CA 1
ATOM 5982 C C . ILE A 1 720 ? -18.910 1.804 25.809 1.00 89.06 720 ILE A C 1
ATOM 5984 O O . ILE A 1 720 ? -19.108 0.604 25.968 1.00 89.06 720 ILE A O 1
ATOM 5988 N N . VAL A 1 721 ? -18.787 2.651 26.835 1.00 86.31 721 VAL A N 1
ATOM 5989 C CA . VAL A 1 721 ? -18.757 2.184 28.233 1.00 86.31 721 VAL A CA 1
ATOM 5990 C C . VAL A 1 721 ? -20.054 1.457 28.600 1.00 86.31 721 VAL A C 1
ATOM 5992 O O . VAL A 1 721 ? -19.999 0.420 29.250 1.00 86.31 721 VAL A O 1
ATOM 5995 N N . LYS A 1 722 ? -21.215 1.903 28.098 1.00 88.94 722 LYS A N 1
ATOM 5996 C CA . LYS A 1 722 ? -22.509 1.218 28.297 1.00 88.94 722 LYS A CA 1
ATOM 5997 C C . LYS A 1 722 ? -22.546 -0.229 27.796 1.00 88.94 722 LYS A C 1
ATOM 5999 O O . LYS A 1 722 ? -23.355 -1.007 28.292 1.00 88.94 722 LYS A O 1
ATOM 6004 N N . LYS A 1 723 ? -21.702 -0.609 26.830 1.00 86.50 723 LYS A N 1
ATOM 6005 C CA . LYS A 1 723 ? -21.601 -2.008 26.373 1.00 86.50 723 LYS A CA 1
ATOM 6006 C C . LYS A 1 723 ? -20.949 -2.920 27.413 1.00 86.50 723 LYS A C 1
ATOM 6008 O O . LYS A 1 723 ? -21.143 -4.131 27.347 1.00 86.50 723 LYS A O 1
ATOM 6013 N N . TYR A 1 724 ? -20.194 -2.347 28.348 1.00 86.50 724 TYR A N 1
ATOM 6014 C CA . TYR A 1 724 ? -19.466 -3.043 29.401 1.00 86.50 724 TYR A CA 1
ATOM 6015 C C . TYR A 1 724 ? -20.177 -2.795 30.743 1.00 86.50 724 TYR A C 1
ATOM 6017 O O . TYR A 1 724 ? -19.892 -1.807 31.419 1.00 86.50 724 TYR A O 1
ATOM 6025 N N . PRO A 1 725 ? -21.130 -3.659 31.148 1.00 85.62 725 PRO A N 1
ATOM 6026 C CA . PRO A 1 725 ? -22.040 -3.377 32.261 1.00 85.62 725 PRO A CA 1
ATOM 6027 C C . PRO A 1 725 ? -21.333 -3.236 33.614 1.00 85.62 725 PRO A C 1
ATOM 6029 O O . PRO A 1 725 ? -21.764 -2.433 34.435 1.00 85.62 725 PRO A O 1
ATOM 6032 N N . SER A 1 726 ? -20.236 -3.966 33.839 1.00 81.94 726 SER A N 1
ATOM 6033 C CA . SER A 1 726 ? -19.414 -3.836 35.049 1.00 81.94 726 SER A CA 1
ATOM 6034 C C . SER A 1 726 ? -18.780 -2.450 35.160 1.00 81.94 726 SER A C 1
ATOM 6036 O O . SER A 1 726 ? -18.845 -1.815 36.208 1.00 81.94 726 SER A O 1
ATOM 6038 N N . GLU A 1 727 ? -18.204 -1.961 34.064 1.00 81.81 727 GLU A N 1
ATOM 6039 C CA . GLU A 1 727 ? -17.539 -0.658 34.013 1.00 81.81 727 GLU A CA 1
ATOM 6040 C C . GLU A 1 727 ? -18.545 0.490 34.048 1.00 81.81 727 GLU A C 1
ATOM 6042 O O . GLU A 1 727 ? -18.316 1.503 34.707 1.00 81.81 727 GLU A O 1
ATOM 6047 N N . TRP A 1 728 ? -19.697 0.310 33.401 1.00 85.69 728 TRP A N 1
ATOM 6048 C CA . TRP A 1 728 ? -20.803 1.256 33.464 1.00 85.69 728 TRP A CA 1
ATOM 6049 C C . TRP A 1 728 ? -21.366 1.401 34.882 1.00 85.69 728 TRP A C 1
ATOM 6051 O O . TRP A 1 728 ? -21.540 2.525 35.345 1.00 85.69 728 TRP A O 1
ATOM 6061 N N . ALA A 1 729 ? -21.595 0.291 35.592 1.00 82.69 729 ALA A N 1
ATOM 6062 C CA . ALA A 1 729 ? -22.067 0.325 36.975 1.00 82.69 729 ALA A CA 1
ATOM 6063 C C . ALA A 1 729 ? -21.065 1.041 37.893 1.00 82.69 729 ALA A C 1
ATOM 6065 O O . ALA A 1 729 ? -21.454 1.895 38.684 1.00 82.69 729 ALA A O 1
ATOM 6066 N N . ASN A 1 730 ? -19.767 0.762 37.732 1.00 78.44 730 ASN A N 1
ATOM 6067 C CA . ASN A 1 730 ? -18.716 1.451 38.481 1.00 78.44 730 ASN A CA 1
ATOM 6068 C C . ASN A 1 730 ? -18.715 2.964 38.214 1.00 78.44 730 ASN A C 1
ATOM 6070 O O . ASN A 1 730 ? -18.591 3.756 39.145 1.00 78.44 730 ASN A O 1
ATOM 6074 N N . LEU A 1 731 ? -18.869 3.368 36.950 1.00 79.44 731 LEU A N 1
ATOM 6075 C CA . LEU A 1 731 ? -18.929 4.777 36.570 1.00 79.44 731 LEU A CA 1
ATOM 6076 C C . LEU A 1 731 ? -20.180 5.468 37.138 1.00 79.44 731 LEU A C 1
ATOM 6078 O O . LEU A 1 731 ? -20.073 6.598 37.604 1.00 79.44 731 LEU A O 1
ATOM 6082 N N . GLN A 1 732 ? -21.337 4.797 37.159 1.00 82.56 732 GLN A N 1
ATOM 6083 C CA . GLN A 1 732 ? -22.561 5.333 37.769 1.00 82.56 732 GLN A CA 1
ATOM 6084 C C . GLN A 1 732 ? -22.423 5.530 39.280 1.00 82.56 732 GLN A C 1
ATOM 6086 O O . GLN A 1 732 ? -22.734 6.613 39.764 1.00 82.56 732 GLN A O 1
ATOM 6091 N N . ILE A 1 733 ? -21.886 4.538 39.998 1.00 81.38 733 ILE A N 1
ATOM 6092 C CA . ILE A 1 733 ? -21.645 4.635 41.447 1.00 81.38 733 ILE A CA 1
ATOM 6093 C C . ILE A 1 733 ? -20.750 5.839 41.758 1.00 81.38 733 ILE A C 1
ATOM 6095 O O . ILE A 1 733 ? -21.036 6.609 42.670 1.00 81.38 733 ILE A O 1
ATOM 6099 N N . CYS A 1 734 ? -19.695 6.051 40.968 1.00 73.69 734 CYS A N 1
ATOM 6100 C CA . CYS A 1 734 ? -18.820 7.203 41.162 1.00 73.69 734 CYS A CA 1
ATOM 6101 C C . CYS A 1 734 ? -19.489 8.536 40.813 1.00 73.69 734 CYS A C 1
ATOM 6103 O O . CYS A 1 734 ? -19.215 9.536 41.472 1.00 73.69 734 CYS A O 1
ATOM 6105 N N . ILE A 1 735 ? -20.368 8.580 39.812 1.00 78.38 735 ILE A N 1
ATOM 6106 C CA . ILE A 1 735 ? -21.141 9.796 39.544 1.00 78.38 735 ILE A CA 1
ATOM 6107 C C . ILE A 1 735 ? -22.033 10.115 40.747 1.00 78.38 735 ILE A C 1
ATOM 6109 O O . ILE A 1 735 ? -21.985 11.234 41.242 1.00 78.38 735 ILE A O 1
ATOM 6113 N N . GLU A 1 736 ? -22.772 9.138 41.268 1.00 81.94 736 GLU A N 1
ATOM 6114 C CA . GLU A 1 736 ? -23.682 9.323 42.407 1.00 81.94 736 GLU A CA 1
ATOM 6115 C C . GLU A 1 736 ? -22.949 9.729 43.697 1.00 81.94 736 GLU A C 1
ATOM 6117 O O . GLU A 1 736 ? -23.395 10.635 44.399 1.00 81.94 736 GLU A O 1
ATOM 6122 N N . GLU A 1 737 ? -21.797 9.117 43.990 1.00 80.44 737 GLU A N 1
ATOM 6123 C CA . GLU A 1 737 ? -21.011 9.405 45.198 1.00 80.44 737 GLU A CA 1
ATOM 6124 C C . GLU A 1 737 ? -20.406 10.822 45.187 1.00 80.44 737 GLU A C 1
ATOM 6126 O O . GLU A 1 737 ? -20.351 11.491 46.223 1.00 80.44 737 GLU A O 1
ATOM 6131 N N . PHE A 1 738 ? -19.955 11.299 44.021 1.00 75.06 738 PHE A N 1
ATOM 6132 C CA . PHE A 1 738 ? -19.196 12.548 43.911 1.00 75.06 738 PHE A CA 1
ATOM 6133 C C . PHE A 1 738 ? -19.987 13.740 43.340 1.00 75.06 738 PHE A C 1
ATOM 6135 O O . PHE A 1 738 ? -19.537 14.871 43.538 1.00 75.06 738 PHE A O 1
ATOM 6142 N N . SER A 1 739 ? -21.160 13.541 42.715 1.00 76.12 739 SER A N 1
ATOM 6143 C CA . SER A 1 739 ? -22.009 14.633 42.188 1.00 76.12 739 SER A CA 1
ATOM 6144 C C . SER A 1 739 ? -22.281 15.742 43.209 1.00 76.12 739 SER A C 1
ATOM 6146 O O . SER A 1 739 ? -21.950 16.890 42.912 1.00 76.12 739 SER A O 1
ATOM 6148 N N . PRO A 1 740 ? -22.778 15.457 44.436 1.00 79.44 740 PRO A N 1
ATOM 6149 C CA . PRO A 1 740 ? -23.175 16.525 45.358 1.00 79.44 740 PRO A CA 1
ATOM 6150 C C . PRO A 1 740 ? -21.986 17.376 45.821 1.00 79.44 740 PRO A C 1
ATOM 6152 O O . PRO A 1 740 ? -22.114 18.583 46.005 1.00 79.44 740 PRO A O 1
ATOM 6155 N N . ARG A 1 741 ? -20.799 16.770 45.964 1.00 73.06 741 ARG A N 1
ATOM 6156 C CA . ARG A 1 741 ? -19.574 17.495 46.341 1.00 73.06 741 ARG A CA 1
ATOM 6157 C C . ARG A 1 741 ? -19.084 18.409 45.223 1.00 73.06 741 ARG A C 1
ATOM 6159 O O . ARG A 1 741 ? -18.570 19.489 45.492 1.00 73.06 741 ARG A O 1
ATOM 6166 N N . ILE A 1 742 ? -19.212 17.969 43.976 1.00 69.19 742 ILE A N 1
ATOM 6167 C CA . ILE A 1 742 ? -18.746 18.723 42.809 1.00 69.19 742 ILE A CA 1
ATOM 6168 C C . ILE A 1 742 ? -19.727 19.835 42.451 1.00 69.19 742 ILE A C 1
ATOM 6170 O O . ILE A 1 742 ? -19.294 20.923 42.080 1.00 69.19 742 ILE A O 1
ATOM 6174 N N . GLU A 1 743 ? -21.027 19.590 42.594 1.00 72.31 743 GLU A N 1
ATOM 6175 C CA . GLU A 1 743 ? -22.055 20.617 42.439 1.00 72.31 743 GLU A CA 1
ATOM 6176 C C . GLU A 1 743 ? -21.852 21.747 43.449 1.00 72.31 743 GLU A C 1
ATOM 6178 O O . GLU A 1 743 ? -21.796 22.902 43.026 1.00 72.31 743 GLU A O 1
ATOM 6183 N N . ALA A 1 744 ? -21.608 21.424 44.726 1.00 73.00 744 ALA A N 1
ATOM 6184 C CA . ALA A 1 744 ? -21.267 22.412 45.751 1.00 73.00 744 ALA A CA 1
ATOM 6185 C C . ALA A 1 744 ? -20.020 23.232 45.371 1.00 73.00 744 ALA A C 1
ATOM 6187 O O . ALA A 1 744 ? -20.097 24.452 45.269 1.00 73.00 744 ALA A O 1
ATOM 6188 N N . LEU A 1 745 ? -18.909 22.567 45.017 1.00 68.50 745 LEU A N 1
ATOM 6189 C CA . LEU A 1 745 ? -17.686 23.248 44.567 1.00 68.50 745 LEU A CA 1
ATOM 6190 C C . LEU A 1 745 ? -17.923 24.151 43.351 1.00 68.50 745 LEU A C 1
ATOM 6192 O O . LEU A 1 745 ? -17.334 25.222 43.251 1.00 68.50 745 LEU A O 1
ATOM 6196 N N . SER A 1 746 ? -18.758 23.719 42.403 1.00 65.88 746 SER A N 1
ATOM 6197 C CA . SER A 1 746 ? -19.062 24.519 41.219 1.00 65.88 746 SER A CA 1
ATOM 6198 C C . SER A 1 746 ? -19.905 25.748 41.555 1.00 65.88 746 SER A C 1
ATOM 6200 O O . SER A 1 746 ? -19.624 26.822 41.030 1.00 65.88 746 SER A O 1
ATOM 6202 N N . GLN A 1 747 ? -20.891 25.611 42.447 1.00 69.06 747 GLN A N 1
ATOM 6203 C CA . GLN A 1 747 ? -21.740 26.710 42.902 1.00 69.06 747 GLN A CA 1
ATOM 6204 C C . GLN A 1 747 ? -20.922 27.736 43.686 1.00 69.06 747 GLN A C 1
ATOM 6206 O O . GLN A 1 747 ? -20.962 28.914 43.339 1.00 69.06 747 GLN A O 1
ATOM 6211 N N . ASP A 1 748 ? -20.109 27.291 44.644 1.00 65.56 748 ASP A N 1
ATOM 6212 C CA . ASP A 1 748 ? -19.237 28.157 45.445 1.00 65.56 748 ASP A CA 1
ATOM 6213 C C . ASP A 1 748 ? -18.278 28.966 44.560 1.00 65.56 748 ASP A C 1
ATOM 6215 O O . ASP A 1 748 ? -18.110 30.173 44.737 1.00 65.56 748 ASP A O 1
ATOM 6219 N N . TYR A 1 749 ? -17.697 28.322 43.544 1.00 65.38 749 TYR A N 1
ATOM 6220 C CA . TYR A 1 749 ? -16.788 28.980 42.607 1.00 65.38 749 TYR A CA 1
ATOM 6221 C C . TYR A 1 749 ? -17.498 30.015 41.719 1.00 65.38 749 TYR A C 1
ATOM 6223 O O . TYR A 1 749 ? -16.935 31.065 41.409 1.00 65.38 749 TYR A O 1
ATOM 6231 N N . PHE A 1 750 ? -18.744 29.747 41.311 1.00 63.34 750 PHE A N 1
ATOM 6232 C CA . PHE A 1 750 ? -19.558 30.710 40.565 1.00 63.34 750 PHE A CA 1
ATOM 6233 C C . PHE A 1 750 ? -19.974 31.913 41.414 1.00 63.34 750 PHE A C 1
ATOM 6235 O O . PHE A 1 750 ? -19.928 33.037 40.912 1.00 63.34 750 PHE A O 1
ATOM 6242 N N . TYR A 1 751 ? -20.360 31.697 42.674 1.00 63.50 751 TYR A N 1
ATOM 6243 C CA . TYR A 1 751 ? -20.721 32.780 43.590 1.00 63.50 751 TYR A CA 1
ATOM 6244 C C . TYR A 1 751 ? -19.517 33.677 43.905 1.00 63.50 751 TYR A C 1
ATOM 6246 O O . TYR A 1 751 ? -19.639 34.894 43.797 1.00 63.50 751 TYR A O 1
ATOM 6254 N N . ALA A 1 752 ? -18.334 33.102 44.146 1.00 58.59 752 ALA A N 1
ATOM 6255 C CA . ALA A 1 752 ? -17.104 33.869 44.366 1.00 58.59 752 ALA A CA 1
ATOM 6256 C C . ALA A 1 752 ? -16.742 34.793 43.181 1.00 58.59 752 ALA A C 1
ATOM 6258 O O . ALA A 1 752 ? -16.343 35.938 43.379 1.00 58.59 752 ALA A O 1
ATOM 6259 N N . LEU A 1 753 ? -16.935 34.329 41.941 1.00 57.00 753 LEU A N 1
ATOM 6260 C CA . LEU A 1 753 ? -16.689 35.133 40.736 1.00 57.00 753 LEU A CA 1
ATOM 6261 C C . LEU A 1 753 ? -17.743 36.229 40.507 1.00 57.00 753 LEU A C 1
ATOM 6263 O O . LEU A 1 753 ? -17.418 37.297 39.990 1.00 57.00 753 LEU A O 1
ATOM 6267 N N . LEU A 1 754 ? -19.008 35.980 40.861 1.00 56.25 754 LEU A N 1
ATOM 6268 C CA . LEU A 1 754 ? -20.065 36.999 40.802 1.00 56.25 754 LEU A CA 1
ATOM 6269 C C . LEU A 1 754 ? -19.823 38.112 41.835 1.00 56.25 754 LEU A C 1
ATOM 6271 O O . LEU A 1 754 ? -20.043 39.288 41.532 1.00 56.25 754 LEU A O 1
ATOM 6275 N N . ASP A 1 755 ? -19.307 37.760 43.012 1.00 51.91 755 ASP A N 1
ATOM 6276 C CA . ASP A 1 755 ? -18.956 38.714 44.066 1.00 51.91 755 ASP A CA 1
ATOM 6277 C C . ASP A 1 755 ? -17.733 39.578 43.695 1.00 51.91 755 ASP A C 1
ATOM 6279 O O . ASP A 1 755 ? -17.759 40.793 43.905 1.00 51.91 755 ASP A O 1
ATOM 6283 N N . GLU A 1 756 ? -16.716 39.021 43.023 1.00 51.72 756 GLU A N 1
ATOM 6284 C CA . GLU A 1 756 ? -15.586 39.802 42.478 1.00 51.72 756 GLU A CA 1
ATOM 6285 C C . GLU A 1 756 ? -16.016 40.833 41.419 1.00 51.72 756 GLU A C 1
ATOM 6287 O O . GLU A 1 756 ? -15.492 41.948 41.386 1.00 51.72 756 GLU A O 1
ATOM 6292 N N . VAL A 1 757 ? -16.991 40.500 40.566 1.00 49.84 757 VAL A N 1
ATOM 6293 C CA . VAL A 1 757 ? -17.521 41.426 39.546 1.00 49.84 757 VAL A CA 1
ATOM 6294 C C . VAL A 1 757 ? -18.433 42.494 40.169 1.00 49.84 757 VAL A C 1
ATOM 6296 O O . VAL A 1 757 ? -18.564 43.585 39.611 1.00 49.84 757 VAL A O 1
ATOM 6299 N N . SER A 1 758 ? -19.047 42.211 41.323 1.00 41.50 758 SER A N 1
ATOM 6300 C CA . SER A 1 758 ? -19.992 43.109 42.005 1.00 41.50 758 SER A CA 1
ATOM 6301 C C . SER A 1 758 ? -19.366 43.997 43.092 1.00 41.50 758 SER A C 1
ATOM 6303 O O . SER A 1 758 ? -20.021 44.923 43.572 1.00 41.50 758 SER A O 1
ATOM 6305 N N . GLY A 1 759 ? -18.087 43.798 43.431 1.00 40.94 759 GLY A N 1
ATOM 6306 C CA . GLY A 1 759 ? -17.320 44.711 44.283 1.00 40.94 759 GLY A CA 1
ATOM 6307 C C . GLY A 1 759 ? -17.798 44.792 45.737 1.00 40.94 759 GLY A C 1
ATOM 6308 O O . GLY A 1 759 ? -17.694 45.858 46.343 1.00 40.94 759 GLY A O 1
ATOM 6309 N N . TYR A 1 760 ? -18.296 43.695 46.315 1.00 34.50 760 TYR A N 1
ATOM 6310 C CA . TYR A 1 760 ? -18.592 43.609 47.750 1.00 34.50 760 TYR A CA 1
ATOM 6311 C C . TYR A 1 760 ? -17.774 42.502 48.422 1.00 34.50 760 TYR A C 1
ATOM 6313 O O . TYR A 1 760 ? -17.737 41.361 47.981 1.00 34.50 760 TYR A O 1
ATOM 6321 N N . GLY A 1 761 ? -17.056 42.879 49.483 1.00 37.03 761 GLY A N 1
ATOM 6322 C CA . GLY A 1 761 ? -16.094 42.019 50.164 1.00 37.03 761 GLY A CA 1
ATOM 6323 C C . GLY A 1 761 ? -16.665 41.120 51.267 1.00 37.03 761 GLY A C 1
ATOM 6324 O O . GLY A 1 761 ? -17.690 41.419 51.870 1.00 37.03 761 GLY A O 1
ATOM 6325 N N . ARG A 1 762 ? -15.838 40.113 51.592 1.00 37.94 762 ARG A N 1
ATOM 6326 C CA . ARG A 1 762 ? -15.769 39.260 52.798 1.00 37.94 762 ARG A CA 1
ATOM 6327 C C . ARG A 1 762 ? -16.962 38.352 53.119 1.00 37.94 762 ARG A C 1
ATOM 6329 O O . ARG A 1 762 ? -17.924 38.791 53.734 1.00 37.94 762 ARG A O 1
ATOM 6336 N N . TYR A 1 763 ? -16.712 37.045 52.998 1.00 30.33 763 TYR A N 1
ATOM 6337 C CA . TYR A 1 763 ? -17.161 36.049 53.974 1.00 30.33 763 TYR A CA 1
ATOM 6338 C C . TYR A 1 763 ? -16.035 35.055 54.298 1.00 30.33 763 TYR A C 1
ATOM 6340 O O . TYR A 1 763 ? -15.413 34.491 53.403 1.00 30.33 763 TYR A O 1
ATOM 6348 N N . ASN A 1 764 ? -15.780 34.856 55.596 1.00 29.86 764 ASN A N 1
ATOM 6349 C CA . ASN A 1 764 ? -15.046 33.701 56.108 1.00 29.86 764 ASN A CA 1
ATOM 6350 C C . ASN A 1 764 ? -15.993 32.499 56.066 1.00 29.86 764 ASN A C 1
ATOM 6352 O O . ASN A 1 764 ? -17.018 32.518 56.747 1.00 29.86 764 ASN A O 1
ATOM 6356 N N . PHE A 1 765 ? -15.627 31.453 55.331 1.00 29.33 765 PHE A N 1
ATOM 6357 C CA . PHE A 1 765 ? -16.212 30.129 55.507 1.00 29.33 765 PHE A CA 1
ATOM 6358 C C . PHE A 1 765 ? -15.157 29.204 56.110 1.00 29.33 765 PHE A C 1
ATOM 6360 O O . PHE A 1 765 ? -14.329 28.628 55.409 1.00 29.33 765 PHE A O 1
ATOM 6367 N N . ASP A 1 766 ? -15.206 29.069 57.434 1.00 25.91 766 ASP A N 1
ATOM 6368 C CA . ASP A 1 766 ? -14.609 27.936 58.130 1.00 25.91 766 ASP A CA 1
ATOM 6369 C C . ASP A 1 766 ? -15.444 26.689 57.805 1.00 25.91 766 ASP A C 1
ATOM 6371 O O . ASP A 1 766 ? -16.501 26.463 58.394 1.00 25.91 766 ASP A O 1
ATOM 6375 N N . PHE A 1 767 ? -14.969 25.857 56.877 1.00 28.50 767 PHE A N 1
ATOM 6376 C CA . PHE A 1 767 ? -15.363 24.450 56.825 1.00 28.50 767 PHE A CA 1
ATOM 6377 C C . PHE A 1 767 ? -14.150 23.578 57.116 1.00 28.50 767 PHE A C 1
ATOM 6379 O O . PHE A 1 767 ? -13.273 23.342 56.288 1.00 28.50 767 PHE A O 1
ATOM 6386 N N . CYS A 1 768 ? -14.119 23.129 58.366 1.00 23.83 768 CYS A N 1
ATOM 6387 C CA . CYS A 1 768 ? -13.116 22.248 58.921 1.00 23.83 768 CYS A CA 1
ATOM 6388 C C . CYS A 1 768 ? -13.137 20.895 58.191 1.00 23.83 768 CYS A C 1
ATOM 6390 O O . CYS A 1 768 ? -14.160 20.210 58.111 1.00 23.83 768 CYS A O 1
ATOM 6392 N N . ILE A 1 769 ? -11.970 20.525 57.672 1.00 26.81 769 ILE A N 1
ATOM 6393 C CA . ILE A 1 769 ? -11.649 19.242 57.057 1.00 26.81 769 ILE A CA 1
ATOM 6394 C C . ILE A 1 769 ? -11.813 18.135 58.107 1.00 26.81 769 ILE A C 1
ATOM 6396 O O . ILE A 1 769 ? -10.990 17.962 59.000 1.00 26.81 769 ILE A O 1
ATOM 6400 N N . SER A 1 770 ? -12.871 17.341 57.967 1.00 23.88 770 SER A N 1
ATOM 6401 C CA . SER A 1 770 ? -12.989 16.014 58.574 1.00 23.88 770 SER A CA 1
ATOM 6402 C C . SER A 1 770 ? -12.595 14.967 57.526 1.00 23.88 770 SER A C 1
ATOM 6404 O O . SER A 1 770 ? -13.427 14.269 56.951 1.00 23.88 770 SER A O 1
ATOM 6406 N N . ILE A 1 771 ? -11.297 14.897 57.218 1.00 30.70 771 ILE A N 1
ATOM 6407 C CA . ILE A 1 771 ? -10.689 13.803 56.442 1.00 30.70 771 ILE A CA 1
ATOM 6408 C C . ILE A 1 771 ? -9.521 13.249 57.252 1.00 30.70 771 ILE A C 1
ATOM 6410 O O . ILE A 1 771 ? -8.374 13.283 56.841 1.00 30.70 771 ILE A O 1
ATOM 6414 N N . THR A 1 772 ? -9.789 12.736 58.448 1.00 28.48 772 THR A N 1
ATOM 6415 C CA . THR A 1 772 ? -8.819 11.900 59.166 1.00 28.48 772 THR A CA 1
ATOM 6416 C C . THR A 1 772 ? -9.566 10.923 60.073 1.00 28.48 772 THR A C 1
ATOM 6418 O O . THR A 1 772 ? -9.734 11.193 61.253 1.00 28.48 772 THR A O 1
ATOM 6421 N N . ARG A 1 773 ? -10.046 9.787 59.526 1.00 24.80 773 ARG A N 1
ATOM 6422 C CA . ARG A 1 773 ? -10.007 8.440 60.171 1.00 24.80 773 ARG A CA 1
ATOM 6423 C C . ARG A 1 773 ? -10.980 7.379 59.654 1.00 24.80 773 ARG A C 1
ATOM 6425 O O . ARG A 1 773 ? -10.768 6.217 59.985 1.00 24.80 773 ARG A O 1
ATOM 6432 N N . CYS A 1 774 ? -11.968 7.682 58.821 1.00 25.14 774 CYS A N 1
ATOM 6433 C CA . CYS A 1 774 ? -12.848 6.631 58.292 1.00 25.14 774 CYS A CA 1
ATOM 6434 C C . CYS A 1 774 ? -12.533 6.328 56.823 1.00 25.14 774 CYS A C 1
ATOM 6436 O O . CYS A 1 774 ? -12.651 7.208 55.980 1.00 25.14 774 CYS A O 1
ATOM 6438 N N . ASN A 1 775 ? -12.169 5.066 56.554 1.00 28.02 775 ASN A N 1
ATOM 6439 C CA . ASN A 1 775 ? -12.013 4.401 55.243 1.00 28.02 775 ASN A CA 1
ATOM 6440 C C . ASN A 1 775 ? -10.592 4.060 54.755 1.00 28.02 775 ASN A C 1
ATOM 6442 O O . ASN A 1 775 ? -10.392 3.866 53.560 1.00 28.02 775 ASN A O 1
ATOM 6446 N N . LEU A 1 776 ? -9.633 3.813 55.659 1.00 26.20 776 LEU A N 1
ATOM 6447 C CA . LEU A 1 776 ? -8.456 2.995 55.299 1.00 26.20 776 LEU A CA 1
ATOM 6448 C C . LEU A 1 776 ? -8.750 1.475 55.306 1.00 26.20 776 LEU A C 1
ATOM 6450 O O . LEU A 1 776 ? -7.972 0.690 54.776 1.00 26.20 776 LEU A O 1
ATOM 6454 N N . ILE A 1 777 ? -9.884 1.046 55.876 1.00 28.05 777 ILE A N 1
ATOM 6455 C CA . ILE A 1 777 ? -10.206 -0.380 56.098 1.00 28.05 777 ILE A CA 1
ATOM 6456 C C . ILE A 1 777 ? -11.055 -0.995 54.959 1.00 28.05 777 ILE A C 1
ATOM 6458 O O . ILE A 1 777 ? -11.106 -2.212 54.824 1.00 28.05 777 ILE A O 1
ATOM 6462 N N . MET A 1 778 ? -11.627 -0.197 54.044 1.00 27.11 778 MET A N 1
ATOM 6463 C CA . MET A 1 778 ? -12.365 -0.709 52.864 1.00 27.11 778 MET A CA 1
ATOM 6464 C C . MET A 1 778 ? -11.522 -0.824 51.575 1.00 27.11 778 MET A C 1
ATOM 6466 O O . MET A 1 778 ? -12.050 -1.080 50.494 1.00 27.11 778 MET A O 1
ATOM 6470 N N . LEU A 1 779 ? -10.195 -0.686 51.663 1.00 29.88 779 LEU A N 1
ATOM 6471 C CA . LEU A 1 779 ? -9.294 -0.701 50.497 1.00 29.88 779 LEU A CA 1
ATOM 6472 C C . LEU A 1 779 ? -9.058 -2.091 49.873 1.00 29.88 779 LEU A C 1
ATOM 6474 O O . LEU A 1 779 ? -8.554 -2.172 48.747 1.00 29.88 779 LEU A O 1
ATOM 6478 N N . TYR A 1 780 ? -9.472 -3.170 50.546 1.00 33.09 780 TYR A N 1
ATOM 6479 C CA . TYR A 1 780 ? -9.314 -4.535 50.032 1.00 33.09 780 TYR A CA 1
ATOM 6480 C C . TYR A 1 780 ? -10.422 -4.986 49.059 1.00 33.09 780 TYR A C 1
ATOM 6482 O O . TYR A 1 780 ? -10.181 -5.924 48.308 1.00 33.09 780 TYR A O 1
ATOM 6490 N N . ASN A 1 781 ? -11.567 -4.285 48.982 1.00 31.09 781 ASN A N 1
ATOM 6491 C CA . ASN A 1 781 ? -12.706 -4.659 48.117 1.00 31.09 781 ASN A CA 1
ATOM 6492 C C . ASN A 1 781 ? -13.214 -3.547 47.166 1.00 31.09 781 ASN A C 1
ATOM 6494 O O . ASN A 1 781 ? -14.231 -3.730 46.502 1.00 31.09 781 ASN A O 1
ATOM 6498 N N . ALA A 1 782 ? -12.531 -2.400 47.068 1.00 31.98 782 ALA A N 1
ATOM 6499 C CA . ALA A 1 782 ? -12.995 -1.265 46.259 1.00 31.98 782 ALA A CA 1
ATOM 6500 C C . ALA A 1 782 ? -12.672 -1.399 44.752 1.00 31.98 782 ALA A C 1
ATOM 6502 O O . ALA A 1 782 ? -11.538 -1.722 44.374 1.00 31.98 782 ALA A O 1
ATOM 6503 N N . SER A 1 783 ? -13.681 -1.118 43.915 1.00 45.59 783 SER A N 1
ATOM 6504 C CA . SER A 1 783 ? -13.688 -1.231 42.451 1.00 45.59 783 SER A CA 1
ATOM 6505 C C . SER A 1 783 ? -12.838 -0.169 41.729 1.00 45.59 783 SER A C 1
ATOM 6507 O O . SER A 1 783 ? -12.411 0.836 42.301 1.00 45.59 783 SER A O 1
ATOM 6509 N N . PHE A 1 784 ? -12.590 -0.423 40.439 1.00 41.94 784 PHE A N 1
ATOM 6510 C CA . PHE A 1 784 ? -11.720 0.330 39.528 1.00 41.94 784 PHE A CA 1
ATOM 6511 C C . PHE A 1 784 ? -11.931 1.859 39.543 1.00 41.94 784 PHE A C 1
ATOM 6513 O O . PHE A 1 784 ? -10.954 2.586 39.709 1.00 41.94 784 PHE A O 1
ATOM 6520 N N . PHE A 1 785 ? -13.168 2.366 39.469 1.00 38.50 785 PHE A N 1
ATOM 6521 C CA . PHE A 1 785 ? -13.422 3.818 39.468 1.00 38.50 785 PHE A CA 1
ATOM 6522 C C . PHE A 1 785 ? -13.325 4.474 40.860 1.00 38.50 785 PHE A C 1
ATOM 6524 O O . PHE A 1 785 ? -12.931 5.635 40.953 1.00 38.50 785 PHE A O 1
ATOM 6531 N N . SER A 1 786 ? -13.586 3.734 41.944 1.00 36.69 786 SER A N 1
ATOM 6532 C CA . SER A 1 786 ? -13.483 4.233 43.326 1.00 36.69 786 SER A CA 1
ATOM 6533 C C . SER A 1 786 ? -12.037 4.611 43.686 1.00 36.69 786 SER A C 1
ATOM 6535 O O . SER A 1 786 ? -11.784 5.697 44.209 1.00 36.69 786 SER A O 1
ATOM 6537 N N . LYS A 1 787 ? -11.054 3.778 43.312 1.00 41.12 787 LYS A N 1
ATOM 6538 C CA . LYS A 1 787 ? -9.622 4.071 43.527 1.00 41.12 787 LYS A CA 1
ATOM 6539 C C . LYS A 1 787 ? -9.118 5.223 42.649 1.00 41.12 787 LYS A C 1
ATOM 6541 O O . LYS A 1 787 ? -8.322 6.033 43.112 1.00 41.12 787 LYS A O 1
ATOM 6546 N N . VAL A 1 788 ? -9.617 5.332 41.416 1.00 41.69 788 VAL A N 1
ATOM 6547 C CA . VAL A 1 788 ? -9.321 6.439 40.485 1.00 41.69 788 VAL A CA 1
ATOM 6548 C C . VAL A 1 788 ? -9.825 7.772 41.026 1.00 41.69 788 VAL A C 1
ATOM 6550 O O . VAL A 1 788 ? -9.094 8.762 41.007 1.00 41.69 788 VAL A O 1
ATOM 6553 N N . PHE A 1 789 ? -11.058 7.801 41.533 1.00 44.06 789 PHE A N 1
ATOM 6554 C CA . PHE A 1 789 ? -11.647 9.010 42.095 1.00 44.06 789 PHE A CA 1
ATOM 6555 C C . PHE A 1 789 ? -10.943 9.455 43.366 1.00 44.06 789 PHE A C 1
ATOM 6557 O O . PHE A 1 789 ? -10.680 10.643 43.509 1.00 44.06 789 PHE A O 1
ATOM 6564 N N . ILE A 1 790 ? -10.565 8.519 44.240 1.00 39.91 790 ILE A N 1
ATOM 6565 C CA . ILE A 1 790 ? -9.810 8.819 45.461 1.00 39.91 790 ILE A CA 1
ATOM 6566 C C . ILE A 1 790 ? -8.409 9.355 45.131 1.00 39.91 790 ILE A C 1
ATOM 6568 O O . ILE A 1 790 ? -7.988 10.307 45.772 1.00 39.91 790 ILE A O 1
ATOM 6572 N N . ILE A 1 791 ? -7.715 8.826 44.112 1.00 41.34 791 ILE A N 1
ATOM 6573 C CA . ILE A 1 791 ? -6.383 9.314 43.696 1.00 41.34 791 ILE A CA 1
ATOM 6574 C C . ILE A 1 791 ? -6.470 10.670 42.970 1.00 41.34 791 ILE A C 1
ATOM 6576 O O . ILE A 1 791 ? -5.628 11.543 43.179 1.00 41.34 791 ILE A O 1
ATOM 6580 N N . MET A 1 792 ? -7.499 10.898 42.144 1.00 38.72 792 MET A N 1
ATOM 6581 C CA . MET A 1 792 ? -7.726 12.216 41.538 1.00 38.72 792 MET A CA 1
ATOM 6582 C C . MET A 1 792 ? -8.150 13.260 42.575 1.00 38.72 792 MET A C 1
ATOM 6584 O O . MET A 1 792 ? -7.645 14.380 42.526 1.00 38.72 792 MET A O 1
ATOM 6588 N N . LEU A 1 793 ? -9.041 12.912 43.515 1.00 38.00 793 LEU A N 1
ATOM 6589 C CA . LEU A 1 793 ? -9.388 13.784 44.638 1.00 38.00 793 LEU A CA 1
ATOM 6590 C C . LEU A 1 793 ? -8.182 14.008 45.544 1.00 38.00 793 LEU A C 1
ATOM 6592 O O . LEU A 1 793 ? -7.999 15.133 45.978 1.00 38.00 793 LEU A O 1
ATOM 6596 N N . SER A 1 794 ? -7.333 13.008 45.802 1.00 33.91 794 SER A N 1
ATOM 6597 C CA . SER A 1 794 ? -6.133 13.193 46.622 1.00 33.91 794 SER A CA 1
ATOM 6598 C C . SER A 1 794 ? -5.103 14.065 45.917 1.00 33.91 794 SER A C 1
ATOM 6600 O O . SER A 1 794 ? -4.448 14.852 46.574 1.00 33.91 794 SER A O 1
ATOM 6602 N N . HIS A 1 795 ? -4.972 14.026 44.589 1.00 38.28 795 HIS A N 1
ATOM 6603 C CA . HIS A 1 795 ? -4.110 14.978 43.879 1.00 38.28 795 HIS A CA 1
ATOM 6604 C C . HIS A 1 795 ? -4.692 16.401 43.848 1.00 38.28 795 HIS A C 1
ATOM 6606 O O . HIS A 1 795 ? -3.930 17.370 43.828 1.00 38.28 795 HIS A O 1
ATOM 6612 N N . PHE A 1 796 ? -6.024 16.520 43.843 1.00 36.66 796 PHE A N 1
ATOM 6613 C CA . PHE A 1 796 ? -6.763 17.783 43.907 1.00 36.66 796 PHE A CA 1
ATOM 6614 C C . PHE A 1 796 ? -6.738 18.394 45.321 1.00 36.66 796 PHE A C 1
ATOM 6616 O O . PHE A 1 796 ? -6.582 19.601 45.448 1.00 36.66 796 PHE A O 1
ATOM 6623 N N . LEU A 1 797 ? -6.822 17.564 46.367 1.00 32.94 797 LEU A N 1
ATOM 6624 C CA . LEU A 1 797 ? -6.826 17.952 47.783 1.00 32.94 797 LEU A CA 1
ATOM 6625 C C . LEU A 1 797 ? -5.408 18.059 48.373 1.00 32.94 797 LEU A C 1
ATOM 6627 O O . LEU A 1 797 ? -5.121 19.047 49.037 1.00 32.94 797 LEU A O 1
ATOM 6631 N N . CYS A 1 798 ? -4.472 17.147 48.072 1.00 30.12 798 CYS A N 1
ATOM 6632 C CA . CYS A 1 798 ? -3.102 17.217 48.613 1.00 30.12 798 CYS A CA 1
ATOM 6633 C C . CYS A 1 798 ? -2.316 18.430 48.110 1.00 30.12 798 CYS A C 1
ATOM 6635 O O . CYS A 1 798 ? -1.397 18.869 48.790 1.00 30.12 798 CYS A O 1
ATOM 6637 N N . LYS A 1 799 ? -2.638 19.003 46.941 1.00 32.59 799 LYS A N 1
ATOM 6638 C CA . LYS A 1 799 ? -1.996 20.260 46.519 1.00 32.59 799 LYS A CA 1
ATOM 6639 C C . LYS A 1 799 ? -2.567 21.494 47.217 1.00 32.59 799 LYS A C 1
ATOM 6641 O O . LYS A 1 799 ? -1.856 22.481 47.319 1.00 32.59 799 LYS A O 1
ATOM 6646 N N . VAL A 1 800 ? -3.792 21.408 47.734 1.00 31.48 800 VAL A N 1
ATOM 6647 C CA . VAL A 1 800 ? -4.379 22.430 48.610 1.00 31.48 800 VAL A CA 1
ATOM 6648 C C . VAL A 1 800 ? -3.835 22.278 50.041 1.00 31.48 800 VAL A C 1
ATOM 6650 O O . VAL A 1 800 ? -3.571 23.276 50.701 1.00 31.48 800 VAL A O 1
ATOM 6653 N N . GLU A 1 801 ? -3.563 21.052 50.504 1.00 27.06 801 GLU A N 1
ATOM 6654 C CA . GLU A 1 801 ? -2.975 20.806 51.834 1.00 27.06 801 GLU A CA 1
ATOM 6655 C C . GLU A 1 801 ? -1.487 21.177 51.941 1.00 27.06 801 GLU A C 1
ATOM 6657 O O . GLU A 1 801 ? -1.063 21.660 52.989 1.00 27.06 801 GLU A O 1
ATOM 6662 N N . VAL A 1 802 ? -0.677 21.005 50.888 1.00 27.45 802 VAL A N 1
ATOM 6663 C CA . VAL A 1 802 ? 0.767 21.308 50.975 1.00 27.45 802 VAL A CA 1
ATOM 6664 C C . VAL A 1 802 ? 1.048 22.817 51.073 1.00 27.45 802 VAL A C 1
ATOM 6666 O O . VAL A 1 802 ? 2.012 23.194 51.733 1.00 27.45 802 VAL A O 1
ATOM 6669 N N . GLU A 1 803 ? 0.189 23.689 50.532 1.00 28.80 803 GLU A N 1
ATOM 6670 C CA . GLU A 1 803 ? 0.319 25.149 50.716 1.00 28.80 803 GLU A CA 1
ATOM 6671 C C . GLU A 1 803 ? -0.211 25.638 52.077 1.00 28.80 803 GLU A C 1
ATOM 6673 O O . GLU A 1 803 ? 0.297 26.623 52.614 1.00 28.80 803 GLU A O 1
ATOM 6678 N N . LEU A 1 804 ? -1.151 24.914 52.698 1.00 28.72 804 LEU A N 1
ATOM 6679 C CA . LEU A 1 804 ? -1.624 25.206 54.059 1.00 28.72 804 LEU A CA 1
ATOM 6680 C C . LEU A 1 804 ? -0.609 24.802 55.143 1.00 28.72 804 LEU A C 1
ATOM 6682 O O . LEU A 1 804 ? -0.561 25.431 56.198 1.00 28.72 804 LEU A O 1
ATOM 6686 N N . ILE A 1 805 ? 0.242 23.801 54.888 1.00 29.62 805 ILE A N 1
ATOM 6687 C CA . ILE A 1 805 ? 1.240 23.326 55.865 1.00 29.62 805 ILE A CA 1
ATOM 6688 C C . ILE A 1 805 ? 2.510 24.199 55.874 1.00 29.62 805 ILE A C 1
ATOM 6690 O O . ILE A 1 805 ? 3.160 24.318 56.910 1.00 29.62 805 ILE A O 1
ATOM 6694 N N . THR A 1 806 ? 2.853 24.885 54.778 1.00 29.59 806 THR A N 1
ATOM 6695 C CA . THR A 1 806 ? 4.032 25.779 54.737 1.00 29.59 806 THR A CA 1
ATOM 6696 C C . THR A 1 806 ? 3.752 27.219 55.190 1.00 29.59 806 THR A C 1
ATOM 6698 O O . THR A 1 806 ? 4.677 28.023 55.270 1.00 29.59 806 THR A O 1
ATOM 6701 N N . GLY A 1 807 ? 2.498 27.553 55.516 1.00 31.61 807 GLY A N 1
ATOM 6702 C CA . GLY A 1 807 ? 2.050 28.901 55.894 1.00 31.61 807 GLY A CA 1
ATOM 6703 C C . GLY A 1 807 ? 1.739 29.113 57.382 1.00 31.61 807 GLY A C 1
ATOM 6704 O O . GLY A 1 807 ? 0.989 30.030 57.707 1.00 31.61 807 GLY A O 1
ATOM 6705 N N . GLY A 1 808 ? 2.273 28.288 58.293 1.00 30.19 808 GLY A N 1
ATOM 6706 C CA . GLY A 1 808 ? 1.902 28.298 59.717 1.00 30.19 808 GLY A CA 1
ATOM 6707 C C . GLY A 1 808 ? 3.050 28.042 60.702 1.00 30.19 808 GLY A C 1
ATOM 6708 O O . GLY A 1 808 ? 3.000 27.070 61.440 1.00 30.19 808 GLY A O 1
ATOM 6709 N N . ARG A 1 809 ? 4.047 28.941 60.711 1.00 27.66 809 ARG A N 1
ATOM 6710 C CA . ARG A 1 809 ? 5.074 29.220 61.750 1.00 27.66 809 ARG A CA 1
ATOM 6711 C C . ARG A 1 809 ? 5.813 28.041 62.422 1.00 27.66 809 ARG A C 1
ATOM 6713 O O . ARG A 1 809 ? 5.367 27.514 63.439 1.00 27.66 809 ARG A O 1
ATOM 6720 N N . LEU A 1 810 ? 7.070 27.860 62.005 1.00 28.47 810 LEU A N 1
ATOM 6721 C CA . LEU A 1 810 ? 8.247 28.293 62.781 1.00 28.47 810 LEU A CA 1
ATOM 6722 C C . LEU A 1 810 ? 9.282 28.904 61.835 1.00 28.47 810 LEU A C 1
ATOM 6724 O O . LEU A 1 810 ? 9.511 28.292 60.768 1.00 28.47 810 LEU A O 1
#

pLDDT: mean 76.33, std 16.77, range [23.83, 94.25]

Sequence (810 aa):
MVAEALLKCRRFCTFYPEVHRIIEETKRHNPSPIAHIDVENFYTLMWKKHHGITSIPEVISQMPRYLRIDIKQDLIWPVFYHSPTLRKTSDAYKRWLCEYVHIDYKLPGQKFYAGPYCKTHLYYLKSGIVQLISCDDGVTPLISVTSGTIFGDISFYLPPSKRNVLTRCLTYCEVLYITRIDVLQSLHMFPEDRHLVLNHVKDRIKHSRILHTCKQHIRGLDRSEDEGIAWVKRRWWEICEAVNSWNKSSRREGDKCQLPAEESSYHCAKYIGQLVLCSNVQLNMKSMFANEKFPWIFVPDSKFGQIWGKIVTATVFFVMLFYPPYITRNDIPTWFKSFQLWTDFIYICDICVSLLTSIVRHENVSDNFASVMLARCKSTKFVLDLLSTVWIENLALISGLPHLYAACQFNRLIKIYMLFPKWNLKRDPLCHTCYKIALIHFAFVYIVSYFLFMIDRKNPSLTTSYFFGEVFCKSGVSDEKCDFEKGHPLNVVLAFSLEYLFYEYLPYTLVDIGTAMFISYFFFIIYIYCKSNLVAALYLKYREKCNYQYFVANIKHHYTHHKIHPKLLERLNRYLLCHWKYYNGMDVMHPHLLKNEPYDIYWKVHGELAEKIIKESQAFLFADTTLIRELAYKSRFLILAKNSTLILFGILCKNVSWVVQGSILSEYHNYAGELTSTIYGPGNLLTSFGVFFGTVSLRTLTAYTDCEILYIKIQDFLHIVKKYPSEWANLQICIEEFSPRIEALSQDYFYALLDEVSGYGRYNFDFCISITRCNLIMLYNASFFSKVFIIMLSHFLCKVEVELITGGRL

Secondary structure (DSSP, 8-state):
-HHHHHHHHHHHHHHHHHHHHHHHHHHHH-S-TTHHHHHHHHHHHHHHHHTT--S--HHHHHS-HHHHHHHHHHHHHHHHHH-TTTTTS-HHHHHHHHHH-EEEEE-TT-EES-GGGGGTEEEEEEES-EEEEETTTSS-EEEEE-TTEEESTTTTTS--S---EEEEESS-EEEEEEEHHHHHHHHHH-HHHHHHHHHHHHHHHHHHHHHHHHHHHHTT--GGG-SSHHHHHHHHHHHHHHHHHHT---S---------GGG-SSS-GGGGGGS-BPPHHHH-TTSSEEE-SSSPEE-TTSHHHHHHHHHHHHHHHHHHHHHHHHHSSSS--HHHHHHHHHHHHHHHHHHHHHHHBPPEETTEEP--HHHHHHHHHTSHHHHHHHHHH--HHHHHHHTT-GGGHHHHGGGGGGGGGGGSPPP-TTS-HHHHHHHHHHHHHHHHHHHHHHHHHHHHHH-TTS-HHHHH-S--PPTTS-GGG---SS--HHHHHHHHHTT--SSS----SHHHHHHHHHHHHHHHHHHHHHHHHHHHHHHHHHHHHHHHHHHHHHHHHHHHHTT--HHHHHHHHHHHHHHHHHHTTHHHH-TTGGGGS-HHHHIIIIIHHHHHHHHHSGGGTTS-HHHHHHHHHH-EEEEE-TT-EEE-TTPBP-EEEEEEES-EEEEEE-TTS-EEEEEE-TT-BS-SHHHHS-PBPSSEEEESSSEEEEEEEHHHHHHHHTTSHHHHHHHHHHHHHHHHHHHHHHHHHHHHHHHHHHT------------SSSSSSSTTS--HHHHHHHHHHHHHHHHHHHHHHTTS--

InterPro domains:
  IPR000595 Cyclic nucleotide-binding domain [PS50042] (120-180)
  IPR000595 Cyclic nucleotide-binding domain [cd00038] (619-726)
  IPR014710 RmlC-like jelly roll fold [G3DSA:2.60.120.10] (52-210)
  IPR014710 RmlC-like jelly roll fold [G3DSA:2.60.120.10] (608-738)
  IPR018490 Cyclic nucleotide-binding domain superfamily [SSF51206] (21-204)
  IPR018490 Cyclic nucleotide-binding domain superfamily [SSF51206] (545-731)
  IPR050818 Potassium channel, voltage-dependent, EAG/ELK/ERG-like, animal-type [PTHR10217] (39-216)

Radius of gyration: 39.32 Å; chains: 1; bounding box: 85×116×115 Å

Organism: NCBI:txid278856